Protein AF-W8W0Z2-F1 (afdb_monomer_lite)

Sequence (766 aa):
MKSFAATLAGVVLSKKKNWEPKTQVFIPDWHNGEYGDMIVQKWQVEPFTKRGYLKEKMNIDMSTSEKSPGSRGLVTWARLWKNYNGETAQGKYIVPYAIQNTVPSEHWQQIHDELDDFTLAMGCVEFVYDPEFSYDVGVHITGENSGGDGCWSYVGVCSGCTNGEPNIQSGWQALRLPNWCVTSGGIHHEFLHAIGYMHEQDRPDYLDWIEDRSDAGSIDPSVWIDTGHPFEPASNVMYSGFTLKNGRSYSPHPLLTTTDAEQGYELYCDAKRDTHPMEPKSMCLHGDHVDVIRPVFQHKFCDGFRDCLNGEDEDGRLAHCGSPDLTELGCCAVLNMGFGGATCTADGLVNGKDRYLCENGWGAELRWTTNYGWYHSVDVGGSSYYSHSNPAHDSTCIGDFGELSSDYAWTGYDLELTCKAGEGSTVTPMPCANHDCAEEYFCENSDDGESFECICRDGNICGTTAEPPTEPPTEPPTEPPTEPPTEPPTEPPTEPPTEPPTTTLPDTTQTTPWSTTTSAPLTCICDPACSDGFTCVEGTCIDINECNEGSHNCHNFEICVNTNGNFRCEPNEEILNGDCVEGGFRAQWKGRKNTKYVYKGDDSVVLASKFKVKNSPVNPRTDKYQGFITWTKDVCGADFLKKMRSGEVGVSLVDTEDIYDLNFVYFKNDGRYTMGGFSFELTAVVDKDLPWTFKNGVATKNMGSDDVQIVLTGIDKVNFLNAKGMDWCLLTAANAIMPAGEYPDFMTMCVIEGKKFWQAPAAPNA

Radius of gyration: 32.28 Å; chains: 1; bounding box: 120×74×76 Å

Secondary structure (DSSP, 8-state):
--------------------PPP-------SSSTTTTEEEEGGGHHHHHHBT--TTTSEEETTS-SSPP---SS-SS---GGGSS-B-TTSPEEEEEEE-TTS-GGGHHHHHHHHHHHHHHHSSEEEEE-TT--SSS-EEEE--SS--S--BEESS--TT--TT-TTPPTTPEEEE--TTT-SHHHHHHHHHHHHT---GGGSTTHHHHBPPPTTPPPB-GGG----S----TT-TTPPTTPPBTT-------SS--HHHHHHHHHHHHGGGTTTSPPPPEEEEEEE-TTSPEEEEETTTTTSSS-SSTT-TTTTTSSEE--PPPB-TTSSBSEEEETTT--EEEEEEEETTEEEEEEESSS-SEEEEETTTEEEEESSTT-S-EEEE--TT---SSSS-TT-SSSSS--EES---EEEPPPTT---EE-GGGG----TTEEEEE-TTSS-EEEEEPTTS------PPP-S---S----------------PPP-PPP--------------------PPPPPP--SSPPPTTEEEETTEEEEP-HHHHT-----TTEEEEEETTEEEEEE-HHHHHTHHHHHT---EE--S--EEEEEE-SSEEEEEEEEESTT-SS-TTTS-EEEEEEEEHHHHHHHHHHHHHHTSSEEEEE-SSS-EEEEEEEEE--GGG-EEEEEEEE----SS-SSEEEETTEEEE-TTEEEEEEEEE-GGG--PPTTTHHHHHHTT-EEEEEE-----TTHHHHHHHT----SPPPPTT-

Foldseek 3Di:
DDDDDDDDDDDDDDDPDDDDFDDDDDDPDQQLFPANQEEAELCLLVLVLQLQDDSVRHNYPPVHDNDDFDDFDPARRAAAQQRFDFADPLQAREAEEEEDVQPPPVLVVLLVVLQVVLCQQLQRHHYHYDNPCPGLEHEYEHEHQDSPSHWHAYQETDQQDESPPPPDDHGYYYTYQYPLLSASLSSVQRVLSHRHDDALCSGPCVVVWFPDDPRTGDHDPLSDDCLVDDRDCQASRYDPDTATPVRDHGDHFRHHASSSSSSSSSVNPPVPCVSGPHADWFWALFADSRGHIDIGHLVCQLQQGQSDRLSCSAQPNFKDNFDADADPLREFQWKFWRAFGWIWGFDDADPQATKTATPNGAAGIWHQDQQFGTFGHNYDVDPDGQKTFHNVPNDRYCDDRSGHFPPGHIDHDRTRMGHHHYPPGDIGTFQNRPDPADPQFGWDADPVSNHIDTHGDPPDDDDPDDDDDPDDDPDDDDDDDPDDDDDDDDDDDDDDDDDDDDDDDDDDDDDDDDDDDDDDDDDFDAPVDDDAQFDGDNNDTDGDQCQVVVVDPADPQWHWDGDRRGIDTHGDVCCQVPVLVVVVQDWAKDFQQQKDWPADDLFKTKIWGKAFCPPAQDQVQPAKKKKKKKFFCVFFNPQVQVCVVVCLKPKDKDWPDSFKAWADWDWDDDPRQTMTITMMIGRDRDLRFPPWDDDPNDIHHDSGIGIIMMMIGNLNVGDGDPPLGDQQGRSRMMMIMDHDDDDDSCSGVSVSVPDGDDDRDDRNVD

pLDDT: mean 75.87, std 18.69, range [23.53, 98.56]

InterPro domains:
  IPR001506 Peptidase M12A [PF01400] (94-211)
  IPR006026 Peptidase, metallopeptidase [SM00235] (85-235)
  IPR018097 EGF-like calcium-binding, conserved site [PS01187] (543-569)
  IPR024079 Metallopeptidase, catalytic domain superfamily [G3DSA:3.40.390.10] (36-271)
  IPR049883 NOTCH1, EGF-like calcium-binding domain [PF07645] (543-570)

Organism: Oikopleura dioica (NCBI:txid34765)

Structure (mmCIF, N/CA/C/O backbone):
data_AF-W8W0Z2-F1
#
_entry.id   AF-W8W0Z2-F1
#
loop_
_atom_site.group_PDB
_atom_site.id
_atom_site.type_symbol
_atom_site.label_atom_id
_atom_site.label_alt_id
_atom_site.label_comp_id
_atom_site.label_asym_id
_atom_site.label_entity_id
_atom_site.label_seq_id
_atom_site.pdbx_PDB_ins_code
_atom_site.Cartn_x
_atom_site.Cartn_y
_atom_site.Cartn_z
_atom_site.occupancy
_atom_site.B_iso_or_equiv
_atom_site.auth_seq_id
_atom_site.auth_comp_id
_atom_site.auth_asym_id
_atom_site.auth_atom_id
_atom_site.pdbx_PDB_model_num
ATOM 1 N N . MET A 1 1 ? -74.096 -19.224 17.889 1.00 31.59 1 MET A N 1
ATOM 2 C CA . MET A 1 1 ? -73.820 -20.678 17.949 1.00 31.59 1 MET A CA 1
ATOM 3 C C . MET A 1 1 ? -72.333 -20.847 17.677 1.00 31.59 1 MET A C 1
ATOM 5 O O . MET A 1 1 ? -71.894 -20.429 16.624 1.00 31.59 1 MET A O 1
ATOM 9 N N . LYS A 1 2 ? -71.537 -21.055 18.731 1.00 25.94 2 LYS A N 1
ATOM 10 C CA . LYS A 1 2 ? -70.753 -22.285 18.963 1.00 25.94 2 LYS A CA 1
ATOM 11 C C . LYS A 1 2 ? -69.685 -22.590 17.884 1.00 25.94 2 LYS A C 1
ATOM 13 O O . LYS A 1 2 ? -70.019 -23.180 16.872 1.00 25.94 2 LYS A O 1
ATOM 18 N N . SER A 1 3 ? -68.427 -22.302 18.248 1.00 24.44 3 SER A N 1
ATOM 19 C CA . SER A 1 3 ? -67.358 -23.302 18.477 1.00 24.44 3 SER A CA 1
ATOM 20 C C . SER A 1 3 ? -66.565 -23.935 17.307 1.00 24.44 3 SER A C 1
ATOM 22 O O . SER A 1 3 ? -67.144 -24.643 16.497 1.00 24.44 3 SER A O 1
ATOM 24 N N . PHE A 1 4 ? -65.221 -23.828 17.453 1.00 24.73 4 PHE A N 1
ATOM 25 C CA . PHE A 1 4 ? -64.090 -24.709 17.033 1.00 24.73 4 PHE A CA 1
ATOM 26 C C . PHE A 1 4 ? -63.477 -24.474 15.630 1.00 24.73 4 PHE A C 1
ATOM 28 O O . PHE A 1 4 ? -64.180 -24.595 14.639 1.00 24.73 4 PHE A O 1
ATOM 35 N N . ALA A 1 5 ? -62.231 -23.964 15.522 1.00 25.33 5 ALA A N 1
ATOM 36 C CA . ALA A 1 5 ? -60.899 -24.639 15.595 1.00 25.33 5 ALA A CA 1
ATOM 37 C C . ALA A 1 5 ? -60.374 -24.927 14.162 1.00 25.33 5 ALA A C 1
ATOM 39 O O . ALA A 1 5 ? -61.188 -25.260 13.317 1.00 25.33 5 ALA A O 1
ATOM 40 N N . ALA A 1 6 ? -59.101 -24.886 13.755 1.00 25.94 6 ALA A N 1
ATOM 41 C CA . ALA A 1 6 ? -57.802 -24.418 14.240 1.00 25.94 6 ALA A CA 1
ATOM 42 C C . ALA A 1 6 ? -56.812 -24.563 13.040 1.00 25.94 6 ALA A C 1
ATOM 44 O O . ALA A 1 6 ? -57.033 -25.434 12.205 1.00 25.94 6 ALA A O 1
ATOM 45 N N . THR A 1 7 ? -55.745 -23.753 13.011 1.00 30.97 7 THR A N 1
ATOM 46 C CA . THR A 1 7 ? -54.388 -24.032 12.464 1.00 30.97 7 THR A CA 1
ATOM 47 C C . THR A 1 7 ? -54.153 -24.293 10.954 1.00 30.97 7 THR A C 1
ATOM 49 O O . THR A 1 7 ? -54.863 -25.048 10.305 1.00 30.97 7 THR A O 1
ATOM 52 N N . LEU A 1 8 ? -53.020 -23.742 10.479 1.00 25.69 8 LEU A N 1
ATOM 53 C CA . LEU A 1 8 ? -52.299 -23.931 9.203 1.00 25.69 8 LEU A CA 1
ATOM 54 C C . LEU A 1 8 ? -52.835 -23.217 7.950 1.00 25.69 8 LEU A C 1
ATOM 56 O O . LEU A 1 8 ? -53.654 -23.756 7.216 1.00 25.69 8 LEU A O 1
ATOM 60 N N . ALA A 1 9 ? -52.263 -22.039 7.677 1.00 26.48 9 ALA A N 1
ATOM 61 C CA . ALA A 1 9 ? -51.647 -21.676 6.389 1.00 26.48 9 ALA A CA 1
ATOM 62 C C . ALA A 1 9 ? -51.169 -20.212 6.458 1.00 26.48 9 ALA A C 1
ATOM 64 O O . ALA A 1 9 ? -51.802 -19.302 5.926 1.00 26.48 9 ALA A O 1
ATOM 65 N N . GLY A 1 10 ? -50.073 -19.988 7.183 1.00 32.16 10 GLY A N 1
ATOM 66 C CA . GLY A 1 10 ? -49.136 -18.923 6.836 1.00 32.16 10 GLY A CA 1
ATOM 67 C C . GLY A 1 10 ? -48.155 -19.470 5.799 1.00 32.16 10 GLY A C 1
ATOM 68 O O . GLY A 1 10 ? -47.980 -20.684 5.722 1.00 32.16 10 GLY A O 1
ATOM 69 N N . VAL A 1 11 ? -47.510 -18.563 5.068 1.00 29.06 11 VAL A N 1
ATOM 70 C CA . VAL A 1 11 ? -46.530 -18.767 3.986 1.00 29.06 11 VAL A CA 1
ATOM 71 C C . VAL A 1 11 ? -47.128 -18.694 2.570 1.00 29.06 11 VAL A C 1
ATOM 73 O O . VAL A 1 11 ? -48.097 -19.358 2.216 1.00 29.06 11 VAL A O 1
ATOM 76 N N . VAL A 1 12 ? -46.458 -17.859 1.769 1.00 27.52 12 VAL A N 1
ATOM 77 C CA . VAL A 1 12 ? -46.649 -17.515 0.352 1.00 27.52 12 VAL A CA 1
ATOM 78 C C . VAL A 1 12 ? -47.734 -16.472 0.057 1.00 27.52 12 VAL A C 1
ATOM 80 O O . VAL A 1 12 ? -48.886 -16.799 -0.209 1.00 27.52 12 VAL A O 1
ATOM 83 N N . LEU A 1 13 ? -47.326 -15.194 0.056 1.00 28.20 13 LEU A N 1
ATOM 84 C CA . LEU A 1 13 ? -47.495 -14.224 -1.047 1.00 28.20 13 LEU A CA 1
ATOM 85 C C . LEU A 1 13 ? -47.205 -12.796 -0.532 1.00 28.20 13 LEU A C 1
ATOM 87 O O . LEU A 1 13 ? -48.129 -12.024 -0.278 1.00 28.20 13 LEU A O 1
ATOM 91 N N . SER A 1 14 ? -45.930 -12.406 -0.429 1.00 25.73 14 SER A N 1
ATOM 92 C CA . SER A 1 14 ? -45.564 -10.989 -0.549 1.00 25.73 14 SER A CA 1
ATOM 93 C C . SER A 1 14 ? -44.891 -10.798 -1.912 1.00 25.73 14 SER A C 1
ATOM 95 O O . SER A 1 14 ? -44.079 -11.601 -2.369 1.00 25.73 14 SER A O 1
ATOM 97 N N . LYS A 1 15 ? -45.396 -9.820 -2.657 1.00 28.70 15 LYS A N 1
ATOM 98 C CA . LYS A 1 15 ? -45.033 -9.551 -4.046 1.00 28.70 15 LYS A CA 1
ATOM 99 C C . LYS A 1 15 ? -43.615 -8.984 -4.092 1.00 28.70 15 LYS A C 1
ATOM 101 O O . LYS A 1 15 ? -43.360 -7.992 -3.417 1.00 28.70 15 LYS A O 1
ATOM 106 N N . LYS A 1 16 ? -42.761 -9.543 -4.960 1.00 24.58 16 LYS A N 1
ATOM 107 C CA . LYS A 1 16 ? -41.524 -8.900 -5.434 1.00 24.58 16 LYS A CA 1
ATOM 108 C C . LYS A 1 16 ? -41.842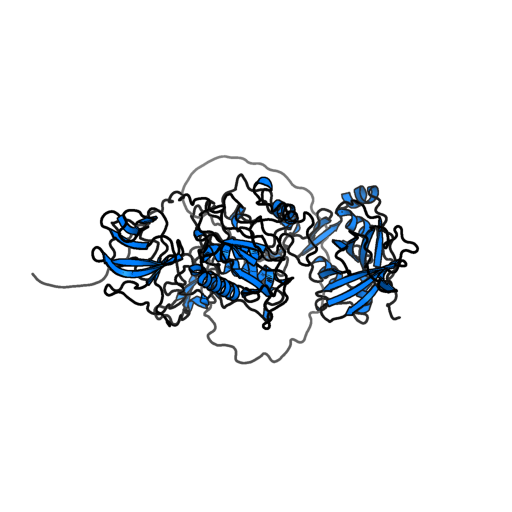 -7.452 -5.824 1.00 24.58 16 LYS A C 1
ATOM 110 O O . LYS A 1 16 ? -42.603 -7.216 -6.765 1.00 24.58 16 LYS A O 1
ATOM 115 N N . LYS A 1 17 ? -41.319 -6.499 -5.057 1.00 25.81 17 LYS A N 1
ATOM 116 C CA . LYS A 1 17 ? -41.370 -5.071 -5.362 1.00 25.81 17 LYS A CA 1
ATOM 117 C C . LYS A 1 17 ? -40.094 -4.780 -6.149 1.00 25.81 17 LYS A C 1
ATOM 119 O O . LYS A 1 17 ? -39.006 -5.006 -5.637 1.00 25.81 17 LYS A O 1
ATOM 124 N N . ASN A 1 18 ? -40.238 -4.386 -7.411 1.00 23.53 18 ASN A N 1
ATOM 125 C CA . ASN A 1 18 ? -39.102 -3.986 -8.235 1.00 23.53 18 ASN A CA 1
ATOM 126 C C . ASN A 1 18 ? -38.421 -2.774 -7.584 1.00 23.53 18 ASN A C 1
ATOM 128 O O . ASN A 1 18 ? -39.096 -1.799 -7.251 1.00 23.53 18 ASN A O 1
ATOM 132 N N . TRP A 1 19 ? -37.110 -2.881 -7.386 1.00 25.42 19 TRP A N 1
ATOM 133 C CA . TRP A 1 19 ? -36.227 -1.798 -6.971 1.00 25.42 19 TRP A CA 1
ATOM 134 C C . TRP A 1 19 ? -36.107 -0.788 -8.120 1.00 25.42 19 TRP A C 1
ATOM 136 O O . TRP A 1 19 ? -35.858 -1.177 -9.262 1.00 25.42 19 TRP A O 1
ATOM 146 N N . GLU A 1 20 ? -36.338 0.491 -7.829 1.00 24.97 20 GLU A N 1
ATOM 147 C CA . GLU A 1 20 ? -36.020 1.606 -8.725 1.00 24.97 20 GLU A CA 1
ATOM 148 C C . GLU A 1 20 ? -34.792 2.334 -8.150 1.00 24.97 20 GLU A C 1
ATOM 150 O O . GLU A 1 20 ? -34.759 2.577 -6.938 1.00 24.97 20 GLU A O 1
ATOM 155 N N . PRO A 1 21 ? -33.786 2.674 -8.977 1.00 23.83 21 PRO A N 1
ATOM 156 C CA . PRO A 1 21 ? -32.544 3.281 -8.512 1.00 23.83 21 PRO A CA 1
ATOM 157 C C . PRO A 1 21 ? -32.809 4.680 -7.944 1.00 23.83 21 PRO A C 1
ATOM 159 O O . PRO A 1 21 ? -33.433 5.525 -8.593 1.00 23.83 21 PRO A O 1
ATOM 162 N N . LYS A 1 22 ? -32.327 4.936 -6.723 1.00 27.72 22 LYS A N 1
ATOM 163 C CA . LYS A 1 22 ? -32.307 6.284 -6.144 1.00 27.72 22 LYS A CA 1
ATOM 164 C C . LYS A 1 22 ? -31.233 7.106 -6.862 1.00 27.72 22 LYS A C 1
ATOM 166 O O . LYS A 1 22 ? -30.109 6.653 -7.035 1.00 27.72 22 LYS A O 1
ATOM 171 N N . THR A 1 23 ? -31.587 8.316 -7.282 1.00 27.30 23 THR A N 1
ATOM 172 C CA . THR A 1 23 ? -30.660 9.300 -7.854 1.00 27.30 23 THR A CA 1
ATOM 173 C C . THR A 1 23 ? -29.540 9.639 -6.871 1.00 27.30 23 THR A C 1
ATOM 175 O O . THR A 1 23 ? -29.831 9.918 -5.708 1.00 27.30 23 THR A O 1
ATOM 178 N N . GLN A 1 24 ? -28.303 9.647 -7.379 1.00 31.16 24 GLN A N 1
ATOM 179 C CA . GLN A 1 24 ? -27.062 10.089 -6.731 1.00 31.16 24 GLN A CA 1
ATOM 180 C C . GLN A 1 24 ? -27.291 11.273 -5.779 1.00 31.16 24 GLN A C 1
ATOM 182 O O . GLN A 1 24 ? -27.749 12.344 -6.191 1.00 31.16 24 GLN A O 1
ATOM 187 N N . VAL A 1 25 ? -26.956 11.078 -4.504 1.00 29.98 25 VAL A N 1
ATOM 188 C CA . VAL A 1 25 ? -26.785 12.175 -3.551 1.00 29.98 25 VAL A CA 1
ATOM 189 C C . VAL A 1 25 ? -25.418 12.785 -3.842 1.00 29.98 25 VAL A C 1
ATOM 191 O O . VAL A 1 25 ? -24.407 12.092 -3.816 1.00 29.98 25 VAL A O 1
ATOM 194 N N . PHE A 1 26 ? -25.398 14.070 -4.189 1.00 28.92 26 PHE A N 1
ATOM 195 C CA . PHE A 1 26 ? -24.171 14.819 -4.435 1.00 28.92 26 PHE A CA 1
ATOM 196 C C . PHE A 1 26 ? -23.438 15.008 -3.102 1.00 28.92 26 PHE A C 1
ATOM 198 O O . PHE A 1 26 ? -23.884 15.784 -2.255 1.00 28.92 26 PHE A O 1
ATOM 205 N N . ILE A 1 27 ? -22.349 14.268 -2.912 1.00 37.09 27 ILE A N 1
ATOM 206 C CA . ILE A 1 27 ? -21.420 14.452 -1.799 1.00 37.09 27 ILE A CA 1
ATOM 207 C C . ILE A 1 27 ? -20.550 15.674 -2.160 1.00 37.09 27 ILE A C 1
ATOM 209 O O . ILE A 1 27 ? -20.026 15.711 -3.275 1.00 37.09 27 ILE A O 1
ATOM 213 N N . PRO A 1 28 ? -20.462 16.724 -1.316 1.00 35.34 28 PRO A N 1
ATOM 214 C CA . PRO A 1 28 ? -19.579 17.862 -1.580 1.00 35.34 28 PRO A CA 1
ATOM 215 C C . PRO A 1 28 ? -18.143 17.371 -1.792 1.00 35.34 28 PRO A C 1
ATOM 217 O O . PRO A 1 28 ? -17.737 16.436 -1.131 1.00 35.34 28 PRO A O 1
ATOM 220 N N . ASP A 1 29 ? -17.371 17.961 -2.698 1.00 43.34 29 ASP A N 1
ATOM 221 C CA . ASP A 1 29 ? -15.951 17.622 -2.862 1.00 43.34 29 ASP A CA 1
ATOM 222 C C . ASP A 1 29 ? -15.154 18.156 -1.653 1.00 43.34 29 ASP A C 1
ATOM 224 O O . ASP A 1 29 ? -15.000 19.370 -1.494 1.00 43.34 29 ASP A O 1
ATOM 228 N N . TRP A 1 30 ? -14.731 17.253 -0.760 1.00 49.88 30 TRP A N 1
ATOM 229 C CA . TRP A 1 30 ? -14.058 17.550 0.518 1.00 49.88 30 TRP A CA 1
ATOM 230 C C . TRP A 1 30 ? -12.551 17.768 0.371 1.00 49.88 30 TRP A C 1
ATOM 232 O O . TRP A 1 30 ? -11.910 18.267 1.295 1.00 49.88 30 TRP A O 1
ATOM 242 N N . HIS A 1 31 ? -12.001 17.430 -0.793 1.00 55.03 31 HIS A N 1
ATOM 243 C CA . HIS A 1 31 ? -10.565 17.326 -1.025 1.00 55.03 31 HIS A CA 1
ATOM 244 C C . HIS A 1 31 ? -10.006 18.567 -1.724 1.00 55.03 31 HIS A C 1
ATOM 246 O O . HIS A 1 31 ? -8.850 18.591 -2.111 1.00 55.03 31 HIS A O 1
ATOM 252 N N . ASN A 1 32 ? -10.797 19.642 -1.867 1.00 54.81 32 ASN A N 1
ATOM 253 C CA . ASN A 1 32 ? -10.376 20.878 -2.541 1.00 54.81 32 ASN A CA 1
ATOM 254 C C . ASN A 1 32 ? -9.933 20.625 -4.007 1.00 54.81 32 ASN A C 1
ATOM 256 O O . ASN A 1 32 ? -9.026 21.286 -4.523 1.00 54.81 32 ASN A O 1
ATOM 260 N N . GLY A 1 33 ? -10.592 19.669 -4.673 1.00 54.38 33 GLY A N 1
ATOM 261 C CA . GLY A 1 33 ? -10.256 19.137 -5.994 1.00 54.38 33 GLY A CA 1
ATOM 262 C C . GLY A 1 33 ? -9.925 17.641 -5.946 1.00 54.38 33 GLY A C 1
ATOM 263 O O . GLY A 1 33 ? -9.715 17.079 -4.884 1.00 54.38 33 GLY A O 1
ATOM 264 N N . GLU A 1 34 ? -9.822 17.001 -7.113 1.00 56.53 34 GLU A N 1
ATOM 265 C CA . GLU A 1 34 ? -9.723 15.532 -7.255 1.00 56.53 34 GLU A CA 1
ATOM 266 C C . GLU A 1 34 ? -8.513 14.863 -6.570 1.00 56.53 34 GLU A C 1
ATOM 268 O O . GLU A 1 34 ? -8.529 13.655 -6.406 1.00 56.53 34 GLU A O 1
ATOM 273 N N . TYR A 1 35 ? -7.483 15.617 -6.171 1.00 64.44 35 TYR A N 1
ATOM 274 C CA . TYR A 1 35 ? -6.295 15.101 -5.467 1.00 64.44 35 TYR A CA 1
ATOM 275 C C . TYR A 1 35 ? -5.789 16.069 -4.388 1.00 64.44 35 TYR A C 1
ATOM 277 O O . TYR A 1 35 ? -4.586 16.126 -4.117 1.00 64.44 35 TYR A O 1
ATOM 285 N N . GLY A 1 36 ? -6.634 16.972 -3.883 1.00 66.69 36 GLY A N 1
ATOM 286 C CA . GLY A 1 36 ? -6.123 18.062 -3.043 1.00 66.69 36 GLY A CA 1
ATOM 287 C C . GLY A 1 36 ? -5.736 17.634 -1.622 1.00 66.69 36 GLY A C 1
ATOM 288 O O . GLY A 1 36 ? -5.012 18.385 -0.966 1.00 66.69 36 GLY A O 1
ATOM 289 N N . ASP A 1 37 ? -6.115 16.423 -1.212 1.00 79.31 37 ASP A N 1
ATOM 290 C CA . ASP A 1 37 ? -5.669 15.697 -0.011 1.00 79.31 37 ASP A CA 1
ATOM 291 C C . ASP A 1 37 ? -4.290 15.015 -0.164 1.00 79.31 37 ASP A C 1
ATOM 293 O O . ASP A 1 37 ? -3.618 14.711 0.819 1.00 79.31 37 ASP A O 1
ATOM 297 N N . MET A 1 38 ? -3.804 14.827 -1.393 1.00 89.62 38 MET A N 1
ATOM 298 C CA . MET A 1 38 ? -2.513 14.201 -1.666 1.00 89.62 38 MET A CA 1
ATOM 299 C C . MET A 1 38 ? -1.462 15.228 -2.079 1.00 89.62 38 MET A C 1
ATOM 301 O O . MET A 1 38 ? -1.441 15.728 -3.208 1.00 89.62 38 MET A O 1
ATOM 305 N N . ILE A 1 39 ? -0.496 15.471 -1.193 1.00 91.19 39 ILE A N 1
ATOM 306 C CA . ILE A 1 39 ? 0.673 16.292 -1.511 1.00 91.19 39 ILE A CA 1
ATOM 307 C C . ILE A 1 39 ? 1.776 15.419 -2.107 1.00 91.19 39 ILE A C 1
ATOM 309 O O . ILE A 1 39 ? 2.332 14.528 -1.455 1.00 91.19 39 ILE A O 1
ATOM 313 N N . VAL A 1 40 ? 2.144 15.705 -3.356 1.00 90.19 40 VAL A N 1
ATOM 314 C CA . VAL A 1 40 ? 3.179 14.961 -4.082 1.00 90.19 40 VAL A CA 1
ATOM 315 C C . VAL A 1 40 ? 4.486 15.747 -4.171 1.00 90.19 40 VAL A C 1
ATOM 317 O O . VAL A 1 40 ? 4.523 16.955 -4.419 1.00 90.19 40 VAL A O 1
ATOM 320 N N . GLN A 1 41 ? 5.606 15.047 -4.007 1.00 90.31 41 GLN A N 1
ATOM 321 C CA . GLN A 1 41 ? 6.939 15.593 -4.253 1.00 90.31 41 GLN A CA 1
ATOM 322 C C . GLN A 1 41 ? 7.186 15.720 -5.759 1.00 90.31 41 GLN A C 1
ATOM 324 O O . GLN A 1 41 ? 6.667 14.946 -6.563 1.00 90.31 41 GLN A O 1
ATOM 329 N N . LYS A 1 42 ? 8.066 16.638 -6.173 1.00 88.50 42 LYS A N 1
ATOM 330 C CA . LYS A 1 42 ? 8.367 16.842 -7.601 1.00 88.50 42 LYS A CA 1
ATOM 331 C C . LYS A 1 42 ? 8.878 15.583 -8.303 1.00 88.50 42 LYS A C 1
ATOM 333 O O . LYS A 1 42 ? 8.543 15.375 -9.464 1.00 88.50 42 LYS A O 1
ATOM 338 N N . TRP A 1 43 ? 9.648 14.738 -7.618 1.00 84.19 43 TRP A N 1
ATOM 339 C CA . TRP A 1 43 ? 10.115 13.469 -8.185 1.00 84.19 43 TRP A CA 1
ATOM 340 C C . TRP A 1 43 ? 9.000 12.423 -8.358 1.00 84.19 43 TRP A C 1
ATOM 342 O O . TRP A 1 43 ? 9.146 11.522 -9.178 1.00 84.19 43 TRP A O 1
ATOM 352 N N . GLN A 1 44 ? 7.889 12.546 -7.624 1.00 87.56 44 GLN A N 1
ATOM 353 C CA . GLN A 1 44 ? 6.745 11.630 -7.700 1.00 87.56 44 GLN A CA 1
ATOM 354 C C . GLN A 1 44 ? 5.846 11.931 -8.908 1.00 87.56 44 GLN A C 1
ATOM 356 O O . GLN A 1 44 ? 5.126 11.053 -9.368 1.00 87.56 44 GLN A O 1
ATOM 361 N N . VAL A 1 45 ? 5.930 13.130 -9.495 1.00 87.44 45 VAL A N 1
ATOM 362 C CA . VAL A 1 45 ? 5.055 13.554 -10.603 1.00 87.44 45 VAL A CA 1
ATOM 363 C C . VAL A 1 45 ? 5.084 12.583 -11.786 1.00 87.44 45 VAL A C 1
ATOM 365 O O . VAL A 1 45 ? 4.031 12.231 -12.314 1.00 87.44 45 VAL A O 1
ATOM 368 N N . GLU A 1 46 ? 6.264 12.131 -12.218 1.00 83.62 46 GLU A N 1
ATOM 369 C CA . GLU A 1 46 ? 6.368 11.176 -13.329 1.00 83.62 46 GLU A CA 1
ATOM 370 C C . GLU A 1 46 ? 5.783 9.795 -12.966 1.00 83.62 46 GLU A C 1
ATOM 372 O O . GLU A 1 46 ? 4.917 9.329 -13.712 1.00 83.62 46 GLU A O 1
ATOM 377 N N . PRO A 1 47 ? 6.165 9.151 -11.840 1.00 80.00 47 PRO A N 1
ATOM 378 C CA . PRO A 1 47 ? 5.521 7.923 -11.375 1.00 80.00 47 PRO A CA 1
ATOM 379 C C . PRO A 1 47 ? 3.992 8.007 -11.297 1.00 80.00 47 PRO A C 1
ATOM 381 O O . PRO A 1 47 ? 3.319 7.070 -11.722 1.00 80.00 47 PRO A O 1
ATOM 384 N N . PHE A 1 48 ? 3.435 9.105 -10.787 1.00 82.81 48 PHE A N 1
ATOM 385 C CA . PHE A 1 48 ? 1.983 9.266 -10.683 1.00 82.81 48 PHE A CA 1
ATOM 386 C C . PHE A 1 48 ? 1.340 9.482 -12.055 1.00 82.81 48 PHE A C 1
ATOM 388 O O . PHE A 1 48 ? 0.317 8.876 -12.351 1.00 82.81 48 PHE A O 1
ATOM 395 N N . THR A 1 49 ? 1.973 10.254 -12.945 1.00 82.44 49 THR A N 1
ATOM 396 C CA . THR A 1 49 ? 1.460 10.442 -14.316 1.00 82.44 49 THR A CA 1
ATOM 397 C C . THR A 1 49 ? 1.378 9.113 -15.068 1.00 82.44 49 THR A C 1
ATOM 399 O O . THR A 1 49 ? 0.410 8.864 -15.779 1.00 82.44 49 THR A O 1
ATOM 402 N N . LYS A 1 50 ? 2.361 8.220 -14.875 1.00 76.38 50 LYS A N 1
ATOM 403 C CA . LYS A 1 50 ? 2.322 6.855 -15.429 1.00 76.38 50 LYS A CA 1
ATOM 404 C C . LYS A 1 50 ? 1.182 6.009 -14.853 1.00 76.38 50 LYS A C 1
ATOM 406 O O . LYS A 1 50 ? 0.774 5.053 -15.488 1.00 76.38 50 LYS A O 1
ATOM 411 N N . ARG A 1 51 ? 0.639 6.361 -13.688 1.00 73.25 51 ARG A N 1
ATOM 412 C CA . ARG A 1 51 ? -0.507 5.689 -13.051 1.00 73.25 51 ARG A CA 1
ATOM 413 C C . ARG A 1 51 ? -1.849 6.334 -13.403 1.00 73.25 51 ARG A C 1
ATOM 415 O O . ARG A 1 51 ? -2.827 6.102 -12.716 1.00 73.25 51 ARG A O 1
ATOM 422 N N . GLY A 1 52 ? -1.903 7.156 -14.450 1.00 74.12 52 GLY A N 1
ATOM 423 C CA . GLY A 1 52 ? -3.144 7.792 -14.896 1.00 74.12 52 GLY A CA 1
ATOM 424 C C . GLY A 1 52 ? -3.499 9.092 -14.178 1.00 74.12 52 GLY A C 1
ATOM 425 O O . GLY A 1 52 ? -4.482 9.729 -14.549 1.00 74.12 52 GLY A O 1
ATOM 426 N N . TYR A 1 53 ? -2.689 9.552 -13.221 1.00 78.56 53 TYR A N 1
ATOM 427 C CA . TYR A 1 53 ? -2.926 10.841 -12.578 1.00 78.56 53 TYR A CA 1
ATOM 428 C C . TYR A 1 53 ? -2.615 12.001 -13.526 1.00 78.56 53 TYR A C 1
ATOM 430 O O . TYR A 1 53 ? -1.554 12.063 -14.158 1.00 78.56 53 TYR A O 1
ATOM 438 N N . LEU A 1 54 ? -3.508 12.986 -13.577 1.00 79.88 54 LEU A N 1
ATOM 439 C CA . LEU A 1 54 ? -3.294 14.191 -14.372 1.00 79.88 54 LEU A CA 1
ATOM 440 C C . LEU A 1 54 ? -2.405 15.189 -13.630 1.00 79.88 54 LEU A C 1
ATOM 442 O O . LEU A 1 54 ? -2.773 15.727 -12.586 1.00 79.88 54 LEU A O 1
ATOM 446 N N . LYS A 1 55 ? -1.238 15.493 -14.206 1.00 83.31 55 LYS A N 1
ATOM 447 C CA . LYS A 1 55 ? -0.245 16.409 -13.624 1.00 83.31 55 LYS A CA 1
ATOM 448 C C . LYS A 1 55 ? -0.825 17.776 -13.250 1.00 83.31 55 LYS A C 1
ATOM 450 O O . LYS A 1 55 ? -0.416 18.363 -12.255 1.00 83.31 55 LYS A O 1
ATOM 455 N N . GLU A 1 56 ? -1.741 18.302 -14.053 1.00 82.31 56 GLU A N 1
ATOM 456 C CA . GLU A 1 56 ? -2.400 19.591 -13.833 1.00 82.31 56 GLU A CA 1
ATOM 457 C C . GLU A 1 56 ? -3.376 19.607 -12.649 1.00 82.31 56 GLU A C 1
ATOM 459 O O . GLU A 1 56 ? -3.748 20.693 -12.206 1.00 82.31 56 GLU A O 1
ATOM 464 N N . LYS A 1 57 ? -3.778 18.433 -12.150 1.00 78.56 57 LYS A N 1
ATOM 465 C CA . LYS A 1 57 ? -4.666 18.274 -10.994 1.00 78.56 57 LYS A CA 1
ATOM 466 C C . LYS A 1 57 ? -3.912 17.917 -9.705 1.00 78.56 57 LYS A C 1
ATOM 468 O O . LYS A 1 57 ? -4.482 18.035 -8.630 1.00 78.56 57 LYS A O 1
ATOM 473 N N . MET A 1 58 ? -2.648 17.492 -9.797 1.00 85.12 58 MET A N 1
ATOM 474 C CA . MET A 1 58 ? -1.829 17.117 -8.636 1.00 85.12 58 MET A CA 1
ATOM 475 C C . MET A 1 58 ? -1.488 18.321 -7.749 1.00 85.12 58 MET A C 1
ATOM 477 O O . MET A 1 58 ? -1.085 19.377 -8.251 1.00 85.12 58 MET A O 1
ATOM 481 N N . ASN A 1 59 ? -1.507 18.125 -6.428 1.00 88.12 59 ASN A N 1
ATOM 482 C CA . ASN A 1 59 ? -1.002 19.106 -5.473 1.00 88.12 59 ASN A CA 1
ATOM 483 C C . ASN A 1 59 ? 0.509 18.912 -5.243 1.00 88.12 59 ASN A C 1
ATOM 485 O O . ASN A 1 59 ? 0.950 18.126 -4.407 1.00 88.12 59 ASN A O 1
ATOM 489 N N . ILE A 1 60 ? 1.327 19.582 -6.058 1.00 89.75 60 ILE A N 1
ATOM 490 C CA . ILE A 1 60 ? 2.785 19.396 -6.061 1.00 89.75 60 ILE A CA 1
ATOM 491 C C . ILE A 1 60 ? 3.449 20.369 -5.081 1.00 89.75 60 ILE A C 1
ATOM 493 O O . ILE A 1 60 ? 3.435 21.583 -5.313 1.00 89.75 60 ILE A O 1
ATOM 497 N N . ASP A 1 61 ? 4.156 19.857 -4.067 1.00 90.12 61 ASP A N 1
ATOM 498 C CA . ASP A 1 61 ? 5.037 20.700 -3.251 1.00 90.12 61 ASP A CA 1
ATOM 499 C C . ASP A 1 61 ? 6.289 21.075 -4.061 1.00 90.12 61 ASP A C 1
ATOM 501 O O . ASP A 1 61 ? 7.288 20.347 -4.153 1.00 90.12 61 ASP A O 1
ATOM 505 N N . MET A 1 62 ? 6.247 22.273 -4.643 1.00 87.19 62 MET A N 1
ATOM 506 C CA . MET A 1 62 ? 7.311 22.819 -5.485 1.00 87.19 62 MET A CA 1
ATOM 507 C C . MET A 1 62 ? 8.632 23.068 -4.739 1.00 87.19 62 MET A C 1
ATOM 509 O O . MET A 1 62 ? 9.667 23.258 -5.395 1.00 87.19 62 MET A O 1
ATOM 513 N N . SER A 1 63 ? 8.629 23.047 -3.401 1.00 84.44 63 SER A N 1
ATOM 514 C CA . SER A 1 63 ? 9.831 23.196 -2.572 1.00 84.44 63 SER A CA 1
ATOM 515 C C . SER A 1 63 ? 10.712 21.938 -2.543 1.00 84.44 63 SER A C 1
ATOM 517 O O . SER A 1 63 ? 11.907 22.033 -2.257 1.00 84.44 63 SER A O 1
ATOM 519 N N . THR A 1 64 ? 10.154 20.780 -2.909 1.00 83.50 64 THR A N 1
ATOM 520 C CA . THR A 1 64 ? 10.818 19.466 -2.831 1.00 83.50 64 THR A CA 1
ATOM 521 C C . THR A 1 64 ? 11.889 19.272 -3.922 1.00 83.50 64 THR A C 1
ATOM 523 O O . THR A 1 64 ? 12.216 20.191 -4.673 1.00 83.50 64 THR A O 1
ATOM 526 N N . SER A 1 65 ? 12.515 18.099 -4.025 1.00 74.00 65 SER A N 1
ATOM 527 C CA . SER A 1 65 ? 13.514 17.801 -5.069 1.00 74.00 65 SER A CA 1
ATOM 528 C C . SER A 1 65 ? 12.858 17.189 -6.313 1.00 74.00 65 SER A C 1
ATOM 530 O O . SER A 1 65 ? 11.982 16.341 -6.189 1.00 74.00 65 SER A O 1
ATOM 532 N N . GLU A 1 66 ? 13.308 17.578 -7.515 1.00 71.50 66 GLU A N 1
ATOM 533 C CA . GLU A 1 66 ? 12.956 16.886 -8.776 1.00 71.50 66 GLU A CA 1
ATOM 534 C C . GLU A 1 66 ? 13.644 15.522 -8.901 1.00 71.50 66 GLU A C 1
ATOM 536 O O . GLU A 1 66 ? 13.186 14.653 -9.634 1.00 71.50 66 GLU A O 1
ATOM 541 N N . LYS A 1 67 ? 14.747 15.322 -8.174 1.00 60.34 67 LYS A N 1
ATOM 542 C CA . LYS A 1 67 ? 15.445 14.040 -8.120 1.00 60.34 67 LYS A CA 1
ATOM 543 C C . LYS A 1 67 ? 14.807 13.158 -7.064 1.00 60.34 67 LYS A C 1
ATOM 545 O O . LYS A 1 67 ? 14.739 13.592 -5.909 1.00 60.34 67 LYS A O 1
ATOM 550 N N . SER A 1 68 ? 14.422 11.945 -7.458 1.00 53.94 68 SER A N 1
ATOM 551 C CA . SER A 1 68 ? 14.091 10.874 -6.519 1.00 53.94 68 SER A CA 1
ATOM 552 C C . SER A 1 68 ? 15.340 10.585 -5.693 1.00 53.94 68 SER A C 1
ATOM 554 O O . SER A 1 68 ? 16.371 10.249 -6.276 1.00 53.94 68 SER A O 1
ATOM 556 N N . PRO A 1 69 ? 15.331 10.790 -4.369 1.00 48.12 69 PRO A N 1
ATOM 557 C CA . PRO A 1 69 ? 16.525 10.518 -3.592 1.00 48.12 69 PRO A CA 1
ATOM 558 C C . PRO A 1 69 ? 16.588 9.007 -3.306 1.00 48.12 69 PRO A C 1
ATOM 560 O O . PRO A 1 69 ? 15.574 8.393 -2.946 1.00 48.12 69 PRO A O 1
ATOM 563 N N . GLY A 1 70 ? 17.766 8.414 -3.528 1.00 44.56 70 GLY A N 1
ATOM 564 C CA . GLY A 1 70 ? 17.965 6.977 -3.717 1.00 44.56 70 GLY A CA 1
ATOM 565 C C . GLY A 1 70 ? 17.306 6.127 -2.636 1.00 44.56 70 GLY A C 1
ATOM 566 O O . GLY A 1 70 ? 17.752 6.096 -1.491 1.00 44.56 70 GLY A O 1
ATOM 567 N N . SER A 1 71 ? 16.223 5.435 -2.990 1.00 34.91 71 SER A N 1
ATOM 568 C CA . SER A 1 71 ? 15.523 4.515 -2.091 1.00 34.91 71 SER A CA 1
ATOM 569 C C . SER A 1 71 ? 15.511 3.124 -2.708 1.00 34.91 71 SER A C 1
ATOM 571 O O . SER A 1 71 ? 15.171 2.941 -3.872 1.00 34.91 71 SER A O 1
ATOM 573 N N . ARG A 1 72 ? 15.942 2.155 -1.902 1.00 39.09 72 ARG A N 1
ATOM 574 C CA . ARG A 1 72 ? 16.033 0.727 -2.199 1.00 39.09 72 ARG A CA 1
ATOM 575 C C . ARG A 1 72 ? 14.637 0.117 -2.007 1.00 39.09 72 ARG A C 1
ATOM 577 O O . ARG A 1 72 ? 14.088 0.230 -0.913 1.00 39.09 72 ARG A O 1
ATOM 584 N N . GLY A 1 73 ? 14.068 -0.514 -3.034 1.00 35.19 73 GLY A N 1
ATOM 585 C CA . GLY A 1 73 ? 12.809 -1.269 -2.935 1.00 35.19 73 GLY A CA 1
ATOM 586 C C . GLY A 1 73 ? 11.890 -1.113 -4.151 1.00 35.19 73 GLY A C 1
ATOM 587 O O . GLY A 1 73 ? 11.919 -0.090 -4.821 1.00 35.19 73 GLY A O 1
ATOM 588 N N . LEU A 1 74 ? 11.073 -2.139 -4.410 1.00 40.75 74 LEU A N 1
ATOM 589 C CA . LEU A 1 74 ? 10.157 -2.317 -5.553 1.00 40.75 74 LEU A CA 1
ATOM 590 C C . LEU A 1 74 ? 9.000 -1.293 -5.651 1.00 40.75 74 LEU A C 1
ATOM 592 O O . LEU A 1 74 ? 8.115 -1.454 -6.481 1.00 40.75 74 LEU A O 1
ATOM 596 N N . VAL A 1 75 ? 9.006 -0.221 -4.854 1.00 49.06 75 VAL A N 1
ATOM 597 C CA . VAL A 1 75 ? 7.947 0.800 -4.841 1.00 49.06 75 VAL A CA 1
ATOM 598 C C . VAL A 1 75 ? 8.505 2.088 -5.422 1.00 49.06 75 VAL A C 1
ATOM 600 O O . VAL A 1 75 ? 9.354 2.748 -4.828 1.00 49.06 75 VAL A O 1
ATOM 603 N N . THR A 1 76 ? 8.055 2.419 -6.630 1.00 62.00 76 THR A N 1
ATOM 604 C CA . THR A 1 76 ? 8.646 3.486 -7.456 1.00 62.00 76 THR A CA 1
ATOM 605 C C . THR A 1 76 ? 7.973 4.849 -7.292 1.00 62.00 76 THR A C 1
ATOM 607 O O . THR A 1 76 ? 8.486 5.836 -7.816 1.00 62.00 76 THR A O 1
ATOM 610 N N . TRP A 1 77 ? 6.842 4.928 -6.580 1.00 75.12 77 TRP A N 1
ATOM 611 C CA . TRP A 1 77 ? 6.064 6.164 -6.418 1.00 75.12 77 TRP A CA 1
ATOM 612 C C . TRP A 1 77 ? 6.139 6.778 -5.025 1.00 75.12 77 TRP A C 1
ATOM 614 O O . TRP A 1 77 ? 5.887 7.969 -4.896 1.00 75.12 77 TRP A O 1
ATOM 624 N N . ALA A 1 78 ? 6.490 6.012 -3.992 1.00 81.56 78 ALA A N 1
ATOM 625 C CA . ALA A 1 78 ? 6.504 6.476 -2.609 1.00 81.56 78 ALA A CA 1
ATOM 626 C C . ALA A 1 78 ? 7.721 5.941 -1.854 1.00 81.56 78 ALA A C 1
ATOM 628 O O . ALA A 1 78 ? 8.271 4.882 -2.160 1.00 81.56 78 ALA A O 1
ATOM 629 N N . ARG A 1 79 ? 8.140 6.689 -0.836 1.00 82.62 79 ARG A N 1
ATOM 630 C CA . ARG A 1 79 ? 9.169 6.255 0.109 1.00 82.62 79 ARG A CA 1
ATOM 631 C C . ARG A 1 79 ? 8.502 5.598 1.296 1.00 82.62 79 ARG A C 1
ATOM 633 O O . ARG A 1 79 ? 7.716 6.241 1.980 1.00 82.62 79 ARG A O 1
ATOM 640 N N . LEU A 1 80 ? 8.847 4.343 1.548 1.00 86.31 80 LEU A N 1
ATOM 641 C CA . LEU A 1 80 ? 8.234 3.573 2.622 1.00 86.31 80 LEU A CA 1
ATOM 642 C C . LEU A 1 80 ? 8.976 3.742 3.945 1.00 86.31 80 LEU A C 1
ATOM 644 O O . LEU A 1 80 ? 10.206 3.666 3.989 1.00 86.31 80 LEU A O 1
ATOM 648 N N . TRP A 1 81 ? 8.212 3.863 5.028 1.00 89.38 81 TRP A N 1
ATOM 649 C CA . TRP A 1 81 ? 8.713 4.000 6.400 1.00 89.38 81 TRP A CA 1
ATOM 650 C C . TRP A 1 81 ? 9.604 2.836 6.862 1.00 89.38 81 TRP A C 1
ATOM 652 O O . TRP A 1 81 ? 10.489 3.060 7.676 1.00 89.38 81 TRP A O 1
ATOM 662 N N . LYS A 1 82 ? 9.489 1.632 6.273 1.00 86.25 82 LYS A N 1
ATOM 663 C CA . LYS A 1 82 ? 10.362 0.476 6.583 1.00 86.25 82 LYS A CA 1
ATOM 664 C C . LYS A 1 82 ? 11.854 0.713 6.319 1.00 86.25 82 LYS A C 1
ATOM 666 O O . LYS A 1 82 ? 12.701 -0.027 6.807 1.00 86.25 82 LYS A O 1
ATOM 671 N N . ASN A 1 83 ? 12.175 1.744 5.539 1.00 82.38 83 ASN A N 1
ATOM 672 C CA . ASN A 1 83 ? 13.543 2.159 5.236 1.00 82.38 83 ASN A CA 1
ATOM 673 C C . ASN A 1 83 ? 14.069 3.259 6.182 1.00 82.38 83 ASN A C 1
ATOM 675 O O . ASN A 1 83 ? 15.181 3.752 5.981 1.00 82.38 83 ASN A O 1
ATOM 679 N N . TYR A 1 84 ? 13.284 3.659 7.187 1.00 84.19 84 TYR A N 1
ATOM 680 C CA . TYR A 1 84 ? 13.563 4.769 8.098 1.00 84.19 84 TYR A CA 1
ATOM 681 C C . TYR A 1 84 ? 13.369 4.339 9.553 1.00 84.19 84 TYR A C 1
ATOM 683 O O . TYR A 1 84 ? 12.708 3.345 9.827 1.00 84.19 84 TYR A O 1
ATOM 691 N N . ASN A 1 85 ? 13.965 5.090 10.484 1.00 86.19 85 ASN A N 1
ATOM 692 C CA . ASN A 1 85 ? 13.768 4.988 11.940 1.00 86.19 85 ASN A CA 1
ATOM 693 C C . ASN A 1 85 ? 14.101 3.638 12.614 1.00 86.19 85 ASN A C 1
ATOM 695 O O . ASN A 1 85 ? 14.164 3.576 13.839 1.00 86.19 85 ASN A O 1
ATOM 699 N N . GLY A 1 86 ? 14.407 2.589 11.848 1.00 87.62 86 GLY A N 1
ATOM 700 C CA . GLY A 1 86 ? 14.678 1.256 12.369 1.00 87.62 86 GLY A CA 1
ATOM 701 C C . GLY A 1 86 ? 13.395 0.523 12.753 1.00 87.62 86 GLY A C 1
ATOM 702 O O . GLY A 1 86 ? 12.368 0.644 12.089 1.00 87.62 86 GLY A O 1
ATOM 703 N N . GLU A 1 87 ? 13.477 -0.271 13.815 1.00 91.75 87 GLU A N 1
ATOM 704 C CA . GLU A 1 87 ? 12.380 -1.112 14.289 1.00 91.75 87 GLU A CA 1
ATOM 705 C C . GLU A 1 87 ? 12.205 -0.969 15.803 1.00 91.75 87 GLU A C 1
ATOM 707 O O . GLU A 1 87 ? 13.164 -0.656 16.519 1.00 91.75 87 GLU A O 1
ATOM 712 N N . THR A 1 88 ? 10.991 -1.219 16.300 1.00 91.12 88 THR A N 1
ATOM 713 C CA . THR A 1 88 ? 10.716 -1.274 17.740 1.00 91.12 88 THR A CA 1
ATOM 714 C C . THR A 1 88 ? 11.411 -2.466 18.391 1.00 91.12 88 THR A C 1
ATOM 716 O O . THR A 1 88 ? 11.962 -3.343 17.722 1.00 91.12 88 THR A O 1
ATOM 719 N N . ALA A 1 89 ? 11.391 -2.538 19.725 1.00 88.00 89 ALA A N 1
ATOM 720 C CA . ALA A 1 89 ? 11.966 -3.678 20.447 1.00 88.00 89 ALA A CA 1
ATOM 721 C C . ALA A 1 89 ? 11.304 -5.018 20.063 1.00 88.00 89 ALA A C 1
ATOM 723 O O . ALA A 1 89 ? 11.913 -6.077 20.218 1.00 88.00 89 ALA A O 1
ATOM 724 N N . GLN A 1 90 ? 10.070 -4.957 19.566 1.00 87.88 90 GLN A N 1
ATOM 725 C CA . GLN A 1 90 ? 9.266 -6.068 19.083 1.00 87.88 90 GLN A CA 1
ATOM 726 C C . GLN A 1 90 ? 9.557 -6.403 17.612 1.00 87.88 90 GLN A C 1
ATOM 728 O O . GLN A 1 90 ? 9.180 -7.478 17.164 1.00 87.88 90 GLN A O 1
ATOM 733 N N . GLY A 1 91 ? 10.279 -5.542 16.886 1.00 90.81 91 GLY A N 1
ATOM 734 C CA . GLY A 1 91 ? 10.613 -5.738 15.477 1.00 90.81 91 GLY A CA 1
ATOM 735 C C . GLY A 1 91 ? 9.597 -5.148 14.495 1.00 90.81 91 GLY A C 1
ATOM 736 O O . GLY A 1 91 ? 9.606 -5.554 13.331 1.00 90.81 91 GLY A O 1
ATOM 737 N N . LYS A 1 92 ? 8.740 -4.209 14.925 1.00 92.44 92 LYS A N 1
ATOM 738 C CA . LYS A 1 92 ? 7.817 -3.478 14.040 1.00 92.44 92 LYS A CA 1
ATOM 739 C C . LYS A 1 92 ? 8.496 -2.260 13.412 1.00 92.44 92 LYS A C 1
ATOM 741 O O . LYS A 1 92 ? 9.304 -1.605 14.066 1.00 92.44 92 LYS A O 1
ATOM 746 N N . TYR A 1 93 ? 8.171 -1.936 12.163 1.00 94.12 93 TYR A N 1
ATOM 747 C CA . TYR A 1 93 ? 8.637 -0.721 11.492 1.00 94.12 93 TYR A CA 1
ATOM 748 C C . TYR A 1 93 ? 8.007 0.526 12.113 1.00 94.12 93 TYR A C 1
ATOM 750 O O . TYR A 1 93 ? 6.804 0.553 12.354 1.00 94.12 93 TYR A O 1
ATOM 758 N N . ILE A 1 94 ? 8.815 1.560 12.344 1.00 95.50 94 ILE A N 1
ATOM 759 C CA . ILE A 1 94 ? 8.401 2.731 13.125 1.00 95.50 94 ILE A CA 1
ATOM 760 C C . ILE A 1 94 ? 7.916 3.868 12.221 1.00 95.50 94 ILE A C 1
ATOM 762 O O . ILE A 1 94 ? 8.680 4.388 11.399 1.00 95.50 94 ILE A O 1
ATOM 766 N N . VAL A 1 95 ? 6.687 4.327 12.461 1.00 97.56 95 VAL A N 1
ATOM 767 C CA . VAL A 1 95 ? 6.147 5.584 11.927 1.00 97.56 95 VAL A CA 1
ATOM 768 C C . VAL A 1 95 ? 5.924 6.552 13.091 1.00 97.56 95 VAL A C 1
ATOM 770 O O . VAL A 1 95 ? 4.903 6.482 13.772 1.00 97.56 95 VAL A O 1
ATOM 773 N N . PRO A 1 96 ? 6.883 7.438 13.396 1.00 98.06 96 PRO A N 1
ATOM 774 C CA . PRO A 1 96 ? 6.751 8.313 14.544 1.00 98.06 96 PRO A CA 1
ATOM 775 C C . PRO A 1 96 ? 5.848 9.498 14.204 1.00 98.06 96 PRO A C 1
ATOM 777 O O . PRO A 1 96 ? 5.932 10.052 13.103 1.00 98.06 96 PRO A O 1
ATOM 780 N N . TYR A 1 97 ? 5.005 9.902 15.151 1.00 98.56 97 TYR A N 1
ATOM 781 C CA . TYR A 1 97 ? 4.115 11.046 14.998 1.00 98.56 97 TYR A CA 1
ATOM 782 C C . TYR A 1 97 ? 4.111 11.958 16.226 1.00 98.56 97 TYR A C 1
ATOM 784 O O . TYR A 1 97 ? 4.339 11.531 17.356 1.00 98.56 97 TYR A O 1
ATOM 792 N N . ALA A 1 98 ? 3.830 13.237 15.998 1.00 98.00 98 ALA A N 1
ATOM 793 C CA . ALA A 1 98 ? 3.681 14.252 17.032 1.00 98.00 98 ALA A CA 1
ATOM 794 C C . ALA A 1 98 ? 2.489 15.150 16.695 1.00 98.00 98 ALA A C 1
ATOM 796 O O . ALA A 1 98 ? 2.208 15.392 15.521 1.00 98.00 98 ALA A O 1
ATOM 797 N N . ILE A 1 99 ? 1.807 15.667 17.718 1.00 96.75 99 ILE A N 1
ATOM 798 C CA . ILE A 1 99 ? 0.618 16.508 17.554 1.00 96.75 99 ILE A CA 1
ATOM 799 C C . ILE A 1 99 ? 0.969 17.950 17.917 1.00 96.75 99 ILE A C 1
ATOM 801 O O . ILE A 1 99 ? 1.448 18.236 19.017 1.00 96.75 99 ILE A O 1
ATOM 805 N N . GLN A 1 100 ? 0.729 18.877 16.992 1.00 93.62 100 GLN A N 1
ATOM 806 C CA . GLN A 1 100 ? 0.898 20.299 17.248 1.00 93.62 100 GLN A CA 1
ATOM 807 C C . GLN A 1 100 ? -0.287 20.840 18.065 1.00 93.62 100 GLN A C 1
ATOM 809 O O . GLN A 1 100 ? -1.436 20.466 17.855 1.00 93.62 100 GLN A O 1
ATOM 814 N N . ASN A 1 101 ? -0.039 21.835 18.922 1.00 89.94 101 ASN A N 1
ATOM 815 C CA . ASN A 1 101 ? -1.078 22.534 19.703 1.00 89.94 101 ASN A CA 1
ATOM 816 C C . ASN A 1 101 ? -2.132 23.287 18.861 1.00 89.94 101 ASN A C 1
ATOM 818 O O . ASN A 1 101 ? -3.001 23.956 19.419 1.00 89.94 101 ASN A O 1
ATOM 822 N N . THR A 1 102 ? -2.008 23.272 17.535 1.00 89.62 102 THR A N 1
ATOM 823 C CA . THR A 1 102 ? -3.017 23.793 16.610 1.00 89.62 102 THR A CA 1
ATOM 824 C C . THR A 1 102 ? -4.201 22.836 16.466 1.00 89.62 102 THR A C 1
ATOM 826 O O . THR A 1 102 ? -5.309 23.303 16.216 1.00 89.62 102 THR A O 1
ATOM 829 N N . VAL A 1 103 ? -3.991 21.536 16.709 1.00 89.75 103 VAL A N 1
ATOM 830 C CA . VAL A 1 103 ? -5.060 20.555 16.913 1.00 89.75 103 VAL A CA 1
ATOM 831 C C . VAL A 1 103 ? -5.609 20.729 18.335 1.00 89.75 103 VAL A C 1
ATOM 833 O O . VAL A 1 103 ? -4.829 20.649 19.294 1.00 89.75 103 VAL A O 1
ATOM 836 N N . PRO A 1 104 ? -6.921 20.953 18.516 1.00 86.62 104 PRO A N 1
ATOM 837 C CA . PRO A 1 104 ? -7.523 21.051 19.839 1.00 86.62 104 PRO A CA 1
ATOM 838 C C . PRO A 1 104 ? -7.307 19.781 20.663 1.00 86.62 104 PRO A C 1
ATOM 840 O O . PRO A 1 104 ? -7.415 18.665 20.157 1.00 86.62 104 PRO A O 1
ATOM 843 N N . SER A 1 105 ? -6.996 19.954 21.947 1.00 87.56 105 SER A N 1
ATOM 844 C CA . SER A 1 105 ? -6.602 18.858 22.843 1.00 87.56 105 SER A CA 1
ATOM 845 C C . SER A 1 105 ? -7.683 17.794 23.048 1.00 87.56 105 SER A C 1
ATOM 847 O O . SER A 1 105 ? -7.361 16.654 23.363 1.00 87.56 105 SER A O 1
ATOM 849 N N . GLU A 1 106 ? -8.955 18.156 22.872 1.00 83.31 106 GLU A N 1
ATOM 850 C CA . GLU A 1 106 ? -10.098 17.240 22.926 1.00 83.31 106 GLU A CA 1
ATOM 851 C C . GLU A 1 106 ? -10.031 16.131 21.869 1.00 83.31 106 GLU A C 1
ATOM 853 O O . GLU A 1 106 ? -10.576 15.056 22.091 1.00 83.31 106 GLU A O 1
ATOM 858 N N . HIS A 1 107 ? -9.313 16.359 20.768 1.00 86.38 107 HIS A N 1
ATOM 859 C CA . HIS A 1 107 ? -9.171 15.395 19.682 1.00 86.38 107 HIS A CA 1
ATOM 860 C C . HIS A 1 107 ? -7.923 14.510 19.796 1.00 86.38 107 HIS A C 1
ATOM 862 O O . HIS A 1 107 ? -7.786 13.541 19.056 1.00 86.38 107 HIS A O 1
ATOM 868 N N . TRP A 1 108 ? -6.991 14.819 20.703 1.00 89.94 108 TRP A N 1
ATOM 869 C CA . TRP A 1 108 ? -5.705 14.113 20.759 1.00 89.94 108 TRP A CA 1
ATOM 870 C C . TRP A 1 108 ? -5.874 12.642 21.121 1.00 89.94 108 TRP A C 1
ATOM 872 O O . TRP A 1 108 ? -5.209 11.796 20.536 1.00 89.94 108 TRP A O 1
ATOM 882 N N . GLN A 1 109 ? -6.781 12.337 22.055 1.00 86.12 109 GLN A N 1
ATOM 883 C CA . GLN A 1 109 ? -7.037 10.954 22.448 1.00 86.12 109 GLN A CA 1
ATOM 884 C C . GLN A 1 109 ? -7.591 10.140 21.278 1.00 86.12 109 GLN A C 1
ATOM 886 O O . GLN A 1 109 ? -7.102 9.048 21.037 1.00 86.12 109 GLN A O 1
ATOM 891 N N . GLN A 1 110 ? -8.515 10.710 20.502 1.00 86.38 110 GLN A N 1
ATOM 892 C CA . GLN A 1 110 ? -9.040 10.059 19.305 1.00 86.38 110 GLN A CA 1
ATOM 893 C C . GLN A 1 110 ? -7.919 9.755 18.303 1.00 86.38 110 GLN A C 1
ATOM 895 O O . GLN A 1 110 ? -7.812 8.633 17.842 1.00 86.38 110 GLN A O 1
ATOM 900 N N . ILE A 1 111 ? -7.022 10.707 18.023 1.00 92.19 111 ILE A N 1
ATOM 901 C CA . ILE A 1 111 ? -5.875 10.457 17.130 1.00 92.19 111 ILE A CA 1
ATOM 902 C C . ILE A 1 111 ? -5.006 9.297 17.638 1.00 92.19 111 ILE A C 1
ATOM 904 O O . ILE A 1 111 ? -4.559 8.482 16.838 1.00 92.19 111 ILE A O 1
ATOM 908 N N . HIS A 1 112 ? -4.755 9.219 18.948 1.00 92.62 112 HIS A N 1
ATOM 909 C CA . HIS A 1 112 ? -4.004 8.105 19.528 1.00 92.62 112 HIS A CA 1
ATOM 910 C C . HIS A 1 112 ? -4.736 6.770 19.350 1.00 92.62 112 HIS A C 1
ATOM 912 O O . HIS A 1 112 ? -4.126 5.819 18.871 1.00 92.62 112 HIS A O 1
ATOM 918 N N . ASP A 1 113 ? -6.027 6.725 19.681 1.00 88.31 113 ASP A N 1
ATOM 919 C CA . ASP A 1 113 ? -6.835 5.504 19.637 1.00 88.31 113 ASP A CA 1
ATOM 920 C C . ASP A 1 113 ? -6.941 4.943 18.204 1.00 88.31 113 ASP A C 1
ATOM 922 O O . ASP A 1 113 ? -6.757 3.746 17.996 1.00 88.31 113 ASP A O 1
ATOM 926 N N . GLU A 1 114 ? -7.147 5.803 17.199 1.00 91.12 114 GLU A N 1
ATOM 927 C CA . GLU A 1 114 ? -7.224 5.381 15.790 1.00 91.12 114 GLU A CA 1
ATOM 928 C C . GLU A 1 114 ? -5.862 4.899 15.254 1.00 91.12 114 GLU A C 1
ATOM 930 O O . GLU A 1 114 ? -5.772 3.904 14.541 1.00 91.12 114 GLU A O 1
ATOM 935 N N . LEU A 1 115 ? -4.752 5.548 15.629 1.00 95.38 115 LEU A N 1
ATOM 936 C CA . LEU A 1 115 ? -3.417 5.088 15.215 1.00 95.38 115 LEU A CA 1
ATOM 937 C C . LEU A 1 115 ? -2.984 3.792 15.915 1.00 95.38 115 LEU A C 1
ATOM 939 O O . LEU A 1 115 ? -2.179 3.031 15.360 1.00 95.38 115 LEU A O 1
ATOM 943 N N . ASP A 1 116 ? -3.522 3.523 17.104 1.00 92.75 116 ASP A N 1
ATOM 944 C CA . ASP A 1 116 ? -3.373 2.240 17.785 1.00 92.75 116 ASP A CA 1
ATOM 945 C C . ASP A 1 116 ? -4.177 1.136 17.062 1.00 92.75 116 ASP A C 1
ATOM 947 O O . ASP A 1 116 ? -3.623 0.054 16.843 1.00 92.75 116 ASP A O 1
ATOM 951 N N . ASP A 1 117 ? -5.411 1.409 16.602 1.00 89.31 117 ASP A N 1
ATOM 952 C CA . ASP A 1 117 ? -6.195 0.483 15.751 1.00 89.31 117 ASP A CA 1
ATOM 953 C C . ASP A 1 117 ? -5.465 0.182 14.434 1.00 89.31 117 ASP A C 1
ATOM 955 O O . ASP A 1 117 ? -5.258 -0.975 14.059 1.00 89.31 117 ASP A O 1
ATOM 959 N N . PHE A 1 118 ? -4.945 1.220 13.776 1.00 92.19 118 PHE A N 1
ATOM 960 C CA . PHE A 1 118 ? -4.163 1.071 12.550 1.00 92.19 118 PHE A CA 1
ATOM 961 C C . PHE A 1 118 ? -2.898 0.217 12.789 1.00 92.19 118 PHE A C 1
ATOM 963 O O . PHE A 1 118 ? -2.576 -0.696 12.021 1.00 92.19 118 PHE A O 1
ATOM 970 N N . THR A 1 119 ? -2.188 0.458 13.896 1.00 93.44 119 THR A N 1
ATOM 971 C CA . THR A 1 119 ? -1.022 -0.346 14.309 1.00 93.44 119 THR A CA 1
ATOM 972 C C . THR A 1 119 ? -1.379 -1.817 14.537 1.00 93.44 119 THR A C 1
ATOM 974 O O . THR A 1 119 ? -0.575 -2.709 14.228 1.00 93.44 119 THR A O 1
ATOM 977 N N . LEU A 1 120 ? -2.558 -2.082 15.101 1.00 92.25 120 LEU A N 1
ATOM 978 C CA . LEU A 1 120 ? -3.065 -3.429 15.329 1.00 92.25 120 LEU A CA 1
ATOM 979 C C . LEU A 1 120 ? -3.361 -4.126 13.991 1.00 92.25 120 LEU A C 1
ATOM 981 O O . LEU A 1 120 ? -2.807 -5.195 13.727 1.00 92.25 120 LEU A O 1
ATOM 985 N N . ALA A 1 121 ? -4.130 -3.480 13.112 1.00 91.25 121 ALA A N 1
ATOM 986 C CA . ALA A 1 121 ? -4.522 -4.013 11.806 1.00 91.25 121 ALA A CA 1
ATOM 987 C C . ALA A 1 121 ? -3.322 -4.313 10.884 1.00 91.25 121 ALA A C 1
ATOM 989 O O . ALA A 1 121 ? -3.290 -5.343 10.208 1.00 91.25 121 ALA A O 1
ATOM 990 N N . MET A 1 122 ? -2.301 -3.448 10.884 1.00 89.69 122 MET A N 1
ATOM 991 C CA . MET A 1 122 ? -1.126 -3.582 10.010 1.00 89.69 122 MET A CA 1
ATOM 992 C C . MET A 1 122 ? -0.113 -4.633 10.476 1.00 89.69 122 MET A C 1
ATOM 994 O O . MET A 1 122 ? 0.770 -5.003 9.703 1.00 89.69 122 MET A O 1
ATOM 998 N N . GLY A 1 123 ? -0.171 -5.096 11.730 1.00 89.25 123 GLY A N 1
ATOM 999 C CA . GLY A 1 123 ? 0.692 -6.151 12.281 1.00 89.25 123 GLY A CA 1
ATOM 1000 C C . GLY A 1 123 ? 2.178 -5.780 12.451 1.00 89.25 123 GLY A C 1
ATOM 1001 O O . GLY A 1 123 ? 2.703 -5.828 13.566 1.00 89.25 123 GLY A O 1
ATOM 1002 N N . CYS A 1 124 ? 2.879 -5.410 11.372 1.00 90.94 124 CYS A N 1
ATOM 1003 C CA . CYS A 1 124 ? 4.325 -5.151 11.351 1.00 90.94 124 CYS A CA 1
ATOM 1004 C C . CYS A 1 124 ? 4.723 -3.664 11.341 1.00 90.94 124 CYS A C 1
ATOM 1006 O O . CYS A 1 124 ? 5.919 -3.365 11.359 1.00 90.94 124 CYS A O 1
ATOM 1008 N N . VAL A 1 125 ? 3.761 -2.742 11.295 1.00 94.62 125 VAL A N 1
ATOM 1009 C CA . VAL A 1 125 ? 3.979 -1.287 11.356 1.00 94.62 125 VAL A CA 1
ATOM 1010 C C . VAL A 1 125 ? 3.445 -0.769 12.689 1.00 94.62 125 VAL A C 1
ATOM 1012 O O . VAL A 1 125 ? 2.427 -1.254 13.171 1.00 94.62 125 VAL A O 1
ATOM 1015 N N . GLU A 1 126 ? 4.151 0.176 13.304 1.00 95.88 126 GLU A N 1
ATOM 1016 C CA . GLU A 1 126 ? 3.779 0.772 14.587 1.00 95.88 126 GLU A CA 1
ATOM 1017 C C . GLU A 1 126 ? 3.857 2.297 14.513 1.00 95.88 126 GLU A C 1
ATOM 1019 O O . GLU A 1 126 ? 4.916 2.867 14.216 1.00 95.88 126 GLU A O 1
ATOM 1024 N N . PHE A 1 127 ? 2.727 2.950 14.794 1.00 97.50 127 PHE A N 1
ATOM 1025 C CA . PHE A 1 127 ? 2.648 4.397 14.932 1.00 97.50 127 PHE A CA 1
ATOM 1026 C C . PHE A 1 127 ? 3.082 4.799 16.342 1.00 97.50 127 PHE A C 1
ATOM 1028 O O . PHE A 1 127 ? 2.432 4.476 17.330 1.00 97.50 127 PHE A O 1
ATOM 1035 N N . VAL A 1 128 ? 4.203 5.512 16.453 1.00 97.25 128 VAL A N 1
ATOM 1036 C CA . VAL A 1 128 ? 4.824 5.822 17.751 1.00 97.25 128 VAL A CA 1
ATOM 1037 C C . VAL A 1 128 ? 4.656 7.299 18.081 1.00 97.25 128 VAL A C 1
ATOM 1039 O O . VAL A 1 128 ? 5.211 8.154 17.393 1.00 97.25 128 VAL A O 1
ATOM 1042 N N . TYR A 1 129 ? 3.952 7.610 19.169 1.00 97.88 129 TYR A N 1
ATOM 1043 C CA . TYR A 1 129 ? 3.844 8.988 19.641 1.00 97.88 129 TYR A CA 1
ATOM 1044 C C . TYR A 1 129 ? 5.183 9.490 20.206 1.00 97.88 129 TYR A C 1
ATOM 1046 O O . TYR A 1 129 ? 5.694 8.965 21.198 1.00 97.88 129 TYR A O 1
ATOM 1054 N N . ASP A 1 130 ? 5.746 10.525 19.585 1.00 97.31 130 ASP A N 1
ATOM 1055 C CA . ASP A 1 130 ? 7.063 11.085 19.897 1.00 97.31 130 ASP A CA 1
ATOM 1056 C C . ASP A 1 130 ? 7.016 12.627 19.976 1.00 97.31 130 ASP A C 1
ATOM 1058 O O . ASP A 1 130 ? 7.524 13.329 19.099 1.00 97.31 130 ASP A O 1
ATOM 1062 N N . PRO A 1 131 ? 6.423 13.193 21.046 1.00 95.88 131 PRO A N 1
ATOM 1063 C CA . PRO A 1 131 ? 6.297 14.645 21.214 1.00 95.88 131 PRO A CA 1
ATOM 1064 C C . PRO A 1 131 ? 7.638 15.363 21.436 1.00 95.88 131 PRO A C 1
ATOM 1066 O O . PRO A 1 131 ? 7.704 16.588 21.351 1.00 95.88 131 PRO A O 1
ATOM 1069 N N . GLU A 1 132 ? 8.703 14.615 21.737 1.00 96.31 132 GLU A N 1
ATOM 1070 C CA . GLU A 1 132 ? 10.056 15.139 21.957 1.00 96.31 132 GLU A CA 1
ATOM 1071 C C . GLU A 1 132 ? 10.929 15.079 20.693 1.00 96.31 132 GLU A C 1
ATOM 1073 O O . GLU A 1 132 ? 12.083 15.515 20.731 1.00 96.31 132 GLU A O 1
ATOM 1078 N N . PHE A 1 133 ? 10.387 14.574 19.578 1.00 95.00 133 PHE A N 1
ATOM 1079 C CA . PHE A 1 133 ? 11.065 14.479 18.284 1.00 95.00 133 PHE A CA 1
ATOM 1080 C C . PHE A 1 133 ? 12.421 13.756 18.368 1.00 95.00 133 PHE A C 1
ATOM 1082 O O . PHE A 1 133 ? 13.455 14.256 17.914 1.00 95.00 133 PHE A O 1
ATOM 1089 N N . SER A 1 134 ? 12.421 12.582 18.998 1.00 93.38 134 SER A N 1
ATOM 1090 C CA . SER A 1 134 ? 13.580 11.700 19.125 1.00 93.38 134 SER A CA 1
ATOM 1091 C C . SER A 1 134 ? 13.991 11.010 17.815 1.00 93.38 134 SER A C 1
ATOM 1093 O O . SER A 1 134 ? 15.140 10.568 17.719 1.00 93.38 134 SER A O 1
ATOM 1095 N N . TYR A 1 135 ? 13.112 10.958 16.806 1.00 91.69 135 TYR A N 1
ATOM 1096 C CA . TYR A 1 135 ? 13.409 10.413 15.472 1.00 91.69 135 TYR A CA 1
ATOM 1097 C C . TYR A 1 135 ? 13.810 11.483 14.440 1.00 91.69 135 TYR A C 1
ATOM 1099 O O . TYR A 1 135 ? 13.365 12.632 14.489 1.00 91.69 135 TYR A O 1
ATOM 1107 N N . ASP A 1 136 ? 14.631 11.085 13.458 1.00 85.88 136 ASP A N 1
ATOM 1108 C CA . ASP A 1 136 ? 15.139 11.975 12.398 1.00 85.88 136 ASP A CA 1
ATOM 1109 C C . ASP A 1 136 ? 14.046 12.402 11.401 1.00 85.88 136 ASP A C 1
ATOM 1111 O O . ASP A 1 136 ? 14.082 13.518 10.874 1.00 85.88 136 ASP A O 1
ATOM 1115 N N . VAL A 1 137 ? 13.082 11.514 11.137 1.00 92.81 137 VAL A N 1
ATOM 1116 C CA . VAL A 1 137 ? 11.931 11.749 10.256 1.00 92.81 137 VAL A CA 1
ATOM 1117 C C . VAL A 1 137 ? 10.662 11.217 10.914 1.00 92.81 137 VAL A C 1
ATOM 1119 O O . VAL A 1 137 ? 10.687 10.153 11.528 1.00 92.81 137 VAL A O 1
ATOM 1122 N N . GLY A 1 138 ? 9.551 11.927 10.750 1.00 96.19 138 GLY A N 1
ATOM 1123 C CA . GLY A 1 138 ? 8.254 11.575 11.326 1.00 96.19 138 GLY A CA 1
ATOM 1124 C C . GLY A 1 138 ? 7.130 12.453 10.791 1.00 96.19 138 GLY A C 1
ATOM 1125 O O . GLY A 1 138 ? 7.374 13.332 9.960 1.00 96.19 138 GLY A O 1
ATOM 1126 N N . VAL A 1 139 ? 5.912 12.213 11.267 1.00 98.44 139 VAL A N 1
ATOM 1127 C CA . VAL A 1 139 ? 4.695 12.944 10.895 1.00 98.44 139 VAL A CA 1
ATOM 1128 C C . VAL A 1 139 ? 4.347 13.960 11.983 1.00 98.44 139 VAL A C 1
ATOM 1130 O O . VAL A 1 139 ? 4.113 13.604 13.133 1.00 98.44 139 VAL A O 1
ATOM 1133 N N . HIS A 1 140 ? 4.315 15.246 11.647 1.00 97.62 140 HIS A N 1
ATOM 1134 C CA . HIS A 1 140 ? 3.915 16.305 12.568 1.00 97.62 140 HIS A CA 1
ATOM 1135 C C . HIS A 1 140 ? 2.527 16.815 12.178 1.00 97.62 140 HIS A C 1
ATOM 1137 O O . HIS A 1 140 ? 2.367 17.504 11.169 1.00 97.62 140 HIS A O 1
ATOM 1143 N N . ILE A 1 141 ? 1.535 16.441 12.982 1.00 96.94 141 ILE A N 1
ATOM 1144 C CA . ILE A 1 141 ? 0.122 16.693 12.722 1.00 96.94 141 ILE A CA 1
ATOM 1145 C C . ILE A 1 141 ? -0.204 18.145 13.074 1.00 96.94 141 ILE A C 1
ATOM 1147 O O . ILE A 1 141 ? 0.018 18.576 14.210 1.00 96.94 141 ILE A O 1
ATOM 1151 N N . THR A 1 142 ? -0.752 18.887 12.116 1.00 93.50 142 THR A N 1
ATOM 1152 C CA . THR A 1 142 ? -1.268 20.246 12.311 1.00 93.50 142 THR A CA 1
ATOM 1153 C C . THR A 1 142 ? -2.784 20.265 12.179 1.00 93.50 142 THR A C 1
ATOM 1155 O O . THR A 1 142 ? -3.372 19.406 11.531 1.00 93.50 142 THR A O 1
ATOM 1158 N N . GLY A 1 143 ? -3.435 21.238 12.811 1.00 86.31 143 GLY A N 1
ATOM 1159 C CA . GLY A 1 143 ? -4.879 21.417 12.715 1.00 86.31 143 GLY A CA 1
ATOM 1160 C C . GLY A 1 143 ? -5.273 22.881 12.636 1.00 86.31 143 GLY A C 1
ATOM 1161 O O . GLY A 1 143 ? -4.445 23.786 12.739 1.00 86.31 143 GLY A O 1
ATOM 1162 N N . GLU A 1 144 ? -6.563 23.125 12.457 1.00 79.75 144 GLU A N 1
ATOM 1163 C CA . GLU A 1 144 ? -7.142 24.454 12.590 1.00 79.75 144 GLU A CA 1
ATOM 1164 C C . GLU A 1 144 ? -8.644 24.395 12.883 1.00 79.75 144 GLU A C 1
ATOM 1166 O O . GLU A 1 144 ? -9.348 23.456 12.513 1.00 79.75 144 GLU A O 1
ATOM 1171 N N . ASN A 1 145 ? -9.138 25.468 13.507 1.00 68.06 145 ASN A N 1
ATOM 1172 C CA . ASN A 1 145 ? -10.564 25.660 13.773 1.00 68.06 145 ASN A CA 1
ATOM 1173 C C . ASN A 1 145 ? -11.322 26.244 12.563 1.00 68.06 145 ASN A C 1
ATOM 1175 O O . ASN A 1 145 ? -12.553 26.235 12.548 1.00 68.06 145 ASN A O 1
ATOM 1179 N N . SER A 1 146 ? -10.622 26.821 11.580 1.00 58.53 146 SER A N 1
ATOM 1180 C CA . SER A 1 146 ? -11.228 27.270 10.321 1.00 58.53 146 SER A CA 1
ATOM 1181 C C . SER A 1 146 ? -11.462 26.066 9.414 1.00 58.53 146 SER A C 1
ATOM 1183 O O . SER A 1 146 ? -10.589 25.223 9.283 1.00 58.53 146 SER A O 1
ATOM 1185 N N . GLY A 1 147 ? -12.608 25.988 8.736 1.00 55.19 147 GLY A N 1
ATOM 1186 C CA . GLY A 1 147 ? -12.824 25.004 7.665 1.00 55.19 147 GLY A CA 1
ATOM 1187 C C . GLY A 1 147 ? -12.041 25.345 6.388 1.00 55.19 147 GLY A C 1
ATOM 1188 O O . GLY A 1 147 ? -12.671 25.505 5.350 1.00 55.19 147 GLY A O 1
ATOM 1189 N N . GLY A 1 148 ? -10.726 25.591 6.493 1.00 61.19 148 GLY A N 1
ATOM 1190 C CA . GLY A 1 148 ? -9.826 26.020 5.413 1.00 61.19 148 GLY A CA 1
ATOM 1191 C C . GLY A 1 148 ? -9.494 24.920 4.395 1.00 61.19 148 GLY A C 1
ATOM 1192 O O . GLY A 1 148 ? -10.345 24.086 4.109 1.00 61.19 148 GLY A O 1
ATOM 1193 N N . ASP A 1 149 ? -8.285 24.954 3.809 1.00 64.75 149 ASP A N 1
ATOM 1194 C CA . ASP A 1 149 ? -7.890 24.306 2.531 1.00 64.75 149 ASP A CA 1
ATOM 1195 C C . ASP A 1 149 ? -7.860 22.754 2.482 1.00 64.75 149 ASP A C 1
ATOM 1197 O O . ASP A 1 149 ? -7.034 22.199 1.763 1.00 64.75 149 ASP A O 1
ATOM 1201 N N . GLY A 1 150 ? -8.727 22.058 3.220 1.00 77.12 150 GLY A N 1
ATOM 1202 C CA . GLY A 1 150 ? -8.813 20.592 3.244 1.00 77.12 150 GLY A CA 1
ATOM 1203 C C . GLY A 1 150 ? -7.880 19.926 4.261 1.00 77.12 150 GLY A C 1
ATOM 1204 O O . GLY A 1 150 ? -6.930 20.553 4.754 1.00 77.12 150 GLY A O 1
ATOM 1205 N N . CYS A 1 151 ? -8.174 18.662 4.575 1.00 86.31 151 CYS A N 1
ATOM 1206 C CA . CYS A 1 151 ? -7.189 17.726 5.116 1.00 86.31 151 CYS A CA 1
ATOM 1207 C C . CYS A 1 151 ? -6.287 17.228 3.987 1.00 86.31 151 CYS A C 1
ATOM 1209 O O . CYS A 1 151 ? -6.701 17.231 2.828 1.00 86.31 151 CYS A O 1
ATOM 1211 N N . TRP A 1 152 ? -5.035 16.927 4.327 1.00 92.19 152 TRP A N 1
ATOM 1212 C CA . TRP A 1 152 ? -4.079 16.374 3.377 1.00 92.19 152 TRP A CA 1
ATOM 1213 C C . TRP A 1 152 ? -2.863 15.758 4.067 1.00 92.19 152 TRP A C 1
ATOM 1215 O O . TRP A 1 152 ? -2.484 16.121 5.193 1.00 92.19 152 TRP A O 1
ATOM 1225 N N . SER A 1 153 ? -2.165 14.915 3.312 1.00 95.00 153 SER A N 1
ATOM 1226 C CA . SER A 1 153 ? -0.933 14.251 3.707 1.00 95.00 153 SER A CA 1
ATOM 1227 C C . SER A 1 153 ? 0.023 14.109 2.524 1.00 95.00 153 SER A C 1
ATOM 1229 O O . SER A 1 153 ? -0.358 14.172 1.355 1.00 95.00 153 SER A O 1
ATOM 1231 N N . TYR A 1 154 ? 1.310 13.930 2.815 1.00 94.50 154 TYR A N 1
ATOM 1232 C CA . TYR A 1 154 ? 2.264 13.536 1.779 1.00 94.50 154 TYR A CA 1
ATOM 1233 C C . TYR A 1 154 ? 2.122 12.055 1.468 1.00 94.50 154 TYR A C 1
ATOM 1235 O O . TYR A 1 154 ? 1.990 11.249 2.385 1.00 94.50 154 TYR A O 1
ATOM 1243 N N . VAL A 1 155 ? 2.283 11.681 0.197 1.00 92.06 155 VAL A N 1
ATOM 1244 C CA . VAL A 1 155 ? 2.309 10.260 -0.167 1.00 92.06 155 VAL A CA 1
ATOM 1245 C C . VAL A 1 155 ? 3.675 9.644 0.161 1.00 92.06 155 VAL A C 1
ATOM 1247 O O . VAL A 1 155 ? 4.658 9.835 -0.569 1.00 92.06 155 VAL A O 1
ATOM 1250 N N . GLY A 1 156 ? 3.739 8.891 1.261 1.00 91.50 156 GLY A N 1
ATOM 1251 C CA . GLY A 1 156 ? 4.970 8.309 1.804 1.00 91.50 156 GLY A CA 1
ATOM 1252 C C . GLY A 1 156 ? 5.871 9.314 2.541 1.00 91.50 156 GLY A C 1
ATOM 1253 O O . GLY A 1 156 ? 5.489 10.443 2.851 1.00 91.50 156 GLY A O 1
ATOM 1254 N N . VAL A 1 157 ? 7.119 8.906 2.804 1.00 90.44 157 VAL A N 1
ATOM 1255 C CA . VAL A 1 157 ? 8.094 9.711 3.562 1.00 90.44 157 VAL A CA 1
ATOM 1256 C C . VAL A 1 157 ? 8.566 10.937 2.771 1.00 90.44 157 VAL A C 1
ATOM 1258 O O . VAL A 1 157 ? 9.192 10.821 1.707 1.00 90.44 157 VAL A O 1
ATOM 1261 N N . CYS A 1 158 ? 8.381 12.119 3.360 1.00 89.38 158 CYS A N 1
ATOM 1262 C CA . CYS A 1 158 ? 8.870 13.403 2.860 1.00 89.38 158 CYS A CA 1
ATOM 1263 C C . CYS A 1 158 ? 9.666 14.155 3.941 1.00 89.38 158 CYS A C 1
ATOM 1265 O O . CYS A 1 158 ? 9.168 15.042 4.628 1.00 89.38 158 CYS A O 1
ATOM 1267 N N . SER A 1 159 ? 10.944 13.801 4.096 1.00 88.31 159 SER A N 1
ATOM 1268 C CA . SER A 1 159 ? 11.828 14.385 5.115 1.00 88.31 159 SER A CA 1
ATOM 1269 C C . SER A 1 159 ? 11.890 15.919 5.039 1.00 88.31 159 SER A C 1
ATOM 1271 O O . SER A 1 159 ? 12.508 16.475 4.128 1.00 88.31 159 SER A O 1
ATOM 1273 N N . GLY A 1 160 ? 11.341 16.594 6.051 1.00 87.88 160 GLY A N 1
ATOM 1274 C CA . GLY A 1 160 ? 11.373 18.052 6.204 1.00 87.88 160 GLY A CA 1
ATOM 1275 C C . GLY A 1 160 ? 10.388 18.822 5.321 1.00 87.88 160 GLY A C 1
ATOM 1276 O O . GLY A 1 160 ? 10.550 20.034 5.169 1.00 87.88 160 GLY A O 1
ATOM 1277 N N . CYS A 1 161 ? 9.412 18.149 4.713 1.00 91.62 161 CYS A N 1
ATOM 1278 C CA . CYS A 1 161 ? 8.439 18.781 3.828 1.00 91.62 161 CYS A CA 1
ATOM 1279 C C . CYS A 1 161 ? 7.265 19.349 4.624 1.00 91.62 161 CYS A C 1
ATOM 1281 O O . CYS A 1 161 ? 6.634 18.648 5.411 1.00 91.62 161 CYS A O 1
ATOM 1283 N N . THR A 1 162 ? 6.953 20.627 4.425 1.00 92.25 162 THR A N 1
ATOM 1284 C CA . THR A 1 162 ? 5.966 21.319 5.267 1.00 92.25 162 THR A CA 1
ATOM 1285 C C . THR A 1 162 ? 4.731 21.775 4.513 1.00 92.25 162 THR A C 1
ATOM 1287 O O . THR A 1 162 ? 3.737 22.088 5.150 1.00 92.25 162 THR A O 1
ATOM 1290 N N . ASN A 1 163 ? 4.778 21.857 3.180 1.00 90.19 163 ASN A N 1
ATOM 1291 C CA . ASN A 1 163 ? 3.717 22.448 2.359 1.00 90.19 163 ASN A CA 1
ATOM 1292 C C . ASN A 1 163 ? 3.288 23.856 2.835 1.00 90.19 163 ASN A C 1
ATOM 1294 O O . ASN A 1 163 ? 2.134 24.253 2.734 1.00 90.19 163 ASN A O 1
ATOM 1298 N N . GLY A 1 164 ? 4.220 24.618 3.418 1.00 87.94 164 GLY A N 1
ATOM 1299 C CA . GLY A 1 164 ? 3.925 25.937 3.983 1.00 87.94 164 GLY A CA 1
ATOM 1300 C C . GLY A 1 164 ? 3.344 25.933 5.402 1.00 87.94 164 GLY A C 1
ATOM 1301 O O . GLY A 1 164 ? 3.199 27.018 5.970 1.00 87.94 164 GLY A O 1
ATOM 1302 N N . GLU A 1 165 ? 3.101 24.767 6.009 1.00 89.69 165 GLU A N 1
ATOM 1303 C CA . GLU A 1 165 ? 2.662 24.676 7.403 1.00 89.69 165 GLU A CA 1
ATOM 1304 C C . GLU A 1 165 ? 3.719 25.262 8.356 1.00 89.69 165 GLU A C 1
ATOM 1306 O O . GLU A 1 165 ? 4.921 24.964 8.246 1.00 89.69 165 GLU A O 1
ATOM 1311 N N . PRO A 1 166 ? 3.312 26.133 9.295 1.00 90.25 166 PRO A N 1
ATOM 1312 C CA . PRO A 1 166 ? 4.234 26.781 10.209 1.00 90.25 166 PRO A CA 1
ATOM 1313 C C . PRO A 1 166 ? 4.620 25.867 11.379 1.00 90.25 166 PRO A C 1
ATOM 1315 O O . PRO A 1 166 ? 3.824 25.100 11.911 1.00 90.25 166 PRO A O 1
ATOM 1318 N N . ASN A 1 167 ? 5.844 26.055 11.879 1.00 91.75 167 ASN A N 1
ATOM 1319 C CA . ASN A 1 167 ? 6.377 25.372 13.065 1.00 91.75 167 ASN A CA 1
ATOM 1320 C C . ASN A 1 167 ? 6.398 23.834 12.961 1.00 91.75 167 ASN A C 1
ATOM 1322 O O . ASN A 1 167 ? 6.231 23.145 13.967 1.00 91.75 167 ASN A O 1
ATOM 1326 N N . ILE A 1 168 ? 6.632 23.301 11.761 1.00 94.56 168 ILE A N 1
ATOM 1327 C CA . ILE A 1 168 ? 6.937 21.882 11.574 1.00 94.56 168 ILE A CA 1
ATOM 1328 C C . ILE A 1 168 ? 8.356 21.592 12.068 1.00 94.56 168 ILE A C 1
ATOM 1330 O O . ILE A 1 168 ? 9.273 22.387 11.841 1.00 94.56 168 ILE A O 1
ATOM 1334 N N . GLN A 1 169 ? 8.541 20.466 12.760 1.00 93.25 169 GLN A N 1
ATOM 1335 C CA . GLN A 1 169 ? 9.845 20.051 13.251 1.00 93.25 169 GLN A CA 1
ATOM 1336 C C . GLN A 1 169 ? 10.794 19.793 12.075 1.00 93.25 169 GLN A C 1
ATOM 1338 O O . GLN A 1 169 ? 10.429 19.198 11.064 1.00 93.25 169 GLN A O 1
ATOM 1343 N N . SER A 1 170 ? 12.047 20.221 12.217 1.00 90.62 170 SER A N 1
ATOM 1344 C CA . SER A 1 170 ? 13.070 19.977 11.199 1.00 90.62 170 SER A CA 1
ATOM 1345 C C . SER A 1 170 ? 13.245 18.475 10.944 1.00 90.62 170 SER A C 1
ATOM 1347 O O . SER A 1 170 ? 13.486 17.726 11.883 1.00 90.62 170 SER A O 1
ATOM 1349 N N . GLY A 1 171 ? 13.184 18.060 9.675 1.00 88.31 171 GLY A N 1
ATOM 1350 C CA . GLY A 1 171 ? 13.282 16.652 9.258 1.00 88.31 171 GLY A CA 1
ATOM 1351 C C . GLY A 1 171 ? 11.937 15.920 9.185 1.00 88.31 171 GLY A C 1
ATOM 1352 O O . GLY A 1 171 ? 11.829 14.913 8.493 1.00 88.31 171 GLY A O 1
ATOM 1353 N N . TRP A 1 172 ? 10.886 16.468 9.793 1.00 96.00 172 TRP A N 1
ATOM 1354 C CA . TRP A 1 172 ? 9.556 15.864 9.830 1.00 96.00 172 TRP A CA 1
ATOM 1355 C C . TRP A 1 172 ? 8.660 16.404 8.714 1.00 96.00 172 TRP A C 1
ATOM 1357 O O . TRP A 1 172 ? 8.888 17.507 8.210 1.00 96.00 172 TRP A O 1
ATOM 1367 N N . GLN A 1 173 ? 7.664 15.614 8.316 1.00 96.50 173 GLN A N 1
ATOM 1368 C CA . GLN A 1 173 ? 6.663 16.005 7.329 1.00 96.50 173 GLN A CA 1
ATOM 1369 C C . GLN A 1 173 ? 5.404 16.533 8.008 1.00 96.50 173 GLN A C 1
ATOM 1371 O O . GLN A 1 173 ? 5.016 16.037 9.064 1.00 96.50 173 GLN A O 1
ATOM 1376 N N . ALA A 1 174 ? 4.765 17.529 7.407 1.00 96.12 174 ALA A N 1
ATOM 1377 C CA . ALA A 1 174 ? 3.443 17.967 7.835 1.00 96.12 174 ALA A CA 1
ATOM 1378 C C . ALA A 1 174 ? 2.361 16.966 7.400 1.00 96.12 174 ALA A C 1
ATOM 1380 O O . ALA A 1 174 ? 2.450 16.390 6.316 1.00 96.12 174 ALA A O 1
ATOM 1381 N N . LEU A 1 175 ? 1.336 16.813 8.232 1.00 96.19 175 LEU A N 1
ATOM 1382 C CA . LEU A 1 175 ? 0.054 16.195 7.891 1.00 96.19 175 LEU A CA 1
ATOM 1383 C C . LEU A 1 175 ? -1.026 17.087 8.500 1.00 96.19 175 LEU A C 1
ATOM 1385 O O . LEU A 1 175 ? -0.935 17.426 9.681 1.00 96.19 175 LEU A O 1
ATOM 1389 N N . ARG A 1 176 ? -2.008 17.516 7.707 1.00 92.19 176 ARG A N 1
ATOM 1390 C CA . ARG A 1 176 ? -2.997 18.502 8.151 1.00 92.19 176 ARG A CA 1
ATOM 1391 C C . ARG A 1 176 ? -4.349 17.845 8.415 1.00 92.19 176 ARG A C 1
ATOM 1393 O O . ARG A 1 176 ? -4.987 17.334 7.503 1.00 92.19 176 ARG A O 1
ATOM 1400 N N . LEU A 1 177 ? -4.808 17.946 9.659 1.00 90.12 177 LEU A N 1
ATOM 1401 C CA . LEU A 1 177 ? -6.109 17.493 10.147 1.00 90.12 177 LEU A CA 1
ATOM 1402 C C . LEU A 1 177 ? -6.855 18.667 10.811 1.00 90.12 177 LEU A C 1
ATOM 1404 O O . LEU A 1 177 ? -6.760 18.858 12.028 1.00 90.12 177 LEU A O 1
ATOM 1408 N N . PRO A 1 178 ? -7.586 19.501 10.046 1.00 84.38 178 PRO A N 1
ATOM 1409 C CA . PRO A 1 178 ? -8.478 20.500 10.637 1.00 84.38 178 PRO A CA 1
ATOM 1410 C C . PRO A 1 178 ? -9.586 19.813 11.449 1.00 84.38 178 PRO A C 1
ATOM 1412 O O . PRO A 1 178 ? -9.914 18.664 11.173 1.00 84.38 178 PRO A O 1
ATOM 1415 N N . ASN A 1 179 ? -10.213 20.506 12.411 1.00 80.00 179 ASN A N 1
ATOM 1416 C CA . ASN A 1 179 ? -11.129 19.870 13.383 1.00 80.00 179 ASN A CA 1
ATOM 1417 C C . ASN A 1 179 ? -12.233 19.018 12.747 1.00 80.00 179 ASN A C 1
ATOM 1419 O O . ASN A 1 179 ? -12.645 18.011 13.306 1.00 80.00 179 ASN A O 1
ATOM 1423 N N . TRP A 1 180 ? -12.730 19.433 11.582 1.00 75.00 180 TRP A N 1
ATOM 1424 C CA . TRP A 1 180 ? -13.784 18.715 10.872 1.00 75.00 180 TRP A CA 1
ATOM 1425 C C . TRP A 1 180 ? -13.288 17.437 10.169 1.00 75.00 180 TRP A C 1
ATOM 1427 O O . TRP A 1 180 ? -14.111 16.571 9.894 1.00 75.00 180 TRP A O 1
ATOM 1437 N N . CYS A 1 181 ? -11.979 17.304 9.916 1.00 78.62 181 CYS A N 1
ATOM 1438 C CA . CYS A 1 181 ? -11.333 16.087 9.412 1.00 78.62 181 CYS A CA 1
ATOM 1439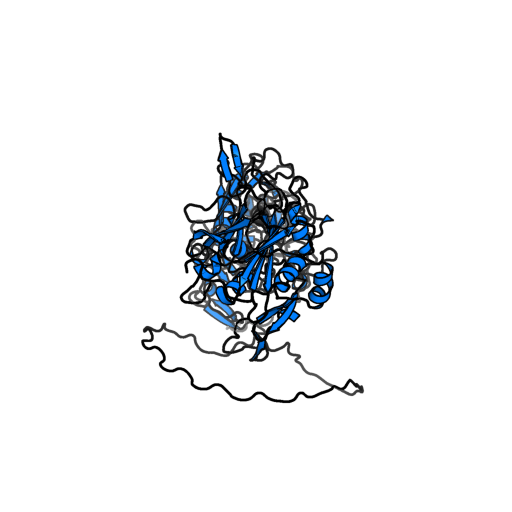 C C . CYS A 1 181 ? -10.856 15.153 10.530 1.00 78.62 181 CYS A C 1
ATOM 1441 O O . CYS A 1 181 ? -10.474 14.025 10.233 1.00 78.62 181 CYS A O 1
ATOM 1443 N N . VAL A 1 182 ? -10.879 15.575 11.804 1.00 81.12 182 VAL A N 1
ATOM 1444 C CA . VAL A 1 182 ? -10.517 14.701 12.934 1.00 81.12 182 VAL A CA 1
ATOM 1445 C C . VAL A 1 182 ? -11.678 13.756 13.264 1.00 81.12 182 VAL A C 1
ATOM 1447 O O . VAL A 1 182 ? -12.313 13.826 14.311 1.00 81.12 182 VAL A O 1
ATOM 1450 N N . THR A 1 183 ? -11.981 12.901 12.296 1.00 78.06 183 THR A N 1
ATOM 1451 C CA . THR A 1 183 ? -12.884 11.752 12.385 1.00 78.06 183 THR A CA 1
ATOM 1452 C C . THR A 1 183 ? -12.037 10.491 12.245 1.00 78.06 183 THR A C 1
ATOM 1454 O O . THR A 1 183 ? -10.943 10.568 11.688 1.00 78.06 183 THR A O 1
ATOM 1457 N N . SER A 1 184 ? -12.524 9.337 12.700 1.00 80.44 184 SER A N 1
ATOM 1458 C CA . SER A 1 184 ? -11.807 8.060 12.560 1.00 80.44 184 SER A CA 1
ATOM 1459 C C . SER A 1 184 ? -11.375 7.805 11.110 1.00 80.44 184 SER A C 1
ATOM 1461 O O . SER A 1 184 ? -10.202 7.564 10.831 1.00 80.44 184 SER A O 1
ATOM 1463 N N . GLY A 1 185 ? -12.291 8.017 10.162 1.00 80.12 185 GLY A N 1
ATOM 1464 C CA . GLY A 1 185 ? -12.019 7.858 8.736 1.00 80.12 185 GLY A CA 1
ATOM 1465 C C . GLY A 1 185 ? -11.048 8.897 8.192 1.00 80.12 185 GLY A C 1
ATOM 1466 O O . GLY A 1 185 ? -10.157 8.540 7.439 1.00 80.12 185 GLY A O 1
ATOM 1467 N N . GLY A 1 186 ? -11.161 10.161 8.607 1.00 83.75 186 GLY A N 1
ATOM 1468 C CA . GLY A 1 186 ? -10.220 11.203 8.186 1.00 83.75 186 GLY A CA 1
ATOM 1469 C C . GLY A 1 186 ? -8.801 10.975 8.714 1.00 83.75 186 GLY A C 1
ATOM 1470 O O . GLY A 1 186 ? -7.835 11.203 7.994 1.00 83.75 186 GLY A O 1
ATOM 1471 N N . ILE A 1 187 ? -8.654 10.470 9.944 1.00 90.06 187 ILE A N 1
ATOM 1472 C CA . ILE A 1 187 ? -7.343 10.107 10.498 1.00 90.06 187 ILE A CA 1
ATOM 1473 C C . ILE A 1 187 ? -6.743 8.950 9.690 1.00 90.06 187 ILE A C 1
ATOM 1475 O O . ILE A 1 187 ? -5.615 9.072 9.213 1.00 90.06 187 ILE A O 1
ATOM 1479 N N . HIS A 1 188 ? -7.489 7.860 9.488 1.00 91.75 188 HIS A N 1
ATOM 1480 C CA . HIS A 1 188 ? -7.010 6.715 8.711 1.00 91.75 188 HIS A CA 1
ATOM 1481 C C . HIS A 1 188 ? -6.657 7.087 7.267 1.00 91.75 188 HIS A C 1
ATOM 1483 O O . HIS A 1 188 ? -5.580 6.714 6.806 1.00 91.75 188 HIS A O 1
ATOM 1489 N N . HIS A 1 189 ? -7.482 7.893 6.601 1.00 90.94 189 HIS A N 1
ATOM 1490 C CA . HIS A 1 189 ? -7.292 8.319 5.214 1.00 90.94 189 HIS A CA 1
ATOM 1491 C C . HIS A 1 189 ? -5.956 9.045 5.019 1.00 90.94 189 HIS A C 1
ATOM 1493 O O . HIS A 1 189 ? -5.118 8.656 4.200 1.00 90.94 189 HIS A O 1
ATOM 1499 N N . GLU A 1 190 ? -5.695 10.059 5.846 1.00 93.75 190 GLU A N 1
ATOM 1500 C CA . GLU A 1 190 ? -4.466 10.846 5.736 1.00 93.75 190 GLU A CA 1
ATOM 1501 C C . GLU A 1 190 ? -3.218 10.049 6.130 1.00 93.75 190 GLU A C 1
ATOM 1503 O O . GLU A 1 190 ? -2.116 10.263 5.603 1.00 93.75 190 GLU A O 1
ATOM 1508 N N . PHE A 1 191 ? -3.371 9.091 7.044 1.00 95.69 191 PHE A N 1
ATOM 1509 C CA . PHE A 1 191 ? -2.285 8.196 7.419 1.00 95.69 191 PHE A CA 1
ATOM 1510 C C . PHE A 1 191 ? -2.033 7.088 6.388 1.00 95.69 191 PHE A C 1
ATOM 1512 O O . PHE A 1 191 ? -0.871 6.723 6.199 1.00 95.69 191 PHE A O 1
ATOM 1519 N N . LEU A 1 192 ? -3.051 6.629 5.650 1.00 93.81 192 LEU A N 1
ATOM 1520 C CA . LEU A 1 192 ? -2.892 5.755 4.482 1.00 93.81 192 LEU A CA 1
ATOM 1521 C C . LEU A 1 192 ? -2.027 6.448 3.422 1.00 93.81 192 LEU A C 1
ATOM 1523 O O . LEU A 1 192 ? -1.027 5.884 2.961 1.00 93.81 192 LEU A O 1
ATOM 1527 N N . HIS A 1 193 ? -2.311 7.716 3.110 1.00 93.50 193 HIS A N 1
ATOM 1528 C CA . HIS A 1 193 ? -1.431 8.522 2.261 1.00 93.50 193 HIS A CA 1
ATOM 1529 C C . HIS A 1 193 ? -0.020 8.638 2.849 1.00 93.50 193 HIS A C 1
ATOM 1531 O O . HIS A 1 193 ? 0.958 8.360 2.148 1.00 93.50 193 HIS A O 1
ATOM 1537 N N . ALA A 1 194 ? 0.109 8.926 4.151 1.00 95.19 194 ALA A N 1
ATOM 1538 C CA . ALA A 1 194 ? 1.412 9.033 4.813 1.00 95.19 194 ALA A CA 1
ATOM 1539 C C . ALA A 1 194 ? 2.263 7.761 4.674 1.00 95.19 194 ALA A C 1
ATOM 1541 O O . ALA A 1 194 ? 3.491 7.860 4.600 1.00 95.19 194 ALA A O 1
ATOM 1542 N N . ILE A 1 195 ? 1.649 6.574 4.611 1.00 92.19 195 ILE A N 1
ATOM 1543 C CA . ILE A 1 195 ? 2.349 5.297 4.395 1.00 92.19 195 ILE A CA 1
ATOM 1544 C C . ILE A 1 195 ? 2.477 4.892 2.916 1.00 92.19 195 ILE A C 1
ATOM 1546 O O . ILE A 1 195 ? 3.145 3.906 2.610 1.00 92.19 195 ILE A O 1
ATOM 1550 N N . GLY A 1 196 ? 1.941 5.687 1.987 1.00 88.75 196 GLY A N 1
ATOM 1551 C CA . GLY A 1 196 ? 2.203 5.569 0.550 1.00 88.75 196 GLY A CA 1
ATOM 1552 C C . GLY A 1 196 ? 1.005 5.182 -0.316 1.00 88.75 196 GLY A C 1
ATOM 1553 O O . GLY A 1 196 ? 1.217 4.865 -1.492 1.00 88.75 196 GLY A O 1
ATOM 1554 N N . TYR A 1 197 ? -0.214 5.203 0.230 1.00 87.81 197 TYR A N 1
ATOM 1555 C CA . TYR A 1 197 ? -1.419 4.880 -0.530 1.00 87.81 197 TYR A CA 1
ATOM 1556 C C . TYR A 1 197 ? -1.765 5.975 -1.525 1.00 87.81 197 TYR A C 1
ATOM 1558 O O . TYR A 1 197 ? -1.576 7.171 -1.289 1.00 87.81 197 TYR A O 1
ATOM 1566 N N . MET A 1 198 ? -2.305 5.498 -2.633 1.00 83.06 198 MET A N 1
ATOM 1567 C CA . MET A 1 198 ? -2.994 6.257 -3.661 1.00 83.06 198 MET A CA 1
ATOM 1568 C C . MET A 1 198 ? -4.495 6.015 -3.498 1.00 83.06 198 MET A C 1
ATOM 1570 O O . MET A 1 198 ? -4.887 5.090 -2.786 1.00 83.06 198 MET A O 1
ATOM 1574 N N . HIS A 1 199 ? -5.328 6.824 -4.144 1.00 85.44 199 HIS A N 1
ATOM 1575 C CA . HIS A 1 199 ? -6.770 6.617 -4.077 1.00 85.44 199 HIS A CA 1
ATOM 1576 C C . HIS A 1 199 ? -7.229 5.381 -4.857 1.00 85.44 199 HIS A C 1
ATOM 1578 O O . HIS A 1 199 ? -6.700 5.069 -5.928 1.00 85.44 199 HIS A O 1
ATOM 1584 N N . GLU A 1 200 ? -8.260 4.708 -4.346 1.00 86.44 200 GLU A N 1
ATOM 1585 C CA . GLU A 1 200 ? -8.748 3.430 -4.885 1.00 86.44 200 GLU A CA 1
ATOM 1586 C C . GLU A 1 200 ? -9.328 3.588 -6.308 1.00 86.44 200 GLU A C 1
ATOM 1588 O O . GLU A 1 200 ? -9.108 2.739 -7.173 1.00 86.44 200 GLU A O 1
ATOM 1593 N N . GLN A 1 201 ? -9.987 4.717 -6.616 1.00 79.88 201 GLN A N 1
ATOM 1594 C CA . GLN A 1 201 ? -10.536 4.999 -7.956 1.00 79.88 201 GLN A CA 1
ATOM 1595 C C . GLN A 1 201 ? -9.478 5.146 -9.062 1.00 79.88 201 GLN A C 1
ATOM 1597 O O . GLN A 1 201 ? -9.823 5.153 -10.247 1.00 79.88 201 GLN A O 1
ATOM 1602 N N . ASP A 1 202 ? -8.208 5.324 -8.696 1.00 77.31 202 ASP A N 1
ATOM 1603 C CA . ASP A 1 202 ? -7.100 5.519 -9.634 1.00 77.31 202 ASP A CA 1
ATOM 1604 C C . ASP A 1 202 ? -6.322 4.225 -9.904 1.00 77.31 202 ASP A C 1
ATOM 1606 O O . ASP A 1 202 ? -5.311 4.236 -10.612 1.00 77.31 202 ASP A O 1
ATOM 1610 N N . ARG A 1 203 ? -6.799 3.089 -9.383 1.00 76.94 203 ARG A N 1
ATOM 1611 C CA . ARG A 1 203 ? -6.261 1.779 -9.746 1.00 76.94 203 ARG A CA 1
ATOM 1612 C C . ARG A 1 203 ? -6.373 1.534 -11.256 1.00 76.94 203 ARG A C 1
ATOM 1614 O O . ARG A 1 203 ? -7.376 1.894 -11.861 1.00 76.94 203 ARG A O 1
ATOM 1621 N N . PRO A 1 204 ? -5.407 0.867 -11.897 1.00 70.94 204 PRO A N 1
ATOM 1622 C CA . PRO A 1 204 ? -5.455 0.598 -13.338 1.00 70.94 204 PRO A CA 1
ATOM 1623 C C . PRO A 1 204 ? -6.652 -0.237 -13.794 1.00 70.94 204 PRO A C 1
ATOM 1625 O O . PRO A 1 204 ? -7.095 -0.094 -14.932 1.00 70.94 204 PRO A O 1
ATOM 1628 N N . ASP A 1 205 ? -7.162 -1.103 -12.922 1.00 75.94 205 ASP A N 1
ATOM 1629 C CA . ASP A 1 205 ? -8.334 -1.935 -13.166 1.00 75.94 205 ASP A CA 1
ATOM 1630 C C . ASP A 1 205 ? -9.651 -1.207 -12.855 1.00 75.94 205 ASP A C 1
ATOM 1632 O O . ASP A 1 205 ? -10.711 -1.816 -12.974 1.00 75.94 205 ASP A O 1
ATOM 1636 N N . TYR A 1 206 ? -9.642 0.099 -12.521 1.00 77.50 206 TYR A N 1
ATOM 1637 C CA . TYR A 1 206 ? -10.869 0.850 -12.206 1.00 77.50 206 TYR A CA 1
ATOM 1638 C C . TYR A 1 206 ? -11.924 0.706 -13.307 1.00 77.50 206 TYR A C 1
ATOM 1640 O O . TYR A 1 206 ? -13.124 0.659 -13.027 1.00 77.50 206 TYR A O 1
ATOM 1648 N N . LEU A 1 207 ? -11.481 0.614 -14.568 1.00 78.19 207 LEU A N 1
ATOM 1649 C CA . LEU A 1 207 ? -12.356 0.476 -15.725 1.00 78.19 207 LEU A CA 1
ATOM 1650 C C . LEU A 1 207 ? -13.163 -0.811 -15.714 1.00 78.19 207 LEU A C 1
ATOM 1652 O O . LEU A 1 207 ? -14.101 -0.881 -16.495 1.00 78.19 207 LEU A O 1
ATOM 1656 N N . ASP A 1 208 ? -12.866 -1.798 -14.876 1.00 84.00 208 ASP A N 1
ATOM 1657 C CA . ASP A 1 208 ? -13.693 -2.993 -14.713 1.00 84.00 208 ASP A CA 1
ATOM 1658 C C . ASP A 1 208 ? -14.859 -2.764 -13.739 1.00 84.00 208 ASP A C 1
ATOM 1660 O O . ASP A 1 208 ? -15.892 -3.429 -13.854 1.00 84.00 208 ASP A O 1
ATOM 1664 N N . TRP A 1 209 ? -14.764 -1.742 -12.880 1.00 85.56 209 TRP A N 1
ATOM 1665 C CA . TRP A 1 209 ? -15.635 -1.552 -11.716 1.00 85.56 209 TRP A CA 1
ATOM 1666 C C . TRP A 1 209 ? -16.466 -0.262 -11.759 1.00 85.56 209 TRP A C 1
ATOM 1668 O O . TRP A 1 209 ? -17.667 -0.297 -11.472 1.00 85.56 209 TRP A O 1
ATOM 1678 N N . ILE A 1 210 ? -15.872 0.863 -12.166 1.00 83.81 210 ILE A N 1
ATOM 1679 C CA . ILE A 1 210 ? -16.541 2.170 -12.287 1.00 83.81 210 ILE A CA 1
ATOM 1680 C C . ILE A 1 210 ? -16.717 2.583 -13.756 1.00 83.81 210 ILE A C 1
ATOM 1682 O O . ILE A 1 210 ? -16.039 2.092 -14.662 1.00 83.81 210 ILE A O 1
ATOM 1686 N N . GLU A 1 211 ? -17.694 3.454 -14.014 1.00 83.44 211 GLU A N 1
ATOM 1687 C CA . GLU A 1 211 ? -17.893 4.064 -15.330 1.00 83.44 211 GLU A CA 1
ATOM 1688 C C . GLU A 1 211 ? -16.668 4.892 -15.744 1.00 83.44 211 GLU A C 1
ATOM 1690 O O . GLU A 1 211 ? -16.001 5.506 -14.910 1.00 83.44 211 GLU A O 1
ATOM 1695 N N . ASP A 1 212 ? -16.375 4.899 -17.049 1.00 73.25 212 ASP A N 1
ATOM 1696 C CA . ASP A 1 212 ? -15.193 5.569 -17.589 1.00 73.25 212 ASP A CA 1
ATOM 1697 C C . ASP A 1 212 ? -15.191 7.067 -17.256 1.00 73.25 212 ASP A C 1
ATOM 1699 O O . ASP A 1 212 ? -16.184 7.783 -17.439 1.00 73.25 212 ASP A O 1
ATOM 1703 N N . ARG A 1 213 ? -14.040 7.534 -16.779 1.00 69.19 213 ARG A N 1
ATOM 1704 C CA . ARG A 1 213 ? -13.808 8.910 -16.365 1.00 69.19 213 ARG A CA 1
ATOM 1705 C C . ARG A 1 213 ? -13.254 9.672 -17.555 1.00 69.19 213 ARG A C 1
ATOM 1707 O O . ARG A 1 213 ? -12.165 9.386 -18.041 1.00 69.19 213 ARG A O 1
ATOM 1714 N N . SER A 1 214 ? -13.976 10.696 -18.011 1.00 65.38 214 SER A N 1
ATOM 1715 C CA . SER A 1 214 ? -13.526 11.547 -19.129 1.00 65.38 214 SER A CA 1
ATOM 1716 C C . SER A 1 214 ? -12.214 12.298 -18.862 1.00 65.38 214 SER A C 1
ATOM 1718 O O . SER A 1 214 ? -11.680 12.964 -19.749 1.00 65.38 214 SER A O 1
ATOM 1720 N N . ASP A 1 215 ? -11.743 12.237 -17.625 1.00 62.88 215 ASP A N 1
ATOM 1721 C CA . ASP A 1 215 ? -10.676 13.022 -17.047 1.00 62.88 215 ASP A CA 1
ATOM 1722 C C . ASP A 1 215 ? -9.643 12.176 -16.286 1.00 62.88 215 ASP A C 1
ATOM 1724 O O . ASP A 1 215 ? -8.853 12.737 -15.529 1.00 62.88 215 ASP A O 1
ATOM 1728 N N . ALA A 1 216 ? -9.607 10.864 -16.537 1.00 64.56 216 ALA A N 1
ATOM 1729 C CA . ALA A 1 216 ? -8.488 10.003 -16.172 1.00 64.56 216 ALA A CA 1
ATOM 1730 C C . ALA A 1 216 ? -7.395 10.035 -17.257 1.00 64.56 216 ALA A C 1
ATOM 1732 O O . ALA A 1 216 ? -7.669 10.080 -18.462 1.00 64.56 216 ALA A O 1
ATOM 1733 N N . GLY A 1 217 ? -6.131 10.032 -16.832 1.00 64.62 217 GLY A N 1
ATOM 1734 C CA . GLY A 1 217 ? -4.980 9.890 -17.719 1.00 64.62 217 GLY A CA 1
ATOM 1735 C C . GLY A 1 217 ? -4.776 8.445 -18.181 1.00 64.62 217 GLY A C 1
ATOM 1736 O O . GLY A 1 217 ? -5.370 7.505 -17.663 1.00 64.62 217 GLY A O 1
ATOM 1737 N N . SER A 1 218 ? -3.895 8.249 -19.163 1.00 68.81 218 SER A N 1
ATOM 1738 C CA . SER A 1 218 ? -3.492 6.900 -19.574 1.00 68.81 218 SER A CA 1
ATOM 1739 C C . SER A 1 218 ? -2.657 6.233 -18.484 1.00 68.81 218 SER A C 1
ATOM 1741 O O . SER A 1 218 ? -1.697 6.825 -17.994 1.00 68.81 218 SER A O 1
ATOM 1743 N N . ILE A 1 219 ? -3.003 4.994 -18.151 1.00 65.12 219 ILE A N 1
ATOM 1744 C CA . ILE A 1 219 ? -2.295 4.204 -17.149 1.00 65.12 219 ILE A CA 1
ATOM 1745 C C . ILE A 1 219 ? -1.324 3.253 -17.850 1.00 65.12 219 ILE A C 1
ATOM 1747 O O . ILE A 1 219 ? -1.681 2.584 -18.818 1.00 65.12 219 ILE A O 1
ATOM 1751 N N . ASP A 1 220 ? -0.091 3.217 -17.363 1.00 65.12 220 ASP A N 1
ATOM 1752 C CA . ASP A 1 220 ? 0.935 2.240 -17.697 1.00 65.12 220 ASP A CA 1
ATOM 1753 C C . ASP A 1 220 ? 0.803 1.052 -16.724 1.00 65.12 220 ASP A C 1
ATOM 1755 O O . ASP A 1 220 ? 1.101 1.197 -15.536 1.00 65.12 220 ASP A O 1
ATOM 1759 N N . PRO A 1 221 ? 0.359 -0.132 -17.181 1.00 60.75 221 PRO A N 1
ATOM 1760 C CA . PRO A 1 221 ? 0.179 -1.286 -16.301 1.00 60.75 221 PRO A CA 1
ATOM 1761 C C . PRO A 1 221 ? 1.475 -1.730 -15.608 1.00 60.75 221 PRO A C 1
ATOM 1763 O O . PRO A 1 221 ? 1.423 -2.302 -14.525 1.00 60.75 221 PRO A O 1
ATOM 1766 N N . SER A 1 222 ? 2.649 -1.425 -16.181 1.00 58.78 222 SER A N 1
ATOM 1767 C CA . SER A 1 222 ? 3.947 -1.855 -15.638 1.00 58.78 222 SER A CA 1
ATOM 1768 C C . SER A 1 222 ? 4.348 -1.147 -14.341 1.00 58.78 222 SER A C 1
ATOM 1770 O O . SER A 1 222 ? 5.271 -1.586 -13.653 1.00 58.78 222 SER A O 1
ATOM 1772 N N . VAL A 1 223 ? 3.675 -0.043 -14.003 1.00 54.50 223 VAL A N 1
ATOM 1773 C CA . VAL A 1 223 ? 3.919 0.695 -12.761 1.00 54.50 223 VAL A CA 1
ATOM 1774 C C . VAL A 1 223 ? 2.909 0.349 -11.663 1.00 54.50 223 VAL A C 1
ATOM 1776 O O . VAL A 1 223 ? 3.033 0.842 -10.541 1.00 54.50 223 VAL A O 1
ATOM 1779 N N . TRP A 1 224 ? 1.930 -0.510 -11.933 1.00 61.41 224 TRP A N 1
ATOM 1780 C CA . TRP A 1 224 ? 1.025 -1.010 -10.905 1.00 61.41 224 TRP A CA 1
ATOM 1781 C C . TRP A 1 224 ? 1.701 -2.082 -10.051 1.00 61.41 224 TRP A C 1
ATOM 1783 O O . TRP A 1 224 ? 2.396 -2.954 -10.566 1.00 61.41 224 TRP A O 1
ATOM 1793 N N . ILE A 1 225 ? 1.492 -2.012 -8.738 1.00 63.66 225 ILE A N 1
ATOM 1794 C CA . ILE A 1 225 ? 1.705 -3.157 -7.857 1.00 63.66 225 ILE A CA 1
ATOM 1795 C C . ILE A 1 225 ? 0.334 -3.752 -7.603 1.00 63.66 225 ILE A C 1
ATOM 1797 O O . ILE A 1 225 ? -0.461 -3.168 -6.869 1.00 63.66 225 ILE A O 1
ATOM 1801 N N . ASP A 1 226 ? 0.079 -4.887 -8.240 1.00 67.50 226 ASP A N 1
ATOM 1802 C CA . ASP A 1 226 ? -1.068 -5.712 -7.909 1.00 67.50 226 ASP A CA 1
ATOM 1803 C C . ASP A 1 226 ? -0.810 -6.358 -6.544 1.00 67.50 226 ASP A C 1
ATOM 1805 O O . ASP A 1 226 ? 0.118 -7.151 -6.372 1.00 67.50 226 ASP A O 1
ATOM 1809 N N . THR A 1 227 ? -1.593 -5.940 -5.556 1.00 67.69 227 THR A N 1
ATOM 1810 C CA . THR A 1 227 ? -1.573 -6.486 -4.197 1.00 67.69 227 THR A CA 1
ATOM 1811 C C . THR A 1 227 ? -2.390 -7.779 -4.098 1.00 67.69 227 THR A C 1
ATOM 1813 O O . THR A 1 227 ? -2.414 -8.395 -3.041 1.00 67.69 227 THR A O 1
ATOM 1816 N N . GLY A 1 228 ? -3.040 -8.216 -5.185 1.00 71.19 228 GLY A N 1
ATOM 1817 C CA . GLY A 1 228 ? -3.885 -9.408 -5.238 1.00 71.19 228 GLY A CA 1
ATOM 1818 C C . GLY A 1 228 ? -5.314 -9.180 -4.737 1.00 71.19 228 GLY A C 1
ATOM 1819 O O . GLY A 1 228 ? -6.069 -10.143 -4.609 1.00 71.19 228 GLY A O 1
ATOM 1820 N N . HIS A 1 229 ? -5.700 -7.929 -4.455 1.00 79.75 229 HIS A N 1
ATOM 1821 C CA . HIS A 1 229 ? -7.001 -7.589 -3.875 1.00 79.75 229 HIS A CA 1
ATOM 1822 C C . HIS A 1 229 ? -7.952 -6.943 -4.902 1.00 79.75 229 HIS A C 1
ATOM 1824 O O . HIS A 1 229 ? -7.558 -6.000 -5.599 1.00 79.75 229 HIS A O 1
ATOM 1830 N N . PRO A 1 230 ? -9.229 -7.371 -4.984 1.00 83.50 230 PRO A N 1
ATOM 1831 C CA . PRO A 1 230 ? -10.224 -6.741 -5.856 1.00 83.50 230 PRO A CA 1
ATOM 1832 C C . PRO A 1 230 ? -10.519 -5.294 -5.447 1.00 83.50 230 PRO A C 1
ATOM 1834 O O . PRO A 1 230 ? -10.483 -4.977 -4.258 1.00 83.50 230 PRO A O 1
ATOM 1837 N N . PHE A 1 231 ? -10.891 -4.454 -6.415 1.00 87.19 231 PHE A N 1
ATOM 1838 C CA . PHE A 1 231 ? -11.316 -3.063 -6.201 1.00 87.19 231 PHE A CA 1
ATOM 1839 C C . PHE A 1 231 ? -12.359 -2.944 -5.093 1.00 87.19 231 PHE A C 1
ATOM 1841 O O . PHE A 1 231 ? -13.389 -3.611 -5.178 1.00 87.19 231 PHE A O 1
ATOM 1848 N N . GLU A 1 232 ? -12.120 -2.112 -4.080 1.00 90.88 232 GLU A N 1
ATOM 1849 C CA . GLU A 1 232 ? -12.997 -1.963 -2.913 1.00 90.88 232 GLU A CA 1
ATOM 1850 C C . GLU A 1 232 ? -13.716 -0.601 -2.902 1.00 90.88 232 GLU A C 1
ATOM 1852 O O . GLU A 1 232 ? -13.151 0.398 -2.465 1.00 90.88 232 GLU A O 1
ATOM 1857 N N . PRO A 1 233 ? -15.006 -0.527 -3.285 1.00 88.25 233 PRO A N 1
ATOM 1858 C CA . PRO A 1 233 ? -15.760 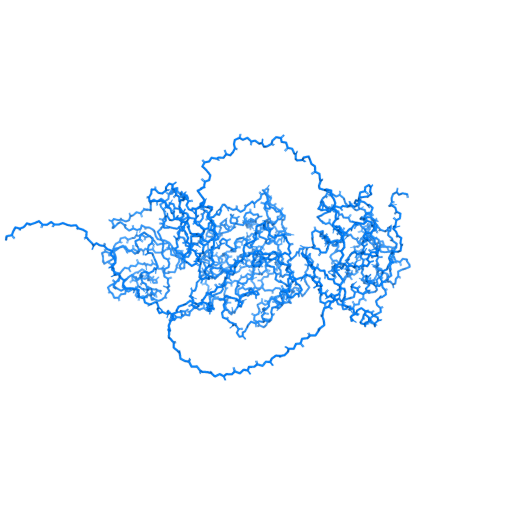0.730 -3.232 1.00 88.25 233 PRO A CA 1
ATOM 1859 C C . PRO A 1 233 ? -15.845 1.345 -1.826 1.00 88.25 233 PRO A C 1
ATOM 1861 O O . PRO A 1 233 ? -16.062 2.545 -1.692 1.00 88.25 233 PRO A O 1
ATOM 1864 N N . ALA A 1 234 ? -15.717 0.517 -0.789 1.00 88.25 234 ALA A N 1
ATOM 1865 C CA . ALA A 1 234 ? -15.733 0.936 0.605 1.00 88.25 234 ALA A CA 1
ATOM 1866 C C . ALA A 1 234 ? -14.343 1.317 1.146 1.00 88.25 234 ALA A C 1
ATOM 1868 O O . ALA A 1 234 ? -14.275 1.748 2.291 1.00 88.25 234 ALA A O 1
ATOM 1869 N N . SER A 1 235 ? -13.259 1.202 0.364 1.00 91.25 235 SER A N 1
ATOM 1870 C CA . SER A 1 235 ? -11.914 1.584 0.814 1.00 91.25 235 SER A CA 1
ATOM 1871 C C . SER A 1 235 ? -11.928 2.994 1.404 1.00 91.25 235 SER A C 1
ATOM 1873 O O . SER A 1 235 ? -12.589 3.905 0.889 1.00 91.25 235 SER A O 1
ATOM 1875 N N . ASN A 1 236 ? -11.180 3.191 2.484 1.00 89.25 236 ASN A N 1
ATOM 1876 C CA . ASN A 1 236 ? -11.097 4.473 3.163 1.00 89.25 236 ASN A CA 1
ATOM 1877 C C . ASN A 1 236 ? -10.423 5.548 2.283 1.00 89.25 236 ASN A C 1
ATOM 1879 O O . ASN A 1 236 ? -10.664 6.737 2.481 1.00 89.25 236 ASN A O 1
ATOM 1883 N N . VAL A 1 237 ? -9.657 5.142 1.259 1.00 88.12 237 VAL A N 1
ATOM 1884 C CA . VAL A 1 237 ? -9.076 6.022 0.223 1.00 88.12 237 VAL A CA 1
ATOM 1885 C C . VAL A 1 237 ? -9.878 6.039 -1.086 1.00 88.12 237 VAL A C 1
ATOM 1887 O O . VAL A 1 237 ? -9.404 6.571 -2.092 1.00 88.12 237 VAL A O 1
ATOM 1890 N N . MET A 1 238 ? -11.097 5.490 -1.107 1.00 85.75 238 MET A N 1
ATOM 1891 C CA . MET A 1 238 ? -12.017 5.642 -2.233 1.00 85.75 238 MET A CA 1
ATOM 1892 C C . MET A 1 238 ? -12.699 7.010 -2.181 1.00 85.75 238 MET A C 1
ATOM 1894 O O . MET A 1 238 ? -13.300 7.399 -1.181 1.00 85.75 238 MET A O 1
ATOM 1898 N N . TYR A 1 239 ? -12.692 7.737 -3.290 1.00 77.69 239 TYR A N 1
ATOM 1899 C CA . TYR A 1 239 ? -13.461 8.972 -3.397 1.00 77.69 239 TYR A CA 1
ATOM 1900 C C . TYR A 1 239 ? -14.938 8.713 -3.659 1.00 77.69 239 TYR A C 1
ATOM 1902 O O . TYR A 1 239 ? -15.343 7.803 -4.387 1.00 77.69 239 TYR A O 1
ATOM 1910 N N . SER A 1 240 ? -15.771 9.596 -3.123 1.00 70.81 240 SER A N 1
ATOM 1911 C CA . SER A 1 240 ? -17.191 9.642 -3.445 1.00 70.81 240 SER A CA 1
ATOM 1912 C C . SER A 1 240 ? -17.459 10.234 -4.831 1.00 70.81 240 SER A C 1
ATOM 1914 O O . SER A 1 240 ? -16.740 11.121 -5.281 1.00 70.81 240 SER A O 1
ATOM 1916 N N . GLY A 1 241 ? -18.579 9.850 -5.448 1.00 69.81 241 GLY A N 1
ATOM 1917 C CA . GLY A 1 241 ? -19.100 10.524 -6.644 1.00 69.81 241 GLY A CA 1
ATOM 1918 C C . GLY A 1 241 ? -18.855 9.789 -7.961 1.00 69.81 241 GLY A C 1
ATOM 1919 O O . GLY A 1 241 ? -19.346 10.244 -8.994 1.00 69.81 241 GLY A O 1
ATOM 1920 N N . PHE A 1 242 ? -18.184 8.636 -7.932 1.00 76.94 242 PHE A N 1
ATOM 1921 C CA . PHE A 1 242 ? -18.101 7.751 -9.089 1.00 76.94 242 PHE A CA 1
ATOM 1922 C C . PHE A 1 242 ? -19.347 6.870 -9.202 1.00 76.94 242 PHE A C 1
ATOM 1924 O O . PHE A 1 242 ? -20.074 6.637 -8.233 1.00 76.94 242 PHE A O 1
ATOM 1931 N N . THR A 1 243 ? -19.625 6.406 -10.416 1.00 83.12 243 THR A N 1
ATOM 1932 C CA . THR A 1 243 ? -20.736 5.491 -10.694 1.00 83.12 243 THR A CA 1
ATOM 1933 C C . THR A 1 243 ? -20.168 4.093 -10.878 1.00 83.12 243 THR A C 1
ATOM 1935 O O . THR A 1 243 ? -19.347 3.884 -11.768 1.00 83.12 243 THR A O 1
ATOM 1938 N N . LEU A 1 244 ? -20.603 3.123 -10.070 1.00 84.31 244 LEU A N 1
ATOM 1939 C CA . LEU A 1 244 ? -20.268 1.716 -10.303 1.00 84.31 244 LEU A CA 1
ATOM 1940 C C . LEU A 1 244 ? -20.962 1.223 -11.578 1.00 84.31 244 LEU A C 1
ATOM 1942 O O . LEU A 1 244 ? -22.126 1.549 -11.824 1.00 84.31 244 LEU A O 1
ATOM 1946 N N . LYS A 1 245 ? -20.301 0.368 -12.362 1.00 85.75 245 LYS A N 1
ATOM 1947 C CA . LYS A 1 245 ? -20.863 -0.184 -13.611 1.00 85.75 245 LYS A CA 1
ATOM 1948 C C . LYS A 1 245 ? -22.149 -0.981 -13.420 1.00 85.75 245 LYS A C 1
ATOM 1950 O O . LYS A 1 245 ? -22.966 -1.076 -14.335 1.00 85.75 245 LYS A O 1
ATOM 1955 N N . ASN A 1 246 ? -22.330 -1.576 -12.245 1.00 81.38 246 ASN A N 1
ATOM 1956 C CA . ASN A 1 246 ? -23.550 -2.300 -11.897 1.00 81.38 246 ASN A CA 1
ATOM 1957 C C . ASN A 1 246 ? -24.711 -1.365 -11.489 1.00 81.38 246 ASN A C 1
ATOM 1959 O O . ASN A 1 246 ? -25.813 -1.843 -11.218 1.00 81.38 246 ASN A O 1
ATOM 1963 N N . GLY A 1 247 ? -24.481 -0.046 -11.450 1.00 81.25 247 GLY A N 1
ATOM 1964 C CA . GLY A 1 247 ? -25.460 0.977 -11.089 1.00 81.25 247 GLY A CA 1
ATOM 1965 C C . GLY A 1 247 ? -25.784 1.057 -9.594 1.00 81.25 247 GLY A C 1
ATOM 1966 O O . GLY A 1 247 ? -26.714 1.778 -9.224 1.00 81.25 247 GLY A O 1
ATOM 1967 N N . ARG A 1 248 ? -25.072 0.314 -8.734 1.00 77.88 248 ARG A N 1
ATOM 1968 C CA . ARG A 1 248 ? -25.215 0.417 -7.276 1.00 77.88 248 ARG A CA 1
ATOM 1969 C C . ARG A 1 248 ? -24.488 1.665 -6.769 1.00 77.88 248 ARG A C 1
ATOM 1971 O O . ARG A 1 248 ? -23.485 2.094 -7.333 1.00 77.88 248 ARG A O 1
ATOM 1978 N N . SER A 1 249 ? -25.008 2.242 -5.692 1.00 78.75 249 SER A N 1
ATOM 1979 C CA . SER A 1 249 ? -24.321 3.297 -4.944 1.00 78.75 249 SER A CA 1
ATOM 1980 C C . SER A 1 249 ? -23.410 2.678 -3.890 1.00 78.75 249 SER A C 1
ATOM 1982 O O . SER A 1 249 ? -23.706 1.588 -3.399 1.00 78.75 249 SER A O 1
ATOM 1984 N N . TYR A 1 250 ? -22.357 3.401 -3.523 1.00 80.25 250 TYR A N 1
ATOM 1985 C CA . TYR A 1 250 ? -21.425 3.057 -2.453 1.00 80.25 250 TYR A CA 1
ATOM 1986 C C . TYR A 1 250 ? -21.094 4.309 -1.631 1.00 80.25 250 TYR A C 1
ATOM 1988 O O . TYR A 1 250 ? -21.352 5.434 -2.078 1.00 80.25 250 TYR A O 1
ATOM 1996 N N . SER A 1 251 ? -20.494 4.090 -0.465 1.00 73.75 251 SER A N 1
ATOM 1997 C CA . SER A 1 251 ? -19.883 5.122 0.371 1.00 73.75 251 SER A CA 1
ATOM 1998 C C . SER A 1 251 ? -18.535 4.604 0.881 1.00 73.75 251 SER A C 1
ATOM 2000 O O . SER A 1 251 ? -18.460 3.420 1.211 1.00 73.75 251 SER A O 1
ATOM 2002 N N . PRO A 1 252 ? -17.495 5.451 0.967 1.00 78.06 252 PRO A N 1
ATOM 2003 C CA . PRO A 1 252 ? -16.247 5.081 1.636 1.00 78.06 252 PRO A CA 1
ATOM 2004 C C . PRO A 1 252 ? -16.507 4.730 3.103 1.00 78.06 252 PRO A C 1
ATOM 2006 O O . PRO A 1 252 ? -17.350 5.364 3.751 1.00 78.06 252 PRO A O 1
ATOM 2009 N N . HIS A 1 253 ? -15.800 3.728 3.620 1.00 81.00 253 HIS A N 1
ATOM 2010 C CA . HIS A 1 253 ? -15.978 3.255 4.986 1.00 81.00 253 HIS A CA 1
ATOM 2011 C C . HIS A 1 253 ? -15.398 4.266 5.995 1.00 81.00 253 HIS A C 1
ATOM 2013 O O . HIS A 1 253 ? -14.329 4.838 5.755 1.00 81.00 253 HIS A O 1
ATOM 2019 N N . PRO A 1 254 ? -16.069 4.508 7.139 1.00 73.81 254 PRO A N 1
ATOM 2020 C CA . PRO A 1 254 ? -15.608 5.464 8.146 1.00 73.81 254 PRO A CA 1
ATOM 2021 C C . PRO A 1 254 ? -14.403 4.979 8.963 1.00 73.81 254 PRO A C 1
ATOM 2023 O O . PRO A 1 254 ? -13.880 5.759 9.751 1.00 73.81 254 PRO A O 1
ATOM 2026 N N . LEU A 1 255 ? -13.961 3.731 8.794 1.00 82.94 255 LEU A N 1
ATOM 2027 C CA . LEU A 1 255 ? -12.763 3.157 9.414 1.00 82.94 255 LEU A CA 1
ATOM 2028 C C . LEU A 1 255 ? -11.847 2.540 8.355 1.00 82.94 255 LEU A C 1
ATOM 2030 O O . LEU A 1 255 ? -12.290 2.269 7.239 1.00 82.94 255 LEU A O 1
ATOM 2034 N N . LEU A 1 256 ? -10.603 2.254 8.743 1.00 88.88 256 LEU A N 1
ATOM 2035 C CA . LEU A 1 256 ? -9.686 1.425 7.968 1.00 88.88 256 LEU A CA 1
ATOM 2036 C C . LEU A 1 256 ? -10.327 0.057 7.692 1.00 88.88 256 LEU A C 1
ATOM 2038 O O . LEU A 1 256 ? -10.616 -0.684 8.640 1.00 88.88 256 LEU A O 1
ATOM 2042 N N . THR A 1 257 ? -10.537 -0.272 6.414 1.00 91.94 257 THR A N 1
ATOM 2043 C CA . THR A 1 257 ? -11.096 -1.572 6.028 1.00 91.94 257 THR A CA 1
ATOM 2044 C C . THR A 1 257 ? -10.048 -2.674 6.184 1.00 91.94 257 THR A C 1
ATOM 2046 O O . THR A 1 257 ? -8.834 -2.440 6.228 1.00 91.94 257 THR A O 1
ATOM 2049 N N . THR A 1 258 ? -10.505 -3.924 6.250 1.00 93.19 258 THR A N 1
ATOM 2050 C CA . THR A 1 258 ? -9.585 -5.070 6.298 1.00 93.19 258 THR A CA 1
ATOM 2051 C C . THR A 1 258 ? -8.792 -5.193 4.999 1.00 93.19 258 THR A C 1
ATOM 2053 O O . THR A 1 258 ? -7.593 -5.463 5.043 1.00 93.19 258 THR A O 1
ATOM 2056 N N . THR A 1 259 ? -9.425 -4.940 3.849 1.00 91.38 259 THR A N 1
ATOM 2057 C CA . THR A 1 259 ? -8.741 -4.934 2.552 1.00 91.38 259 THR A CA 1
ATOM 2058 C C . THR A 1 259 ? -7.720 -3.799 2.463 1.00 91.38 259 THR A C 1
ATOM 2060 O O . THR A 1 259 ? -6.604 -4.057 2.014 1.00 91.38 259 THR A O 1
ATOM 2063 N N . ASP A 1 260 ? -8.015 -2.593 2.962 1.00 92.62 260 ASP A N 1
ATOM 2064 C CA . ASP A 1 260 ? -7.014 -1.528 3.074 1.00 92.62 260 ASP A CA 1
ATOM 2065 C C . ASP A 1 260 ? -5.803 -2.026 3.868 1.00 92.62 260 ASP A C 1
ATOM 2067 O O . ASP A 1 260 ? -4.686 -1.977 3.360 1.00 92.62 260 ASP A O 1
ATOM 2071 N N . ALA A 1 261 ? -5.999 -2.584 5.066 1.00 92.75 261 ALA A N 1
ATOM 2072 C CA . ALA A 1 261 ? -4.896 -3.087 5.888 1.00 92.75 261 ALA A CA 1
ATOM 2073 C C . ALA A 1 261 ? -4.081 -4.205 5.204 1.00 92.75 261 ALA A C 1
ATOM 2075 O O . ALA A 1 261 ? -2.854 -4.225 5.315 1.00 92.75 261 ALA A O 1
ATOM 2076 N N . GLU A 1 262 ? -4.727 -5.125 4.480 1.00 88.88 262 GLU A N 1
ATOM 2077 C CA . GLU A 1 262 ? -4.044 -6.196 3.737 1.00 88.88 262 GLU A CA 1
ATOM 2078 C C . GLU A 1 262 ? -3.139 -5.648 2.626 1.00 88.88 262 GLU A C 1
ATOM 2080 O O . GLU A 1 262 ? -1.977 -6.049 2.526 1.00 88.88 262 GLU A O 1
ATOM 2085 N N . GLN A 1 263 ? -3.613 -4.667 1.853 1.00 86.31 263 GLN A N 1
ATOM 2086 C CA . GLN A 1 263 ? -2.802 -4.031 0.809 1.00 86.31 263 GLN A CA 1
ATOM 2087 C C . GLN A 1 263 ? -1.535 -3.378 1.389 1.00 86.31 263 GLN A C 1
ATOM 2089 O O . GLN A 1 263 ? -0.445 -3.440 0.810 1.00 86.31 263 GLN A O 1
ATOM 2094 N N . GLY A 1 264 ? -1.651 -2.790 2.576 1.00 85.88 264 GLY A N 1
ATOM 2095 C CA . GLY A 1 264 ? -0.550 -2.131 3.277 1.00 85.88 264 GLY A CA 1
ATOM 2096 C C . GLY A 1 264 ? 0.405 -3.139 3.884 1.00 85.88 264 GLY A C 1
ATOM 2097 O O . GLY A 1 264 ? 1.622 -2.931 3.896 1.00 85.88 264 GLY A O 1
ATOM 2098 N N . TYR A 1 265 ? -0.140 -4.266 4.329 1.00 87.19 265 TYR A N 1
ATOM 2099 C CA . TYR A 1 265 ? 0.629 -5.410 4.767 1.00 87.19 265 TYR A CA 1
ATOM 2100 C C . TYR A 1 265 ? 1.490 -5.979 3.636 1.00 87.19 265 TYR A C 1
ATOM 2102 O O . TYR A 1 265 ? 2.669 -6.240 3.864 1.00 87.19 265 TYR A O 1
ATOM 2110 N N . GLU A 1 266 ? 0.979 -6.100 2.410 1.00 82.25 266 GLU A N 1
ATOM 2111 C CA . GLU A 1 266 ? 1.803 -6.501 1.255 1.00 82.25 266 GLU A CA 1
ATOM 2112 C C . GLU A 1 266 ? 2.921 -5.484 0.977 1.00 82.25 266 GLU A C 1
ATOM 2114 O O . GLU A 1 266 ? 4.079 -5.835 0.728 1.00 82.25 266 GLU A O 1
ATOM 2119 N N . LEU A 1 267 ? 2.612 -4.192 1.111 1.00 80.00 267 LEU A N 1
ATOM 2120 C CA . LEU A 1 267 ? 3.568 -3.112 0.881 1.00 80.00 267 LEU A CA 1
ATOM 2121 C C . LEU A 1 267 ? 4.719 -3.101 1.910 1.00 80.00 267 LEU A C 1
ATOM 2123 O O . LEU A 1 267 ? 5.879 -2.802 1.574 1.00 80.00 267 LEU A O 1
ATOM 2127 N N . TYR A 1 268 ? 4.427 -3.434 3.169 1.00 85.00 268 TYR A N 1
ATOM 2128 C CA . TYR A 1 268 ? 5.366 -3.312 4.288 1.00 85.00 268 TYR A CA 1
ATOM 2129 C C . TYR A 1 268 ? 5.930 -4.638 4.799 1.00 85.00 268 TYR A C 1
ATOM 2131 O O . TYR A 1 268 ? 7.129 -4.711 5.078 1.00 85.00 268 TYR A O 1
ATOM 2139 N N . CYS A 1 269 ? 5.098 -5.665 4.915 1.00 82.19 269 CYS A N 1
ATOM 2140 C CA . CYS A 1 269 ? 5.278 -6.773 5.848 1.00 82.19 269 CYS A CA 1
ATOM 2141 C C . CYS A 1 269 ? 5.665 -8.113 5.214 1.00 82.19 269 CYS A C 1
ATOM 2143 O O . CYS A 1 269 ? 5.865 -9.065 5.966 1.00 82.19 269 CYS A O 1
ATOM 2145 N N . ASP A 1 270 ? 5.860 -8.202 3.892 1.00 73.50 270 ASP A N 1
ATOM 2146 C CA . ASP A 1 270 ? 6.269 -9.443 3.201 1.00 73.50 270 ASP A CA 1
ATOM 2147 C C . ASP A 1 270 ? 7.461 -10.146 3.894 1.00 73.50 270 ASP A C 1
ATOM 2149 O O . ASP A 1 270 ? 7.393 -11.312 4.277 1.00 73.50 270 ASP A O 1
ATOM 2153 N N . ALA A 1 271 ? 8.519 -9.394 4.221 1.00 71.75 271 ALA A N 1
ATOM 2154 C CA . ALA A 1 271 ? 9.707 -9.923 4.904 1.00 71.75 271 ALA A CA 1
ATOM 2155 C C . ALA A 1 271 ? 9.500 -10.284 6.393 1.00 71.75 271 ALA A C 1
ATOM 2157 O O . ALA A 1 271 ? 10.398 -10.852 7.017 1.00 71.75 271 ALA A O 1
ATOM 2158 N N . LYS A 1 272 ? 8.357 -9.920 6.988 1.00 80.94 272 LYS A N 1
ATOM 2159 C CA . LYS A 1 272 ? 8.037 -10.112 8.413 1.00 80.94 272 LYS A CA 1
ATOM 2160 C C . LYS A 1 272 ? 6.810 -10.995 8.642 1.00 80.94 272 LYS A C 1
ATOM 2162 O O . LYS A 1 272 ? 6.455 -11.195 9.807 1.00 80.94 272 LYS A O 1
ATOM 2167 N N . ARG A 1 273 ? 6.226 -11.569 7.584 1.00 78.62 273 ARG A N 1
ATOM 2168 C CA . ARG A 1 273 ? 4.944 -12.287 7.609 1.00 78.62 273 ARG A CA 1
ATOM 2169 C C . ARG A 1 273 ? 4.844 -13.373 8.684 1.00 78.62 273 ARG A C 1
ATOM 2171 O O . ARG A 1 273 ? 3.865 -13.419 9.419 1.00 78.62 273 ARG A O 1
ATOM 2178 N N . ASP A 1 274 ? 5.906 -14.156 8.866 1.00 80.25 274 ASP A N 1
ATOM 2179 C CA . ASP A 1 274 ? 5.948 -15.235 9.868 1.00 80.25 274 ASP A CA 1
ATOM 2180 C C . ASP A 1 274 ? 6.066 -14.739 11.320 1.00 80.25 274 ASP A C 1
ATOM 2182 O O . ASP A 1 274 ? 5.744 -15.455 12.266 1.00 80.25 274 ASP A O 1
ATOM 2186 N N . THR A 1 275 ? 6.587 -13.526 11.513 1.00 84.50 275 THR A N 1
ATOM 2187 C CA . THR A 1 275 ? 6.898 -12.971 12.845 1.00 84.50 275 THR A CA 1
ATOM 2188 C C . THR A 1 275 ? 5.864 -11.968 13.334 1.00 84.50 275 THR A C 1
ATOM 2190 O O . THR A 1 275 ? 5.725 -11.782 14.539 1.00 84.50 275 THR A O 1
ATOM 2193 N N . HIS A 1 276 ? 5.159 -11.327 12.404 1.00 88.50 276 HIS A N 1
ATOM 2194 C CA . HIS A 1 276 ? 4.182 -10.275 12.658 1.00 88.50 276 HIS A CA 1
ATOM 2195 C C . HIS A 1 276 ? 2.939 -10.525 11.797 1.00 88.50 276 HIS A C 1
ATOM 2197 O O . HIS A 1 276 ? 2.669 -9.728 10.894 1.00 88.50 276 HIS A O 1
ATOM 2203 N N . PRO A 1 277 ? 2.225 -11.650 11.996 1.00 88.00 277 PRO A N 1
ATOM 2204 C CA . PRO A 1 277 ? 0.993 -11.908 11.263 1.00 88.00 277 PRO A CA 1
ATOM 2205 C C . PRO A 1 277 ? -0.026 -10.800 11.547 1.00 88.00 277 PRO A C 1
ATOM 2207 O O . PRO A 1 277 ? 0.012 -10.168 12.603 1.00 88.00 277 PRO A O 1
ATOM 2210 N N . MET A 1 278 ? -0.924 -10.568 10.594 1.00 90.06 278 MET A N 1
ATOM 2211 C CA . MET A 1 278 ? -2.091 -9.718 10.825 1.00 90.06 278 MET A CA 1
ATOM 2212 C C . MET A 1 278 ? -2.998 -10.337 11.894 1.00 90.06 278 MET A C 1
ATOM 2214 O O . MET A 1 278 ? -2.921 -11.541 12.165 1.00 90.06 278 MET A O 1
ATOM 2218 N N . GLU A 1 279 ? -3.888 -9.523 12.457 1.00 90.12 279 GLU A N 1
ATOM 2219 C CA . GLU A 1 279 ? -4.932 -10.014 13.353 1.00 90.12 279 GLU A CA 1
ATOM 2220 C C . GLU A 1 279 ? -5.803 -11.094 12.685 1.00 90.12 279 GLU A C 1
ATOM 2222 O O . GLU A 1 279 ? -5.930 -11.115 11.454 1.00 90.12 279 GLU A O 1
ATOM 2227 N N . PRO A 1 280 ? -6.415 -12.002 13.471 1.00 89.81 280 PRO A N 1
ATOM 2228 C CA . PRO A 1 280 ? -7.331 -13.004 12.946 1.00 89.81 280 PRO A CA 1
ATOM 2229 C C . PRO A 1 280 ? -8.439 -12.372 12.103 1.00 89.81 280 PRO A C 1
ATOM 2231 O O . PRO A 1 280 ? -9.053 -11.375 12.492 1.00 89.81 280 PRO A O 1
ATOM 2234 N N . LYS A 1 281 ? -8.703 -12.987 10.952 1.00 89.31 281 LYS A N 1
ATOM 2235 C CA . LYS A 1 281 ? -9.717 -12.558 9.989 1.00 89.31 281 LYS A CA 1
ATOM 2236 C C . LYS A 1 281 ? -10.766 -13.641 9.801 1.00 89.31 281 LYS A C 1
ATOM 2238 O O . LYS A 1 281 ? -10.497 -14.827 9.990 1.00 89.31 281 LYS A O 1
ATOM 2243 N N . SER A 1 282 ? -11.929 -13.197 9.373 1.00 88.62 282 SER A N 1
ATOM 2244 C CA . SER A 1 282 ? -13.054 -13.991 8.898 1.00 88.62 282 SER A CA 1
ATOM 2245 C C . SER A 1 282 ? -13.474 -13.473 7.524 1.00 88.62 282 SER A C 1
ATOM 2247 O O . SER A 1 282 ? -12.931 -12.477 7.050 1.00 88.62 282 SER A O 1
ATOM 2249 N N . MET A 1 283 ? -14.439 -14.127 6.881 1.00 86.50 283 MET A N 1
ATOM 2250 C CA . MET A 1 283 ? -15.035 -13.635 5.639 1.00 86.50 283 MET A CA 1
ATOM 2251 C C . MET A 1 283 ? -16.451 -13.131 5.904 1.00 86.50 283 MET A C 1
ATOM 2253 O O . MET A 1 283 ? -17.207 -13.752 6.654 1.00 86.50 283 MET A O 1
ATOM 2257 N N . CYS A 1 284 ? -16.828 -12.030 5.259 1.00 86.69 284 CYS A N 1
ATOM 2258 C CA . CYS A 1 284 ? -18.222 -11.618 5.192 1.00 86.69 284 CYS A CA 1
ATOM 2259 C C . CYS A 1 284 ? -19.064 -12.716 4.526 1.00 86.69 284 CYS A C 1
ATOM 2261 O O . CYS A 1 284 ? -18.596 -13.462 3.667 1.00 86.69 284 CYS A O 1
ATOM 2263 N N . LEU A 1 285 ? -20.339 -12.826 4.898 1.00 81.19 285 LEU A N 1
ATOM 2264 C CA . LEU A 1 285 ? -21.197 -13.886 4.351 1.00 81.19 285 LEU A CA 1
ATOM 2265 C C . LEU A 1 285 ? -21.683 -13.564 2.931 1.00 81.19 285 LEU A C 1
ATOM 2267 O O . LEU A 1 285 ? -21.902 -14.463 2.110 1.00 81.19 285 LEU A O 1
ATOM 2271 N N . HIS A 1 286 ? -21.802 -12.273 2.622 1.00 81.88 286 HIS A N 1
ATOM 2272 C CA . HIS A 1 286 ? -22.282 -11.762 1.345 1.00 81.88 286 HIS A CA 1
ATOM 2273 C C . HIS A 1 286 ? -21.252 -10.855 0.675 1.00 81.88 286 HIS A C 1
ATOM 2275 O O . HIS A 1 286 ? -20.347 -10.327 1.318 1.00 81.88 286 HIS A O 1
ATOM 2281 N N . GLY A 1 287 ? -21.410 -10.705 -0.641 1.00 82.19 287 GLY A N 1
ATOM 2282 C CA . GLY A 1 287 ? -20.603 -9.786 -1.429 1.00 82.19 287 GLY A CA 1
ATOM 2283 C C . GLY A 1 287 ? -20.953 -8.327 -1.144 1.00 82.19 287 GLY A C 1
ATOM 2284 O O . GLY A 1 287 ? -22.080 -8.004 -0.761 1.00 82.19 287 GLY A O 1
ATOM 2285 N N . ASP A 1 288 ? -19.973 -7.462 -1.358 1.00 86.38 288 ASP A N 1
ATOM 2286 C CA . ASP A 1 288 ? -20.069 -6.017 -1.211 1.00 86.38 288 ASP A CA 1
ATOM 2287 C C . ASP A 1 288 ? -20.829 -5.341 -2.379 1.00 86.38 288 ASP A C 1
ATOM 2289 O O . ASP A 1 288 ? -21.592 -5.952 -3.138 1.00 86.38 288 ASP A O 1
ATOM 2293 N N . HIS A 1 289 ? -20.621 -4.032 -2.551 1.00 84.19 289 HIS A N 1
ATOM 2294 C CA . HIS A 1 289 ? -21.237 -3.250 -3.621 1.00 84.19 289 HIS A CA 1
ATOM 2295 C C . HIS A 1 289 ? -20.859 -3.712 -5.036 1.00 84.19 289 HIS A C 1
ATOM 2297 O O . HIS A 1 289 ? -21.588 -3.381 -5.973 1.00 84.19 289 HIS A O 1
ATOM 2303 N N . VAL A 1 290 ? -19.776 -4.474 -5.204 1.00 84.56 290 VAL A N 1
ATOM 2304 C CA . VAL A 1 290 ? -19.328 -5.078 -6.469 1.00 84.56 290 VAL A CA 1
ATOM 2305 C C . VAL A 1 290 ? -19.393 -6.611 -6.438 1.00 84.56 290 VAL A C 1
ATOM 2307 O O . VAL A 1 290 ? -18.796 -7.274 -7.281 1.00 84.56 290 VAL A O 1
ATOM 2310 N N . ASP A 1 291 ? -20.187 -7.163 -5.513 1.00 82.69 291 ASP A N 1
ATOM 2311 C CA . ASP A 1 291 ? -20.418 -8.598 -5.323 1.00 82.69 291 ASP A CA 1
ATOM 2312 C C . ASP A 1 291 ? -19.143 -9.391 -4.944 1.00 82.69 291 ASP A C 1
ATOM 2314 O O . ASP A 1 291 ? -19.101 -10.613 -5.097 1.00 82.69 291 ASP A O 1
ATOM 2318 N N . VAL A 1 292 ? -18.127 -8.714 -4.391 1.00 84.56 292 VAL A N 1
ATOM 2319 C CA . VAL A 1 292 ? -16.897 -9.329 -3.867 1.00 84.56 292 VAL A CA 1
ATOM 2320 C C . VAL A 1 292 ? -17.069 -9.637 -2.383 1.00 84.56 292 VAL A C 1
ATOM 2322 O O . VAL A 1 292 ? -17.470 -8.775 -1.604 1.00 84.56 292 VAL A O 1
ATOM 2325 N N . ILE A 1 293 ? -16.760 -10.867 -1.975 1.00 84.56 293 ILE A N 1
ATOM 2326 C CA . ILE A 1 293 ? -16.785 -11.265 -0.564 1.00 84.56 293 ILE A CA 1
ATOM 2327 C C . ILE A 1 293 ? -15.522 -10.728 0.111 1.00 84.56 293 ILE A C 1
ATOM 2329 O O . ILE A 1 293 ? -14.413 -11.081 -0.287 1.00 84.56 293 ILE A O 1
ATOM 2333 N N . ARG A 1 294 ? -15.689 -9.875 1.124 1.00 87.38 294 ARG A N 1
ATOM 2334 C CA . ARG A 1 294 ? -14.570 -9.211 1.799 1.00 87.38 294 ARG A CA 1
ATOM 2335 C C . ARG A 1 294 ? -14.102 -9.977 3.035 1.00 87.38 294 ARG A C 1
ATOM 2337 O O . ARG A 1 294 ? -14.939 -10.552 3.735 1.00 87.38 294 ARG A O 1
ATOM 2344 N N . PRO A 1 295 ? -12.791 -9.983 3.319 1.00 89.69 295 PRO A N 1
ATOM 2345 C CA . PRO A 1 295 ? -12.308 -10.341 4.639 1.00 89.69 295 PRO A CA 1
ATOM 2346 C C . PRO A 1 295 ? -12.694 -9.256 5.651 1.00 89.69 295 PRO A C 1
ATOM 2348 O O . PRO A 1 295 ? -12.821 -8.085 5.302 1.00 89.69 295 PRO A O 1
ATOM 2351 N N . VAL A 1 296 ? -12.844 -9.653 6.910 1.00 91.19 296 VAL A N 1
ATOM 2352 C CA . VAL A 1 296 ? -13.142 -8.773 8.045 1.00 91.19 296 VAL A CA 1
ATOM 2353 C C . VAL A 1 296 ? -12.321 -9.208 9.259 1.00 91.19 296 VAL A C 1
ATOM 2355 O O . VAL A 1 296 ? -12.215 -10.403 9.550 1.00 91.19 296 VAL A O 1
ATOM 2358 N N . PHE A 1 297 ? -11.695 -8.268 9.963 1.00 92.12 297 PHE A N 1
ATOM 2359 C CA . PHE A 1 297 ? -10.956 -8.572 11.187 1.00 92.12 297 PHE A CA 1
ATOM 2360 C C . PHE A 1 297 ? -11.885 -8.946 12.341 1.00 92.12 297 PHE A C 1
ATOM 2362 O O . PHE A 1 297 ? -12.843 -8.244 12.643 1.00 92.12 297 PHE A O 1
ATOM 2369 N N . GLN A 1 298 ? -11.530 -9.996 13.083 1.00 88.94 298 GLN A N 1
ATOM 2370 C CA . GLN A 1 298 ? -12.332 -10.444 14.225 1.00 88.94 298 GLN A CA 1
ATOM 2371 C C . GLN A 1 298 ? -12.341 -9.445 15.392 1.00 88.94 298 GLN A C 1
ATOM 2373 O O . GLN A 1 298 ? -13.259 -9.484 16.203 1.00 88.94 298 GLN A O 1
ATOM 2378 N N . HIS A 1 299 ? -11.337 -8.564 15.504 1.00 86.88 299 HIS A N 1
ATOM 2379 C CA . HIS A 1 299 ? -11.323 -7.524 16.542 1.00 86.88 299 HIS A CA 1
ATOM 2380 C C . HIS A 1 299 ? -12.286 -6.367 16.251 1.00 86.88 299 HIS A C 1
ATOM 2382 O O . HIS A 1 299 ? -12.582 -5.615 17.175 1.00 86.88 299 HIS A O 1
ATOM 2388 N N . LYS A 1 300 ? -12.769 -6.246 15.007 1.00 86.56 300 LYS A N 1
ATOM 2389 C CA . LYS A 1 300 ? -13.775 -5.255 14.614 1.00 86.56 300 LYS A CA 1
ATOM 2390 C C . LYS A 1 300 ? -15.207 -5.785 14.712 1.00 86.56 300 LYS A C 1
ATOM 2392 O O . LYS A 1 300 ? -16.160 -5.030 14.654 1.00 86.56 300 LYS A O 1
ATOM 2397 N N . PHE A 1 301 ? -15.381 -7.081 14.972 1.00 85.69 301 PHE A N 1
ATOM 2398 C CA . PHE A 1 301 ? -16.699 -7.623 15.283 1.00 85.69 301 PHE A CA 1
ATOM 2399 C C . PHE A 1 301 ? -17.322 -6.916 16.480 1.00 85.69 301 PHE A C 1
ATOM 2401 O O . PHE A 1 301 ? -16.732 -6.892 17.567 1.00 85.69 301 PHE A O 1
ATOM 2408 N N . CYS A 1 302 ? -18.565 -6.474 16.308 1.00 77.44 302 CYS A N 1
ATOM 2409 C CA . CYS A 1 302 ? -19.354 -5.849 17.357 1.00 77.44 302 CYS A CA 1
ATOM 2410 C C . CYS A 1 302 ? -18.753 -4.531 17.869 1.00 77.44 302 CYS A C 1
ATOM 2412 O O . CYS A 1 302 ? -18.977 -4.159 19.032 1.00 77.44 302 CYS A O 1
ATOM 2414 N N . ASP A 1 303 ? -17.964 -3.846 17.037 1.00 75.19 303 ASP A N 1
ATOM 2415 C CA . ASP A 1 303 ? -17.425 -2.518 17.330 1.00 75.19 303 ASP A CA 1
ATOM 2416 C C . ASP A 1 303 ? -18.450 -1.402 17.030 1.00 75.19 303 ASP A C 1
ATOM 2418 O O . ASP A 1 303 ? -18.293 -0.246 17.449 1.00 75.19 303 ASP A O 1
ATOM 2422 N N . GLY A 1 304 ? -19.573 -1.778 16.409 1.00 70.69 304 GLY A N 1
ATOM 2423 C CA . GLY A 1 304 ? -20.657 -0.892 16.026 1.00 70.69 304 GLY A CA 1
ATOM 2424 C C . GLY A 1 304 ? -20.400 -0.163 14.707 1.00 70.69 304 GLY A C 1
ATOM 2425 O O . GLY A 1 304 ? -21.069 0.836 14.437 1.00 70.69 304 GLY A O 1
ATOM 2426 N N . PHE A 1 305 ? -19.485 -0.632 13.875 1.00 76.00 305 PHE A N 1
ATOM 2427 C CA . PHE A 1 305 ? -19.376 -0.267 12.468 1.00 76.00 305 PHE A CA 1
ATOM 2428 C C . PHE A 1 305 ? -19.711 -1.489 11.616 1.00 76.00 305 PHE A C 1
ATOM 2430 O O . PHE A 1 305 ? -19.729 -2.605 12.102 1.00 76.00 305 PHE A O 1
ATOM 2437 N N . ARG A 1 306 ? -20.120 -1.273 10.364 1.00 79.44 306 ARG A N 1
ATOM 2438 C CA . ARG A 1 306 ? -20.450 -2.379 9.459 1.00 79.44 306 ARG A CA 1
ATOM 2439 C C . ARG A 1 306 ? -19.298 -2.580 8.499 1.00 79.44 306 ARG A C 1
ATOM 2441 O O . ARG A 1 306 ? -19.318 -2.030 7.397 1.00 79.44 306 ARG A O 1
ATOM 2448 N N . ASP A 1 307 ? -18.332 -3.388 8.905 1.00 85.50 307 ASP A N 1
ATOM 2449 C CA . ASP A 1 307 ? -17.241 -3.782 8.019 1.00 85.50 307 ASP A CA 1
ATOM 2450 C C . ASP A 1 307 ? -17.744 -4.719 6.915 1.00 85.50 307 ASP A C 1
ATOM 2452 O O . ASP A 1 307 ? -17.228 -4.718 5.794 1.00 85.50 307 ASP A O 1
ATOM 2456 N N . CYS A 1 308 ? -18.792 -5.499 7.201 1.00 85.56 308 CYS A N 1
ATOM 2457 C CA . CYS A 1 308 ? -19.529 -6.226 6.179 1.00 85.56 308 CYS A CA 1
ATOM 2458 C C . CYS A 1 308 ? -20.737 -5.415 5.701 1.00 85.56 308 CYS A C 1
ATOM 2460 O O . CYS A 1 308 ? -21.496 -4.864 6.494 1.00 85.56 308 CYS A O 1
ATOM 2462 N N . LEU A 1 309 ? -20.981 -5.395 4.385 1.00 82.25 309 LEU A N 1
ATOM 2463 C CA . LEU A 1 309 ? -22.007 -4.538 3.772 1.00 82.25 309 LEU A CA 1
ATOM 2464 C C . LEU A 1 309 ? -23.405 -4.667 4.412 1.00 82.25 309 LEU A C 1
ATOM 2466 O O . LEU A 1 309 ? -24.125 -3.670 4.516 1.00 82.25 309 LEU A O 1
ATOM 2470 N N . ASN A 1 310 ? -23.819 -5.869 4.832 1.00 77.62 310 ASN A N 1
ATOM 2471 C CA . ASN A 1 310 ? -25.131 -6.057 5.458 1.00 77.62 310 ASN A CA 1
ATOM 2472 C C . ASN A 1 310 ? -25.064 -6.103 6.992 1.00 77.62 310 ASN A C 1
ATOM 2474 O O . ASN A 1 310 ? -26.052 -6.511 7.602 1.00 77.62 310 ASN A O 1
ATOM 2478 N N . GLY A 1 311 ? -23.946 -5.714 7.609 1.00 77.06 311 GLY A N 1
ATOM 2479 C CA . GLY A 1 311 ? -23.746 -5.736 9.059 1.00 77.06 311 GLY A CA 1
ATOM 2480 C C . GLY A 1 311 ? -23.686 -7.141 9.658 1.00 77.06 311 GLY A C 1
ATOM 2481 O O . GLY A 1 311 ? -24.098 -7.328 10.800 1.00 77.06 311 GLY A O 1
ATOM 2482 N N . GLU A 1 312 ? -23.244 -8.144 8.888 1.00 83.31 312 GLU A N 1
ATOM 2483 C CA . GLU A 1 312 ? -23.056 -9.529 9.354 1.00 83.31 312 GLU A CA 1
ATOM 2484 C C . GLU A 1 312 ? -22.188 -9.641 10.624 1.00 83.31 312 GLU A C 1
ATOM 2486 O O . GLU A 1 312 ? -22.341 -10.568 11.422 1.00 83.31 312 GLU A O 1
ATOM 2491 N N . ASP A 1 313 ? -21.245 -8.718 10.760 1.00 84.69 313 ASP A N 1
ATOM 2492 C CA . ASP A 1 313 ? -20.296 -8.528 11.854 1.00 84.69 313 ASP A CA 1
ATOM 2493 C C . ASP A 1 313 ? -20.935 -7.964 13.133 1.00 84.69 313 ASP A C 1
ATOM 2495 O O . ASP A 1 313 ? -20.392 -8.154 14.219 1.00 84.69 313 ASP A O 1
ATOM 2499 N N . GLU A 1 314 ? -22.131 -7.382 13.021 1.00 77.50 314 GLU A N 1
ATOM 2500 C CA . GLU A 1 314 ? -22.818 -6.655 14.097 1.00 77.50 314 GLU A CA 1
ATOM 2501 C C . GLU A 1 314 ? -24.149 -7.292 14.528 1.00 77.50 314 GLU A C 1
ATOM 2503 O O . GLU A 1 314 ? -24.697 -6.978 15.588 1.00 77.50 314 GLU A O 1
ATOM 2508 N N . ASP A 1 315 ? -24.720 -8.174 13.706 1.00 73.69 315 ASP A N 1
ATOM 2509 C CA . ASP A 1 315 ? -26.108 -8.627 13.863 1.00 73.69 315 ASP A CA 1
ATOM 2510 C C . ASP A 1 315 ? -26.276 -10.051 14.409 1.00 73.69 315 ASP A C 1
ATOM 2512 O O . ASP A 1 315 ? -27.393 -10.574 14.469 1.00 73.69 315 ASP A O 1
ATOM 2516 N N . GLY A 1 316 ? -25.184 -10.683 14.843 1.00 75.62 316 GLY A N 1
ATOM 2517 C CA . GLY A 1 316 ? -25.215 -12.049 15.363 1.00 75.62 316 GLY A CA 1
ATOM 2518 C C . GLY A 1 316 ? -24.896 -13.133 14.337 1.00 75.62 316 GLY A C 1
ATOM 2519 O O . GLY A 1 316 ? -24.873 -14.305 14.716 1.00 75.62 316 GLY A O 1
ATOM 2520 N N . ARG A 1 317 ? -24.657 -12.795 13.060 1.00 82.69 317 ARG A N 1
ATOM 2521 C CA . ARG A 1 317 ? -24.301 -13.792 12.035 1.00 82.69 317 ARG A CA 1
ATOM 2522 C C . ARG A 1 317 ? -22.826 -14.199 12.077 1.00 82.69 317 ARG A C 1
ATOM 2524 O O . ARG A 1 317 ? -22.539 -15.394 11.989 1.00 82.69 317 ARG A O 1
ATOM 2531 N N . LEU A 1 318 ? -21.899 -13.257 12.240 1.00 85.19 318 LEU A N 1
ATOM 2532 C CA . LEU A 1 318 ? -20.469 -13.555 12.404 1.00 85.19 318 LEU A CA 1
ATOM 2533 C C . LEU A 1 318 ? -20.045 -13.566 13.869 1.00 85.19 318 LEU A C 1
ATOM 2535 O O . LEU A 1 318 ? -19.213 -14.382 14.253 1.00 85.19 318 LEU A O 1
ATOM 2539 N N . ALA A 1 319 ? -20.640 -12.741 14.723 1.00 85.62 319 ALA A N 1
ATOM 2540 C CA . ALA A 1 319 ? -20.274 -12.712 16.131 1.00 85.62 319 ALA A CA 1
ATOM 2541 C C . ALA A 1 319 ? -21.466 -12.438 17.037 1.00 85.62 319 ALA A C 1
ATOM 2543 O O . ALA A 1 319 ? -22.346 -11.642 16.729 1.00 85.62 319 ALA A O 1
ATOM 2544 N N . HIS A 1 320 ? -21.472 -13.083 18.200 1.00 82.31 320 HIS A N 1
ATOM 2545 C CA . HIS A 1 320 ? -22.375 -12.730 19.278 1.00 82.31 320 HIS A CA 1
ATOM 2546 C C . HIS A 1 320 ? -21.810 -11.529 20.049 1.00 82.31 320 HIS A C 1
ATOM 2548 O O . HIS A 1 320 ? -20.864 -11.674 20.827 1.00 82.31 320 HIS A O 1
ATOM 2554 N N . CYS A 1 321 ? -22.427 -10.361 19.863 1.00 73.69 321 CYS A N 1
ATOM 2555 C CA . CYS A 1 321 ? -21.980 -9.069 20.399 1.00 73.69 321 CYS A CA 1
ATOM 2556 C C . CYS A 1 321 ? -22.220 -8.846 21.901 1.00 73.69 321 CYS A C 1
ATOM 2558 O O . CYS A 1 321 ? -21.991 -7.759 22.429 1.00 73.69 321 CYS A O 1
ATOM 2560 N N . GLY A 1 322 ? -22.684 -9.869 22.623 1.00 65.88 322 GLY A N 1
ATOM 2561 C CA . GLY A 1 322 ? -23.236 -9.693 23.963 1.00 65.88 322 GLY A CA 1
ATOM 2562 C C . GLY A 1 322 ? -24.548 -8.899 23.935 1.00 65.88 322 GLY A C 1
ATOM 2563 O O . GLY A 1 322 ? -25.008 -8.431 22.897 1.00 65.88 322 GLY A O 1
ATOM 2564 N N . SER A 1 323 ? -25.221 -8.793 25.081 1.00 65.44 323 SER A N 1
ATOM 2565 C CA . SER A 1 323 ? -26.442 -7.982 25.174 1.00 65.44 323 SER A CA 1
ATOM 2566 C C . SER A 1 323 ? -26.056 -6.521 25.412 1.00 65.44 323 SER A C 1
ATOM 2568 O O . SER A 1 323 ? -25.394 -6.255 26.417 1.00 65.44 323 SER A O 1
ATOM 2570 N N . PRO A 1 324 ? -26.449 -5.572 24.547 1.00 68.44 324 PRO A N 1
ATOM 2571 C CA . PRO A 1 324 ? -26.207 -4.164 24.811 1.00 68.44 324 PRO A CA 1
ATOM 2572 C C . PRO A 1 324 ? -27.092 -3.687 25.958 1.00 68.44 324 PRO A C 1
ATOM 2574 O O . PRO A 1 324 ? -28.118 -4.295 26.288 1.00 68.44 324 PRO A O 1
ATOM 2577 N N . ASP A 1 325 ? -26.709 -2.560 26.545 1.00 77.12 325 ASP A N 1
ATOM 2578 C CA . ASP A 1 325 ? -27.560 -1.896 27.516 1.00 77.12 325 ASP A CA 1
ATOM 2579 C C . ASP A 1 325 ? -28.841 -1.412 26.827 1.00 77.12 325 ASP A C 1
ATOM 2581 O O . ASP A 1 325 ? -28.809 -0.799 25.757 1.00 77.12 325 ASP A O 1
ATOM 2585 N N . LEU A 1 326 ? -29.984 -1.706 27.448 1.00 83.69 326 LEU A N 1
ATOM 2586 C CA . LEU A 1 326 ? -31.303 -1.357 26.932 1.00 83.69 326 LEU A CA 1
ATOM 2587 C C . LEU A 1 326 ? -31.925 -0.203 27.720 1.00 83.69 326 LEU A C 1
ATOM 2589 O O . LEU A 1 326 ? -31.826 -0.140 28.948 1.00 83.69 326 LEU A O 1
ATOM 2593 N N . THR A 1 327 ? -32.635 0.679 27.021 1.00 86.19 327 THR A N 1
ATOM 2594 C CA . THR A 1 327 ? -33.515 1.684 27.621 1.00 86.19 327 THR A CA 1
ATOM 2595 C C . THR A 1 327 ? -34.737 1.021 28.266 1.00 86.19 327 THR A C 1
ATOM 2597 O O . THR A 1 327 ? -35.021 -0.163 28.071 1.00 86.19 327 THR A O 1
ATOM 2600 N N . GLU A 1 328 ? -35.535 1.794 29.008 1.00 85.75 328 GLU A N 1
ATOM 2601 C CA . GLU A 1 328 ? -36.809 1.306 29.563 1.00 85.75 328 GLU A CA 1
ATOM 2602 C C . GLU A 1 328 ? -37.805 0.849 28.480 1.00 85.75 328 GLU A C 1
ATOM 2604 O O . GLU A 1 328 ? -38.700 0.050 28.765 1.00 85.75 328 GLU A O 1
ATOM 2609 N N . LEU A 1 329 ? -37.656 1.346 27.247 1.00 84.81 329 LEU A N 1
ATOM 2610 C CA . LEU A 1 329 ? -38.460 0.940 26.095 1.00 84.81 329 LEU A CA 1
ATOM 2611 C C . LEU A 1 329 ? -37.923 -0.322 25.402 1.00 84.81 329 LEU A C 1
ATOM 2613 O O . LEU A 1 329 ? -38.573 -0.823 24.486 1.00 84.81 329 LEU A O 1
ATOM 2617 N N . GLY A 1 330 ? -36.787 -0.858 25.861 1.00 80.75 330 GLY A N 1
ATOM 2618 C CA . GLY A 1 330 ? -36.121 -2.009 25.255 1.00 80.75 330 GLY A CA 1
ATOM 2619 C C . GLY A 1 330 ? -35.295 -1.658 24.017 1.00 80.75 330 GLY A C 1
ATOM 2620 O O . GLY A 1 330 ? -34.954 -2.562 23.262 1.00 80.75 330 GLY A O 1
ATOM 2621 N N . CYS A 1 331 ? -34.990 -0.376 23.802 1.00 81.94 331 CYS A N 1
ATOM 2622 C CA . CYS A 1 331 ? -34.151 0.088 22.699 1.00 81.94 331 CYS A CA 1
ATOM 2623 C C . CYS A 1 331 ? -32.684 0.148 23.120 1.00 81.94 331 CYS A C 1
ATOM 2625 O O . CYS A 1 331 ? -32.386 0.186 24.309 1.00 81.94 331 CYS A O 1
ATOM 2627 N N . CYS A 1 332 ? -31.763 0.216 22.165 1.00 80.44 332 CYS A N 1
ATOM 2628 C CA . CYS A 1 332 ? -30.347 0.437 22.448 1.00 80.44 332 CYS A CA 1
ATOM 2629 C C . CYS A 1 332 ? -30.136 1.709 23.273 1.00 80.44 332 CYS A C 1
ATOM 2631 O O . CYS A 1 332 ? -30.623 2.777 22.893 1.00 80.44 332 CYS A O 1
ATOM 2633 N N . ALA A 1 333 ? -29.424 1.594 24.395 1.00 86.06 333 ALA A N 1
ATOM 2634 C CA . ALA A 1 333 ? -29.083 2.732 25.244 1.00 86.06 333 ALA A CA 1
ATOM 2635 C C . ALA A 1 333 ? -27.980 3.597 24.626 1.00 86.06 333 ALA A C 1
ATOM 2637 O O . ALA A 1 333 ? -27.955 4.805 24.854 1.00 86.06 333 ALA A O 1
ATOM 2638 N N . VAL A 1 334 ? -27.097 2.996 23.828 1.00 83.00 334 VAL A N 1
ATOM 2639 C CA . VAL A 1 334 ? -26.030 3.691 23.108 1.00 83.00 334 VAL A CA 1
ATOM 2640 C C . VAL A 1 334 ? -26.027 3.220 21.658 1.00 83.00 334 VAL A C 1
ATOM 2642 O O . VAL A 1 334 ? -26.088 2.021 21.385 1.00 83.00 334 VAL A O 1
ATOM 2645 N N . LEU A 1 335 ? -25.984 4.178 20.738 1.00 80.12 335 LEU A N 1
ATOM 2646 C CA . LEU A 1 335 ? -25.918 3.960 19.300 1.00 80.12 335 LEU A CA 1
ATOM 2647 C C . LEU A 1 335 ? -24.596 4.506 18.760 1.00 80.12 335 LEU A C 1
ATOM 2649 O O . LEU A 1 335 ? -24.201 5.609 19.147 1.00 80.12 335 LEU A O 1
ATOM 2653 N N . ASN A 1 336 ? -23.969 3.789 17.833 1.00 73.50 336 ASN A N 1
ATOM 2654 C CA . ASN A 1 336 ? -22.905 4.347 17.002 1.00 73.50 336 ASN A CA 1
ATOM 2655 C C . ASN A 1 336 ? -23.508 4.818 15.673 1.00 73.50 336 ASN A C 1
ATOM 2657 O O . ASN A 1 336 ? -24.459 4.226 15.154 1.00 73.50 336 ASN A O 1
ATOM 2661 N N . MET A 1 337 ? -22.987 5.929 15.155 1.00 73.12 337 MET A N 1
ATOM 2662 C CA . MET A 1 337 ? -23.384 6.507 13.878 1.00 73.12 337 MET A CA 1
ATOM 2663 C C . MET A 1 337 ? -22.197 6.475 12.917 1.00 73.12 337 MET A C 1
ATOM 2665 O O . MET A 1 337 ? -21.240 7.227 13.091 1.00 73.12 337 MET A O 1
ATOM 2669 N N . GLY A 1 338 ? -22.285 5.637 11.882 1.00 58.31 338 GLY A N 1
ATOM 2670 C CA . GLY A 1 338 ? -21.255 5.503 10.851 1.00 58.31 338 GLY A CA 1
ATOM 2671 C C . GLY A 1 338 ? -21.021 6.814 10.096 1.00 58.31 338 GLY A C 1
ATOM 2672 O O . GLY A 1 338 ? -19.881 7.218 9.885 1.00 58.31 338 GLY A O 1
ATOM 2673 N N . PHE A 1 339 ? -22.084 7.562 9.776 1.00 49.81 339 PHE A N 1
ATOM 2674 C CA . PHE A 1 339 ? -21.940 8.891 9.176 1.00 49.81 339 PHE A CA 1
ATOM 2675 C C . PHE A 1 339 ? -21.583 9.950 10.231 1.00 49.81 339 PHE A C 1
ATOM 2677 O O . PHE A 1 339 ? -22.403 10.308 11.076 1.00 49.81 339 PHE A O 1
ATOM 2684 N N . GLY A 1 340 ? -20.365 10.491 10.153 1.00 54.47 340 GLY A N 1
ATOM 2685 C CA . GLY A 1 340 ? -19.880 11.543 11.050 1.00 54.47 340 GLY A CA 1
ATOM 2686 C C . GLY A 1 340 ? -19.339 11.047 12.395 1.00 54.47 340 GLY A C 1
ATOM 2687 O O . GLY A 1 340 ? -18.969 11.893 13.203 1.00 54.47 340 GLY A O 1
ATOM 2688 N N . GLY A 1 341 ? -19.290 9.728 12.630 1.00 61.78 341 GLY A N 1
ATOM 2689 C CA . GLY A 1 341 ? -18.599 9.102 13.768 1.00 61.78 341 GLY A CA 1
ATOM 2690 C C . GLY A 1 341 ? -19.213 9.370 15.145 1.00 61.78 341 GLY A C 1
ATOM 2691 O O . GLY A 1 341 ? -18.530 9.252 16.160 1.00 61.78 341 GLY A O 1
ATOM 2692 N N . ALA A 1 342 ? -20.483 9.776 15.210 1.00 74.06 342 ALA A N 1
ATOM 2693 C CA . ALA A 1 342 ? -21.089 10.177 16.474 1.00 74.06 342 ALA A CA 1
ATOM 2694 C C . ALA A 1 342 ? -21.433 8.967 17.358 1.00 74.06 342 ALA A C 1
ATOM 2696 O O . ALA A 1 342 ? -22.013 7.988 16.888 1.00 74.06 342 ALA A O 1
ATOM 2697 N N . THR A 1 343 ? -21.184 9.078 18.664 1.00 81.06 343 THR A N 1
ATOM 2698 C CA . THR A 1 343 ? -21.777 8.174 19.664 1.00 81.06 343 THR A CA 1
ATOM 2699 C C . THR A 1 343 ? -23.006 8.846 20.264 1.00 81.06 343 THR A C 1
ATOM 2701 O O . THR A 1 343 ? -22.910 9.925 20.850 1.00 81.06 343 THR A O 1
ATOM 2704 N N . CYS A 1 344 ? -24.170 8.218 20.129 1.00 85.50 344 CYS A N 1
ATOM 2705 C CA . CYS A 1 344 ? -25.451 8.765 20.551 1.00 85.50 344 CYS A CA 1
ATOM 2706 C C . CYS A 1 344 ? -26.011 7.990 21.747 1.00 85.50 344 CYS A C 1
ATOM 2708 O O . CYS A 1 344 ? -26.405 6.833 21.627 1.00 85.50 344 CYS A O 1
ATOM 2710 N N . THR A 1 345 ? -26.091 8.642 22.905 1.00 90.88 345 THR A N 1
ATOM 2711 C CA . THR A 1 345 ? -26.572 8.034 24.155 1.00 90.88 345 THR A CA 1
ATOM 2712 C C . THR A 1 345 ? -28.019 8.429 24.426 1.00 90.88 345 THR A C 1
ATOM 2714 O O . THR A 1 345 ? -28.381 9.602 24.304 1.00 90.88 345 THR A O 1
ATOM 2717 N N . ALA A 1 346 ? -28.853 7.461 24.803 1.00 90.31 346 ALA A N 1
ATOM 2718 C CA . ALA A 1 346 ? -30.245 7.689 25.159 1.00 90.31 346 ALA A CA 1
ATOM 2719 C C . ALA A 1 346 ? -30.355 8.631 26.373 1.00 90.31 346 ALA A C 1
ATOM 2721 O O . ALA A 1 346 ? -29.780 8.390 27.432 1.00 90.31 346 ALA A O 1
ATOM 2722 N N . ASP A 1 347 ? -31.139 9.697 26.227 1.00 93.62 347 ASP A N 1
ATOM 2723 C CA . ASP A 1 347 ? -31.357 10.747 27.222 1.00 93.62 347 ASP A CA 1
ATOM 2724 C C . ASP A 1 347 ? -32.851 11.105 27.309 1.00 93.62 347 ASP A C 1
ATOM 2726 O O . ASP A 1 347 ? -33.321 12.171 26.890 1.00 93.62 347 ASP A O 1
ATOM 2730 N N . GLY A 1 348 ? -33.636 10.187 27.868 1.00 91.62 348 GLY A N 1
ATOM 2731 C CA . GLY A 1 348 ? -35.071 10.367 28.084 1.00 91.62 348 GLY A CA 1
ATOM 2732 C C . GLY A 1 348 ? -35.909 10.250 26.808 1.00 91.62 348 GLY A C 1
ATOM 2733 O O . GLY A 1 348 ? -35.474 9.701 25.803 1.00 91.62 348 GLY A O 1
ATOM 2734 N N . LEU A 1 349 ? -37.148 10.751 26.860 1.00 92.25 349 LEU A N 1
ATOM 2735 C CA . LEU A 1 349 ? -38.150 10.520 25.816 1.00 92.25 349 LEU A CA 1
ATOM 2736 C C . LEU A 1 349 ? -38.609 11.811 25.136 1.00 92.25 349 LEU A C 1
ATOM 2738 O O . LEU A 1 349 ? -38.935 12.800 25.799 1.00 92.25 349 LEU A O 1
ATOM 2742 N N . VAL A 1 350 ? -38.765 11.762 23.813 1.00 89.94 350 VAL A N 1
ATOM 2743 C CA . VAL A 1 350 ? -39.444 12.788 23.011 1.00 89.94 350 VAL A CA 1
ATOM 2744 C C . VAL A 1 350 ? -40.540 12.120 22.189 1.00 89.94 350 VAL A C 1
ATOM 2746 O O . VAL A 1 350 ? -40.306 11.143 21.489 1.00 89.94 350 VAL A O 1
ATOM 2749 N N . ASN A 1 351 ? -41.769 12.640 22.284 1.00 89.94 351 ASN A N 1
ATOM 2750 C CA . ASN A 1 351 ? -42.948 12.086 21.601 1.00 89.94 351 ASN A CA 1
ATOM 2751 C C . ASN A 1 351 ? -43.193 10.586 21.875 1.00 89.94 351 ASN A C 1
ATOM 2753 O O . ASN A 1 351 ? -43.752 9.884 21.039 1.00 89.94 351 ASN A O 1
ATOM 2757 N N . GLY A 1 352 ? -42.810 10.106 23.063 1.00 88.19 352 GLY A N 1
ATOM 2758 C CA . GLY A 1 352 ? -42.999 8.710 23.470 1.00 88.19 352 GLY A CA 1
ATOM 2759 C C . GLY A 1 352 ? -41.970 7.729 22.902 1.00 88.19 352 GLY A C 1
ATOM 2760 O O . GLY A 1 352 ? -42.178 6.529 23.043 1.00 88.19 352 GLY A O 1
ATOM 2761 N N . LYS A 1 353 ? -40.888 8.226 22.290 1.00 89.69 353 LYS A N 1
ATOM 2762 C CA . LYS A 1 353 ? -39.736 7.435 21.838 1.00 89.69 353 LYS A CA 1
ATOM 2763 C C . LYS A 1 353 ? -38.456 7.920 22.499 1.00 89.69 353 LYS A C 1
ATOM 2765 O O . LYS A 1 353 ? -38.419 9.062 22.966 1.00 89.69 353 LYS A O 1
ATOM 2770 N N . ASP A 1 354 ? -37.432 7.074 22.515 1.00 91.19 354 ASP A N 1
ATOM 2771 C CA . ASP A 1 354 ? -36.116 7.450 23.024 1.00 91.19 354 ASP A CA 1
ATOM 2772 C C . ASP A 1 354 ? -35.542 8.635 22.237 1.00 91.19 354 ASP A C 1
ATOM 2774 O O . ASP A 1 354 ? -35.627 8.715 21.008 1.00 91.19 354 ASP A O 1
ATOM 2778 N N . ARG A 1 355 ? -35.013 9.606 22.979 1.00 92.69 355 ARG A N 1
ATOM 2779 C CA . ARG A 1 355 ? -34.193 10.696 22.458 1.00 92.69 355 ARG A CA 1
ATOM 2780 C C . ARG A 1 355 ? -32.744 10.332 22.710 1.00 92.69 355 ARG A C 1
ATOM 2782 O O . ARG A 1 355 ? -32.423 9.900 23.808 1.00 92.69 355 ARG A O 1
ATOM 2789 N N . TYR A 1 356 ? -31.877 10.624 21.756 1.00 92.19 356 TYR A N 1
ATOM 2790 C CA . TYR A 1 356 ? -30.447 10.405 21.874 1.00 92.19 356 TYR A CA 1
ATOM 2791 C C . TYR A 1 356 ? -29.688 11.726 21.773 1.00 92.19 356 TYR A C 1
ATOM 2793 O O . TYR A 1 356 ? -30.006 12.554 20.917 1.00 92.19 356 TYR A O 1
ATOM 2801 N N . LEU A 1 357 ? -28.696 11.920 22.640 1.00 92.44 357 LEU A N 1
ATOM 2802 C CA . LEU A 1 357 ? -27.720 13.004 22.543 1.00 92.44 357 LEU A CA 1
ATOM 2803 C C . LEU A 1 357 ? -26.429 12.457 21.953 1.00 92.44 357 LEU A C 1
ATOM 2805 O O . LEU A 1 357 ? -25.932 11.434 22.419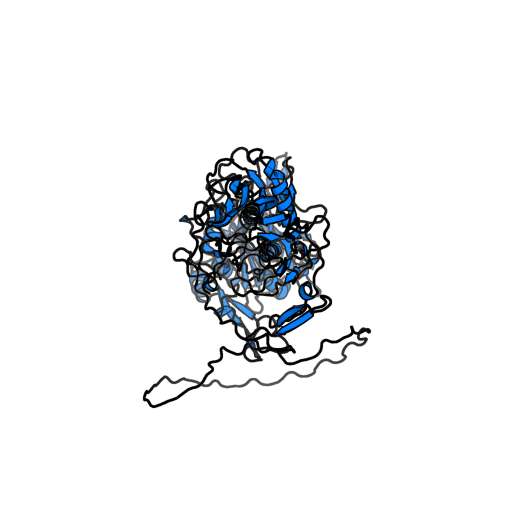 1.00 92.44 357 LEU A O 1
ATOM 2809 N N . CYS A 1 358 ? -25.924 13.132 20.929 1.00 87.00 358 CYS A N 1
ATOM 2810 C CA . CYS A 1 358 ? -24.794 12.669 20.137 1.00 87.00 358 CYS A CA 1
ATOM 2811 C C . CYS A 1 358 ? -23.539 13.488 20.448 1.00 87.00 358 CYS A C 1
ATOM 2813 O O . CYS A 1 358 ? -23.593 14.718 20.502 1.00 87.00 358 CYS A O 1
ATOM 2815 N N . GLU A 1 359 ? -22.423 12.792 20.653 1.00 80.62 359 GLU A N 1
ATOM 2816 C CA . GLU A 1 359 ? -21.096 13.356 20.912 1.00 80.62 359 GLU A CA 1
ATOM 2817 C C . GLU A 1 359 ? -20.103 12.888 19.839 1.00 80.62 359 GLU A C 1
ATOM 2819 O O . GLU A 1 359 ? -20.334 11.877 19.176 1.00 80.62 359 GLU A O 1
ATOM 2824 N N . ASN A 1 360 ? -18.997 13.622 19.674 1.00 67.88 360 ASN A N 1
ATOM 2825 C CA . ASN A 1 360 ? -17.882 13.296 18.767 1.00 67.88 360 ASN A CA 1
ATOM 2826 C C . ASN A 1 360 ? -18.246 13.160 17.280 1.00 67.88 360 ASN A C 1
ATOM 2828 O O . ASN A 1 360 ? -17.475 12.608 16.504 1.00 67.88 360 ASN A O 1
ATOM 2832 N N . GLY A 1 361 ? -19.387 13.713 16.864 1.00 65.62 361 GLY A N 1
ATOM 2833 C CA . GLY A 1 361 ? -19.783 13.703 15.466 1.00 65.62 361 GLY A CA 1
ATOM 2834 C C . GLY A 1 361 ? -20.697 14.847 15.065 1.00 65.62 361 GLY A C 1
ATOM 2835 O O . GLY A 1 361 ? -20.772 15.896 15.709 1.00 65.62 361 GLY A O 1
ATOM 2836 N N . TRP A 1 362 ? -21.346 14.669 13.922 1.00 62.03 362 TRP A N 1
ATOM 2837 C CA . TRP A 1 362 ? -22.114 15.722 13.277 1.00 62.03 362 TRP A CA 1
ATOM 2838 C C . TRP A 1 362 ? -23.508 15.773 13.872 1.00 62.03 362 TRP A C 1
ATOM 2840 O O . TRP A 1 362 ? -24.245 14.815 13.746 1.00 62.03 362 TRP A O 1
ATOM 2850 N N . GLY A 1 363 ? -23.893 16.902 14.462 1.00 74.88 363 GLY A N 1
ATOM 2851 C CA . GLY A 1 363 ? -25.210 17.041 15.082 1.00 74.88 363 GLY A CA 1
ATOM 2852 C C . GLY A 1 363 ? -25.219 16.603 16.540 1.00 74.88 363 GLY A C 1
ATOM 2853 O O . GLY A 1 363 ? -24.363 15.862 17.006 1.00 74.88 363 GLY A O 1
ATOM 2854 N N . ALA A 1 364 ? -26.177 17.141 17.284 1.00 85.25 364 ALA A N 1
ATOM 2855 C CA . ALA A 1 364 ? -26.182 17.044 18.740 1.00 85.25 364 ALA A CA 1
ATOM 2856 C C . ALA A 1 364 ? -27.311 16.162 19.282 1.00 85.25 364 ALA A C 1
ATOM 2858 O O . ALA A 1 364 ? -27.316 15.817 20.463 1.00 85.25 364 ALA A O 1
ATOM 2859 N N . GLU A 1 365 ? -28.314 15.837 18.462 1.00 91.50 365 GLU A N 1
ATOM 2860 C CA . GLU A 1 365 ? -29.502 15.134 18.943 1.00 91.50 365 GLU A CA 1
ATOM 2861 C C . GLU A 1 365 ? -30.204 14.347 17.841 1.00 91.50 365 GLU A C 1
ATOM 2863 O O . GLU A 1 365 ? -30.477 14.865 16.755 1.00 91.50 365 GLU A O 1
ATOM 2868 N N . LEU A 1 366 ? -30.613 13.130 18.181 1.00 90.44 366 LEU A N 1
ATOM 2869 C CA . LEU A 1 366 ? -31.477 12.298 17.365 1.00 90.44 366 LEU A CA 1
ATOM 2870 C C . LEU A 1 366 ? -32.788 12.022 18.116 1.00 90.44 366 LEU A C 1
ATOM 2872 O O . LEU A 1 366 ? -32.803 11.595 19.270 1.00 90.44 366 LEU A O 1
ATOM 2876 N N . ARG A 1 367 ? -33.921 12.337 17.484 1.00 91.75 367 ARG A N 1
ATOM 2877 C CA . ARG A 1 367 ? -35.247 12.279 18.126 1.00 91.75 367 ARG A CA 1
ATOM 2878 C C . ARG A 1 367 ? -36.352 12.012 17.117 1.00 91.75 367 ARG A C 1
ATOM 2880 O O . ARG A 1 367 ? -36.190 12.289 15.935 1.00 91.75 367 ARG A O 1
ATOM 2887 N N . TRP A 1 368 ? -37.520 11.578 17.575 1.00 91.38 368 TRP A N 1
ATOM 2888 C CA . TRP A 1 368 ? -38.674 11.407 16.692 1.00 91.38 368 TRP A CA 1
ATOM 2889 C C . TRP A 1 368 ? -39.582 12.642 16.635 1.00 91.38 368 TRP A C 1
ATOM 2891 O O . TRP A 1 368 ? -39.888 13.283 17.647 1.00 91.38 368 TRP A O 1
ATOM 2901 N N . THR A 1 369 ? -40.066 12.962 15.436 1.00 88.81 369 THR A N 1
ATOM 2902 C CA . THR A 1 369 ? -40.985 14.067 15.150 1.00 88.81 369 THR A CA 1
ATOM 2903 C C . THR A 1 369 ? -42.159 13.600 14.292 1.00 88.81 369 THR A C 1
ATOM 2905 O O . THR A 1 369 ? -42.016 12.773 13.399 1.00 88.81 369 THR A O 1
ATOM 2908 N N . THR A 1 370 ? -43.330 14.202 14.491 1.00 87.56 370 THR A N 1
ATOM 2909 C CA . THR A 1 370 ? -44.542 13.856 13.730 1.00 87.56 370 THR A CA 1
ATOM 2910 C C . THR A 1 370 ? -44.463 14.184 12.240 1.00 87.56 370 THR A C 1
ATOM 2912 O O . THR A 1 370 ? -45.146 13.549 11.443 1.00 87.56 370 THR A O 1
ATOM 2915 N N . ASN A 1 371 ? -43.667 15.185 11.857 1.00 86.25 371 ASN A N 1
ATOM 2916 C CA . ASN A 1 371 ? -43.598 15.660 10.473 1.00 86.25 371 ASN A CA 1
ATOM 2917 C C . ASN A 1 371 ? -42.499 14.979 9.654 1.00 86.25 371 ASN A C 1
ATOM 2919 O O . ASN A 1 371 ? -42.637 14.902 8.437 1.00 86.25 371 ASN A O 1
ATOM 2923 N N . TYR A 1 372 ? -41.436 14.496 10.305 1.00 85.38 372 TYR A N 1
ATOM 2924 C CA . TYR A 1 372 ? -40.249 13.960 9.633 1.00 85.38 372 TYR A CA 1
ATOM 2925 C C . TYR A 1 372 ? -39.804 12.584 10.162 1.00 85.38 372 TYR A C 1
ATOM 2927 O O . TYR A 1 372 ? -38.753 12.096 9.772 1.00 85.38 372 TYR A O 1
ATOM 2935 N N . GLY A 1 373 ? -40.570 11.952 11.058 1.00 88.31 373 GLY A N 1
ATOM 2936 C CA . GLY A 1 373 ? -40.160 10.706 11.708 1.00 88.31 373 GLY A CA 1
ATOM 2937 C C . GLY A 1 373 ? -38.930 10.922 12.590 1.00 88.31 373 GLY A C 1
ATOM 2938 O O . GLY A 1 373 ? -38.782 11.985 13.203 1.00 88.31 373 GLY A O 1
ATOM 2939 N N . TRP A 1 374 ? -38.039 9.931 12.637 1.00 88.00 374 TRP A N 1
ATOM 2940 C CA . TRP A 1 374 ? -36.697 10.084 13.201 1.00 88.00 374 TRP A CA 1
ATOM 2941 C C . TRP A 1 374 ? -35.940 11.222 12.518 1.00 88.00 374 TRP A C 1
ATOM 2943 O O . TRP A 1 374 ? -35.949 11.334 11.295 1.00 88.00 374 TRP A O 1
ATOM 2953 N N . TYR A 1 375 ? -35.337 12.084 13.326 1.00 88.44 375 TYR A N 1
ATOM 2954 C CA . TYR A 1 375 ? -34.865 13.407 12.951 1.00 88.44 375 TYR A CA 1
ATOM 2955 C C . TYR A 1 375 ? -33.522 13.677 13.628 1.00 88.44 375 TYR A C 1
ATOM 2957 O O . TYR A 1 375 ? -33.448 13.721 14.861 1.00 88.44 375 TYR A O 1
ATOM 2965 N N . HIS A 1 376 ? -32.485 13.874 12.818 1.00 88.81 376 HIS A N 1
ATOM 2966 C CA . HIS A 1 376 ? -31.124 14.133 13.267 1.00 88.81 376 HIS A CA 1
ATOM 2967 C C . HIS A 1 376 ? -30.807 15.629 13.181 1.00 88.81 376 HIS A C 1
ATOM 2969 O O . HIS A 1 376 ? -30.671 16.209 12.099 1.00 88.81 376 HIS A O 1
ATOM 2975 N N . SER A 1 377 ? -30.765 16.258 14.350 1.00 87.19 377 SER A N 1
ATOM 2976 C CA . SER A 1 377 ? -30.740 17.701 14.544 1.00 87.19 377 SER A CA 1
ATOM 2977 C C . SER A 1 377 ? -29.318 18.227 14.705 1.00 87.19 377 SER A C 1
ATOM 2979 O O . SER A 1 377 ? -28.508 17.644 15.423 1.00 87.19 377 SER A O 1
ATOM 2981 N N . VAL A 1 378 ? -29.047 19.389 14.102 1.00 84.00 378 VAL A N 1
ATOM 2982 C CA . VAL A 1 378 ? -27.754 20.084 14.249 1.00 84.00 378 VAL A CA 1
ATOM 2983 C C . VAL A 1 378 ? -27.509 20.464 15.712 1.00 84.00 378 VAL A C 1
ATOM 2985 O O . VAL A 1 378 ? -26.436 20.214 16.244 1.00 84.00 378 VAL A O 1
ATOM 2988 N N . ASP A 1 379 ? -28.539 20.994 16.373 1.00 86.69 379 ASP A N 1
ATOM 2989 C CA . ASP A 1 379 ? -28.507 21.413 17.775 1.00 86.69 379 ASP A CA 1
ATOM 2990 C C . ASP A 1 379 ? -29.601 20.700 18.577 1.00 86.69 379 ASP A C 1
ATOM 2992 O O . ASP A 1 379 ? -30.674 20.389 18.041 1.00 86.69 379 ASP A O 1
ATOM 2996 N N . VAL A 1 380 ? -29.391 20.525 19.882 1.00 89.19 380 VAL A N 1
ATOM 2997 C CA . VAL A 1 380 ? -30.402 19.962 20.789 1.00 89.19 380 VAL A CA 1
ATOM 2998 C C . VAL A 1 380 ? -31.663 20.836 20.791 1.00 89.19 380 VAL A C 1
ATOM 3000 O O . VAL A 1 380 ? -31.619 22.037 21.065 1.00 89.19 380 VAL A O 1
ATOM 3003 N N . GLY A 1 381 ? -32.810 20.243 20.462 1.00 84.75 381 GLY A N 1
ATOM 3004 C CA . GLY A 1 381 ? -34.101 20.920 20.316 1.00 84.75 381 GLY A CA 1
ATOM 3005 C C . GLY A 1 381 ? -34.226 21.827 19.082 1.00 84.75 381 GLY A C 1
ATOM 3006 O O . GLY A 1 381 ? -35.259 22.480 18.913 1.00 84.75 381 GLY A O 1
ATOM 3007 N N . GLY A 1 382 ? -33.205 21.885 18.220 1.00 83.94 382 GLY A N 1
ATOM 3008 C CA . GLY A 1 382 ? -33.153 22.751 17.041 1.00 83.94 382 GLY A CA 1
ATOM 3009 C C . GLY A 1 382 ? -34.082 22.315 15.902 1.00 83.94 382 GLY A C 1
ATOM 3010 O O . GLY A 1 382 ? -34.521 21.170 15.830 1.00 83.94 382 GLY A O 1
ATOM 3011 N N . SER A 1 383 ? -34.398 23.233 14.986 1.00 83.19 383 SER A N 1
ATOM 3012 C CA . SER A 1 383 ? -35.237 22.966 13.801 1.00 83.19 383 SER A CA 1
ATOM 3013 C C . SER A 1 383 ? -34.443 22.741 12.510 1.00 83.19 383 SER A C 1
ATOM 3015 O O . SER A 1 383 ? -35.044 22.619 11.447 1.00 83.19 383 SER A O 1
ATOM 3017 N N . SER A 1 384 ? -33.113 22.737 12.591 1.00 84.19 384 SER A N 1
ATOM 3018 C CA . SER A 1 384 ? -32.212 22.396 11.485 1.00 84.19 384 SER A CA 1
ATOM 3019 C C . SER A 1 384 ? -31.844 20.919 11.578 1.00 84.19 384 SER A C 1
ATOM 3021 O O . SER A 1 384 ? -31.742 20.396 12.688 1.00 84.19 384 SER A O 1
ATOM 3023 N N . TYR A 1 385 ? -31.654 20.249 10.446 1.00 84.19 385 TYR A N 1
ATOM 3024 C CA . TYR A 1 385 ? -31.304 18.831 10.406 1.00 84.19 385 TYR A CA 1
ATOM 3025 C C . TYR A 1 385 ? -30.214 18.537 9.390 1.00 84.19 385 TYR A C 1
ATOM 3027 O O . TYR A 1 385 ? -30.095 19.231 8.380 1.00 84.19 385 TYR A O 1
ATOM 3035 N N . TYR A 1 386 ? -29.481 17.463 9.661 1.00 79.75 386 TYR A N 1
ATOM 3036 C CA . TYR A 1 386 ? -28.621 16.797 8.687 1.00 79.75 386 TYR A CA 1
ATOM 3037 C C . TYR A 1 386 ? -29.389 15.721 7.924 1.00 79.75 386 TYR A C 1
ATOM 3039 O O . TYR A 1 386 ? -29.236 15.579 6.713 1.00 79.75 386 TYR A O 1
ATOM 3047 N N . SER A 1 387 ? -30.258 14.990 8.623 1.00 82.75 387 SER A N 1
ATOM 3048 C CA . SER A 1 387 ? -31.069 13.948 8.010 1.00 82.75 387 SER A CA 1
ATOM 3049 C C . SER A 1 387 ? -32.375 13.720 8.759 1.00 82.75 387 SER A C 1
ATOM 3051 O O . SER A 1 387 ? -32.490 14.008 9.955 1.00 82.75 387 SER A O 1
ATOM 3053 N N . HIS A 1 388 ? -33.374 13.210 8.052 1.00 86.19 388 HIS A N 1
ATOM 3054 C CA . HIS A 1 388 ? -34.604 12.720 8.654 1.00 86.19 388 HIS A CA 1
ATOM 3055 C C . HIS A 1 388 ? -35.182 11.539 7.877 1.00 86.19 388 HIS A C 1
ATOM 3057 O O . HIS A 1 388 ? -34.951 11.377 6.683 1.00 86.19 388 HIS A O 1
ATOM 3063 N N . SER A 1 389 ? -35.975 10.723 8.552 1.00 81.19 389 SER A N 1
ATOM 3064 C CA . SER A 1 389 ? -36.627 9.549 7.972 1.00 81.19 389 SER A CA 1
ATOM 3065 C C . SER A 1 389 ? -38.013 9.895 7.409 1.00 81.19 389 SER A C 1
ATOM 3067 O O . SER A 1 389 ? -38.372 11.061 7.194 1.00 81.19 389 SER A O 1
ATOM 3069 N N . ASN A 1 390 ? -38.813 8.865 7.142 1.00 79.94 390 ASN A N 1
ATOM 3070 C CA . ASN A 1 390 ? -40.225 8.999 6.822 1.00 79.94 390 ASN A CA 1
ATOM 3071 C C . ASN A 1 390 ? -41.083 8.820 8.095 1.00 79.94 390 ASN A C 1
ATOM 3073 O O . ASN A 1 390 ? -40.958 7.790 8.756 1.00 79.94 390 ASN A O 1
ATOM 3077 N N . PRO A 1 391 ? -42.032 9.730 8.401 1.00 82.00 391 PRO A N 1
ATOM 3078 C CA . PRO A 1 391 ? -42.973 9.579 9.520 1.00 82.00 391 PRO A CA 1
ATOM 3079 C C . PRO A 1 391 ? -43.783 8.277 9.524 1.00 82.00 391 PRO A C 1
ATOM 3081 O O . PRO A 1 391 ? -44.340 7.912 10.555 1.00 82.00 391 PRO A O 1
ATOM 3084 N N . ALA A 1 392 ? -43.896 7.599 8.377 1.00 75.38 392 ALA A N 1
ATOM 3085 C CA . ALA A 1 392 ? -44.552 6.300 8.267 1.00 75.38 392 ALA A CA 1
ATOM 3086 C C . ALA A 1 392 ? -43.804 5.175 9.011 1.00 75.38 392 ALA A C 1
ATOM 3088 O O . ALA A 1 392 ? -44.431 4.176 9.361 1.00 75.38 392 ALA A O 1
ATOM 3089 N N . HIS A 1 393 ? -42.501 5.339 9.269 1.00 70.31 393 HIS A N 1
ATOM 3090 C CA . HIS A 1 393 ? -41.704 4.434 10.096 1.00 70.31 393 HIS A CA 1
ATOM 3091 C C . HIS A 1 393 ? -41.761 4.901 11.557 1.00 70.31 393 HIS A C 1
ATOM 3093 O O . HIS A 1 393 ? -40.936 5.679 12.035 1.00 70.31 393 HIS A O 1
ATOM 3099 N N . ASP A 1 394 ? -42.805 4.446 12.252 1.00 74.50 394 ASP A N 1
ATOM 3100 C CA . ASP A 1 394 ? -43.156 4.823 13.629 1.00 74.50 394 ASP A CA 1
ATOM 3101 C C . ASP A 1 394 ? -42.824 3.708 14.645 1.00 74.50 394 ASP A C 1
ATOM 3103 O O . ASP A 1 394 ? -43.538 3.500 15.627 1.00 74.50 394 ASP A O 1
ATOM 3107 N N . SER A 1 395 ? -41.744 2.959 14.410 1.00 74.31 395 SER A N 1
ATOM 3108 C CA . SER A 1 395 ? -41.246 1.923 15.328 1.00 74.31 395 SER A CA 1
ATOM 3109 C C . SER A 1 395 ? -40.913 2.507 16.707 1.00 74.31 395 SER A C 1
ATOM 3111 O O . SER A 1 395 ? -40.579 3.688 16.825 1.00 74.31 395 SER A O 1
ATOM 3113 N N . THR A 1 396 ? -41.051 1.710 17.772 1.00 80.75 396 THR A N 1
ATOM 3114 C CA . THR A 1 396 ? -40.741 2.150 19.147 1.00 80.75 396 THR A CA 1
ATOM 3115 C C . THR A 1 396 ? -39.275 2.564 19.273 1.00 80.75 396 THR A C 1
ATOM 3117 O O . THR A 1 396 ? -38.999 3.633 19.814 1.00 80.75 396 THR A O 1
ATOM 3120 N N . CYS A 1 397 ? -38.377 1.758 18.705 1.00 75.81 397 CYS A N 1
ATOM 3121 C CA . CYS A 1 397 ? -36.938 1.984 18.664 1.00 75.81 397 CYS A CA 1
ATOM 3122 C C . CYS A 1 397 ? -36.495 2.516 17.296 1.00 75.81 397 CYS A C 1
ATOM 3124 O O . CYS A 1 397 ? -37.203 2.348 16.293 1.00 75.81 397 CYS A O 1
ATOM 3126 N N . ILE A 1 398 ? -35.349 3.200 17.264 1.00 72.50 398 ILE A N 1
ATOM 3127 C CA . ILE A 1 398 ? -34.669 3.524 16.011 1.00 72.50 398 ILE A CA 1
ATOM 3128 C C . ILE A 1 398 ? -33.802 2.327 15.613 1.00 72.50 398 ILE A C 1
ATOM 3130 O O . ILE A 1 398 ? -32.761 2.094 16.214 1.00 72.50 398 ILE A O 1
ATOM 3134 N N . GLY A 1 399 ? -34.297 1.555 14.642 1.00 58.56 399 GLY A N 1
ATOM 3135 C CA . GLY A 1 399 ? -33.826 0.210 14.321 1.00 58.56 399 GLY A CA 1
ATOM 3136 C C . GLY A 1 399 ? -34.121 -0.791 15.435 1.00 58.56 399 GLY A C 1
ATOM 3137 O O . GLY A 1 399 ? -33.864 -0.538 16.610 1.00 58.56 399 GLY A O 1
ATOM 3138 N N . ASP A 1 400 ? -34.695 -1.931 15.070 1.00 45.44 400 ASP A N 1
ATOM 3139 C CA . ASP A 1 400 ? -34.639 -3.110 15.930 1.00 45.44 400 ASP A CA 1
ATOM 3140 C C . ASP A 1 400 ? -33.313 -3.837 15.640 1.00 45.44 400 ASP A C 1
ATOM 3142 O O . ASP A 1 400 ? -32.741 -3.687 14.562 1.00 45.44 400 ASP A O 1
ATOM 3146 N N . PHE A 1 401 ? -32.789 -4.564 16.626 1.00 49.25 401 PHE A N 1
ATOM 3147 C CA . PHE A 1 401 ? -31.542 -5.337 16.569 1.00 49.25 401 PHE A CA 1
ATOM 3148 C C . PHE A 1 401 ? -31.316 -6.033 15.213 1.00 49.25 401 PHE A C 1
ATOM 3150 O O . PHE A 1 401 ? -31.955 -7.043 14.932 1.00 49.25 401 PHE A O 1
ATOM 3157 N N . GLY A 1 402 ? -30.413 -5.488 14.387 1.00 45.16 402 GLY A N 1
ATOM 3158 C CA . GLY A 1 402 ? -30.069 -6.025 13.061 1.00 45.16 402 GLY A CA 1
ATOM 3159 C C . GLY A 1 402 ? -30.812 -5.421 11.854 1.00 45.16 402 GLY A C 1
ATOM 3160 O O . GLY A 1 402 ? -30.498 -5.773 10.723 1.00 45.16 402 GLY A O 1
ATOM 3161 N N . GLU A 1 403 ? -31.749 -4.481 12.030 1.00 49.31 403 GLU A N 1
ATOM 3162 C CA . GLU A 1 403 ? -32.525 -3.856 10.934 1.00 49.31 403 GLU A CA 1
ATOM 3163 C C . GLU A 1 403 ? -32.322 -2.326 10.865 1.00 49.31 403 GLU A C 1
ATOM 3165 O O . GLU A 1 403 ? -33.262 -1.533 10.966 1.00 49.31 403 GLU A O 1
ATOM 3170 N N . LEU A 1 404 ? -31.072 -1.871 10.728 1.00 53.47 404 LEU A N 1
ATOM 3171 C CA . LEU A 1 404 ? -30.724 -0.456 10.938 1.00 53.47 404 LEU A CA 1
ATOM 3172 C C . LEU A 1 404 ? -30.529 0.415 9.678 1.00 53.47 404 LEU A C 1
ATOM 3174 O O . LEU A 1 404 ? -30.301 1.615 9.821 1.00 53.47 404 LEU A O 1
ATOM 3178 N N . SER A 1 405 ? -30.668 -0.096 8.449 1.00 43.56 405 SER A N 1
ATOM 3179 C CA . SER A 1 405 ? -30.535 0.757 7.239 1.00 43.56 405 SER A CA 1
ATOM 3180 C C . SER A 1 405 ? -31.542 0.513 6.120 1.00 43.56 405 SER A C 1
ATOM 3182 O O . SER A 1 405 ? -31.892 1.455 5.406 1.00 43.56 405 SER A O 1
ATOM 3184 N N . SER A 1 406 ? -32.073 -0.698 5.963 1.00 44.06 406 SER A N 1
ATOM 3185 C CA . SER A 1 406 ? -32.940 -1.014 4.819 1.00 44.06 406 SER A CA 1
ATOM 3186 C C . SER A 1 406 ? -34.337 -0.378 4.899 1.00 44.06 406 SER A C 1
ATOM 3188 O O . SER A 1 406 ? -34.970 -0.177 3.857 1.00 44.06 406 SER A O 1
ATOM 3190 N N . ASP A 1 407 ? -34.791 0.024 6.092 1.00 48.53 407 ASP A N 1
ATOM 3191 C CA . ASP A 1 407 ? -36.189 0.409 6.310 1.00 48.53 407 ASP A CA 1
ATOM 3192 C C . ASP A 1 407 ? -36.465 1.921 6.368 1.00 48.53 407 ASP A C 1
ATOM 3194 O O . ASP A 1 407 ? -37.508 2.361 5.887 1.00 48.53 407 ASP A O 1
ATOM 3198 N N . TYR A 1 408 ? -35.570 2.767 6.892 1.00 56.59 408 TYR A N 1
ATOM 3199 C CA . TYR A 1 408 ? -35.950 4.159 7.218 1.00 56.59 408 TYR A CA 1
ATOM 3200 C C . TYR A 1 408 ? -35.919 5.152 6.048 1.00 56.59 408 TYR A C 1
ATOM 3202 O O . TYR A 1 408 ? -36.497 6.237 6.171 1.00 56.59 408 TYR A O 1
ATOM 3210 N N . ALA A 1 409 ? -35.299 4.782 4.917 1.00 62.53 409 ALA A N 1
ATOM 3211 C CA . ALA A 1 409 ? -35.181 5.597 3.703 1.00 62.53 409 ALA A CA 1
ATOM 3212 C C . ALA A 1 409 ? -34.894 7.084 4.005 1.00 62.53 409 ALA A C 1
ATOM 3214 O O . ALA A 1 409 ? -35.702 7.962 3.684 1.00 62.53 409 ALA A O 1
ATOM 3215 N N . TRP A 1 410 ? -33.750 7.342 4.643 1.00 70.69 410 TRP A N 1
ATOM 3216 C CA . TRP A 1 410 ? -33.320 8.672 5.066 1.00 70.69 410 TRP A CA 1
ATOM 3217 C C . TRP A 1 410 ? -33.346 9.701 3.925 1.00 70.69 410 TRP A C 1
ATOM 3219 O O . TRP A 1 410 ? -33.050 9.412 2.764 1.00 70.69 410 TRP A O 1
ATOM 3229 N N . THR A 1 411 ? -33.741 10.922 4.271 1.00 74.19 411 THR A N 1
ATOM 3230 C CA . THR A 1 411 ? -33.724 12.116 3.427 1.00 74.19 411 THR A CA 1
ATOM 3231 C C . THR A 1 411 ? -32.662 13.062 3.974 1.00 74.19 411 THR A C 1
ATOM 3233 O O . THR A 1 411 ? -32.774 13.525 5.109 1.00 74.19 411 THR A O 1
ATOM 3236 N N . GLY A 1 412 ? -31.650 13.365 3.160 1.00 72.56 412 GLY A N 1
ATOM 3237 C CA . GLY A 1 412 ? -30.421 14.027 3.602 1.00 72.56 412 GLY A CA 1
ATOM 3238 C C . GLY A 1 412 ? -29.263 13.035 3.558 1.00 72.56 412 GLY A C 1
ATOM 3239 O O . GLY A 1 412 ? -29.110 12.342 2.554 1.00 72.56 412 GLY A O 1
ATOM 3240 N N . TYR A 1 413 ? -28.479 12.964 4.633 1.00 63.53 413 TYR A N 1
ATOM 3241 C CA . TYR A 1 413 ? -27.420 11.961 4.788 1.00 63.53 413 TYR A CA 1
ATOM 3242 C C . TYR A 1 413 ? -27.991 10.607 5.215 1.00 63.53 413 TYR A C 1
ATOM 3244 O O . TYR A 1 413 ? -28.900 10.558 6.047 1.00 63.53 413 TYR A O 1
ATOM 3252 N N . ASP A 1 414 ? -27.474 9.516 4.655 1.00 65.06 414 ASP A N 1
ATOM 3253 C CA . ASP A 1 414 ? -27.844 8.182 5.119 1.00 65.06 414 ASP A CA 1
ATOM 3254 C C . ASP A 1 414 ? -27.231 7.964 6.506 1.00 65.06 414 ASP A C 1
ATOM 3256 O O . ASP A 1 414 ? -26.020 8.104 6.677 1.00 65.06 414 ASP A O 1
ATOM 3260 N N . LEU A 1 415 ? -28.074 7.733 7.515 1.00 65.81 415 LEU A N 1
ATOM 3261 C CA . LEU A 1 415 ? -27.594 7.523 8.876 1.00 65.81 415 LEU A CA 1
ATOM 3262 C C . LEU A 1 415 ? -27.428 6.032 9.087 1.00 65.81 415 LEU A C 1
ATOM 3264 O O . LEU A 1 415 ? -28.396 5.304 9.322 1.00 65.81 415 LEU A O 1
ATOM 3268 N N . GLU A 1 416 ? -26.181 5.602 8.997 1.00 66.62 416 GLU A N 1
ATOM 3269 C CA . GLU A 1 416 ? -25.798 4.256 9.354 1.00 66.62 416 GLU A CA 1
ATOM 3270 C C . GLU A 1 416 ? -25.744 4.144 10.875 1.00 66.62 416 GLU A C 1
ATOM 3272 O O . GLU A 1 416 ? -24.839 4.680 11.502 1.00 66.62 416 GLU A O 1
ATOM 3277 N N . LEU A 1 417 ? -26.763 3.534 11.479 1.00 72.19 417 LEU A N 1
ATOM 3278 C CA . LEU A 1 417 ? -26.844 3.366 12.927 1.00 72.19 417 LEU A CA 1
ATOM 3279 C C . LEU A 1 417 ? -26.573 1.911 13.306 1.00 72.19 417 LEU A C 1
ATOM 3281 O O . LEU A 1 417 ? -26.923 0.993 12.562 1.00 72.19 417 LEU A O 1
ATOM 3285 N N . THR A 1 418 ? -25.974 1.709 14.469 1.00 69.19 418 THR A N 1
ATOM 3286 C CA . THR A 1 418 ? -25.702 0.396 15.070 1.00 69.19 418 THR A CA 1
ATOM 3287 C C . THR A 1 418 ? -25.841 0.501 16.586 1.00 69.19 418 THR A C 1
ATOM 3289 O O . THR A 1 418 ? -25.796 1.589 17.166 1.00 69.19 418 THR A O 1
ATOM 3292 N N . CYS A 1 419 ? -26.067 -0.631 17.242 1.00 73.06 419 CYS A N 1
ATOM 3293 C CA . CYS A 1 419 ? -26.203 -0.695 18.689 1.00 73.06 419 CYS A CA 1
ATOM 3294 C C . CYS A 1 419 ? -24.838 -0.962 19.320 1.00 73.06 419 CYS A C 1
ATOM 3296 O O . CYS A 1 419 ? -24.213 -1.963 18.989 1.00 73.06 419 CYS A O 1
ATOM 3298 N N . LYS A 1 420 ? -24.391 -0.124 20.257 1.00 73.94 420 LYS A N 1
ATOM 3299 C CA . LYS A 1 420 ? -23.114 -0.366 20.936 1.00 73.94 420 LYS A CA 1
ATOM 3300 C C . LYS A 1 420 ? -23.271 -1.457 22.000 1.00 73.94 420 LYS A C 1
ATOM 3302 O O . LYS A 1 420 ? -24.154 -1.361 22.857 1.00 73.94 420 LYS A O 1
ATOM 3307 N N . ALA A 1 421 ? -22.398 -2.464 21.978 1.00 67.25 421 ALA A N 1
ATOM 3308 C CA . ALA A 1 421 ? -22.333 -3.493 23.015 1.00 67.25 421 ALA A CA 1
ATOM 3309 C C . ALA A 1 421 ? -22.031 -2.890 24.407 1.00 67.25 421 ALA A C 1
ATOM 3311 O O . ALA A 1 421 ? -21.337 -1.879 24.529 1.00 67.25 421 ALA A O 1
ATOM 3312 N N . GLY A 1 422 ? -22.549 -3.508 25.476 1.00 64.12 422 GLY A N 1
ATOM 3313 C CA . GLY A 1 422 ? -22.302 -3.051 26.851 1.00 64.12 422 GLY A CA 1
ATOM 3314 C C . GLY A 1 422 ? -20.829 -3.214 27.252 1.00 64.12 422 GLY A C 1
ATOM 3315 O O . GLY A 1 422 ? -20.170 -4.163 26.815 1.00 64.12 422 GLY A O 1
ATOM 3316 N N . GLU A 1 423 ? -20.296 -2.323 28.096 1.00 59.56 423 GLU A N 1
ATOM 3317 C CA . GLU A 1 423 ? -18.893 -2.390 28.538 1.00 59.56 423 GLU A CA 1
ATOM 3318 C C . GLU A 1 423 ? -18.557 -3.750 29.185 1.00 59.56 423 GLU A C 1
ATOM 3320 O O . GLU A 1 423 ? -19.173 -4.167 30.167 1.00 59.56 423 GLU A O 1
ATOM 3325 N N . GLY A 1 424 ? -17.546 -4.442 28.646 1.00 57.56 424 GLY A N 1
ATOM 3326 C CA . GLY A 1 424 ? -17.107 -5.758 29.129 1.00 57.56 424 GLY A CA 1
ATOM 3327 C C . GLY A 1 424 ? -17.863 -6.956 28.541 1.00 57.56 424 GLY A C 1
ATOM 3328 O O . GLY A 1 424 ? -17.674 -8.078 29.017 1.00 57.56 424 GLY A O 1
ATOM 3329 N N . SER A 1 425 ? -18.696 -6.739 27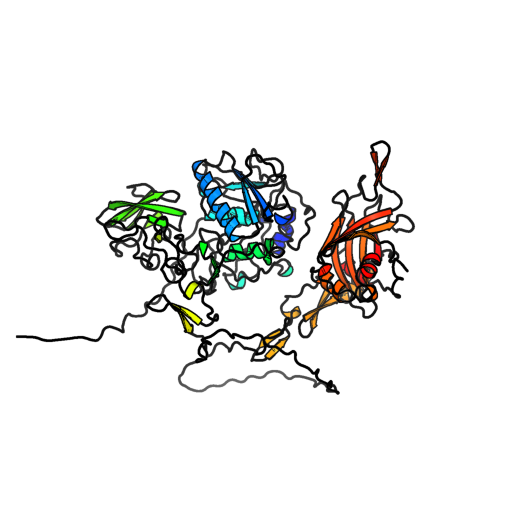.519 1.00 61.25 425 SER A N 1
ATOM 3330 C CA . SER A 1 425 ? -19.301 -7.815 26.726 1.00 61.25 425 SER A CA 1
ATOM 3331 C C . SER A 1 425 ? -18.219 -8.630 26.015 1.00 61.25 425 SER A C 1
ATOM 3333 O O . SER A 1 425 ? -17.321 -8.079 25.384 1.00 61.25 425 SER A O 1
ATOM 3335 N N . THR A 1 426 ? -18.278 -9.956 26.131 1.00 68.00 426 THR A N 1
ATOM 3336 C CA . THR A 1 426 ? -17.364 -10.854 25.417 1.00 68.00 426 THR A CA 1
ATOM 3337 C C . THR A 1 426 ? -17.897 -11.120 24.017 1.00 68.00 426 THR A C 1
ATOM 3339 O O . THR A 1 426 ? -18.882 -11.849 23.875 1.00 68.00 426 THR A O 1
ATOM 3342 N N . VAL A 1 427 ? -17.229 -10.569 23.003 1.00 78.81 427 VAL A N 1
ATOM 3343 C CA . VAL A 1 427 ? -17.481 -10.908 21.598 1.00 78.81 427 VAL A CA 1
ATOM 3344 C C . VAL A 1 427 ? -17.106 -12.371 21.385 1.00 78.81 427 VAL A C 1
ATOM 3346 O O . VAL A 1 427 ? -15.972 -12.778 21.643 1.00 78.81 427 VAL A O 1
ATOM 3349 N N . THR A 1 428 ? -18.083 -13.182 20.984 1.00 84.31 428 THR A N 1
ATOM 3350 C CA . THR A 1 428 ? -17.869 -14.610 20.717 1.00 84.31 428 THR A CA 1
ATOM 3351 C C . THR A 1 428 ? -18.106 -14.868 19.233 1.00 84.31 428 THR A C 1
ATOM 3353 O O . THR A 1 428 ? -19.247 -14.712 18.795 1.00 84.31 428 THR A O 1
ATOM 3356 N N . PRO A 1 429 ? -17.078 -15.248 18.452 1.00 86.81 429 PRO A N 1
ATOM 3357 C CA . PRO A 1 429 ? -17.262 -15.592 17.047 1.00 86.81 429 PRO A CA 1
ATOM 3358 C C . PRO A 1 429 ? -18.263 -16.743 16.895 1.00 86.81 429 PRO A C 1
ATOM 3360 O O . PRO A 1 429 ? -18.170 -17.752 17.598 1.00 86.81 429 PRO A O 1
ATOM 3363 N N . MET A 1 430 ? -19.214 -16.587 15.981 1.00 87.38 430 MET A N 1
ATOM 3364 C CA . MET A 1 430 ? -20.157 -17.636 15.599 1.00 87.38 430 MET A CA 1
ATOM 3365 C C . MET A 1 430 ? -19.443 -18.715 14.771 1.00 87.38 430 MET A C 1
ATOM 3367 O O . MET A 1 430 ? -18.373 -18.448 14.215 1.00 87.38 430 MET A O 1
ATOM 3371 N N . PRO A 1 431 ? -20.013 -19.925 14.625 1.00 87.00 431 PRO A N 1
ATOM 3372 C CA . PRO A 1 431 ? -19.443 -20.964 13.767 1.00 87.00 431 PRO A CA 1
ATOM 3373 C C . PRO A 1 431 ? -19.119 -20.460 12.353 1.00 87.00 431 PRO A C 1
ATOM 3375 O O . PRO A 1 431 ? -18.043 -20.755 11.832 1.00 87.00 431 PRO A O 1
ATOM 3378 N N . CYS A 1 432 ? -19.984 -19.613 11.783 1.00 85.94 432 CYS A N 1
ATOM 3379 C CA . CYS A 1 432 ? -19.735 -18.990 10.489 1.00 85.94 432 CYS A CA 1
ATOM 3380 C C . CYS A 1 432 ? -18.595 -17.965 10.443 1.00 85.94 432 CYS A C 1
ATOM 3382 O O . CYS A 1 432 ? -18.174 -17.629 9.349 1.00 85.94 432 CYS A O 1
ATOM 3384 N N . ALA A 1 433 ? -18.045 -17.482 11.559 1.00 84.12 433 ALA A N 1
ATOM 3385 C CA . ALA A 1 433 ? -16.847 -16.636 11.517 1.00 84.12 433 ALA A CA 1
ATOM 3386 C C . ALA A 1 433 ? -15.582 -17.417 11.153 1.00 84.12 433 ALA A C 1
ATOM 3388 O O . ALA A 1 433 ? -14.659 -16.864 10.563 1.00 84.12 433 ALA A O 1
ATOM 3389 N N . ASN A 1 434 ? -15.524 -18.699 11.506 1.00 79.38 434 ASN A N 1
ATOM 3390 C CA . ASN A 1 434 ? -14.370 -19.562 11.243 1.00 79.38 434 ASN A CA 1
ATOM 3391 C C . ASN A 1 434 ? -14.738 -20.677 10.255 1.00 79.38 434 ASN A C 1
ATOM 3393 O O . ASN A 1 434 ? -14.261 -21.806 10.377 1.00 79.38 434 ASN A O 1
ATOM 3397 N N . HIS A 1 435 ? -15.650 -20.381 9.328 1.00 74.38 435 HIS A N 1
ATOM 3398 C CA . HIS A 1 435 ? -16.131 -21.350 8.355 1.00 74.38 435 HIS A CA 1
ATOM 3399 C C . HIS A 1 435 ? -15.063 -21.699 7.313 1.00 74.38 435 HIS A C 1
ATOM 3401 O O . HIS A 1 435 ? -14.210 -20.883 6.980 1.00 74.38 435 HIS A O 1
ATOM 3407 N N . ASP A 1 436 ? -15.165 -22.905 6.759 1.00 69.56 436 ASP A N 1
ATOM 3408 C CA . ASP A 1 436 ? -14.313 -23.406 5.669 1.00 69.56 436 ASP A CA 1
ATOM 3409 C C . ASP A 1 436 ? -15.177 -23.723 4.434 1.00 69.56 436 ASP A C 1
ATOM 3411 O O . ASP A 1 436 ? -15.055 -24.761 3.785 1.00 69.56 436 ASP A O 1
ATOM 3415 N N . CYS A 1 437 ? -16.171 -22.864 4.173 1.00 70.25 437 CYS A N 1
ATOM 3416 C CA . CYS A 1 437 ? -17.014 -23.017 2.988 1.00 70.25 437 CYS A CA 1
ATOM 3417 C C . CYS A 1 437 ? -16.246 -22.530 1.761 1.00 70.25 437 CYS A C 1
ATOM 3419 O O . CYS A 1 437 ? -15.734 -21.414 1.766 1.00 70.25 437 CYS A O 1
ATOM 3421 N N . ALA A 1 438 ? -16.241 -23.331 0.695 1.00 68.88 438 ALA A N 1
ATOM 3422 C CA . ALA A 1 438 ? -15.770 -22.877 -0.609 1.00 68.88 438 ALA A CA 1
ATOM 3423 C C . ALA A 1 438 ? -16.590 -21.665 -1.093 1.00 68.88 438 ALA A C 1
ATOM 3425 O O . ALA A 1 438 ? -17.756 -21.508 -0.715 1.00 68.88 438 ALA A O 1
ATOM 3426 N N . GLU A 1 439 ? -15.990 -20.821 -1.935 1.00 64.88 439 GLU A N 1
ATOM 3427 C CA . GLU A 1 439 ? -16.558 -19.536 -2.374 1.00 64.88 439 GLU A CA 1
ATOM 3428 C C . GLU A 1 439 ? -17.952 -19.669 -3.011 1.00 64.88 439 GLU A C 1
ATOM 3430 O O . GLU A 1 439 ? -18.785 -18.764 -2.904 1.00 64.88 439 GLU A O 1
ATOM 3435 N N . GLU A 1 440 ? -18.260 -20.813 -3.633 1.00 68.31 440 GLU A N 1
ATOM 3436 C CA . GLU A 1 440 ? -19.566 -21.067 -4.239 1.00 68.31 440 GLU A CA 1
ATOM 3437 C C . GLU A 1 440 ? -20.708 -21.325 -3.236 1.00 68.31 440 GLU A C 1
ATOM 3439 O O . GLU A 1 440 ? -21.878 -21.351 -3.643 1.00 68.31 440 GLU A O 1
ATOM 3444 N N . TYR A 1 441 ? -20.391 -21.452 -1.945 1.00 73.94 441 TYR A N 1
ATOM 3445 C CA . TYR A 1 441 ? -21.347 -21.599 -0.850 1.00 73.94 441 TYR A CA 1
ATOM 3446 C C . TYR A 1 441 ? -21.379 -20.336 0.035 1.00 73.94 441 TYR A C 1
ATOM 3448 O O . TYR A 1 441 ? -20.407 -19.586 0.141 1.00 73.94 441 TYR A O 1
ATOM 3456 N N . PHE A 1 442 ? -22.513 -20.073 0.678 1.00 75.50 442 PHE A N 1
ATOM 3457 C CA . PHE A 1 442 ? -22.607 -19.160 1.814 1.00 75.50 442 PHE A CA 1
ATOM 3458 C C . PHE A 1 442 ? -22.716 -19.972 3.103 1.00 75.50 442 PHE A C 1
ATOM 3460 O O . PHE A 1 442 ? -23.281 -21.065 3.105 1.00 75.50 442 PHE A O 1
ATOM 3467 N N . CYS A 1 443 ? -22.152 -19.455 4.189 1.00 83.69 443 CYS A N 1
ATOM 3468 C CA . CYS A 1 443 ? -22.271 -20.085 5.494 1.00 83.69 443 CYS A CA 1
ATOM 3469 C C . CYS A 1 443 ? -23.582 -19.662 6.167 1.00 83.69 443 CYS A C 1
ATOM 3471 O O . CYS A 1 443 ? -23.881 -18.468 6.237 1.00 83.69 443 CYS A O 1
ATOM 3473 N N . GLU A 1 444 ? -24.344 -20.626 6.677 1.00 86.19 444 GLU A N 1
ATOM 3474 C CA . GLU A 1 444 ? -25.513 -20.392 7.528 1.00 86.19 444 GLU A CA 1
ATOM 3475 C C . GLU A 1 444 ? -25.302 -21.066 8.890 1.00 86.19 444 GLU A C 1
ATOM 3477 O O . GLU A 1 444 ? -24.995 -22.257 8.958 1.00 86.19 444 GLU A O 1
ATOM 3482 N N . ASN A 1 445 ? -25.440 -20.310 9.985 1.00 83.81 445 ASN A N 1
ATOM 3483 C CA . ASN A 1 445 ? -25.373 -20.881 11.332 1.00 83.81 445 ASN A CA 1
ATOM 3484 C C . ASN A 1 445 ? -26.626 -21.721 11.609 1.00 83.81 445 ASN A C 1
ATOM 3486 O O . ASN A 1 445 ? -27.728 -21.362 11.192 1.00 83.81 445 ASN A O 1
ATOM 3490 N N . SER A 1 446 ? -26.480 -22.800 12.375 1.00 85.12 446 SER A N 1
ATOM 3491 C CA . SER A 1 446 ? -27.625 -23.564 12.869 1.00 85.12 446 SER A CA 1
ATOM 3492 C C . SER A 1 446 ? -28.482 -22.741 13.839 1.00 85.12 446 SER A C 1
ATOM 3494 O O . SER A 1 446 ? -27.987 -21.844 14.519 1.00 85.12 446 SER A O 1
ATOM 3496 N N . ASP A 1 447 ? -29.767 -23.094 13.961 1.00 80.50 447 ASP A N 1
ATOM 3497 C CA . ASP A 1 447 ? -30.724 -22.428 14.867 1.00 80.50 447 ASP A CA 1
ATOM 3498 C C . ASP A 1 447 ? -30.258 -22.379 16.338 1.00 80.50 447 ASP A C 1
ATOM 3500 O O . ASP A 1 447 ? -30.700 -21.524 17.107 1.00 80.50 447 ASP A O 1
ATOM 3504 N N . ASP A 1 448 ? -29.410 -23.324 16.758 1.00 78.94 448 ASP A N 1
ATOM 3505 C CA . ASP A 1 448 ? -28.834 -23.384 18.106 1.00 78.94 448 ASP A CA 1
ATOM 3506 C C . ASP A 1 448 ? -27.526 -22.587 18.260 1.00 78.94 448 ASP A C 1
ATOM 3508 O O . ASP A 1 448 ? -27.068 -22.415 19.387 1.00 78.94 448 ASP A O 1
ATOM 3512 N N . GLY A 1 449 ? -26.956 -22.073 17.164 1.00 79.25 449 GLY A N 1
ATOM 3513 C CA . GLY A 1 449 ? -25.721 -21.285 17.143 1.00 79.25 449 GLY A CA 1
ATOM 3514 C C . GLY A 1 449 ? -24.435 -22.087 17.364 1.00 79.25 449 GLY A C 1
ATOM 3515 O O . GLY A 1 449 ? -23.373 -21.488 17.498 1.00 79.25 449 GLY A O 1
ATOM 3516 N N . GLU A 1 450 ? -24.506 -23.422 17.403 1.00 83.06 450 GLU A N 1
ATOM 3517 C CA . GLU A 1 450 ? -23.369 -24.292 17.751 1.00 83.06 450 GLU A CA 1
ATOM 3518 C C . GLU A 1 450 ? -22.667 -24.904 16.522 1.00 83.06 450 GLU A C 1
ATOM 3520 O O . GLU A 1 450 ? -21.582 -25.474 16.638 1.00 83.06 450 GLU A O 1
ATOM 3525 N N . SER A 1 451 ? -23.268 -24.811 15.330 1.00 85.62 451 SER A N 1
ATOM 3526 C CA . SER A 1 451 ? -22.722 -25.359 14.081 1.00 85.62 451 SER A CA 1
ATOM 3527 C C . SER A 1 451 ? -23.057 -24.482 12.868 1.00 85.62 451 SER A C 1
ATOM 3529 O O . SER A 1 451 ? -23.743 -23.470 12.999 1.00 85.62 451 SER A O 1
ATOM 3531 N N . PHE A 1 452 ? -22.562 -24.856 11.685 1.00 88.19 452 PHE A N 1
ATOM 3532 C CA . PHE A 1 452 ? -22.908 -24.197 10.427 1.00 88.19 452 PHE A CA 1
ATOM 3533 C C . PHE A 1 452 ? -23.138 -25.195 9.287 1.00 88.19 452 PHE A C 1
ATOM 3535 O O . PHE A 1 452 ? -22.653 -26.329 9.328 1.00 88.19 452 PHE A O 1
ATOM 3542 N N . GLU A 1 453 ? -23.846 -24.746 8.253 1.00 87.62 453 GLU A N 1
ATOM 3543 C CA . GLU A 1 453 ? -24.031 -25.435 6.977 1.00 87.62 453 GLU A CA 1
ATOM 3544 C C . GLU A 1 453 ? -23.538 -24.542 5.824 1.00 87.62 453 GLU A C 1
ATOM 3546 O O . GLU A 1 453 ? -23.751 -23.331 5.823 1.00 87.62 453 GLU A O 1
ATOM 3551 N N . CYS A 1 454 ? -22.862 -25.136 4.836 1.00 85.00 454 CYS A N 1
ATOM 3552 C CA . CYS A 1 454 ? -22.480 -24.443 3.606 1.00 85.00 454 CYS A CA 1
ATOM 3553 C C . CYS A 1 454 ? -23.588 -24.619 2.568 1.00 85.00 454 CYS A C 1
ATOM 3555 O O . CYS A 1 454 ? -23.806 -25.719 2.053 1.00 85.00 454 CYS A O 1
ATOM 3557 N N . ILE A 1 455 ? -24.273 -23.532 2.236 1.00 81.19 455 ILE A N 1
ATOM 3558 C CA . ILE A 1 455 ? -25.432 -23.544 1.350 1.00 81.19 455 ILE A CA 1
ATOM 3559 C C . ILE A 1 455 ? -25.047 -22.977 -0.002 1.00 81.19 455 ILE A C 1
ATOM 3561 O O . ILE A 1 455 ? -24.399 -21.943 -0.112 1.00 81.19 455 ILE A O 1
ATOM 3565 N N . CYS A 1 456 ? -25.449 -23.674 -1.057 1.00 78.19 456 CYS A N 1
ATOM 3566 C CA . CYS A 1 456 ? -25.140 -23.268 -2.416 1.00 78.19 456 CYS A CA 1
ATOM 3567 C C . CYS A 1 456 ? -25.673 -21.867 -2.724 1.00 78.19 456 CYS A C 1
ATOM 3569 O O . CYS A 1 456 ? -26.864 -21.605 -2.530 1.00 78.19 456 CYS A O 1
ATOM 3571 N N . ARG A 1 457 ? -24.824 -20.989 -3.265 1.00 71.12 457 ARG A N 1
ATOM 3572 C CA . ARG A 1 457 ? -25.270 -19.680 -3.753 1.00 71.12 457 ARG A CA 1
ATOM 3573 C C . ARG A 1 457 ? -26.151 -19.850 -4.993 1.00 71.12 457 ARG A C 1
ATOM 3575 O O . ARG A 1 457 ? -25.858 -20.648 -5.887 1.00 71.12 457 ARG A O 1
ATOM 3582 N N . ASP A 1 458 ? -27.227 -19.071 -5.065 1.00 58.19 458 ASP A N 1
ATOM 3583 C CA . ASP A 1 458 ? -28.147 -19.085 -6.203 1.00 58.19 458 ASP A CA 1
ATOM 3584 C C . ASP A 1 458 ? -27.407 -18.772 -7.516 1.00 58.19 458 ASP A C 1
ATOM 3586 O O . ASP A 1 458 ? -26.822 -17.705 -7.680 1.00 58.19 458 ASP A O 1
ATOM 3590 N N . GLY A 1 459 ? -27.467 -19.700 -8.475 1.00 57.38 459 GLY A N 1
ATOM 3591 C CA . GLY A 1 459 ? -26.793 -19.579 -9.775 1.00 57.38 459 GLY A CA 1
ATOM 3592 C C . GLY A 1 459 ? -25.486 -20.368 -9.899 1.00 57.38 459 GLY A C 1
ATOM 3593 O O . GLY A 1 459 ? -25.035 -20.573 -11.026 1.00 57.38 459 GLY A O 1
ATOM 3594 N N . ASN A 1 460 ? -24.945 -20.888 -8.791 1.00 55.66 460 ASN A N 1
ATOM 3595 C CA . ASN A 1 460 ? -23.785 -21.778 -8.798 1.00 55.66 460 ASN A CA 1
ATOM 3596 C C . ASN A 1 460 ? -24.200 -23.252 -8.953 1.00 55.66 460 ASN A C 1
ATOM 3598 O O . ASN A 1 460 ? -25.274 -23.675 -8.519 1.00 55.66 460 ASN A O 1
ATOM 3602 N N . ILE A 1 461 ? -23.347 -24.060 -9.593 1.00 65.62 461 ILE A N 1
ATOM 3603 C CA . ILE A 1 461 ? -23.530 -25.516 -9.676 1.00 65.62 461 ILE A CA 1
ATOM 3604 C C . ILE A 1 461 ? -22.800 -26.143 -8.490 1.00 65.62 461 ILE A C 1
ATOM 3606 O O . ILE A 1 461 ? -21.638 -26.521 -8.597 1.00 65.62 461 ILE A O 1
ATOM 3610 N N . CYS A 1 462 ? -23.483 -26.260 -7.358 1.00 59.97 462 CYS A N 1
ATOM 3611 C CA . CYS A 1 462 ? -22.913 -26.906 -6.182 1.00 59.97 462 CYS A CA 1
ATOM 3612 C C . CYS A 1 462 ? -23.073 -28.426 -6.272 1.00 59.97 462 CYS A C 1
ATOM 3614 O O . CYS A 1 462 ? -24.165 -28.944 -6.531 1.00 59.97 462 CYS A O 1
ATOM 3616 N N . GLY A 1 463 ? -21.968 -29.152 -6.106 1.00 53.19 463 GLY A N 1
ATOM 3617 C CA . GLY A 1 463 ? -21.954 -30.610 -6.173 1.00 53.19 463 GLY A CA 1
ATOM 3618 C C . GLY A 1 463 ? -22.790 -31.229 -5.052 1.00 53.19 463 GLY A C 1
ATOM 3619 O O . GLY A 1 463 ? -22.635 -30.894 -3.883 1.00 53.19 463 GLY A O 1
ATOM 3620 N N . THR A 1 464 ? -23.677 -32.170 -5.381 1.00 38.53 464 THR A N 1
ATOM 3621 C CA . THR A 1 464 ? -24.400 -32.932 -4.358 1.00 38.53 464 THR A CA 1
ATOM 3622 C C . THR A 1 464 ? -23.441 -33.868 -3.618 1.00 38.53 464 THR A C 1
ATOM 3624 O O . THR A 1 464 ? -23.058 -34.905 -4.159 1.00 38.53 464 THR A O 1
ATOM 3627 N N . THR A 1 465 ? -23.132 -33.499 -2.372 1.00 35.06 465 THR A N 1
ATOM 3628 C CA . THR A 1 465 ? -22.714 -34.339 -1.233 1.00 35.06 465 THR A CA 1
ATOM 3629 C C . THR A 1 465 ? -21.483 -35.241 -1.408 1.00 35.06 465 THR A C 1
ATOM 3631 O O . THR A 1 465 ? -21.573 -36.335 -1.964 1.00 35.06 465 THR A O 1
ATOM 3634 N N . ALA A 1 466 ? -20.394 -34.871 -0.731 1.00 30.83 466 ALA A N 1
ATOM 3635 C CA . ALA A 1 466 ? -19.643 -35.805 0.106 1.00 30.83 466 ALA A CA 1
ATOM 3636 C C . ALA A 1 466 ? -19.684 -35.253 1.543 1.00 30.83 466 ALA A C 1
ATOM 3638 O O . ALA A 1 466 ? -19.363 -34.089 1.753 1.00 30.83 466 ALA A O 1
ATOM 3639 N N . GLU A 1 467 ? -20.164 -36.045 2.504 1.00 32.59 467 GLU A N 1
ATOM 3640 C CA . GLU A 1 467 ? -20.198 -35.661 3.924 1.00 32.59 467 GLU A CA 1
ATOM 3641 C C . GLU A 1 467 ? -18.782 -35.304 4.429 1.00 32.59 467 GLU A C 1
ATOM 3643 O O . GLU A 1 467 ? -17.817 -35.968 4.031 1.00 32.59 467 GLU A O 1
ATOM 3648 N N . PRO A 1 468 ? -18.633 -34.296 5.312 1.00 38.22 468 PRO A N 1
ATOM 3649 C CA . PRO A 1 468 ? -17.337 -33.938 5.883 1.00 38.22 468 PRO A CA 1
ATOM 3650 C C . PRO A 1 468 ? -16.774 -35.092 6.738 1.00 38.22 468 PRO A C 1
ATOM 3652 O O . PRO A 1 468 ? -17.529 -35.768 7.449 1.00 38.22 468 PRO A O 1
ATOM 3655 N N . PRO A 1 469 ? -15.450 -35.345 6.707 1.00 33.06 469 PRO A N 1
ATOM 3656 C CA . PRO A 1 469 ? -14.844 -36.421 7.478 1.00 33.06 469 PRO A CA 1
ATOM 3657 C C . PRO A 1 469 ? -14.917 -36.086 8.969 1.00 33.06 469 PRO A C 1
ATOM 3659 O O . PRO A 1 469 ? -14.410 -35.066 9.422 1.00 33.06 469 PRO A O 1
ATOM 3662 N N . THR A 1 470 ? -15.553 -36.959 9.746 1.00 34.91 470 THR A N 1
ATOM 3663 C CA . THR A 1 470 ? -15.886 -36.681 11.149 1.00 34.91 470 THR A CA 1
ATOM 3664 C C . THR A 1 470 ? -14.746 -36.934 12.145 1.00 34.91 470 THR A C 1
ATOM 3666 O O . THR A 1 470 ? -14.970 -36.749 13.333 1.00 34.91 470 THR A O 1
ATOM 3669 N N . GLU A 1 471 ? -13.525 -37.317 11.745 1.00 36.72 471 GLU A N 1
ATOM 3670 C CA . GLU A 1 471 ? -12.406 -37.473 12.699 1.00 36.72 471 GLU A CA 1
ATOM 3671 C C . GLU A 1 471 ? -11.018 -37.195 12.075 1.00 36.72 471 GLU A C 1
ATOM 3673 O O . GLU A 1 471 ? -10.766 -37.597 10.935 1.00 36.72 471 GLU A O 1
ATOM 3678 N N . PRO A 1 472 ? -10.083 -36.557 12.816 1.00 34.78 472 PRO A N 1
ATOM 3679 C CA . PRO A 1 472 ? -8.706 -36.358 12.367 1.00 34.78 472 PRO A CA 1
ATOM 3680 C C . PRO A 1 472 ? -7.907 -37.681 12.379 1.00 34.78 472 PRO A C 1
ATOM 3682 O O . PRO A 1 472 ? -8.031 -38.471 13.323 1.00 34.78 472 PRO A O 1
ATOM 3685 N N . PRO A 1 473 ? -7.033 -37.940 11.384 1.00 35.34 473 PRO A N 1
ATOM 3686 C CA . PRO A 1 473 ? -6.256 -39.173 11.318 1.00 35.34 473 PRO A CA 1
ATOM 3687 C C . PRO A 1 473 ? -5.215 -39.218 12.442 1.00 35.34 473 PRO A C 1
ATOM 3689 O O . PRO A 1 473 ? -4.382 -38.327 12.589 1.00 35.34 473 PRO A O 1
ATOM 3692 N N . THR A 1 474 ? -5.262 -40.280 13.245 1.00 36.22 474 THR A N 1
ATOM 3693 C CA . THR A 1 474 ? -4.468 -40.410 14.477 1.00 36.22 474 THR A CA 1
ATOM 3694 C C . THR A 1 474 ? -3.083 -41.048 14.282 1.00 36.22 474 THR A C 1
ATOM 3696 O O . THR A 1 474 ? -2.412 -41.308 15.275 1.00 36.22 474 THR A O 1
ATOM 3699 N N . GLU A 1 475 ? -2.591 -41.289 13.059 1.00 39.91 475 GLU A N 1
ATOM 3700 C CA . GLU A 1 475 ? -1.241 -41.855 12.865 1.00 39.91 475 GLU A CA 1
ATOM 3701 C C . GLU A 1 475 ? -0.480 -41.265 11.658 1.00 39.91 475 GLU A C 1
ATOM 3703 O O . GLU A 1 475 ? -1.059 -41.107 10.582 1.00 39.91 475 GLU A O 1
ATOM 3708 N N . PRO A 1 476 ? 0.829 -40.959 11.803 1.00 37.12 476 PRO A N 1
ATOM 3709 C CA . PRO A 1 476 ? 1.668 -40.486 10.705 1.00 37.12 476 PRO A CA 1
ATOM 3710 C C . PRO A 1 476 ? 2.083 -41.636 9.761 1.00 37.12 476 PRO A C 1
ATOM 3712 O O . PRO A 1 476 ? 2.402 -42.735 10.229 1.00 37.12 476 PRO A O 1
ATOM 3715 N N . PRO A 1 477 ? 2.167 -41.404 8.435 1.00 38.47 477 PRO A N 1
ATOM 3716 C CA . PRO A 1 477 ? 2.573 -42.426 7.474 1.00 38.47 477 PRO A CA 1
ATOM 3717 C C . PRO A 1 477 ? 4.059 -42.764 7.647 1.00 38.47 477 PRO A C 1
ATOM 3719 O O . PRO A 1 477 ? 4.919 -41.884 7.671 1.00 38.47 477 PRO A O 1
ATOM 3722 N N . THR A 1 478 ? 4.365 -44.055 7.793 1.00 38.50 478 THR A N 1
ATOM 3723 C CA . THR A 1 478 ? 5.693 -44.525 8.219 1.00 38.50 478 THR A CA 1
ATOM 3724 C C . THR A 1 478 ? 6.615 -45.004 7.088 1.00 38.50 478 THR A C 1
ATOM 3726 O O . THR A 1 478 ? 7.693 -45.496 7.401 1.00 38.50 478 THR A O 1
ATOM 3729 N N . GLU A 1 479 ? 6.298 -44.856 5.794 1.00 40.47 479 GLU A N 1
ATOM 3730 C CA . GLU A 1 479 ? 7.230 -45.290 4.730 1.00 40.47 479 GLU A CA 1
ATOM 3731 C C . GLU A 1 479 ? 7.273 -44.367 3.492 1.00 40.47 479 GLU A C 1
ATOM 3733 O O . GLU A 1 479 ? 6.223 -43.953 2.999 1.00 40.47 479 GLU A O 1
ATOM 3738 N N . PRO A 1 480 ? 8.476 -44.055 2.957 1.00 41.28 480 PRO A N 1
ATOM 3739 C CA . PRO A 1 480 ? 8.641 -43.318 1.705 1.00 41.28 480 PRO A CA 1
ATOM 3740 C C . PRO A 1 480 ? 8.486 -44.233 0.470 1.00 41.28 480 PRO A C 1
ATOM 3742 O O . PRO A 1 480 ? 8.866 -45.408 0.514 1.00 41.28 480 PRO A O 1
ATOM 3745 N N . PRO A 1 481 ? 7.999 -43.709 -0.673 1.00 39.38 481 PRO A N 1
ATOM 3746 C CA . PRO A 1 481 ? 7.836 -44.492 -1.890 1.00 39.38 481 PRO A CA 1
ATOM 3747 C C . PRO A 1 481 ? 9.200 -44.843 -2.492 1.00 39.38 481 PRO A C 1
ATOM 3749 O O . PRO A 1 481 ? 10.051 -43.989 -2.744 1.00 39.38 481 PRO A O 1
ATOM 3752 N N . THR A 1 482 ? 9.395 -46.137 -2.724 1.00 38.66 482 THR A N 1
ATOM 3753 C CA . THR A 1 482 ? 10.605 -46.711 -3.308 1.00 38.66 482 THR A CA 1
ATOM 3754 C C . THR A 1 482 ? 10.286 -47.123 -4.743 1.00 38.66 482 THR A C 1
ATOM 3756 O O . THR A 1 482 ? 9.834 -48.240 -4.932 1.00 38.66 482 THR A O 1
ATOM 3759 N N . GLU A 1 483 ? 10.434 -46.218 -5.721 1.00 39.88 483 GLU A N 1
ATOM 3760 C CA . GLU A 1 483 ? 10.880 -46.493 -7.110 1.00 39.88 483 GLU A CA 1
ATOM 3761 C C . GLU A 1 483 ? 10.649 -45.288 -8.058 1.00 39.88 483 GLU A C 1
ATOM 3763 O O . GLU A 1 483 ? 9.571 -44.694 -8.045 1.00 39.88 483 GLU A O 1
ATOM 3768 N N . PRO A 1 484 ? 11.632 -44.914 -8.907 1.00 42.03 484 PRO A N 1
ATOM 3769 C CA . PRO A 1 484 ? 11.460 -43.906 -9.955 1.00 42.03 484 PRO A CA 1
ATOM 3770 C C . PRO A 1 484 ? 10.958 -44.519 -11.284 1.00 42.03 484 PRO A C 1
ATOM 3772 O O . PRO A 1 484 ? 11.326 -45.649 -11.618 1.00 42.03 484 PRO A O 1
ATOM 3775 N N . PRO A 1 485 ? 10.185 -43.777 -12.103 1.00 41.16 485 PRO A N 1
ATOM 3776 C CA . PRO A 1 485 ? 9.718 -44.263 -13.395 1.00 41.16 485 PRO A CA 1
ATOM 3777 C C . PRO A 1 485 ? 10.862 -44.290 -14.415 1.00 41.16 485 PRO A C 1
ATOM 3779 O O . PRO A 1 485 ? 11.655 -43.356 -14.544 1.00 41.16 485 PRO A O 1
ATOM 3782 N N . THR A 1 486 ? 10.936 -45.401 -15.142 1.00 35.94 486 THR A N 1
ATOM 3783 C CA . THR A 1 486 ? 11.925 -45.655 -16.187 1.00 35.94 486 THR A CA 1
ATOM 3784 C C . THR A 1 486 ? 11.237 -45.495 -17.545 1.00 35.94 486 THR A C 1
ATOM 3786 O O . THR A 1 486 ? 10.257 -46.186 -17.792 1.00 35.94 486 THR A O 1
ATOM 3789 N N . GLU A 1 487 ? 11.797 -44.615 -18.385 1.00 38.56 487 GLU A N 1
ATOM 3790 C CA . GLU A 1 487 ? 11.636 -44.446 -19.851 1.00 38.56 487 GLU A CA 1
ATOM 3791 C C . GLU A 1 487 ? 11.008 -43.118 -20.349 1.00 38.56 487 GLU A C 1
ATOM 3793 O O . GLU A 1 487 ? 9.894 -42.767 -19.963 1.00 38.56 487 GLU A O 1
ATOM 3798 N N . PRO A 1 488 ? 11.700 -42.379 -21.250 1.00 40.38 488 PRO A N 1
ATOM 3799 C CA . PRO A 1 488 ? 11.148 -41.237 -21.982 1.00 40.38 488 PRO A CA 1
ATOM 3800 C C . PRO A 1 488 ? 10.547 -41.648 -23.348 1.00 40.38 488 PRO A C 1
ATOM 3802 O O . PRO A 1 488 ? 11.047 -42.582 -23.984 1.00 40.38 488 PRO A O 1
ATOM 3805 N N . PRO A 1 489 ? 9.531 -40.930 -23.867 1.00 41.78 489 PRO A N 1
ATOM 3806 C CA . PRO A 1 489 ? 8.957 -41.214 -25.176 1.00 41.78 489 PRO A CA 1
ATOM 3807 C C . PRO A 1 489 ? 9.887 -40.748 -26.301 1.00 41.78 489 PRO A C 1
ATOM 3809 O O . PRO A 1 489 ? 10.477 -39.667 -26.268 1.00 41.78 489 PRO A O 1
ATOM 3812 N N . THR A 1 490 ? 10.004 -41.602 -27.312 1.00 35.31 490 THR A N 1
ATOM 3813 C CA . THR A 1 490 ? 10.783 -41.378 -28.528 1.00 35.31 490 THR A CA 1
ATOM 3814 C C . THR A 1 490 ? 9.807 -41.050 -29.659 1.00 35.31 490 THR A C 1
ATOM 3816 O O . THR A 1 490 ? 8.906 -41.845 -29.897 1.00 35.31 490 THR A O 1
ATOM 3819 N N . GLU A 1 491 ? 10.033 -39.912 -30.328 1.00 37.28 491 GLU A N 1
ATOM 3820 C CA . GLU A 1 491 ? 9.568 -39.475 -31.669 1.00 37.28 491 GLU A CA 1
ATOM 3821 C C . GLU A 1 491 ? 8.748 -38.160 -31.713 1.00 37.28 491 GLU A C 1
ATOM 3823 O O . GLU A 1 491 ? 7.737 -38.033 -31.024 1.00 37.28 491 GLU A O 1
ATOM 3828 N N . PRO A 1 492 ? 9.151 -37.177 -32.553 1.00 39.62 492 PRO A N 1
ATOM 3829 C CA . PRO A 1 492 ? 8.363 -35.982 -32.856 1.00 39.62 492 PRO A CA 1
ATOM 3830 C C . PRO A 1 492 ? 7.480 -36.172 -34.112 1.00 39.62 492 PRO A C 1
ATOM 3832 O O . PRO A 1 492 ? 7.915 -36.823 -35.068 1.00 39.62 492 PRO A O 1
ATOM 3835 N N . PRO A 1 493 ? 6.283 -35.555 -34.193 1.00 42.38 493 PRO A N 1
ATOM 3836 C CA . PRO A 1 493 ? 5.501 -35.555 -35.419 1.00 42.38 493 PRO A CA 1
ATOM 3837 C C . PRO A 1 493 ? 6.069 -34.557 -36.431 1.00 42.38 493 PRO A C 1
ATOM 3839 O O . PRO A 1 493 ? 6.457 -33.434 -36.112 1.00 42.38 493 PRO A O 1
ATOM 3842 N N . THR A 1 494 ? 6.113 -35.018 -37.676 1.00 34.50 494 THR A N 1
ATOM 3843 C CA . THR A 1 494 ? 6.548 -34.283 -38.861 1.00 34.50 494 THR A CA 1
ATOM 3844 C C . THR A 1 494 ? 5.303 -33.830 -39.632 1.00 34.50 494 THR A C 1
ATOM 3846 O O . THR A 1 494 ? 4.368 -34.612 -39.766 1.00 34.50 494 THR A O 1
ATOM 3849 N N . GLU A 1 495 ? 5.368 -32.611 -40.178 1.00 38.34 495 GLU A N 1
ATOM 3850 C CA . GLU A 1 495 ? 4.494 -31.962 -41.183 1.00 38.34 495 GLU A CA 1
ATOM 3851 C C . GLU A 1 495 ? 3.430 -30.946 -40.693 1.00 38.34 495 GLU A C 1
ATOM 3853 O O . GLU A 1 495 ? 2.629 -31.253 -39.811 1.00 38.34 495 GLU A O 1
ATOM 3858 N N . PRO A 1 496 ? 3.377 -29.736 -41.302 1.00 43.16 496 PRO A N 1
ATOM 3859 C CA . PRO A 1 496 ? 2.319 -28.749 -41.087 1.00 43.16 496 PRO A CA 1
ATOM 3860 C C . PRO A 1 496 ? 1.261 -28.799 -42.210 1.00 43.16 496 PRO A C 1
ATOM 3862 O O . PRO A 1 496 ? 1.618 -29.055 -43.364 1.00 43.16 496 PRO A O 1
ATOM 3865 N N . PRO A 1 497 ? -0.014 -28.448 -41.962 1.00 43.53 497 PRO A N 1
ATOM 3866 C CA . PRO A 1 497 ? -0.932 -28.105 -43.033 1.00 43.53 497 PRO A CA 1
ATOM 3867 C C . PRO A 1 497 ? -1.008 -26.593 -43.266 1.00 43.53 497 PRO A C 1
ATOM 3869 O O . PRO A 1 497 ? -0.976 -25.763 -42.361 1.00 43.53 497 PRO A O 1
ATOM 3872 N N . THR A 1 498 ? -1.101 -26.290 -44.552 1.00 32.97 498 THR A N 1
ATOM 3873 C CA . THR A 1 498 ? -1.118 -24.994 -45.218 1.00 32.97 498 THR A CA 1
ATOM 3874 C C . THR A 1 498 ? -2.562 -24.575 -45.544 1.00 32.97 498 THR A C 1
ATOM 3876 O O . THR A 1 498 ? -3.356 -25.414 -45.955 1.00 32.97 498 THR A O 1
ATOM 3879 N N . GLU A 1 499 ? -2.819 -23.265 -45.435 1.00 38.06 499 GLU A N 1
ATOM 3880 C CA . GLU A 1 499 ? -3.890 -22.435 -46.039 1.00 38.06 499 GLU A CA 1
ATOM 3881 C C . GLU A 1 499 ? -5.367 -22.478 -45.538 1.00 38.06 499 GLU A C 1
ATOM 3883 O O . GLU A 1 499 ? -5.917 -23.546 -45.276 1.00 38.06 499 GLU A O 1
ATOM 3888 N N . PRO A 1 500 ? -6.048 -21.300 -45.460 1.00 51.38 500 PRO A N 1
ATOM 3889 C CA . PRO A 1 500 ? -7.443 -21.146 -45.021 1.00 51.38 500 PRO A CA 1
ATOM 3890 C C . PRO A 1 500 ? -8.433 -20.946 -46.194 1.00 51.38 500 PRO A C 1
ATOM 3892 O O . PRO A 1 500 ? -8.018 -20.602 -47.303 1.00 51.38 500 PRO A O 1
ATOM 3895 N N . PRO A 1 501 ? -9.761 -21.034 -45.956 1.00 39.59 501 PRO A N 1
ATOM 3896 C CA . PRO A 1 501 ? -10.658 -20.126 -46.679 1.00 39.59 501 PRO A CA 1
ATOM 3897 C C . PRO A 1 501 ? -11.839 -19.548 -45.866 1.00 39.59 501 PRO A C 1
ATOM 3899 O O . PRO A 1 501 ? -12.666 -20.247 -45.291 1.00 39.59 501 PRO A O 1
ATOM 3902 N N . THR A 1 502 ? -11.885 -18.217 -45.908 1.00 27.84 502 THR A N 1
ATOM 3903 C CA . THR A 1 502 ? -12.984 -17.264 -46.167 1.00 27.84 502 THR A CA 1
ATOM 3904 C C . THR A 1 502 ? -14.459 -17.728 -46.210 1.00 27.84 502 THR A C 1
ATOM 3906 O O . THR A 1 502 ? -14.880 -18.490 -47.075 1.00 27.84 502 THR A O 1
ATOM 3909 N N . THR A 1 503 ? -15.242 -17.089 -45.329 1.00 38.16 503 THR A N 1
ATOM 3910 C CA . THR A 1 503 ? -16.559 -16.417 -45.470 1.00 38.16 503 THR A CA 1
ATOM 3911 C C . THR A 1 503 ? -17.533 -16.817 -46.592 1.00 38.16 503 THR A C 1
ATOM 3913 O O . THR A 1 503 ? -17.238 -16.629 -47.765 1.00 38.16 503 THR A O 1
ATOM 3916 N N . THR A 1 504 ? -18.784 -17.148 -46.233 1.00 25.94 504 THR A N 1
ATOM 3917 C CA . THR A 1 504 ? -20.016 -16.665 -46.910 1.00 25.94 504 THR A CA 1
ATOM 3918 C C . THR A 1 504 ? -21.276 -16.919 -46.059 1.00 25.94 504 THR A C 1
ATOM 3920 O O . THR A 1 504 ? -21.490 -18.016 -45.557 1.00 25.94 504 THR A O 1
ATOM 3923 N N . LEU A 1 505 ? -22.125 -15.891 -45.932 1.00 37.62 505 LEU A N 1
ATOM 3924 C CA . LEU A 1 505 ? -23.533 -15.964 -45.500 1.00 37.62 505 LEU A CA 1
ATOM 3925 C C . LEU A 1 505 ? -24.428 -16.373 -46.686 1.00 37.62 505 LEU A C 1
ATOM 3927 O O . LEU A 1 505 ? -24.108 -16.025 -47.828 1.00 37.62 505 LEU A O 1
ATOM 3931 N N . PRO A 1 506 ? -25.583 -17.020 -46.430 1.00 34.97 506 PRO A N 1
ATOM 3932 C CA . PRO A 1 506 ? -26.838 -16.343 -46.771 1.00 34.97 506 PRO A CA 1
ATOM 3933 C C . PRO A 1 506 ? -28.009 -16.558 -45.789 1.00 34.97 506 PRO A C 1
ATOM 3935 O O . PRO A 1 506 ? -28.110 -17.550 -45.074 1.00 34.97 506 PRO A O 1
ATOM 3938 N N . ASP A 1 507 ? -28.908 -15.578 -45.841 1.00 29.39 507 ASP A N 1
ATOM 3939 C CA . ASP A 1 507 ? -30.186 -15.390 -45.147 1.00 29.39 507 ASP A CA 1
ATOM 3940 C C . ASP A 1 507 ? -31.360 -16.044 -45.914 1.00 29.39 507 ASP A C 1
ATOM 3942 O O . ASP A 1 507 ? -31.397 -15.933 -47.140 1.00 29.39 507 ASP A O 1
ATOM 3946 N N . THR A 1 508 ? -32.313 -16.707 -45.229 1.00 29.73 508 THR A N 1
ATOM 3947 C CA . THR A 1 508 ? -33.783 -16.457 -45.324 1.00 29.73 508 THR A CA 1
ATOM 3948 C C . THR A 1 508 ? -34.650 -17.402 -44.455 1.00 29.73 508 THR A C 1
ATOM 3950 O O . THR A 1 508 ? -34.764 -18.597 -44.706 1.00 29.73 508 THR A O 1
ATOM 3953 N N . THR A 1 509 ? -35.318 -16.800 -43.459 1.00 29.41 509 THR A N 1
ATOM 3954 C CA . THR A 1 509 ? -36.716 -16.966 -42.961 1.00 29.41 509 THR A CA 1
ATOM 3955 C C . THR A 1 509 ? -37.484 -18.310 -43.058 1.00 29.41 509 THR A C 1
ATOM 3957 O O . THR A 1 509 ? -37.892 -18.685 -44.153 1.00 29.41 509 THR A O 1
ATOM 3960 N N . GLN A 1 510 ? -37.930 -18.881 -41.914 1.00 28.05 510 GLN A N 1
ATOM 3961 C CA . GLN A 1 510 ? -39.345 -18.861 -41.432 1.00 28.05 510 GLN A CA 1
ATOM 3962 C C . GLN A 1 510 ? -39.630 -19.665 -40.120 1.00 28.05 510 GLN A C 1
ATOM 3964 O O . GLN A 1 510 ? -39.327 -20.846 -40.017 1.00 28.05 510 GLN A O 1
ATOM 3969 N N . THR A 1 511 ? -40.352 -18.991 -39.199 1.00 28.05 511 THR A N 1
ATOM 3970 C CA . THR A 1 511 ? -41.422 -19.418 -38.241 1.00 28.05 511 THR A CA 1
ATOM 3971 C C . THR A 1 511 ? -41.194 -20.311 -36.990 1.00 28.05 511 THR A C 1
ATOM 3973 O O . THR A 1 511 ? -41.220 -21.527 -37.103 1.00 28.05 511 THR A O 1
ATOM 3976 N N . THR A 1 512 ? -41.253 -19.649 -35.804 1.00 28.89 512 THR A N 1
ATOM 3977 C CA . THR A 1 512 ? -41.979 -19.941 -34.509 1.00 28.89 512 THR A CA 1
ATOM 3978 C C . THR A 1 512 ? -41.739 -21.260 -33.723 1.00 28.89 512 THR A C 1
ATOM 3980 O O . THR A 1 512 ? -41.402 -22.250 -34.352 1.00 28.89 512 THR A O 1
ATOM 3983 N N . PRO A 1 513 ? -42.157 -21.416 -32.433 1.00 43.91 513 PRO A N 1
ATOM 3984 C CA . PRO A 1 513 ? -42.191 -20.522 -31.251 1.00 43.91 513 PRO A CA 1
ATOM 3985 C C . PRO A 1 513 ? -41.659 -21.175 -29.919 1.00 43.91 513 PRO A C 1
ATOM 3987 O O . PRO A 1 513 ? -41.971 -22.323 -29.640 1.00 43.91 513 PRO A O 1
ATOM 3990 N N . TRP A 1 514 ? -41.008 -20.376 -29.048 1.00 29.22 514 TRP A N 1
ATOM 3991 C CA . TRP A 1 514 ? -40.858 -20.504 -27.567 1.00 29.22 514 TRP A CA 1
ATOM 3992 C C . TRP A 1 514 ? -40.049 -21.680 -26.964 1.00 29.22 514 TRP A C 1
ATOM 3994 O O . TRP A 1 514 ? -40.509 -22.813 -26.966 1.00 29.22 514 TRP A O 1
ATOM 4004 N N . SER A 1 515 ? -38.904 -21.378 -26.327 1.00 28.38 515 SER A N 1
ATOM 4005 C CA . SER A 1 515 ? -38.627 -21.546 -24.879 1.00 28.38 515 SER A CA 1
ATOM 4006 C C . SER A 1 515 ? -37.132 -21.360 -24.560 1.00 28.38 515 SER A C 1
ATOM 4008 O O . SER A 1 515 ? -36.282 -21.889 -25.259 1.00 28.38 515 SER A O 1
ATOM 4010 N N . THR A 1 516 ? -36.894 -20.576 -23.506 1.00 33.34 516 THR A N 1
ATOM 4011 C CA . THR A 1 516 ? -35.836 -20.591 -22.473 1.00 33.34 516 THR A CA 1
ATOM 4012 C C . THR A 1 516 ? -34.411 -21.110 -22.743 1.00 33.34 516 THR A C 1
ATOM 4014 O O . THR A 1 516 ? -34.202 -22.212 -23.234 1.00 33.34 516 THR A O 1
ATOM 4017 N N . THR A 1 517 ? -33.473 -20.339 -22.169 1.00 30.58 517 THR A N 1
ATOM 4018 C CA . THR A 1 517 ? -32.100 -20.684 -21.753 1.00 30.58 517 THR A CA 1
ATOM 4019 C C . THR A 1 517 ? -31.004 -20.383 -22.772 1.00 30.58 517 THR A C 1
ATOM 4021 O O . THR A 1 517 ? -30.681 -21.198 -23.628 1.00 30.58 517 THR A O 1
ATOM 4024 N N . THR A 1 518 ? -30.364 -19.224 -22.596 1.00 27.95 518 THR A N 1
ATOM 4025 C CA . THR A 1 518 ? -28.979 -19.011 -23.027 1.00 27.95 518 THR A CA 1
ATOM 4026 C C . THR A 1 518 ? -28.124 -18.983 -21.766 1.00 27.95 518 THR A C 1
ATOM 4028 O O . THR A 1 518 ? -28.214 -18.062 -20.960 1.00 27.95 518 THR A O 1
ATOM 4031 N N . SER A 1 519 ? -27.368 -20.056 -21.590 1.00 39.53 519 SER A N 1
ATOM 4032 C CA . SER A 1 519 ? -26.268 -20.234 -20.650 1.00 39.53 519 SER A CA 1
ATOM 4033 C C . SER A 1 519 ? -25.200 -19.146 -20.808 1.00 39.53 519 SER A C 1
ATOM 4035 O O . SER A 1 519 ? -24.713 -18.938 -21.921 1.00 39.53 519 SER A O 1
ATOM 4037 N N . ALA A 1 520 ? -24.802 -18.517 -19.701 1.00 33.09 520 ALA A N 1
ATOM 4038 C CA . ALA A 1 520 ? -23.441 -18.005 -19.525 1.00 33.09 520 ALA A CA 1
ATOM 4039 C C . ALA A 1 520 ? -22.521 -19.182 -19.107 1.00 33.09 520 ALA A C 1
ATOM 4041 O O . ALA A 1 520 ? -23.038 -20.190 -18.616 1.00 33.09 520 ALA A O 1
ATOM 4042 N N . PRO A 1 521 ? -21.215 -19.132 -19.419 1.00 37.47 521 PRO A N 1
ATOM 4043 C CA . PRO A 1 521 ? -20.414 -20.316 -19.723 1.00 37.47 521 PRO A CA 1
ATOM 4044 C C . PRO A 1 521 ? -19.850 -21.026 -18.486 1.00 37.47 521 PRO A C 1
ATOM 4046 O O . PRO A 1 521 ? -19.645 -20.428 -17.437 1.00 37.47 521 PRO A O 1
ATOM 4049 N N . LEU A 1 522 ? -19.593 -22.323 -18.663 1.00 36.62 522 LEU A N 1
ATOM 4050 C CA . LEU A 1 522 ? -18.922 -23.229 -17.731 1.00 36.62 522 LEU A CA 1
ATOM 4051 C C . LEU A 1 522 ? -17.553 -22.662 -17.316 1.00 36.62 522 LEU A C 1
ATOM 4053 O O . LEU A 1 522 ? -16.667 -22.553 -18.165 1.00 36.62 522 LEU A O 1
ATOM 4057 N N . THR A 1 523 ? -17.354 -22.348 -16.033 1.00 44.56 523 THR A N 1
ATOM 4058 C CA . THR A 1 523 ? -16.001 -22.225 -15.484 1.00 44.56 523 THR A CA 1
ATOM 4059 C C . THR A 1 523 ? -15.408 -23.614 -15.342 1.00 44.56 523 THR A C 1
ATOM 4061 O O . THR A 1 523 ? -16.063 -24.613 -15.040 1.00 44.56 523 THR A O 1
ATOM 4064 N N . CYS A 1 524 ? -14.149 -23.682 -15.701 1.00 44.06 524 CYS A N 1
ATOM 4065 C CA . CYS A 1 524 ? -13.435 -24.899 -15.942 1.00 44.06 524 CYS A CA 1
ATOM 4066 C C . CYS A 1 524 ? -12.616 -25.261 -14.695 1.00 44.06 524 CYS A C 1
ATOM 4068 O O . CYS A 1 524 ? -11.818 -24.444 -14.249 1.00 44.06 524 CYS A O 1
ATOM 4070 N N . ILE A 1 525 ? -12.769 -26.482 -14.174 1.00 55.88 525 ILE A N 1
ATOM 4071 C CA . ILE A 1 525 ? -11.996 -26.984 -13.028 1.00 55.88 525 ILE A CA 1
ATOM 4072 C C . ILE A 1 525 ? -11.044 -28.087 -13.509 1.00 55.88 525 ILE A C 1
ATOM 4074 O O . ILE A 1 525 ? -11.481 -29.052 -14.137 1.00 55.88 525 ILE A O 1
ATOM 4078 N N . CYS A 1 526 ? -9.753 -27.936 -13.213 1.00 68.38 526 CYS A N 1
ATOM 4079 C CA . CYS A 1 526 ? -8.676 -28.869 -13.544 1.00 68.38 526 CYS A CA 1
ATOM 4080 C C . CYS A 1 526 ? -8.242 -29.548 -12.243 1.00 68.38 526 CYS A C 1
ATOM 4082 O O . CYS A 1 526 ? -7.881 -28.859 -11.292 1.00 68.38 526 CYS A O 1
ATOM 4084 N N . ASP A 1 527 ? -8.276 -30.880 -12.201 1.00 64.38 527 ASP A N 1
ATOM 4085 C CA . ASP A 1 527 ? -7.752 -31.685 -11.093 1.00 64.38 527 ASP A CA 1
ATOM 4086 C C . ASP A 1 527 ? -6.729 -32.693 -11.656 1.00 64.38 527 ASP A C 1
ATOM 4088 O O . ASP A 1 527 ? -7.109 -33.554 -12.463 1.00 64.38 527 ASP A O 1
ATOM 4092 N N . PRO A 1 528 ? -5.430 -32.584 -11.307 1.00 66.69 528 PRO A N 1
ATOM 4093 C CA . PRO A 1 528 ? -4.839 -31.662 -10.326 1.00 66.69 528 PRO A CA 1
ATOM 4094 C C . PRO A 1 528 ? -4.795 -30.200 -10.796 1.00 66.69 528 PRO A C 1
ATOM 4096 O O . PRO A 1 528 ? -4.826 -29.922 -11.997 1.00 66.69 528 PRO A O 1
ATOM 4099 N N . ALA A 1 529 ? -4.684 -29.282 -9.829 1.00 73.00 529 ALA A N 1
ATOM 4100 C CA . ALA A 1 529 ? -4.535 -27.850 -10.077 1.00 73.00 529 ALA A CA 1
ATOM 4101 C C . ALA A 1 529 ? -3.376 -27.565 -11.046 1.00 73.00 529 ALA A C 1
ATOM 4103 O O . ALA A 1 529 ? -2.315 -28.199 -10.983 1.00 73.00 529 ALA A O 1
ATOM 4104 N N . CYS A 1 530 ? -3.590 -26.609 -11.951 1.00 78.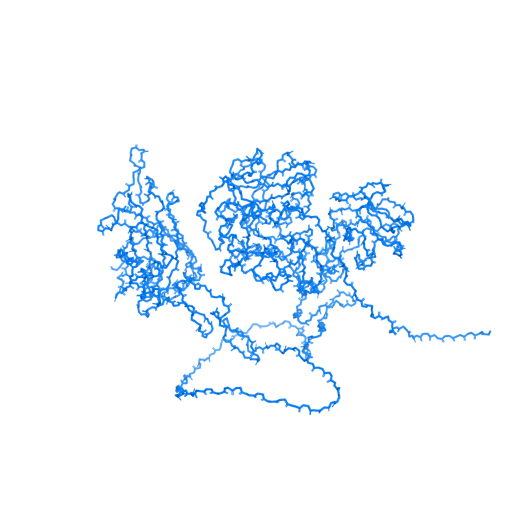00 530 CYS A N 1
ATOM 4105 C CA . CYS A 1 530 ? -2.571 -26.201 -12.907 1.00 78.00 530 CYS A CA 1
ATOM 4106 C C . CYS A 1 530 ? -1.354 -25.617 -12.179 1.00 78.00 530 CYS A C 1
ATOM 4108 O O . CYS A 1 530 ? -1.489 -24.938 -11.167 1.00 78.00 530 CYS A O 1
ATOM 4110 N N . SER A 1 531 ? -0.155 -25.918 -12.680 1.00 76.19 531 SER A N 1
ATOM 4111 C CA . SER A 1 531 ? 1.085 -25.319 -12.169 1.00 76.19 531 SER A CA 1
ATOM 4112 C C . SER A 1 531 ? 1.184 -23.842 -12.570 1.00 76.19 531 SER A C 1
ATOM 4114 O O . SER A 1 531 ? 0.546 -23.439 -13.540 1.00 76.19 531 SER A O 1
ATOM 4116 N N . ASP A 1 532 ? 2.015 -23.062 -11.872 1.00 72.31 532 ASP A N 1
ATOM 4117 C CA . ASP A 1 532 ? 2.273 -21.651 -12.196 1.00 72.31 532 ASP A CA 1
ATOM 4118 C C . ASP A 1 532 ? 2.575 -21.450 -13.694 1.00 72.31 532 ASP A C 1
ATOM 4120 O O . ASP A 1 532 ? 3.324 -22.227 -14.296 1.00 72.31 532 ASP A O 1
ATOM 4124 N N . GLY A 1 533 ? 1.976 -20.410 -14.286 1.00 67.56 533 GLY A N 1
ATOM 4125 C CA . GLY A 1 533 ? 2.056 -20.115 -15.724 1.00 67.56 533 GLY A CA 1
ATOM 4126 C C . GLY A 1 533 ? 1.005 -20.823 -16.590 1.00 67.56 533 GLY A C 1
ATOM 4127 O O . GLY A 1 533 ? 1.074 -20.757 -17.813 1.00 67.56 533 GLY A O 1
ATOM 4128 N N . PHE A 1 534 ? 0.022 -21.500 -15.988 1.00 77.38 534 PHE A N 1
ATOM 4129 C CA . PHE A 1 534 ? -1.087 -22.138 -16.702 1.00 77.38 534 PHE A CA 1
ATOM 4130 C C . PHE A 1 534 ? -2.441 -21.726 -16.117 1.00 77.38 534 PHE A C 1
ATOM 4132 O O . PHE A 1 534 ? -2.627 -21.693 -14.904 1.00 77.38 534 PHE A O 1
ATOM 4139 N N . THR A 1 535 ? -3.409 -21.474 -16.994 1.00 82.31 535 THR A N 1
ATOM 4140 C CA . THR A 1 535 ? -4.807 -21.205 -16.660 1.00 82.31 535 THR A CA 1
ATOM 4141 C C . THR A 1 535 ? -5.684 -22.390 -17.041 1.00 82.31 535 THR A C 1
ATOM 4143 O O . THR A 1 535 ? -5.379 -23.170 -17.944 1.00 82.31 535 THR A O 1
ATOM 4146 N N . CYS A 1 536 ? -6.786 -22.563 -16.330 1.00 79.88 536 CYS A N 1
ATOM 4147 C CA . CYS A 1 536 ? -7.650 -23.717 -16.484 1.00 79.88 536 CYS A CA 1
ATOM 4148 C C . CYS A 1 536 ? -8.829 -23.379 -17.414 1.00 79.88 536 CYS A C 1
ATOM 4150 O O . CYS A 1 536 ? -9.699 -22.580 -17.066 1.00 79.88 536 CYS A O 1
ATOM 4152 N N . VAL A 1 537 ? -8.869 -24.004 -18.599 1.00 82.69 537 VAL A N 1
ATOM 4153 C CA . VAL A 1 537 ? -9.942 -23.851 -19.605 1.00 82.69 537 VAL A CA 1
ATOM 4154 C C . VAL A 1 537 ? -10.473 -25.231 -20.040 1.00 82.69 537 VAL A C 1
ATOM 4156 O O . VAL A 1 537 ? -9.718 -26.125 -20.400 1.00 82.69 537 VAL A O 1
ATOM 4159 N N . GLU A 1 538 ? -11.791 -25.428 -19.956 1.00 78.50 538 GLU A N 1
ATOM 4160 C CA . GLU A 1 538 ? -12.534 -26.704 -20.079 1.00 78.50 538 GLU A CA 1
ATOM 4161 C C . GLU A 1 538 ? -11.853 -28.013 -19.563 1.00 78.50 538 GLU A C 1
ATOM 4163 O O . GLU A 1 538 ? -11.597 -28.951 -20.313 1.00 78.50 538 GLU A O 1
ATOM 4168 N N . GLY A 1 539 ? -11.575 -28.129 -18.266 1.00 74.94 539 GLY A N 1
ATOM 4169 C CA . GLY A 1 539 ? -10.836 -29.202 -17.596 1.00 74.94 539 GLY A CA 1
ATOM 4170 C C . GLY A 1 539 ? -9.354 -29.334 -17.962 1.00 74.94 539 GLY A C 1
ATOM 4171 O O . GLY A 1 539 ? -8.731 -30.316 -17.562 1.00 74.94 539 GLY A O 1
ATOM 4172 N N . THR A 1 540 ? -8.788 -28.406 -18.741 1.00 74.62 540 THR A N 1
ATOM 4173 C CA . THR A 1 540 ? -7.431 -28.523 -19.293 1.00 74.62 540 THR A CA 1
ATOM 4174 C C . THR A 1 540 ? -6.567 -27.325 -18.911 1.00 74.62 540 THR A C 1
ATOM 4176 O O . THR A 1 540 ? -6.967 -26.178 -19.087 1.00 74.62 540 THR A O 1
ATOM 4179 N N . CYS A 1 541 ? -5.349 -27.588 -18.433 1.00 83.06 541 CYS A N 1
ATOM 4180 C CA . CYS A 1 541 ? -4.357 -26.542 -18.199 1.00 83.06 541 CYS A CA 1
ATOM 4181 C C . CYS A 1 541 ? -3.822 -26.032 -19.536 1.00 83.06 541 CYS A C 1
ATOM 4183 O O . CYS A 1 541 ? -3.105 -26.743 -20.246 1.00 83.06 541 CYS A O 1
ATOM 4185 N N . ILE A 1 542 ? -4.199 -24.805 -19.873 1.00 83.25 542 ILE A N 1
ATOM 4186 C CA . ILE A 1 542 ? -3.708 -24.067 -21.027 1.00 83.25 542 ILE A CA 1
ATOM 4187 C C . ILE A 1 542 ? -2.665 -23.073 -20.536 1.00 83.25 542 ILE A C 1
ATOM 4189 O O . ILE A 1 542 ? -2.813 -22.453 -19.493 1.00 83.25 542 ILE A O 1
ATOM 4193 N N . ASP A 1 543 ? -1.586 -22.958 -21.289 1.00 86.31 543 ASP A N 1
ATOM 4194 C CA . ASP A 1 543 ? -0.531 -21.980 -21.064 1.00 86.31 543 ASP A CA 1
ATOM 4195 C C . ASP A 1 543 ? -1.084 -20.547 -20.990 1.00 86.31 543 ASP A C 1
ATOM 4197 O O . ASP A 1 543 ? -1.829 -20.133 -21.887 1.00 86.31 543 ASP A O 1
ATOM 4201 N N . ILE A 1 544 ? -0.723 -19.806 -19.939 1.00 82.75 544 ILE A N 1
ATOM 4202 C CA . ILE A 1 544 ? -0.987 -18.366 -19.866 1.00 82.75 544 ILE A CA 1
ATOM 4203 C C . ILE A 1 544 ? -0.062 -17.710 -20.877 1.00 82.75 544 ILE A C 1
ATOM 4205 O O . ILE A 1 544 ? 1.132 -17.975 -20.881 1.00 82.75 544 ILE A O 1
ATOM 4209 N N . ASN A 1 545 ? -0.601 -16.865 -21.753 1.00 79.94 545 ASN A N 1
ATOM 4210 C CA . ASN A 1 545 ? 0.242 -16.137 -22.689 1.00 79.94 545 ASN A CA 1
ATOM 4211 C C . ASN A 1 545 ? 0.525 -14.747 -22.138 1.00 79.94 545 ASN A C 1
ATOM 4213 O O . ASN A 1 545 ? -0.130 -13.779 -22.536 1.00 79.94 545 ASN A O 1
ATOM 4217 N N . GLU A 1 546 ? 1.527 -14.638 -21.263 1.00 82.06 546 GLU A N 1
ATOM 4218 C CA . GLU A 1 546 ? 1.838 -13.384 -20.565 1.00 82.06 546 GLU A CA 1
ATOM 4219 C C . GLU A 1 546 ? 2.227 -12.263 -21.544 1.00 82.06 546 GLU A C 1
ATOM 4221 O O . GLU A 1 546 ? 2.076 -11.078 -21.250 1.00 82.06 546 GLU A O 1
ATOM 4226 N N . CYS A 1 547 ? 2.675 -12.626 -22.752 1.00 77.56 547 CYS A N 1
ATOM 4227 C CA . CYS A 1 547 ? 2.967 -11.687 -23.834 1.00 77.56 547 CYS A CA 1
ATOM 4228 C C . CYS A 1 547 ? 1.724 -11.060 -24.463 1.00 77.56 547 CYS A C 1
ATOM 4230 O O . CYS A 1 547 ? 1.748 -9.886 -24.826 1.00 77.56 547 CYS A O 1
ATOM 4232 N N . ASN A 1 548 ? 0.652 -11.836 -24.617 1.00 80.31 548 ASN A N 1
ATOM 4233 C CA . ASN A 1 548 ? -0.613 -11.332 -25.145 1.00 80.31 548 ASN A CA 1
ATOM 4234 C C . ASN A 1 548 ? -1.460 -10.667 -24.055 1.00 80.31 548 ASN A C 1
ATOM 4236 O O . ASN A 1 548 ? -2.221 -9.753 -24.363 1.00 80.31 548 ASN A O 1
ATOM 4240 N N . GLU A 1 549 ? -1.335 -11.134 -22.813 1.00 74.69 549 GLU A N 1
ATOM 4241 C CA . GLU A 1 549 ? -2.053 -10.603 -21.649 1.00 74.69 549 GLU A CA 1
ATOM 4242 C C . GLU A 1 549 ? -1.386 -9.352 -21.063 1.00 74.69 549 GLU A C 1
ATOM 4244 O O . GLU A 1 549 ? -2.031 -8.589 -20.352 1.00 74.69 549 GLU A O 1
ATOM 4249 N N . GLY A 1 550 ? -0.113 -9.101 -21.390 1.00 69.69 550 GLY A N 1
ATOM 4250 C CA . GLY A 1 550 ? 0.629 -7.932 -20.914 1.00 69.69 550 GLY A CA 1
ATOM 4251 C C . GLY A 1 550 ? 1.139 -8.055 -19.474 1.00 69.69 550 GLY A C 1
ATOM 4252 O O . GLY A 1 550 ? 1.624 -7.072 -18.924 1.00 69.69 550 GLY A O 1
ATOM 4253 N N . SER A 1 551 ? 1.081 -9.247 -18.876 1.00 66.75 551 SER A N 1
ATOM 4254 C CA . SER A 1 551 ? 1.544 -9.555 -17.512 1.00 66.75 551 SER A CA 1
ATOM 4255 C C . SER A 1 551 ? 3.059 -9.821 -17.410 1.00 66.75 551 SER A C 1
ATOM 4257 O O . SER A 1 551 ? 3.570 -10.219 -16.363 1.00 66.75 551 SER A O 1
ATOM 4259 N N . HIS A 1 552 ? 3.815 -9.592 -18.490 1.00 75.56 552 HIS A N 1
ATOM 4260 C CA . HIS A 1 552 ? 5.261 -9.796 -18.544 1.00 75.56 552 HIS A CA 1
ATOM 4261 C C . HIS A 1 552 ? 6.072 -8.607 -18.000 1.00 75.56 552 HIS A C 1
ATOM 4263 O O . HIS A 1 552 ? 5.720 -7.446 -18.180 1.00 75.56 552 HIS A O 1
ATOM 4269 N N . ASN A 1 553 ? 7.276 -8.864 -17.485 1.00 65.81 553 ASN A N 1
ATOM 4270 C CA . ASN A 1 553 ? 8.210 -7.822 -17.024 1.00 65.81 553 ASN A CA 1
ATOM 4271 C C . ASN A 1 553 ? 9.327 -7.476 -18.033 1.00 65.81 553 ASN A C 1
ATOM 4273 O O . ASN A 1 553 ? 10.412 -7.035 -17.646 1.00 65.81 553 ASN A O 1
ATOM 4277 N N . CYS A 1 554 ? 9.106 -7.723 -19.326 1.00 74.50 554 CYS A N 1
ATOM 4278 C CA . CYS A 1 554 ? 10.043 -7.325 -20.378 1.00 74.50 554 CYS A CA 1
ATOM 4279 C C . CYS A 1 554 ? 10.152 -5.801 -20.481 1.00 74.50 554 CYS A C 1
ATOM 4281 O O . CYS A 1 554 ? 9.137 -5.105 -20.491 1.00 74.50 554 CYS A O 1
ATOM 4283 N N . HIS A 1 555 ? 11.378 -5.285 -20.603 1.00 74.75 555 HIS A N 1
ATOM 4284 C CA . HIS A 1 555 ? 11.602 -3.858 -20.844 1.00 74.75 555 HIS A CA 1
ATOM 4285 C C . HIS A 1 555 ? 11.060 -3.444 -22.219 1.00 74.75 555 HIS A C 1
ATOM 4287 O O . HIS A 1 555 ? 10.944 -4.265 -23.125 1.00 74.75 555 HIS A O 1
ATOM 4293 N N . ASN A 1 556 ? 10.811 -2.148 -22.420 1.00 78.81 556 ASN A N 1
ATOM 4294 C CA . ASN A 1 556 ? 10.340 -1.590 -23.700 1.00 78.81 556 ASN A CA 1
ATOM 4295 C C . ASN A 1 556 ? 11.280 -1.859 -24.902 1.00 78.81 556 ASN A C 1
ATOM 4297 O O . ASN A 1 556 ? 10.862 -1.759 -26.054 1.00 78.81 556 ASN A O 1
ATOM 4301 N N . PHE A 1 557 ? 12.545 -2.201 -24.645 1.00 80.12 557 PHE A N 1
ATOM 4302 C CA . PHE A 1 557 ? 13.542 -2.592 -25.644 1.00 80.12 557 PHE A CA 1
ATOM 4303 C C . PHE A 1 557 ? 13.718 -4.115 -25.788 1.00 80.12 557 PHE A C 1
ATOM 4305 O O . PHE A 1 557 ? 14.613 -4.576 -26.501 1.00 80.12 557 PHE A O 1
ATOM 4312 N N . GLU A 1 558 ? 12.872 -4.905 -25.132 1.00 80.69 558 GLU A N 1
ATOM 4313 C CA . GLU A 1 558 ? 12.769 -6.355 -25.271 1.00 80.69 558 GLU A CA 1
ATOM 4314 C C . GLU A 1 558 ? 11.435 -6.737 -25.938 1.00 80.69 558 GLU A C 1
ATOM 4316 O O . GLU A 1 558 ? 10.450 -6.005 -25.895 1.00 80.69 558 GLU A O 1
ATOM 4321 N N . ILE A 1 559 ? 11.406 -7.906 -26.569 1.00 86.00 559 ILE A N 1
ATOM 4322 C CA . ILE A 1 559 ? 10.214 -8.545 -27.116 1.00 86.00 559 ILE A CA 1
ATOM 4323 C C . ILE A 1 559 ? 9.850 -9.700 -26.187 1.00 86.00 559 ILE A C 1
ATOM 4325 O O . ILE A 1 559 ? 10.671 -10.584 -25.926 1.00 86.00 559 ILE A O 1
ATOM 4329 N N . CYS A 1 560 ? 8.611 -9.707 -25.702 1.00 85.81 560 CYS A N 1
ATOM 4330 C CA . CYS A 1 560 ? 8.084 -10.841 -24.961 1.00 85.81 560 CYS A CA 1
ATOM 4331 C C . CYS A 1 560 ? 7.853 -12.025 -25.907 1.00 85.81 560 CYS A C 1
ATOM 4333 O O . CYS A 1 560 ? 7.197 -11.901 -26.943 1.00 85.81 560 CYS A O 1
ATOM 4335 N N . VAL A 1 561 ? 8.390 -13.187 -25.538 1.00 86.19 561 VAL A N 1
ATOM 4336 C CA . VAL A 1 561 ? 8.157 -14.458 -26.218 1.00 86.19 561 VAL A CA 1
ATOM 4337 C C . VAL A 1 561 ? 7.546 -15.442 -25.237 1.00 86.19 561 VAL A C 1
ATOM 4339 O O . VAL A 1 561 ? 8.205 -15.885 -24.293 1.00 86.19 561 VAL A O 1
ATOM 4342 N N . ASN A 1 562 ? 6.300 -15.813 -25.506 1.00 84.19 562 ASN A N 1
ATOM 4343 C CA . ASN A 1 562 ? 5.568 -16.738 -24.665 1.00 84.19 562 ASN A CA 1
ATOM 4344 C C . ASN A 1 562 ? 6.188 -18.141 -24.722 1.00 84.19 562 ASN A C 1
ATOM 4346 O O . ASN A 1 562 ? 6.663 -18.590 -25.778 1.00 84.19 562 ASN A O 1
ATOM 4350 N N . THR A 1 563 ? 6.205 -18.837 -23.593 1.00 79.94 563 THR A N 1
ATOM 4351 C CA . THR A 1 563 ? 6.652 -20.226 -23.477 1.00 79.94 563 THR A CA 1
ATOM 4352 C C . THR A 1 563 ? 5.669 -21.031 -22.654 1.00 79.94 563 THR A C 1
ATOM 4354 O O . THR A 1 563 ? 4.982 -20.510 -21.808 1.00 79.94 563 THR A O 1
ATOM 4357 N N . ASN A 1 564 ? 5.638 -22.341 -22.856 1.00 82.00 564 ASN A N 1
ATOM 4358 C CA . ASN A 1 564 ? 4.721 -23.177 -22.094 1.00 82.00 564 ASN A CA 1
ATOM 4359 C C . ASN A 1 564 ? 5.047 -23.140 -20.581 1.00 82.00 564 ASN A C 1
ATOM 4361 O O . ASN A 1 564 ? 6.073 -23.699 -20.172 1.00 82.00 564 ASN A O 1
ATOM 4365 N N . GLY A 1 565 ? 4.179 -22.512 -19.792 1.00 72.81 565 GLY A N 1
ATOM 4366 C CA . GLY A 1 565 ? 4.246 -22.279 -18.353 1.00 72.81 565 GLY A CA 1
ATOM 4367 C C . GLY A 1 565 ? 5.024 -21.038 -17.918 1.00 72.81 565 GLY A C 1
ATOM 4368 O O . GLY A 1 565 ? 5.414 -20.977 -16.750 1.00 72.81 565 GLY A O 1
ATOM 4369 N N . ASN A 1 566 ? 5.400 -20.137 -18.835 1.00 73.94 566 ASN A N 1
ATOM 4370 C CA . ASN A 1 566 ? 6.150 -18.912 -18.513 1.00 73.94 566 ASN A CA 1
ATOM 4371 C C . ASN A 1 566 ? 6.322 -17.995 -19.736 1.00 73.94 566 ASN A C 1
ATOM 4373 O O . ASN A 1 566 ? 6.224 -18.439 -20.869 1.00 73.94 566 ASN A O 1
ATOM 4377 N N . PHE A 1 567 ? 6.921 -16.821 -19.572 1.00 80.94 567 PHE A N 1
ATOM 4378 C CA . PHE A 1 567 ? 7.454 -16.038 -20.689 1.00 80.94 567 PHE A CA 1
ATOM 4379 C C . PHE A 1 567 ? 8.979 -15.900 -20.638 1.00 80.94 567 PHE A C 1
ATOM 4381 O O . PHE A 1 567 ? 9.663 -16.140 -19.638 1.00 80.94 567 PHE A O 1
ATOM 4388 N N . ARG A 1 568 ? 9.562 -15.480 -21.762 1.00 75.31 568 ARG A N 1
ATOM 4389 C CA . ARG A 1 568 ? 10.939 -14.983 -21.797 1.00 75.31 568 ARG A CA 1
ATOM 4390 C C . ARG A 1 568 ? 11.012 -13.700 -22.597 1.00 75.31 568 ARG A C 1
ATOM 4392 O O . ARG A 1 568 ? 10.385 -13.577 -23.639 1.00 75.31 568 ARG A O 1
ATOM 4399 N N . CYS A 1 569 ? 11.851 -12.782 -22.152 1.00 79.81 569 CYS A N 1
ATOM 4400 C CA . CYS A 1 569 ? 12.131 -11.574 -22.907 1.00 79.81 569 CYS A CA 1
ATOM 4401 C C . CYS A 1 569 ? 13.378 -11.792 -23.750 1.00 79.81 569 CYS A C 1
ATOM 4403 O O . CYS A 1 569 ? 14.443 -12.158 -23.232 1.00 79.81 569 CYS A O 1
ATOM 4405 N N . GLU A 1 570 ? 13.220 -11.604 -25.049 1.00 83.94 570 GLU A N 1
ATOM 4406 C CA . GLU A 1 570 ? 14.306 -11.602 -26.015 1.00 83.94 570 GLU A CA 1
ATOM 4407 C C . GLU A 1 570 ? 14.619 -10.155 -26.396 1.00 83.94 570 GLU A C 1
ATOM 4409 O O . GLU A 1 570 ? 13.742 -9.298 -26.335 1.00 83.94 570 GLU A O 1
ATOM 4414 N N . PRO A 1 571 ? 15.865 -9.824 -26.745 1.00 84.75 571 PRO A N 1
ATOM 4415 C CA . PRO A 1 571 ? 16.169 -8.471 -27.175 1.00 84.75 571 PRO A CA 1
ATOM 4416 C C . PRO A 1 571 ? 15.379 -8.104 -28.436 1.00 84.75 571 PRO A C 1
ATOM 4418 O O . PRO A 1 571 ? 15.178 -8.937 -29.322 1.00 84.75 571 PRO A O 1
ATOM 4421 N N . ASN A 1 572 ? 14.971 -6.839 -28.547 1.00 88.44 572 ASN A N 1
ATOM 4422 C CA . ASN A 1 572 ? 14.365 -6.358 -29.779 1.00 88.44 572 ASN A CA 1
ATOM 4423 C C . ASN A 1 572 ? 15.426 -6.291 -30.893 1.00 88.44 572 ASN A C 1
ATOM 4425 O O . ASN A 1 572 ? 16.319 -5.441 -30.878 1.00 88.44 572 ASN A O 1
ATOM 4429 N N . GLU A 1 573 ? 15.325 -7.198 -31.867 1.00 86.81 573 GLU A N 1
ATOM 4430 C CA . GLU A 1 573 ? 16.274 -7.325 -32.980 1.00 86.81 573 GLU A CA 1
ATOM 4431 C C . GLU A 1 573 ? 16.323 -6.087 -33.892 1.00 86.81 573 GLU A C 1
ATOM 4433 O O . GLU A 1 573 ? 17.357 -5.827 -34.512 1.00 86.81 573 GLU A O 1
ATOM 4438 N N . GLU A 1 574 ? 15.251 -5.291 -33.971 1.00 85.88 574 GLU A N 1
ATOM 4439 C CA . GLU A 1 574 ? 15.259 -4.036 -34.734 1.00 85.88 574 GLU A CA 1
ATOM 4440 C C . GLU A 1 574 ? 16.162 -3.000 -34.054 1.00 85.88 574 GLU A C 1
ATOM 4442 O O . GLU A 1 574 ? 17.027 -2.405 -34.702 1.00 85.88 574 GLU A O 1
ATOM 4447 N N . ILE A 1 575 ? 16.044 -2.870 -32.730 1.00 86.19 575 ILE A N 1
ATOM 4448 C CA . ILE A 1 575 ? 16.899 -1.998 -31.913 1.00 86.19 575 ILE A CA 1
ATOM 4449 C C . ILE A 1 575 ? 18.343 -2.522 -31.916 1.00 86.19 575 ILE A C 1
ATOM 4451 O O . ILE A 1 575 ? 19.287 -1.750 -32.095 1.00 86.19 575 ILE A O 1
ATOM 4455 N N . LEU A 1 576 ? 18.546 -3.840 -31.778 1.00 85.06 576 LEU A N 1
ATOM 4456 C CA . LEU A 1 576 ? 19.883 -4.444 -31.790 1.00 85.06 576 LEU A CA 1
ATOM 4457 C C . LEU A 1 576 ? 20.639 -4.225 -33.103 1.00 85.06 576 LEU A C 1
ATOM 4459 O O . LEU A 1 576 ? 21.838 -3.938 -33.077 1.00 85.06 576 LEU A O 1
ATOM 4463 N N . ASN A 1 577 ? 19.970 -4.393 -34.244 1.00 84.81 577 ASN A N 1
ATOM 4464 C CA . ASN A 1 577 ? 20.617 -4.307 -35.554 1.00 84.81 577 ASN A CA 1
ATOM 4465 C C . ASN A 1 577 ? 20.608 -2.883 -36.140 1.00 84.81 577 ASN A C 1
ATOM 4467 O O . ASN A 1 577 ? 21.382 -2.611 -37.061 1.00 84.81 577 ASN A O 1
ATOM 4471 N N . GLY A 1 578 ? 19.772 -1.989 -35.604 1.00 88.19 578 GLY A N 1
ATOM 4472 C CA . GLY A 1 578 ? 19.720 -0.565 -35.929 1.00 88.19 578 GLY A CA 1
ATOM 4473 C C . GLY A 1 578 ? 20.376 0.292 -34.847 1.00 88.19 578 GLY A C 1
ATOM 4474 O O . GLY A 1 578 ? 21.586 0.534 -34.878 1.00 88.19 578 GLY A O 1
ATOM 4475 N N . ASP A 1 579 ? 19.578 0.732 -33.877 1.00 84.88 579 ASP A N 1
ATOM 4476 C CA . ASP A 1 579 ? 19.941 1.758 -32.891 1.00 84.88 579 ASP A CA 1
ATOM 4477 C C . ASP A 1 579 ? 21.181 1.419 -32.053 1.00 84.88 579 ASP A C 1
ATOM 4479 O O . ASP A 1 579 ? 21.991 2.298 -31.756 1.00 84.88 579 ASP A O 1
ATOM 4483 N N . CYS A 1 580 ? 21.403 0.148 -31.704 1.00 86.44 580 CYS A N 1
ATOM 4484 C CA . CYS A 1 580 ? 22.624 -0.260 -31.004 1.00 86.44 580 CYS A CA 1
ATOM 4485 C C . CYS A 1 580 ? 23.883 -0.088 -31.870 1.00 86.44 580 CYS A C 1
ATOM 4487 O O . CYS A 1 580 ? 24.957 0.255 -31.357 1.00 86.44 580 CYS A O 1
ATOM 4489 N N . VAL A 1 581 ? 23.773 -0.335 -33.179 1.00 83.06 581 VAL A N 1
ATOM 4490 C CA . VAL A 1 581 ? 24.881 -0.204 -34.136 1.00 83.06 581 VAL A CA 1
ATOM 4491 C C . VAL A 1 581 ? 25.178 1.270 -34.400 1.00 83.06 581 VAL A C 1
ATOM 4493 O O . VAL A 1 581 ? 26.350 1.660 -34.413 1.00 83.06 581 VAL A O 1
ATOM 4496 N N . GLU A 1 582 ? 24.136 2.088 -34.561 1.00 78.12 582 GLU A N 1
ATOM 4497 C CA . GLU A 1 582 ? 24.257 3.535 -34.769 1.00 78.12 582 GLU A CA 1
ATOM 4498 C C . GLU A 1 582 ? 24.729 4.269 -33.507 1.00 78.12 582 GLU A C 1
ATOM 4500 O O . GLU A 1 582 ? 25.639 5.099 -33.578 1.00 78.12 582 GLU A O 1
ATOM 4505 N N . GLY A 1 583 ? 24.180 3.908 -32.342 1.00 76.25 583 GLY A N 1
ATOM 4506 C CA . GLY A 1 583 ? 24.517 4.490 -31.042 1.00 76.25 583 GLY A CA 1
ATOM 4507 C C . GLY A 1 583 ? 25.956 4.210 -30.605 1.00 76.25 583 GLY A C 1
ATOM 4508 O O . GLY A 1 583 ? 26.559 5.004 -29.882 1.00 76.25 583 GLY A O 1
ATOM 4509 N N . GLY A 1 584 ? 26.557 3.115 -31.084 1.00 79.81 584 GLY A N 1
ATOM 4510 C CA . GLY A 1 584 ? 27.997 2.885 -30.971 1.00 79.81 584 GLY A CA 1
ATOM 4511 C C . GLY A 1 584 ? 28.517 2.866 -29.529 1.00 79.81 584 GLY A C 1
ATOM 4512 O O . GLY A 1 584 ? 29.605 3.389 -29.263 1.00 79.81 584 GLY A O 1
ATOM 4513 N N . PHE A 1 585 ? 27.768 2.263 -28.600 1.00 88.69 585 PHE A N 1
ATOM 4514 C CA . PHE A 1 585 ? 28.098 2.218 -27.172 1.00 88.69 585 PHE A CA 1
ATOM 4515 C C . PHE A 1 585 ? 29.373 1.401 -26.911 1.00 88.69 585 PHE A C 1
ATOM 4517 O O . PHE A 1 585 ? 29.411 0.175 -27.034 1.00 88.69 585 PHE A O 1
ATOM 4524 N N . ARG A 1 586 ? 30.470 2.081 -26.557 1.00 83.62 586 ARG A N 1
ATOM 4525 C CA . ARG A 1 586 ? 31.802 1.467 -26.404 1.00 83.62 586 ARG A CA 1
ATOM 4526 C C . ARG A 1 586 ? 32.206 1.326 -24.942 1.00 83.62 586 ARG A C 1
ATOM 4528 O O . ARG A 1 586 ? 33.175 1.941 -24.493 1.00 83.62 586 ARG A O 1
ATOM 4535 N N . ALA A 1 587 ? 31.502 0.464 -24.215 1.00 92.12 587 ALA A N 1
ATOM 4536 C CA . ALA A 1 587 ? 31.901 0.086 -22.864 1.00 92.12 587 ALA A CA 1
ATOM 4537 C C . ALA A 1 587 ? 33.230 -0.675 -22.861 1.00 92.12 587 ALA A C 1
ATOM 4539 O O . ALA A 1 587 ? 33.421 -1.683 -23.553 1.00 92.12 587 ALA A O 1
ATOM 4540 N N . GLN A 1 588 ? 34.175 -0.204 -22.048 1.00 93.62 588 GLN A N 1
ATOM 4541 C CA . GLN A 1 588 ? 35.460 -0.863 -21.911 1.00 93.62 588 GLN A CA 1
ATOM 4542 C C . GLN A 1 588 ? 35.415 -1.903 -20.791 1.00 93.62 588 GLN A C 1
ATOM 4544 O O . GLN A 1 588 ? 35.618 -1.605 -19.614 1.00 93.62 588 GLN A O 1
ATOM 4549 N N . TRP A 1 589 ? 35.216 -3.155 -21.190 1.00 91.25 589 TRP A N 1
ATOM 4550 C CA . TRP A 1 589 ? 35.222 -4.306 -20.293 1.00 91.25 589 TRP A CA 1
ATOM 4551 C C . TRP A 1 589 ? 36.590 -4.548 -19.648 1.00 91.25 589 TRP A C 1
ATOM 4553 O O . TRP A 1 589 ? 37.627 -4.604 -20.319 1.00 91.25 589 TRP A O 1
ATOM 4563 N N . LYS A 1 590 ? 36.583 -4.764 -18.335 1.00 85.00 590 LYS A N 1
ATOM 4564 C CA . LYS A 1 590 ? 37.736 -5.168 -17.529 1.00 85.00 590 LYS A CA 1
ATOM 4565 C C . LYS A 1 590 ? 37.642 -6.654 -17.164 1.00 85.00 590 LYS A C 1
ATOM 4567 O O . LYS A 1 590 ? 36.662 -7.342 -17.436 1.00 85.00 590 LYS A O 1
ATOM 4572 N N . GLY A 1 591 ? 38.734 -7.181 -16.610 1.00 70.81 591 GLY A N 1
ATOM 4573 C CA . GLY A 1 591 ? 38.838 -8.589 -16.224 1.00 70.81 591 GLY A CA 1
ATOM 4574 C C . GLY A 1 591 ? 37.990 -8.952 -14.999 1.00 70.81 591 GLY A C 1
ATOM 4575 O O . GLY A 1 591 ? 37.773 -8.134 -14.115 1.00 70.81 591 GLY A O 1
ATOM 4576 N N . ARG A 1 592 ? 37.600 -10.226 -14.915 1.00 82.25 592 ARG A N 1
ATOM 4577 C CA . ARG A 1 592 ? 36.736 -10.840 -13.886 1.00 82.25 592 ARG A CA 1
ATOM 4578 C C . ARG A 1 592 ? 37.432 -11.140 -12.545 1.00 82.25 592 ARG A C 1
ATOM 4580 O O . ARG A 1 592 ? 37.202 -12.176 -11.941 1.00 82.25 592 ARG A O 1
ATOM 4587 N N . LYS A 1 593 ? 38.386 -10.300 -12.131 1.00 76.50 593 LYS A N 1
ATOM 4588 C CA . LYS A 1 593 ? 39.181 -10.476 -10.890 1.00 76.50 593 LYS A CA 1
ATOM 4589 C C . LYS A 1 593 ? 39.311 -9.173 -10.091 1.00 76.50 593 LYS A C 1
ATOM 4591 O O . LYS A 1 593 ? 40.307 -8.957 -9.403 1.00 76.50 593 LYS A O 1
ATOM 4596 N N . ASN A 1 594 ? 38.356 -8.262 -10.261 1.00 83.81 594 ASN A N 1
ATOM 4597 C CA . ASN A 1 594 ? 38.388 -6.924 -9.665 1.00 83.81 594 ASN A CA 1
ATOM 4598 C C . ASN A 1 594 ? 37.405 -6.761 -8.497 1.00 83.81 594 ASN A C 1
ATOM 4600 O O . ASN A 1 594 ? 37.334 -5.667 -7.940 1.00 83.81 594 ASN A O 1
ATOM 4604 N N . THR A 1 595 ? 36.695 -7.828 -8.131 1.00 90.81 595 THR A N 1
ATOM 4605 C CA . THR A 1 595 ? 35.670 -7.835 -7.087 1.00 90.81 595 THR A CA 1
ATOM 4606 C C . THR A 1 595 ? 36.193 -8.530 -5.834 1.00 90.81 595 THR A C 1
ATOM 4608 O O . THR A 1 595 ? 36.875 -9.552 -5.925 1.00 90.81 595 THR A O 1
ATOM 4611 N N . LYS A 1 596 ? 35.892 -7.976 -4.659 1.00 90.75 596 LYS A N 1
ATOM 4612 C CA . LYS A 1 596 ? 36.218 -8.560 -3.347 1.00 90.75 596 LYS A CA 1
ATOM 4613 C C . LYS A 1 596 ? 35.038 -8.412 -2.391 1.00 90.75 596 LYS A C 1
ATOM 4615 O O . LYS A 1 596 ? 34.270 -7.469 -2.537 1.00 90.75 596 LYS A O 1
ATOM 4620 N N . TYR A 1 597 ? 34.957 -9.260 -1.372 1.00 90.94 597 TYR A N 1
ATOM 4621 C CA . TYR A 1 597 ? 34.033 -9.025 -0.264 1.00 90.94 597 TYR A CA 1
ATOM 4622 C C . TYR A 1 597 ? 34.498 -7.842 0.592 1.00 90.94 597 TYR A C 1
ATOM 4624 O O . TYR A 1 597 ? 35.675 -7.731 0.948 1.00 90.94 597 TYR A O 1
ATOM 4632 N N . VAL A 1 598 ? 33.550 -6.970 0.909 1.00 86.38 598 VAL A N 1
ATOM 4633 C CA . VAL A 1 598 ? 33.605 -6.017 2.024 1.00 86.38 598 VAL A CA 1
ATOM 4634 C C . VAL A 1 598 ? 32.898 -6.634 3.228 1.00 86.38 598 VAL A C 1
ATOM 4636 O O . VAL A 1 598 ? 33.435 -6.605 4.331 1.00 86.38 598 VAL A O 1
ATOM 4639 N N . TYR A 1 599 ? 31.746 -7.259 2.982 1.00 85.44 599 TYR A N 1
ATOM 4640 C CA . TYR A 1 599 ? 30.956 -8.004 3.954 1.00 85.44 599 TYR A CA 1
ATOM 4641 C C . TYR A 1 599 ? 30.377 -9.263 3.295 1.00 85.44 599 TYR A C 1
ATOM 4643 O O . TYR A 1 599 ? 30.127 -9.276 2.087 1.00 85.44 599 TYR A O 1
ATOM 4651 N N . LYS A 1 600 ? 30.195 -10.323 4.084 1.00 87.12 600 LYS A N 1
ATOM 4652 C CA . LYS A 1 600 ? 29.626 -11.598 3.648 1.00 87.12 600 LYS A CA 1
ATOM 4653 C C . LYS A 1 600 ? 28.766 -12.166 4.780 1.00 87.12 600 LYS A C 1
ATOM 4655 O O . LYS A 1 600 ? 29.328 -12.579 5.794 1.00 87.12 600 LYS A O 1
ATOM 4660 N N . GLY A 1 601 ? 27.453 -12.152 4.590 1.00 78.94 601 GLY A N 1
ATOM 4661 C CA . GLY A 1 601 ? 26.456 -12.851 5.397 1.00 78.94 601 GLY A CA 1
ATOM 4662 C C . GLY A 1 601 ? 25.852 -14.029 4.629 1.00 78.94 601 GLY A C 1
ATOM 4663 O O . GLY A 1 601 ? 26.330 -14.370 3.541 1.00 78.94 601 GLY A O 1
ATOM 4664 N N . ASP A 1 602 ? 24.831 -14.649 5.220 1.00 77.19 602 ASP A N 1
ATOM 4665 C CA . ASP A 1 602 ? 24.136 -15.804 4.640 1.00 77.19 602 ASP A CA 1
ATOM 4666 C C . ASP A 1 602 ? 23.052 -15.371 3.633 1.00 77.19 602 ASP A C 1
ATOM 4668 O O . ASP A 1 602 ? 22.947 -15.965 2.564 1.00 77.19 602 ASP A O 1
ATOM 4672 N N . ASP A 1 603 ? 22.321 -14.291 3.927 1.00 80.50 603 ASP A N 1
ATOM 4673 C CA . ASP A 1 603 ? 21.258 -13.701 3.095 1.00 80.50 603 ASP A CA 1
ATOM 4674 C C . ASP A 1 603 ? 21.744 -12.533 2.214 1.00 80.50 603 ASP A C 1
ATOM 4676 O O . ASP A 1 603 ? 21.176 -12.232 1.160 1.00 80.50 603 ASP A O 1
ATOM 4680 N N . SER A 1 604 ? 22.814 -11.860 2.641 1.00 83.75 604 SER A N 1
ATOM 4681 C CA . SER A 1 604 ? 23.277 -10.607 2.058 1.00 83.75 604 SER A CA 1
ATOM 4682 C C . SER A 1 604 ? 24.800 -10.503 2.008 1.00 83.75 604 SER A C 1
ATOM 4684 O O . SER A 1 604 ? 25.537 -10.946 2.894 1.00 83.75 604 SER A O 1
ATOM 4686 N N . VAL A 1 605 ? 25.312 -9.881 0.947 1.00 86.69 605 VAL A N 1
ATOM 4687 C CA . VAL A 1 605 ? 26.745 -9.624 0.777 1.00 86.69 605 VAL A CA 1
ATOM 4688 C C . VAL A 1 605 ? 27.000 -8.190 0.334 1.00 86.69 605 VAL A C 1
ATOM 4690 O O . VAL A 1 605 ? 26.177 -7.573 -0.337 1.00 86.69 605 VAL A O 1
ATOM 4693 N N . VAL A 1 606 ? 28.192 -7.678 0.645 1.00 88.94 606 VAL A N 1
ATOM 4694 C CA . VAL A 1 606 ? 28.690 -6.417 0.083 1.00 88.94 606 VAL A CA 1
ATOM 4695 C C . VAL A 1 606 ? 29.975 -6.692 -0.681 1.00 88.94 606 VAL A C 1
ATOM 4697 O O . VAL A 1 606 ? 30.972 -7.153 -0.118 1.00 88.94 606 VAL A O 1
ATOM 4700 N N . LEU A 1 607 ? 29.959 -6.399 -1.976 1.00 92.25 607 LEU A N 1
ATOM 4701 C CA . LEU A 1 607 ? 31.066 -6.579 -2.904 1.00 92.25 607 LEU A CA 1
ATOM 4702 C C . LEU A 1 607 ? 31.670 -5.221 -3.256 1.00 92.25 607 LEU A C 1
ATOM 4704 O O . LEU A 1 607 ? 30.954 -4.328 -3.670 1.00 92.25 607 LEU A O 1
ATOM 4708 N N . ALA A 1 608 ? 32.987 -5.061 -3.182 1.00 92.12 608 ALA A N 1
ATOM 4709 C CA . ALA A 1 608 ? 33.663 -3.900 -3.759 1.00 92.12 608 ALA A CA 1
ATOM 4710 C C . ALA A 1 608 ? 34.217 -4.257 -5.139 1.00 92.12 608 ALA A C 1
ATOM 4712 O O . ALA A 1 608 ? 35.092 -5.128 -5.242 1.00 92.12 608 ALA A O 1
ATOM 4713 N N . SER A 1 609 ? 33.750 -3.564 -6.178 1.00 92.50 609 SER A N 1
ATOM 4714 C CA . SER A 1 609 ? 34.236 -3.699 -7.552 1.00 92.50 609 SER A CA 1
ATOM 4715 C C . SER A 1 609 ? 35.163 -2.544 -7.926 1.00 92.50 609 SER A C 1
ATOM 4717 O O . SER A 1 609 ? 34.820 -1.374 -7.787 1.00 92.50 609 SER A O 1
ATOM 4719 N N . LYS A 1 610 ? 36.370 -2.870 -8.403 1.00 91.31 610 LYS A N 1
ATOM 4720 C CA . LYS A 1 610 ? 37.400 -1.867 -8.717 1.00 91.31 610 LYS A CA 1
ATOM 4721 C C . LYS A 1 610 ? 37.312 -1.323 -10.140 1.00 91.31 610 LYS A C 1
ATOM 4723 O O . LYS A 1 610 ? 37.593 -2.049 -11.103 1.00 91.31 610 LYS A O 1
ATOM 4728 N N . PHE A 1 611 ? 37.133 -0.012 -10.261 1.00 92.12 611 PHE A N 1
ATOM 4729 C CA . PHE A 1 611 ? 37.214 0.766 -11.497 1.00 92.12 611 PHE A CA 1
ATOM 4730 C C . PHE A 1 611 ? 38.536 1.542 -11.549 1.00 92.12 611 PHE A C 1
ATOM 4732 O O . PHE A 1 611 ? 38.726 2.590 -10.941 1.00 92.12 611 PHE A O 1
ATOM 4739 N N . LYS A 1 612 ? 39.533 0.988 -12.246 1.00 90.69 612 LYS A N 1
ATOM 4740 C CA . LYS A 1 612 ? 40.893 1.559 -12.289 1.00 90.69 612 LYS A CA 1
ATOM 4741 C C . LYS A 1 612 ? 40.981 2.714 -13.279 1.00 90.69 612 LYS A C 1
ATOM 4743 O O . LYS A 1 612 ? 40.586 2.540 -14.425 1.00 90.69 612 LYS A O 1
ATOM 4748 N N . VAL A 1 613 ? 41.651 3.803 -12.894 1.00 92.25 613 VAL A N 1
ATOM 4749 C CA . VAL A 1 613 ? 41.963 4.933 -13.794 1.00 92.25 613 VAL A CA 1
ATOM 4750 C C . VAL A 1 613 ? 42.874 4.489 -14.940 1.00 92.25 613 VAL A C 1
ATOM 4752 O O . VAL A 1 613 ? 42.698 4.858 -16.101 1.00 92.25 613 VAL A O 1
ATOM 4755 N N . LYS A 1 614 ? 43.859 3.636 -14.635 1.00 88.00 614 LYS A N 1
ATOM 4756 C CA . LYS A 1 614 ? 44.799 3.137 -15.642 1.00 88.00 614 LYS A CA 1
ATOM 4757 C C . LYS A 1 614 ? 44.072 2.323 -16.718 1.00 88.00 614 LYS A C 1
ATOM 4759 O O . LYS A 1 614 ? 43.379 1.348 -16.419 1.00 88.00 614 LYS A O 1
ATOM 4764 N N . ASN A 1 615 ? 44.353 2.659 -17.977 1.00 85.25 615 ASN A N 1
ATOM 4765 C CA . ASN A 1 615 ? 43.774 2.041 -19.169 1.00 85.25 615 ASN A CA 1
ATOM 4766 C C . ASN A 1 615 ? 42.245 2.175 -19.249 1.00 85.25 615 ASN A C 1
ATOM 4768 O O . ASN A 1 615 ? 41.641 1.293 -19.846 1.00 85.25 615 ASN A O 1
ATOM 4772 N N . SER A 1 616 ? 41.626 3.179 -18.621 1.00 89.62 616 SER A N 1
ATOM 4773 C CA . SER A 1 616 ? 40.182 3.461 -18.679 1.00 89.62 616 SER A CA 1
ATOM 4774 C C . SER A 1 616 ? 39.855 4.543 -19.723 1.00 89.62 616 SER A C 1
ATOM 4776 O O . SER A 1 616 ? 40.698 5.419 -19.921 1.00 89.62 616 SER A O 1
ATOM 4778 N N . PRO A 1 617 ? 38.688 4.505 -20.403 1.00 91.31 617 PRO A N 1
ATOM 4779 C CA . PRO A 1 617 ? 38.239 5.572 -21.303 1.00 91.31 617 PRO A CA 1
ATOM 4780 C C . PRO A 1 617 ? 37.946 6.891 -20.580 1.00 91.31 617 PRO A C 1
ATOM 4782 O O . PRO A 1 617 ? 38.014 7.942 -21.206 1.00 91.31 617 PRO A O 1
ATOM 4785 N N . VAL A 1 618 ? 37.643 6.831 -19.283 1.00 92.88 618 VAL A N 1
ATOM 4786 C CA . VAL A 1 618 ? 37.405 7.986 -18.407 1.00 92.88 618 VAL A CA 1
ATOM 4787 C C . VAL A 1 618 ? 38.137 7.812 -17.091 1.00 92.88 618 VAL A C 1
ATOM 4789 O O . VAL A 1 618 ? 38.461 6.682 -16.705 1.00 92.88 618 VAL A O 1
ATOM 4792 N N . ASN A 1 619 ? 38.410 8.913 -16.400 1.00 93.75 619 ASN A N 1
ATOM 4793 C CA . ASN A 1 619 ? 38.969 8.855 -15.063 1.00 93.75 619 ASN A CA 1
ATOM 4794 C C . ASN A 1 619 ? 37.826 8.794 -14.033 1.00 93.75 619 ASN A C 1
ATOM 4796 O O . ASN A 1 619 ? 37.282 9.843 -13.701 1.00 93.75 619 ASN A O 1
ATOM 4800 N N . PRO A 1 620 ? 37.502 7.616 -13.458 1.00 91.44 620 PRO A N 1
ATOM 4801 C CA . PRO A 1 620 ? 36.385 7.468 -12.517 1.00 91.44 620 PRO A CA 1
ATOM 4802 C C . PRO A 1 620 ? 36.541 8.275 -11.217 1.00 91.44 620 PRO A C 1
ATOM 4804 O O . PRO A 1 620 ? 35.658 8.255 -10.378 1.00 91.44 620 PRO A O 1
ATOM 4807 N N . ARG A 1 621 ? 37.672 8.968 -11.010 1.00 90.25 621 ARG A N 1
ATOM 4808 C CA . ARG A 1 621 ? 37.918 9.813 -9.829 1.00 90.25 621 ARG A CA 1
ATOM 4809 C C . ARG A 1 621 ? 37.712 11.299 -10.083 1.00 90.25 621 ARG A C 1
ATOM 4811 O O . ARG A 1 621 ? 37.672 12.067 -9.119 1.00 90.25 621 ARG A O 1
ATOM 4818 N N . THR A 1 622 ? 37.684 11.711 -11.348 1.00 91.44 622 THR A N 1
ATOM 4819 C CA . THR A 1 622 ? 37.552 13.121 -11.752 1.00 91.44 622 THR A CA 1
ATOM 4820 C C . THR A 1 622 ? 36.393 13.362 -12.701 1.00 91.44 622 THR A C 1
ATOM 4822 O O . THR A 1 622 ? 35.921 14.491 -12.779 1.00 91.44 622 THR A O 1
ATOM 4825 N N . ASP A 1 623 ? 35.933 12.320 -13.388 1.00 92.69 623 ASP A N 1
ATOM 4826 C CA . ASP A 1 623 ? 34.944 12.403 -14.447 1.00 92.69 623 ASP A CA 1
ATOM 4827 C C . ASP A 1 623 ? 33.756 11.508 -14.083 1.00 92.69 623 ASP A C 1
ATOM 4829 O O . ASP A 1 623 ? 33.936 10.405 -13.559 1.00 92.69 623 ASP A O 1
ATOM 4833 N N . LYS A 1 624 ? 32.544 11.966 -14.406 1.00 93.50 624 LYS A N 1
ATOM 4834 C CA . LYS A 1 624 ? 31.349 11.120 -14.347 1.00 93.50 624 LYS A CA 1
ATOM 4835 C C . LYS A 1 624 ? 31.453 9.989 -15.366 1.00 93.50 624 LYS A C 1
ATOM 4837 O O . LYS A 1 624 ? 32.042 10.157 -16.442 1.00 93.50 624 LYS A O 1
ATOM 4842 N N . TYR A 1 625 ? 30.864 8.845 -15.042 1.00 94.25 625 TYR A N 1
ATOM 4843 C CA . TYR A 1 625 ? 30.936 7.666 -15.891 1.00 94.25 625 TYR A CA 1
ATOM 4844 C C . TYR A 1 625 ? 29.685 6.798 -15.794 1.00 94.25 625 TYR A C 1
ATOM 4846 O O . TYR A 1 625 ? 28.972 6.820 -14.795 1.00 94.25 625 TYR A O 1
ATOM 4854 N N . GLN A 1 626 ? 29.479 5.990 -16.831 1.00 94.00 626 GLN A N 1
ATOM 4855 C CA . GLN A 1 626 ? 28.511 4.903 -16.838 1.00 94.00 626 GLN A CA 1
ATOM 4856 C C . GLN A 1 626 ? 29.245 3.587 -16.567 1.00 94.00 626 GLN A C 1
ATOM 4858 O O . GLN A 1 626 ? 30.242 3.265 -17.233 1.00 94.00 626 GLN A O 1
ATOM 4863 N N . GLY A 1 627 ? 28.782 2.850 -15.565 1.00 93.75 627 GLY A N 1
ATOM 4864 C CA . GLY A 1 627 ? 29.346 1.578 -15.145 1.00 93.75 627 GLY A CA 1
ATOM 4865 C C . GLY A 1 627 ? 28.430 0.402 -15.462 1.00 93.75 627 GLY A C 1
ATOM 4866 O O . GLY A 1 627 ? 27.217 0.544 -15.563 1.00 93.75 627 GLY A O 1
ATOM 4867 N N . PHE A 1 628 ? 29.026 -0.780 -15.605 1.00 94.88 628 PHE A N 1
ATOM 4868 C CA . PHE A 1 628 ? 28.308 -2.041 -15.794 1.00 94.88 628 PHE A CA 1
ATOM 4869 C C . PHE A 1 628 ? 28.937 -3.112 -14.928 1.00 94.88 628 PHE A C 1
ATOM 4871 O O . PHE A 1 628 ? 30.168 -3.191 -14.854 1.00 94.88 628 PHE A O 1
ATOM 4878 N N . ILE A 1 629 ? 28.105 -3.972 -14.349 1.00 94.31 629 ILE A N 1
ATOM 4879 C CA . ILE A 1 629 ? 28.515 -5.177 -13.630 1.00 94.31 629 ILE A CA 1
ATOM 4880 C C . ILE A 1 629 ? 27.735 -6.354 -14.201 1.00 94.31 629 ILE A C 1
ATOM 4882 O O . ILE A 1 629 ? 26.524 -6.272 -14.354 1.00 94.31 629 ILE A O 1
ATOM 4886 N N . THR A 1 630 ? 28.418 -7.452 -14.527 1.00 93.56 630 THR A N 1
ATOM 4887 C CA . THR A 1 630 ? 27.779 -8.655 -15.083 1.00 93.56 630 THR A CA 1
ATOM 4888 C C . THR A 1 630 ? 28.378 -9.942 -14.536 1.00 93.56 630 THR A C 1
ATOM 4890 O O . THR A 1 630 ? 29.578 -10.025 -14.253 1.00 93.56 630 THR A O 1
ATOM 4893 N N . TRP A 1 631 ? 27.541 -10.971 -14.470 1.00 92.69 631 TRP A N 1
ATOM 4894 C CA . TRP A 1 631 ? 27.881 -12.341 -14.117 1.00 92.69 631 TRP A CA 1
ATOM 4895 C C . TRP A 1 631 ? 27.482 -13.294 -15.233 1.00 92.69 631 TRP A C 1
ATOM 4897 O O . TRP A 1 631 ? 26.480 -13.097 -15.916 1.00 92.69 631 TRP A O 1
ATOM 4907 N N . THR A 1 632 ? 28.268 -14.348 -15.426 1.00 90.06 632 THR A N 1
ATOM 4908 C CA . THR A 1 632 ? 28.068 -15.300 -16.520 1.00 90.06 632 THR A CA 1
ATOM 4909 C C . THR A 1 632 ? 27.482 -16.617 -16.011 1.00 90.06 632 THR A C 1
ATOM 4911 O O . THR A 1 632 ? 27.822 -17.094 -14.923 1.00 90.06 632 THR A O 1
ATOM 4914 N N . LYS A 1 633 ? 26.597 -17.225 -16.812 1.00 87.81 633 LYS A N 1
ATOM 4915 C CA . LYS A 1 633 ? 25.865 -18.457 -16.459 1.00 87.81 633 LYS A CA 1
ATOM 4916 C C . LYS A 1 633 ? 26.791 -19.638 -16.168 1.00 87.81 633 LYS A C 1
ATOM 4918 O O . LYS A 1 633 ? 26.470 -20.473 -15.331 1.00 87.81 633 LYS A O 1
ATOM 4923 N N . ASP A 1 634 ? 27.934 -19.711 -16.845 1.00 84.44 634 ASP A N 1
ATOM 4924 C CA . ASP A 1 634 ? 28.947 -20.761 -16.668 1.00 84.44 634 ASP A CA 1
ATOM 4925 C C . ASP A 1 634 ? 29.614 -20.747 -15.282 1.00 84.44 634 ASP A C 1
ATOM 4927 O O . ASP A 1 634 ? 30.200 -21.755 -14.888 1.00 84.44 634 ASP A O 1
ATOM 4931 N N . VAL A 1 635 ? 29.516 -19.635 -14.543 1.00 87.12 635 VAL A N 1
ATOM 4932 C CA . VAL A 1 635 ? 30.041 -19.515 -13.175 1.00 87.12 635 VAL A CA 1
ATOM 4933 C C . VAL A 1 635 ? 28.924 -19.459 -12.139 1.00 87.12 635 VAL A C 1
ATOM 4935 O O . VAL A 1 635 ? 28.997 -20.146 -11.126 1.00 87.12 635 VAL A O 1
ATOM 4938 N N . CYS A 1 636 ? 27.897 -18.648 -12.387 1.00 88.69 636 CYS A N 1
ATOM 4939 C CA . CYS A 1 636 ? 26.844 -18.377 -11.408 1.00 88.69 636 CYS A CA 1
ATOM 4940 C C . CYS A 1 636 ? 25.623 -19.289 -11.525 1.00 88.69 636 CYS A C 1
ATOM 4942 O O . CYS A 1 636 ? 24.801 -19.329 -10.617 1.00 88.69 636 CYS A O 1
ATOM 4944 N N . GLY A 1 637 ? 25.506 -20.041 -12.619 1.00 87.31 637 GLY A N 1
ATOM 4945 C CA . GLY A 1 637 ? 24.309 -20.815 -12.920 1.00 87.31 637 GLY A CA 1
ATOM 4946 C C . GLY A 1 637 ? 23.181 -19.952 -13.482 1.00 87.31 637 GLY A C 1
ATOM 4947 O O . GLY A 1 637 ? 23.265 -18.727 -13.538 1.00 87.31 637 GLY A O 1
ATOM 4948 N N . ALA A 1 638 ? 22.128 -20.613 -13.960 1.00 81.81 638 ALA A N 1
ATOM 4949 C CA . ALA A 1 638 ? 20.935 -19.925 -14.448 1.00 81.81 638 ALA A CA 1
ATOM 4950 C C . ALA A 1 638 ? 20.088 -19.365 -13.299 1.00 81.81 638 ALA A C 1
ATOM 4952 O O . ALA A 1 638 ? 19.465 -18.330 -13.485 1.00 81.81 638 ALA A O 1
ATOM 4953 N N . ASP A 1 639 ? 20.095 -20.027 -12.139 1.00 84.06 639 ASP A N 1
ATOM 4954 C CA . ASP A 1 639 ? 19.265 -19.664 -10.988 1.00 84.06 639 ASP A CA 1
ATOM 4955 C C . ASP A 1 639 ? 19.592 -18.257 -10.474 1.00 84.06 639 ASP A C 1
ATOM 4957 O O . ASP A 1 639 ? 18.723 -17.396 -10.468 1.00 84.06 639 ASP A O 1
ATOM 4961 N N . PHE A 1 640 ? 20.870 -17.972 -10.198 1.00 88.56 640 PHE A N 1
ATOM 4962 C CA . PHE A 1 640 ? 21.323 -16.632 -9.803 1.00 88.56 640 PHE A CA 1
ATOM 4963 C C . PHE A 1 640 ? 20.907 -15.549 -10.808 1.00 88.56 640 PHE A C 1
ATOM 4965 O O . PHE A 1 640 ? 20.424 -14.487 -10.431 1.00 88.56 640 PHE A O 1
ATOM 4972 N N . LEU A 1 641 ? 21.086 -15.813 -12.106 1.00 85.81 641 LEU A N 1
ATOM 4973 C CA . LEU A 1 641 ? 20.785 -14.828 -13.145 1.00 85.81 641 LEU A CA 1
ATOM 4974 C C . LEU A 1 641 ? 19.280 -14.588 -13.312 1.00 85.81 641 LEU A C 1
ATOM 4976 O O . LEU A 1 641 ? 18.882 -13.457 -13.575 1.00 85.81 641 LEU A O 1
ATOM 4980 N N . LYS A 1 642 ? 18.461 -15.634 -13.160 1.00 76.62 642 LYS A N 1
ATOM 4981 C CA . LYS A 1 642 ? 16.999 -15.524 -13.166 1.00 76.62 642 LYS A CA 1
ATOM 4982 C C . LYS A 1 642 ? 16.507 -14.756 -11.945 1.00 76.62 642 LYS A C 1
ATOM 4984 O O . LYS A 1 642 ? 15.717 -13.842 -12.114 1.00 76.62 642 LYS A O 1
ATOM 4989 N N . LYS A 1 643 ? 17.045 -15.057 -10.761 1.00 79.38 643 LYS A N 1
ATOM 4990 C CA . LYS A 1 643 ? 16.665 -14.392 -9.510 1.00 79.38 643 LYS A CA 1
ATOM 4991 C C . LYS A 1 643 ? 17.086 -12.928 -9.444 1.00 79.38 643 LYS A C 1
ATOM 4993 O O . LYS A 1 643 ? 16.369 -12.106 -8.892 1.00 79.38 643 LYS A O 1
ATOM 4998 N N . MET A 1 644 ? 18.204 -12.561 -10.076 1.00 80.44 644 MET A N 1
ATOM 4999 C CA . MET A 1 644 ? 18.528 -11.143 -10.287 1.00 80.44 644 MET A CA 1
ATOM 5000 C C . MET A 1 644 ? 17.515 -10.448 -11.201 1.00 80.44 644 MET A C 1
ATOM 5002 O O . MET A 1 644 ? 17.247 -9.268 -11.016 1.00 80.44 644 MET A O 1
ATOM 5006 N N . ARG A 1 645 ? 16.973 -11.155 -12.202 1.00 73.69 645 ARG A N 1
ATOM 5007 C CA . ARG A 1 645 ? 15.963 -10.604 -13.113 1.00 73.69 645 ARG A CA 1
ATOM 5008 C C . ARG A 1 645 ? 14.595 -10.481 -12.440 1.00 73.69 645 ARG A C 1
ATOM 5010 O O . ARG A 1 645 ? 13.943 -9.467 -12.638 1.00 73.69 645 ARG A O 1
ATOM 5017 N N . SER A 1 646 ? 14.165 -11.484 -11.674 1.00 61.75 646 SER A N 1
ATOM 5018 C CA . SER A 1 646 ? 12.887 -11.449 -10.946 1.00 61.75 646 SER A CA 1
ATOM 5019 C C . SER A 1 646 ? 12.902 -10.488 -9.755 1.00 61.75 646 SER A C 1
ATOM 5021 O O . SER A 1 646 ? 11.848 -10.169 -9.224 1.00 61.75 646 SER A O 1
ATOM 5023 N N . GLY A 1 647 ? 14.081 -10.018 -9.332 1.00 67.19 647 GLY A N 1
ATOM 5024 C CA . GLY A 1 647 ? 14.237 -9.162 -8.155 1.00 67.19 647 GLY A CA 1
ATOM 5025 C C . GLY A 1 647 ? 14.361 -9.936 -6.840 1.00 67.19 647 GLY A C 1
ATOM 5026 O O . GLY A 1 647 ? 14.632 -9.327 -5.809 1.00 67.19 647 GLY A O 1
ATOM 5027 N N . GLU A 1 648 ? 14.257 -11.271 -6.868 1.00 75.31 648 GLU A N 1
ATOM 5028 C CA . GLU A 1 648 ? 14.516 -12.138 -5.709 1.00 75.31 648 GLU A CA 1
ATOM 5029 C C . GLU A 1 648 ? 15.946 -11.984 -5.170 1.00 75.31 648 GLU A C 1
ATOM 5031 O O . GLU A 1 648 ? 16.164 -12.087 -3.963 1.00 75.31 648 GLU A O 1
ATOM 5036 N N . VAL A 1 649 ? 16.914 -11.723 -6.060 1.00 80.44 649 VAL A N 1
ATOM 5037 C CA . VAL A 1 649 ? 18.244 -11.225 -5.692 1.00 80.44 649 VAL A CA 1
ATOM 5038 C C . VAL A 1 649 ? 18.270 -9.719 -5.914 1.00 80.44 649 VAL A C 1
ATOM 5040 O O . VAL A 1 649 ? 18.386 -9.248 -7.049 1.00 80.44 649 VAL A O 1
ATOM 5043 N N . GLY A 1 650 ? 18.195 -8.967 -4.819 1.00 76.69 650 GLY A N 1
ATOM 5044 C CA . GLY A 1 650 ? 18.228 -7.510 -4.847 1.00 76.69 650 GLY A CA 1
ATOM 5045 C C . GLY A 1 650 ? 19.628 -6.974 -5.142 1.00 76.69 650 GLY A C 1
ATOM 5046 O O . GLY A 1 650 ? 20.631 -7.549 -4.719 1.00 76.69 650 GLY A O 1
ATOM 5047 N N . VAL A 1 651 ? 19.700 -5.843 -5.847 1.00 82.38 651 VAL A N 1
ATOM 5048 C CA . VAL A 1 651 ? 20.946 -5.123 -6.142 1.00 82.38 651 VAL A CA 1
ATOM 5049 C C . VAL A 1 651 ? 20.832 -3.694 -5.624 1.00 82.38 651 VAL A C 1
ATOM 5051 O O . VAL A 1 651 ? 19.855 -2.998 -5.888 1.00 82.38 651 VAL A O 1
ATOM 5054 N N . SER A 1 652 ? 21.844 -3.216 -4.905 1.00 79.75 652 SER A N 1
ATOM 5055 C CA . SER A 1 652 ? 21.961 -1.802 -4.531 1.00 79.75 652 SER A CA 1
ATOM 5056 C C . SER A 1 652 ? 23.414 -1.346 -4.566 1.00 79.75 652 SER A C 1
ATOM 5058 O O . SER A 1 652 ? 24.332 -2.151 -4.408 1.00 79.75 652 SER A O 1
ATOM 5060 N N . LEU A 1 653 ? 23.632 -0.048 -4.758 1.00 82.19 653 LEU A N 1
ATOM 5061 C CA . LEU A 1 653 ? 24.957 0.565 -4.739 1.00 82.19 653 LEU A CA 1
ATOM 5062 C C . LEU A 1 653 ? 25.113 1.433 -3.494 1.00 82.19 653 LEU A C 1
ATOM 5064 O O . LEU A 1 653 ? 24.150 2.037 -3.025 1.00 82.19 653 LEU A O 1
ATOM 5068 N N . VAL A 1 654 ? 26.317 1.448 -2.926 1.00 76.25 654 VAL A N 1
ATOM 5069 C CA . VAL A 1 654 ? 26.628 2.216 -1.716 1.00 76.25 654 VAL A CA 1
ATOM 5070 C C . VAL A 1 654 ? 27.989 2.886 -1.865 1.00 76.25 654 VAL A C 1
ATOM 5072 O O . VAL A 1 654 ? 28.970 2.249 -2.252 1.00 76.25 654 VAL A O 1
ATOM 5075 N N . ASP A 1 655 ? 28.057 4.162 -1.492 1.00 76.75 655 ASP A N 1
ATOM 5076 C CA . ASP A 1 655 ? 29.304 4.883 -1.238 1.00 76.75 655 ASP A CA 1
ATOM 5077 C C . ASP A 1 655 ? 29.187 5.693 0.067 1.00 76.75 655 ASP A C 1
ATOM 5079 O O . ASP A 1 655 ? 28.214 5.584 0.812 1.00 76.75 655 ASP A O 1
ATOM 5083 N N . THR A 1 656 ? 30.209 6.488 0.376 1.00 69.75 656 THR A N 1
ATOM 5084 C CA . THR A 1 656 ? 30.237 7.429 1.500 1.00 69.75 656 THR A CA 1
ATOM 5085 C C . THR A 1 656 ? 29.213 8.553 1.321 1.00 69.75 656 THR A C 1
ATOM 5087 O O . THR A 1 656 ? 28.745 9.111 2.310 1.00 69.75 656 THR A O 1
ATOM 5090 N N . GLU A 1 657 ? 28.887 8.888 0.073 1.00 69.69 657 GLU A N 1
ATOM 5091 C CA . GLU A 1 657 ? 27.866 9.858 -0.324 1.00 69.69 657 GLU A CA 1
ATOM 5092 C C . GLU A 1 657 ? 26.968 9.215 -1.395 1.00 69.69 657 GLU A C 1
ATOM 5094 O O . GLU A 1 657 ? 27.390 8.283 -2.080 1.00 69.69 657 GLU A O 1
ATOM 5099 N N . ASP A 1 658 ? 25.728 9.683 -1.536 1.00 73.62 658 ASP A N 1
ATOM 5100 C CA . ASP A 1 658 ? 24.777 9.145 -2.517 1.00 73.62 658 ASP A CA 1
ATOM 5101 C C . ASP A 1 658 ? 25.104 9.672 -3.926 1.00 73.62 658 ASP A C 1
ATOM 5103 O O . ASP A 1 658 ? 24.672 10.755 -4.325 1.00 73.62 658 ASP A O 1
ATOM 5107 N N . ILE A 1 659 ? 25.990 8.959 -4.628 1.00 79.12 659 ILE A N 1
ATOM 5108 C CA . ILE A 1 659 ? 26.584 9.392 -5.906 1.00 79.12 659 ILE A CA 1
ATOM 5109 C C . ILE A 1 659 ? 26.403 8.382 -7.045 1.00 79.12 659 ILE A C 1
ATOM 5111 O O . ILE A 1 659 ? 26.910 8.631 -8.139 1.00 79.12 659 ILE A O 1
ATOM 5115 N N . TYR A 1 660 ? 25.699 7.268 -6.820 1.00 81.69 660 TYR A N 1
ATOM 5116 C CA . TYR A 1 660 ? 25.450 6.239 -7.833 1.00 81.69 660 TYR A CA 1
ATOM 5117 C C . TYR A 1 660 ? 23.961 5.980 -8.034 1.00 81.69 660 TYR A C 1
ATOM 5119 O O . TYR A 1 660 ? 23.289 5.563 -7.096 1.00 81.69 660 TYR A O 1
ATOM 5127 N N . ASP A 1 661 ? 23.507 6.078 -9.280 1.00 79.19 661 ASP A N 1
ATOM 5128 C CA . ASP A 1 661 ? 22.146 5.707 -9.671 1.00 79.19 661 ASP A CA 1
ATOM 5129 C C . ASP A 1 661 ? 22.171 4.354 -10.387 1.00 79.19 661 ASP A C 1
ATOM 5131 O O . ASP A 1 661 ? 22.969 4.134 -11.303 1.00 79.19 661 ASP A O 1
ATOM 5135 N N . LEU A 1 662 ? 21.323 3.419 -9.951 1.00 82.19 662 LEU A N 1
ATOM 5136 C CA . LEU A 1 662 ? 21.129 2.139 -10.628 1.00 82.19 662 LEU A CA 1
ATOM 5137 C C . LEU A 1 662 ? 20.174 2.345 -11.811 1.00 82.19 662 LEU A C 1
ATOM 5139 O O . LEU A 1 662 ? 19.091 2.889 -11.632 1.00 82.19 662 LEU A O 1
ATOM 5143 N N . ASN A 1 663 ? 20.565 1.881 -12.998 1.00 81.44 663 ASN A N 1
ATOM 5144 C CA . ASN A 1 663 ? 19.746 1.996 -14.205 1.00 81.44 663 ASN A CA 1
ATOM 5145 C C . ASN A 1 663 ? 18.945 0.692 -14.392 1.00 81.44 663 ASN A C 1
ATOM 5147 O O . ASN A 1 663 ? 18.098 0.361 -13.572 1.00 81.44 663 ASN A O 1
ATOM 5151 N N . PHE A 1 664 ? 19.235 -0.099 -15.429 1.00 78.88 664 PHE A N 1
ATOM 5152 C CA . PHE A 1 664 ? 18.492 -1.329 -15.723 1.00 78.88 664 PHE A CA 1
ATOM 5153 C C . PHE A 1 664 ? 19.257 -2.594 -15.329 1.00 78.88 664 PHE A C 1
ATOM 5155 O O . PHE A 1 664 ? 20.477 -2.680 -15.520 1.00 78.88 664 PHE A O 1
ATOM 5162 N N . VAL A 1 665 ? 18.523 -3.601 -14.845 1.00 81.44 665 VAL A N 1
ATOM 5163 C CA . VAL A 1 665 ? 18.967 -5.000 -14.790 1.00 81.44 665 VAL A CA 1
ATOM 5164 C C . VAL A 1 665 ? 18.580 -5.669 -16.104 1.00 81.44 665 VAL A C 1
ATOM 5166 O O . VAL A 1 665 ? 17.441 -5.562 -16.554 1.00 81.44 665 VAL A O 1
ATOM 5169 N N . TYR A 1 666 ? 19.529 -6.362 -16.725 1.00 85.12 666 TYR A N 1
ATOM 5170 C CA . TYR A 1 666 ? 19.350 -6.987 -18.026 1.00 85.12 666 TYR A CA 1
ATOM 5171 C C . TYR A 1 666 ? 19.886 -8.417 -18.041 1.00 85.12 666 TYR A C 1
ATOM 5173 O O . TYR A 1 666 ? 20.942 -8.723 -17.472 1.00 85.12 666 TYR A O 1
ATOM 5181 N N . PHE A 1 667 ? 19.161 -9.292 -18.738 1.00 83.38 667 PHE A N 1
ATOM 5182 C CA . PHE A 1 667 ? 19.497 -10.700 -18.894 1.00 83.38 667 PHE A CA 1
ATOM 5183 C C . PHE A 1 667 ? 19.659 -11.054 -20.370 1.00 83.38 667 PHE A C 1
ATOM 5185 O O . PHE A 1 667 ? 18.701 -11.091 -21.133 1.00 83.38 667 PHE A O 1
ATOM 5192 N N . LYS A 1 668 ? 20.888 -11.404 -20.743 1.00 86.94 668 LYS A N 1
ATOM 5193 C CA . LYS A 1 668 ? 21.238 -11.889 -22.073 1.00 86.94 668 LYS A CA 1
ATOM 5194 C C . LYS A 1 668 ? 21.102 -13.400 -22.147 1.00 86.94 668 LYS A C 1
ATOM 5196 O O . LYS A 1 668 ? 21.816 -14.118 -21.437 1.00 86.94 668 LYS A O 1
ATOM 5201 N N . ASN A 1 669 ? 20.309 -13.896 -23.093 1.00 82.75 669 ASN A N 1
ATOM 5202 C CA . ASN A 1 669 ? 20.160 -15.325 -23.355 1.00 82.75 669 ASN A CA 1
ATOM 5203 C C . ASN A 1 669 ? 20.871 -15.768 -24.652 1.00 82.75 669 ASN A C 1
ATOM 5205 O O . ASN A 1 669 ? 20.264 -15.836 -25.710 1.00 82.75 669 ASN A O 1
ATOM 5209 N N . ASP A 1 670 ? 22.160 -16.123 -24.569 1.00 83.94 670 ASP A N 1
ATOM 5210 C CA . ASP A 1 670 ? 22.987 -16.525 -25.730 1.00 83.94 670 ASP A CA 1
ATOM 5211 C C . ASP A 1 670 ? 23.714 -17.859 -25.461 1.00 83.94 670 ASP A C 1
ATOM 5213 O O . ASP A 1 670 ? 24.943 -17.974 -25.523 1.00 83.94 670 ASP A O 1
ATOM 5217 N N . GLY A 1 671 ? 22.959 -18.885 -25.055 1.00 81.19 671 GLY A N 1
ATOM 5218 C CA . GLY A 1 671 ? 23.462 -20.246 -24.835 1.00 81.19 671 GLY A CA 1
ATOM 5219 C C . GLY A 1 671 ? 24.642 -20.326 -23.853 1.00 81.19 671 GLY A C 1
ATOM 5220 O O . GLY A 1 671 ? 24.474 -20.227 -22.638 1.00 81.19 671 GLY A O 1
ATOM 5221 N N . ARG A 1 672 ? 25.862 -20.544 -24.368 1.00 77.75 672 ARG A N 1
ATOM 5222 C CA . ARG A 1 672 ? 27.090 -20.585 -23.541 1.00 77.75 672 ARG A CA 1
ATOM 5223 C C . ARG A 1 672 ? 27.597 -19.204 -23.110 1.00 77.75 672 ARG A C 1
ATOM 5225 O O . ARG A 1 672 ? 28.491 -19.129 -22.274 1.00 77.75 672 ARG A O 1
ATOM 5232 N N . TYR A 1 673 ? 27.071 -18.136 -23.706 1.00 85.25 673 TYR A N 1
ATOM 5233 C CA . TYR A 1 673 ? 27.409 -16.743 -23.413 1.00 85.25 673 TYR A CA 1
ATOM 5234 C C . TYR A 1 673 ? 26.326 -16.028 -22.605 1.00 85.25 673 TYR A C 1
ATOM 5236 O O . TYR A 1 673 ? 26.430 -14.817 -22.419 1.00 85.25 673 TYR A O 1
ATOM 5244 N N . THR A 1 674 ? 25.312 -16.757 -22.129 1.00 86.88 674 THR A N 1
ATOM 5245 C CA . THR A 1 674 ? 24.282 -16.221 -21.236 1.00 86.88 674 THR A CA 1
ATOM 5246 C C . THR A 1 674 ? 24.923 -15.523 -20.040 1.00 86.88 674 THR A C 1
ATOM 5248 O O . THR A 1 674 ? 25.810 -16.074 -19.373 1.00 86.88 674 THR A O 1
ATOM 5251 N N . MET A 1 675 ? 24.468 -14.306 -19.772 1.00 89.56 675 MET A N 1
ATOM 5252 C CA . MET A 1 675 ? 24.945 -13.476 -18.675 1.00 89.56 675 MET A CA 1
ATOM 5253 C C . MET A 1 675 ? 23.832 -12.547 -18.208 1.00 89.56 675 MET A C 1
ATOM 5255 O O . MET A 1 675 ? 22.922 -12.235 -18.966 1.00 89.56 675 MET A O 1
ATOM 5259 N N . GLY A 1 676 ? 23.919 -12.103 -16.966 1.00 89.25 676 GLY A N 1
ATOM 5260 C CA . GLY A 1 676 ? 22.997 -11.134 -16.395 1.00 89.25 676 GLY A CA 1
ATOM 5261 C C . GLY A 1 676 ? 23.767 -10.106 -15.591 1.00 89.25 676 GLY A C 1
ATOM 5262 O O . GLY A 1 676 ? 24.871 -10.376 -15.107 1.00 89.25 676 GLY A O 1
ATOM 5263 N N . GLY A 1 677 ? 23.213 -8.915 -15.480 1.00 90.56 677 GLY A N 1
ATOM 5264 C CA . GLY A 1 677 ? 23.862 -7.837 -14.765 1.00 90.56 677 GLY A CA 1
ATOM 5265 C C . GLY A 1 677 ? 23.096 -6.544 -14.884 1.00 90.56 677 GLY A C 1
ATOM 5266 O O . GLY A 1 677 ? 21.947 -6.534 -15.305 1.00 90.56 677 GLY A O 1
ATOM 5267 N N . PHE A 1 678 ? 23.749 -5.457 -14.516 1.00 91.06 678 PHE A N 1
ATOM 5268 C CA . PHE A 1 678 ? 23.118 -4.155 -14.459 1.00 91.06 678 PHE A CA 1
ATOM 5269 C C . PHE A 1 678 ? 24.083 -3.051 -14.863 1.00 91.06 678 PHE A C 1
ATOM 5271 O O . PHE A 1 678 ? 25.312 -3.203 -14.823 1.00 91.06 678 PHE A O 1
ATOM 5278 N N . SER A 1 679 ? 23.498 -1.928 -15.244 1.00 92.56 679 SER A N 1
ATOM 5279 C CA . SER A 1 679 ? 24.186 -0.661 -15.482 1.00 92.56 679 SER A CA 1
ATOM 5280 C C . SER A 1 679 ? 23.913 0.326 -14.352 1.00 92.56 679 SER A C 1
ATOM 5282 O O . SER A 1 679 ? 22.872 0.247 -13.706 1.00 92.56 679 SER A O 1
ATOM 5284 N N . PHE A 1 680 ? 24.813 1.280 -14.163 1.00 91.62 680 PHE A N 1
ATOM 5285 C CA . PHE A 1 680 ? 24.653 2.377 -13.214 1.00 91.62 680 PHE A CA 1
ATOM 5286 C C . PHE A 1 680 ? 25.359 3.640 -13.717 1.00 91.62 680 PHE A C 1
ATOM 5288 O O . PHE A 1 680 ? 26.194 3.565 -14.629 1.00 91.62 680 PHE A O 1
ATOM 5295 N N . GLU A 1 681 ? 25.047 4.790 -13.134 1.00 89.94 681 GLU A N 1
ATOM 5296 C CA . GLU A 1 681 ? 25.686 6.075 -13.423 1.00 89.94 681 GLU A CA 1
ATOM 5297 C C . GLU A 1 681 ? 26.311 6.677 -12.159 1.00 89.94 681 GLU A C 1
ATOM 5299 O O . GLU A 1 681 ? 25.704 6.665 -11.095 1.00 89.94 681 GLU A O 1
ATOM 5304 N N . LEU A 1 682 ? 27.520 7.237 -12.281 1.00 88.25 682 LEU A N 1
ATOM 5305 C CA . LEU A 1 682 ? 28.082 8.131 -11.266 1.00 88.25 682 LEU A CA 1
ATOM 5306 C C . LEU A 1 682 ? 27.538 9.558 -11.470 1.00 88.25 682 LEU A C 1
ATOM 5308 O O . LEU A 1 682 ? 27.962 10.268 -12.389 1.00 88.25 682 LEU A O 1
ATOM 5312 N N . THR A 1 683 ? 26.663 10.011 -10.576 1.00 83.62 683 THR A N 1
ATOM 5313 C CA . THR A 1 683 ? 25.931 11.281 -10.704 1.00 83.62 683 THR A CA 1
ATOM 5314 C C . THR A 1 683 ? 26.730 12.504 -10.261 1.00 83.62 683 THR A C 1
ATOM 5316 O O . THR A 1 683 ? 26.461 13.619 -10.727 1.00 83.62 683 THR A O 1
ATOM 5319 N N . ALA A 1 684 ? 27.743 12.333 -9.408 1.00 83.19 684 ALA A N 1
ATOM 5320 C CA . ALA A 1 684 ? 28.602 13.407 -8.916 1.00 83.19 684 ALA A CA 1
ATOM 5321 C C . ALA A 1 684 ? 30.022 12.916 -8.603 1.00 83.19 684 ALA A C 1
ATOM 5323 O O . ALA A 1 684 ? 30.238 11.773 -8.226 1.00 83.19 684 ALA A O 1
ATOM 5324 N N . VAL A 1 685 ? 31.006 13.811 -8.735 1.00 86.12 685 VAL A N 1
ATOM 5325 C CA . VAL A 1 685 ? 32.394 13.549 -8.329 1.00 86.12 685 VAL A CA 1
ATOM 5326 C C . VAL A 1 685 ? 32.649 14.284 -7.021 1.00 86.12 685 VAL A C 1
ATOM 5328 O O . VAL A 1 685 ? 32.641 15.514 -6.999 1.00 86.12 685 VAL A O 1
ATOM 5331 N N . VAL A 1 686 ? 32.906 13.535 -5.951 1.00 85.12 686 VAL A N 1
ATOM 5332 C CA . VAL A 1 686 ? 33.039 14.077 -4.589 1.00 85.12 686 VAL A CA 1
ATOM 5333 C C . VAL A 1 686 ? 34.428 13.813 -4.001 1.00 85.12 686 VAL A C 1
ATOM 5335 O O . VAL A 1 686 ? 35.238 13.064 -4.564 1.00 85.12 686 VAL A O 1
ATOM 5338 N N . ASP A 1 687 ? 34.751 14.477 -2.889 1.00 80.31 687 ASP A N 1
ATOM 5339 C CA . ASP A 1 687 ? 36.055 14.349 -2.221 1.00 80.31 687 ASP A CA 1
ATOM 5340 C C . ASP A 1 687 ? 36.136 13.113 -1.309 1.00 80.31 687 ASP A C 1
ATOM 5342 O O . ASP A 1 687 ? 37.212 12.518 -1.168 1.00 80.31 687 ASP A O 1
ATOM 5346 N N . LYS A 1 688 ? 35.007 12.704 -0.713 1.00 80.38 688 LYS A N 1
ATOM 5347 C CA . LYS A 1 688 ? 34.865 11.483 0.091 1.00 80.38 688 LYS A CA 1
ATOM 5348 C C . LYS A 1 688 ? 34.223 10.383 -0.739 1.00 80.38 688 LYS A C 1
ATOM 5350 O O . LYS A 1 688 ? 33.015 10.221 -0.756 1.00 80.38 688 LYS A O 1
ATOM 5355 N N . ASP A 1 689 ? 35.063 9.633 -1.422 1.00 80.69 689 ASP A N 1
ATOM 5356 C CA . ASP A 1 689 ? 34.615 8.621 -2.370 1.00 80.69 689 ASP A CA 1
ATOM 5357 C C . ASP A 1 689 ? 35.561 7.418 -2.259 1.00 80.69 689 ASP A C 1
ATOM 5359 O O . ASP A 1 689 ? 36.797 7.569 -2.225 1.00 80.69 689 ASP A O 1
ATOM 5363 N N . LEU A 1 690 ? 34.987 6.230 -2.090 1.00 82.56 690 LEU A N 1
ATOM 5364 C CA . LEU A 1 690 ? 35.719 5.031 -1.716 1.00 82.56 690 LEU A CA 1
ATOM 5365 C C . LEU A 1 690 ? 36.656 4.540 -2.840 1.00 82.56 690 LEU A C 1
ATOM 5367 O O . LEU A 1 690 ? 36.278 4.466 -3.999 1.00 82.56 690 LEU A O 1
ATOM 5371 N N . PRO A 1 691 ? 37.904 4.145 -2.526 1.00 81.62 691 PRO A N 1
ATOM 5372 C CA . PRO A 1 691 ? 38.522 4.158 -1.211 1.00 81.62 691 PRO A CA 1
ATOM 5373 C C . PRO A 1 691 ? 39.186 5.516 -0.922 1.00 81.62 691 PRO A C 1
ATOM 5375 O O . PRO A 1 691 ? 39.995 6.017 -1.708 1.00 81.62 691 PRO A O 1
ATOM 5378 N N . TRP A 1 692 ? 38.947 6.068 0.266 1.00 82.25 692 TRP A N 1
ATOM 5379 C CA . TRP A 1 692 ? 39.591 7.293 0.743 1.00 82.25 692 TRP A CA 1
ATOM 5380 C C . TRP A 1 692 ? 40.264 7.084 2.107 1.00 82.25 692 TRP A C 1
ATOM 5382 O O . TRP A 1 692 ? 40.050 6.086 2.791 1.00 82.25 692 TRP A O 1
ATOM 5392 N N . THR A 1 693 ? 41.159 7.999 2.478 1.00 83.06 693 THR A N 1
ATOM 5393 C CA . THR A 1 693 ? 41.921 7.958 3.740 1.00 83.06 693 THR A CA 1
ATOM 5394 C C . THR A 1 693 ? 42.025 9.352 4.342 1.00 83.06 693 THR A C 1
ATOM 5396 O O . THR A 1 693 ? 41.985 10.333 3.609 1.00 83.06 693 THR A O 1
ATOM 5399 N N . PHE A 1 694 ? 42.231 9.474 5.652 1.00 82.94 694 PHE A N 1
ATOM 5400 C CA . PHE A 1 694 ? 42.581 10.763 6.253 1.00 82.94 694 PHE A CA 1
ATOM 5401 C C . PHE A 1 694 ? 44.090 11.007 6.183 1.00 82.94 694 PHE A C 1
ATOM 5403 O O . PHE A 1 694 ? 44.883 10.214 6.693 1.00 82.94 694 PHE A O 1
ATOM 5410 N N . LYS A 1 695 ? 44.496 12.140 5.601 1.00 79.00 695 LYS A N 1
ATOM 5411 C CA . LYS A 1 695 ? 45.874 12.646 5.672 1.00 79.00 695 LYS A CA 1
ATOM 5412 C C . LYS A 1 695 ? 45.849 14.045 6.272 1.00 79.00 695 LYS A C 1
ATOM 5414 O O . LYS A 1 695 ? 45.203 14.935 5.735 1.00 79.00 695 LYS A O 1
ATOM 5419 N N . ASN A 1 696 ? 46.542 14.235 7.395 1.00 80.69 696 ASN A N 1
ATOM 5420 C CA . ASN A 1 696 ? 46.599 15.512 8.123 1.00 80.69 696 ASN A CA 1
ATOM 5421 C C . ASN A 1 696 ? 45.212 16.115 8.441 1.00 80.69 696 ASN A C 1
ATOM 5423 O O . ASN A 1 696 ? 45.025 17.322 8.342 1.00 80.69 696 ASN A O 1
ATOM 5427 N N . GLY A 1 697 ? 44.231 15.274 8.789 1.00 76.88 697 GLY A N 1
ATOM 5428 C CA . GLY A 1 697 ? 42.862 15.709 9.102 1.00 76.88 697 GLY A CA 1
ATOM 5429 C C . GLY A 1 697 ? 41.976 16.003 7.886 1.00 76.88 697 GLY A C 1
ATOM 5430 O O . GLY A 1 697 ? 40.810 16.331 8.064 1.00 76.88 697 GLY A O 1
ATOM 5431 N N . VAL A 1 698 ? 42.490 15.844 6.662 1.00 76.75 698 VAL A N 1
ATOM 5432 C CA . VAL A 1 698 ? 41.738 16.055 5.418 1.00 76.75 698 VAL A CA 1
ATOM 5433 C C . VAL A 1 698 ? 41.451 14.710 4.755 1.00 76.75 698 VAL A C 1
ATOM 5435 O O . VAL A 1 698 ? 42.349 13.871 4.609 1.00 76.75 698 VAL A O 1
ATOM 5438 N N . ALA A 1 699 ? 40.197 14.492 4.358 1.00 76.25 699 ALA A N 1
ATOM 5439 C CA . ALA A 1 699 ? 39.814 13.336 3.557 1.00 76.25 699 ALA A CA 1
ATOM 5440 C C . ALA A 1 699 ? 40.539 13.399 2.204 1.00 76.25 699 ALA A C 1
ATOM 5442 O O . ALA A 1 699 ? 40.457 14.380 1.474 1.00 76.25 699 ALA A O 1
ATOM 5443 N N . THR A 1 700 ? 41.320 12.369 1.901 1.00 80.62 700 THR A N 1
ATOM 5444 C CA . THR A 1 700 ? 42.101 12.244 0.672 1.00 80.62 700 THR A CA 1
ATOM 5445 C C . THR A 1 700 ? 41.691 10.961 -0.032 1.00 80.62 700 THR A C 1
ATOM 5447 O O . THR A 1 700 ? 42.010 9.859 0.435 1.00 80.62 700 THR A O 1
ATOM 5450 N N . LYS A 1 701 ? 41.009 11.104 -1.168 1.00 84.56 701 LYS A N 1
ATOM 5451 C CA . LYS A 1 701 ? 40.607 9.978 -2.010 1.00 84.56 701 LYS A CA 1
ATOM 5452 C C . LYS A 1 701 ? 41.767 9.336 -2.773 1.00 84.56 701 LYS A C 1
ATOM 5454 O O . LYS A 1 701 ? 42.766 9.984 -3.101 1.00 84.56 701 LYS A O 1
ATOM 5459 N N . ASN A 1 702 ? 41.653 8.035 -3.041 1.00 84.19 702 ASN A N 1
ATOM 5460 C CA . ASN A 1 702 ? 42.620 7.304 -3.851 1.00 84.19 702 ASN A CA 1
ATOM 5461 C C . ASN A 1 702 ? 42.432 7.637 -5.337 1.00 84.19 702 ASN A C 1
ATOM 5463 O O . ASN A 1 702 ? 41.451 7.256 -5.958 1.00 84.19 702 ASN A O 1
ATOM 5467 N N . MET A 1 703 ? 43.424 8.290 -5.940 1.00 90.00 703 MET A N 1
ATOM 5468 C CA . MET A 1 703 ? 43.365 8.675 -7.356 1.00 90.00 703 MET A CA 1
ATOM 5469 C C . MET A 1 703 ? 43.694 7.537 -8.340 1.00 90.00 703 MET A C 1
ATOM 5471 O O . MET A 1 703 ? 43.740 7.766 -9.544 1.00 90.00 703 MET A O 1
ATOM 5475 N N . GLY A 1 704 ? 43.987 6.321 -7.866 1.00 88.50 704 GLY A N 1
ATOM 5476 C CA . GLY A 1 704 ? 44.363 5.184 -8.717 1.00 88.50 704 GLY A CA 1
ATOM 5477 C C . GLY A 1 704 ? 43.190 4.316 -9.181 1.00 88.50 704 GLY A C 1
ATOM 5478 O O . GLY A 1 704 ? 43.267 3.683 -10.243 1.00 88.50 704 GLY A O 1
ATOM 5479 N N . SER A 1 705 ? 42.116 4.266 -8.398 1.00 89.62 705 SER A N 1
ATOM 5480 C CA . SER A 1 705 ? 40.909 3.502 -8.700 1.00 89.62 705 SER A CA 1
ATOM 5481 C C . SER A 1 705 ? 39.756 3.949 -7.827 1.00 89.62 705 SER A C 1
ATOM 5483 O O . SER A 1 705 ? 39.974 4.420 -6.716 1.00 89.62 705 SER A O 1
ATOM 5485 N N . ASP A 1 706 ? 38.568 3.691 -8.334 1.00 89.94 706 ASP A N 1
ATOM 5486 C CA . ASP A 1 706 ? 37.304 3.797 -7.639 1.00 89.94 706 ASP A CA 1
ATOM 5487 C C . ASP A 1 706 ? 36.823 2.410 -7.177 1.00 89.94 706 ASP A C 1
ATOM 5489 O O . ASP A 1 706 ? 37.061 1.418 -7.880 1.00 89.94 706 ASP A O 1
ATOM 5493 N N . ASP A 1 707 ? 36.244 2.322 -5.978 1.00 89.94 707 ASP A N 1
ATOM 5494 C CA . ASP A 1 707 ? 35.758 1.082 -5.359 1.00 89.94 707 ASP A CA 1
ATOM 5495 C C . ASP A 1 707 ? 34.237 1.194 -5.137 1.00 89.94 707 ASP A C 1
ATOM 5497 O O . ASP A 1 707 ? 33.784 1.519 -4.042 1.00 89.94 707 ASP A O 1
ATOM 5501 N N . VAL A 1 708 ? 33.459 0.833 -6.161 1.00 90.69 708 VAL A N 1
ATOM 5502 C CA . VAL A 1 708 ? 31.989 0.795 -6.101 1.00 90.69 708 VAL A CA 1
ATOM 5503 C C . VAL A 1 708 ? 31.552 -0.361 -5.207 1.00 90.69 708 VAL A C 1
ATOM 5505 O O . VAL A 1 708 ? 31.888 -1.517 -5.504 1.00 90.69 708 VAL A O 1
ATOM 5508 N N . GLN A 1 709 ? 30.820 -0.079 -4.124 1.00 89.44 709 GLN A N 1
ATOM 5509 C CA . GLN A 1 709 ? 30.250 -1.132 -3.283 1.00 89.44 709 GLN A CA 1
ATOM 5510 C C . GLN A 1 709 ? 28.864 -1.532 -3.781 1.00 89.44 709 GLN A C 1
ATOM 5512 O O . GLN A 1 709 ? 27.990 -0.696 -3.975 1.00 89.44 709 GLN A O 1
ATOM 5517 N N . ILE A 1 710 ? 28.682 -2.830 -3.975 1.00 91.44 710 ILE A N 1
ATOM 5518 C CA . ILE A 1 710 ? 27.475 -3.466 -4.482 1.00 91.44 710 ILE A CA 1
ATOM 5519 C C . ILE A 1 710 ? 26.933 -4.325 -3.351 1.00 91.44 710 ILE A C 1
ATOM 5521 O O . ILE A 1 710 ? 27.597 -5.268 -2.916 1.00 91.44 710 ILE A O 1
ATOM 5525 N N . VAL A 1 711 ? 25.744 -3.995 -2.877 1.00 87.81 711 VAL A N 1
ATOM 5526 C CA . VAL A 1 711 ? 24.993 -4.803 -1.924 1.00 87.81 711 VAL A CA 1
ATOM 5527 C C . VAL A 1 711 ? 24.128 -5.762 -2.725 1.00 87.81 711 VAL A C 1
ATOM 5529 O O . VAL A 1 711 ? 23.393 -5.327 -3.612 1.00 87.81 711 VAL A O 1
ATOM 5532 N N . LEU A 1 712 ? 24.237 -7.052 -2.422 1.00 85.00 712 LEU A N 1
ATOM 5533 C CA . LEU A 1 712 ? 23.321 -8.067 -2.925 1.00 85.00 712 LEU A CA 1
ATOM 5534 C C . LEU A 1 712 ? 22.552 -8.669 -1.751 1.00 85.00 712 LEU A C 1
ATOM 5536 O O . LEU A 1 712 ? 23.174 -9.014 -0.746 1.00 85.00 712 LEU A O 1
ATOM 5540 N N . THR A 1 713 ? 21.236 -8.800 -1.883 1.00 84.19 713 THR A N 1
ATOM 5541 C CA . THR A 1 713 ? 20.332 -9.410 -0.888 1.00 84.19 713 THR A CA 1
ATOM 5542 C C . THR A 1 713 ? 19.600 -10.607 -1.496 1.00 84.19 713 THR A C 1
ATOM 5544 O O . THR A 1 713 ? 19.608 -10.766 -2.716 1.00 84.19 713 THR A O 1
ATOM 5547 N N . GLY A 1 714 ? 18.998 -11.467 -0.668 1.00 79.19 714 GLY A N 1
ATOM 5548 C CA . GLY A 1 714 ? 18.308 -12.680 -1.133 1.00 79.19 714 GLY A CA 1
ATOM 5549 C C . GLY A 1 714 ? 19.259 -13.736 -1.708 1.00 79.19 714 GLY A C 1
ATOM 5550 O O . GLY A 1 714 ? 18.879 -14.544 -2.555 1.00 79.19 714 GLY A O 1
ATOM 5551 N N . ILE A 1 715 ? 20.529 -13.702 -1.296 1.00 85.38 715 ILE A N 1
ATOM 5552 C CA . ILE A 1 715 ? 21.577 -14.605 -1.790 1.00 85.38 715 ILE A CA 1
ATOM 5553 C C . ILE A 1 715 ? 21.400 -16.030 -1.247 1.00 85.38 715 ILE A C 1
ATOM 5555 O O . ILE A 1 715 ? 21.761 -16.991 -1.930 1.00 85.38 715 ILE A O 1
ATOM 5559 N N . ASP A 1 716 ? 20.793 -16.171 -0.072 1.00 85.50 716 ASP A N 1
ATOM 5560 C CA . ASP A 1 716 ? 20.381 -17.433 0.550 1.00 85.50 716 ASP A CA 1
ATOM 5561 C C . ASP A 1 716 ? 19.374 -18.213 -0.308 1.00 85.50 716 ASP A C 1
ATOM 5563 O O . ASP A 1 716 ? 19.384 -19.445 -0.319 1.00 85.50 716 ASP A O 1
ATOM 5567 N N . LYS A 1 717 ? 18.562 -17.504 -1.102 1.00 83.75 717 LYS A N 1
ATOM 5568 C CA . LYS A 1 717 ? 17.571 -18.100 -2.008 1.00 83.75 717 LYS A CA 1
ATOM 5569 C C . LYS A 1 717 ? 18.207 -18.734 -3.249 1.00 83.75 717 LYS A C 1
ATOM 5571 O O . LYS A 1 717 ? 17.516 -19.413 -4.008 1.00 83.75 717 LYS A O 1
ATOM 5576 N N . VAL A 1 718 ? 19.497 -18.511 -3.514 1.00 86.19 718 VAL A N 1
ATOM 5577 C CA . VAL A 1 718 ? 20.150 -18.897 -4.774 1.00 86.19 718 VAL A CA 1
ATOM 5578 C C . VAL A 1 718 ? 20.791 -20.284 -4.701 1.00 86.19 718 VAL A C 1
ATOM 5580 O O . VAL A 1 718 ? 21.714 -20.549 -3.931 1.00 86.19 718 VAL A O 1
ATOM 5583 N N . ASN A 1 719 ? 20.411 -21.143 -5.642 1.00 88.81 719 ASN A N 1
ATOM 5584 C CA . ASN A 1 719 ? 21.039 -22.435 -5.887 1.00 88.81 719 ASN A CA 1
ATOM 5585 C C . ASN A 1 719 ? 22.285 -22.275 -6.776 1.00 88.81 719 ASN A C 1
ATOM 5587 O O . ASN A 1 719 ? 22.247 -22.453 -7.999 1.00 88.81 719 ASN A O 1
ATOM 5591 N N . PHE A 1 720 ? 23.417 -21.925 -6.161 1.00 87.69 720 PHE A N 1
ATOM 5592 C CA . PHE A 1 720 ? 24.696 -21.792 -6.865 1.00 87.69 720 PHE A CA 1
ATOM 5593 C C . PHE A 1 720 ? 25.244 -23.135 -7.383 1.00 87.69 720 PHE A C 1
ATOM 5595 O O . PHE A 1 720 ? 25.004 -24.200 -6.820 1.00 87.69 720 PHE A O 1
ATOM 5602 N N . LEU A 1 721 ? 26.071 -23.088 -8.435 1.00 81.62 721 LEU A N 1
ATOM 5603 C CA . LEU A 1 721 ? 26.715 -24.281 -9.001 1.00 81.62 721 LEU A CA 1
ATOM 5604 C C . LEU A 1 721 ? 27.671 -24.958 -7.986 1.00 81.62 721 LEU A C 1
ATOM 5606 O O . LEU A 1 721 ? 28.573 -24.323 -7.435 1.00 81.62 721 LEU A O 1
ATOM 5610 N N . ASN A 1 722 ? 27.511 -26.269 -7.771 1.00 65.88 722 ASN A N 1
ATOM 5611 C CA . ASN A 1 722 ? 28.209 -27.051 -6.734 1.00 65.88 722 ASN A CA 1
ATOM 5612 C C . ASN A 1 722 ? 29.762 -26.992 -6.767 1.00 65.88 722 ASN A C 1
ATOM 5614 O O . ASN A 1 722 ? 30.397 -26.667 -7.772 1.00 65.88 722 ASN A O 1
ATOM 5618 N N . ALA A 1 723 ? 30.374 -27.348 -5.623 1.00 54.12 723 ALA A N 1
ATOM 5619 C CA . ALA A 1 723 ? 31.806 -27.362 -5.242 1.00 54.12 723 ALA A CA 1
ATOM 5620 C C . ALA A 1 723 ? 32.578 -26.026 -5.295 1.00 54.12 723 ALA A C 1
ATOM 5622 O O . ALA A 1 723 ? 33.591 -25.888 -4.611 1.00 54.12 723 ALA A O 1
ATOM 5623 N N . LYS A 1 724 ? 32.118 -25.039 -6.070 1.00 61.56 724 LYS A N 1
ATOM 5624 C CA . LYS A 1 724 ? 32.732 -23.698 -6.171 1.00 61.56 724 LYS A CA 1
ATOM 5625 C C . LYS A 1 724 ? 31.757 -22.560 -5.810 1.00 61.56 724 LYS A C 1
ATOM 5627 O O . LYS A 1 724 ? 32.215 -21.474 -5.455 1.00 61.56 724 LYS A O 1
ATOM 5632 N N . GLY A 1 725 ? 30.452 -22.858 -5.828 1.00 77.06 725 GLY A N 1
ATOM 5633 C CA . GLY A 1 725 ? 29.377 -22.240 -5.050 1.00 77.06 725 GLY A CA 1
ATOM 5634 C C . GLY A 1 725 ? 29.177 -20.747 -5.277 1.00 77.06 725 GLY A C 1
ATOM 5635 O O . GLY A 1 725 ? 29.161 -20.254 -6.399 1.00 77.06 725 GLY A O 1
ATOM 5636 N N . MET A 1 726 ? 29.028 -20.024 -4.179 1.00 87.31 726 MET A N 1
ATOM 5637 C CA . MET A 1 726 ? 28.753 -18.591 -4.161 1.00 87.31 726 MET A CA 1
ATOM 5638 C C . MET A 1 726 ? 30.009 -17.743 -4.421 1.00 87.31 726 MET A C 1
ATOM 5640 O O . MET A 1 726 ? 29.990 -16.808 -5.217 1.00 87.31 726 MET A O 1
ATOM 5644 N N . ASP A 1 727 ? 31.143 -18.094 -3.808 1.00 88.12 727 ASP A N 1
ATOM 5645 C CA . ASP A 1 727 ? 32.354 -17.261 -3.848 1.00 88.12 727 ASP A CA 1
ATOM 5646 C C . ASP A 1 727 ? 32.952 -17.144 -5.246 1.00 88.12 727 ASP A C 1
ATOM 5648 O O . ASP A 1 727 ? 33.426 -16.076 -5.638 1.00 88.12 727 ASP A O 1
ATOM 5652 N N . TRP A 1 728 ? 32.931 -18.231 -6.020 1.00 87.50 728 TRP A N 1
ATOM 5653 C CA . TRP A 1 728 ? 33.411 -18.173 -7.394 1.00 87.50 728 TRP A CA 1
ATOM 5654 C C . TRP A 1 728 ? 32.509 -17.296 -8.259 1.00 87.50 728 TRP A C 1
ATOM 5656 O O . TRP A 1 728 ? 33.026 -16.498 -9.039 1.00 87.50 728 TRP A O 1
ATOM 5666 N N . CYS A 1 729 ? 31.190 -17.396 -8.084 1.00 90.94 729 CYS A N 1
ATOM 5667 C CA . CYS A 1 729 ? 30.231 -16.547 -8.776 1.00 90.94 729 CYS A CA 1
ATOM 5668 C C . CYS A 1 729 ? 30.462 -15.066 -8.447 1.00 90.94 729 CYS A C 1
ATOM 5670 O O . CYS A 1 729 ? 30.857 -14.285 -9.317 1.00 90.94 729 CYS A O 1
ATOM 5672 N N . LEU A 1 730 ? 30.305 -14.688 -7.179 1.00 92.31 730 LEU A N 1
ATOM 5673 C CA . LEU A 1 730 ? 30.240 -13.284 -6.777 1.00 92.31 730 LEU A CA 1
ATOM 5674 C C . LEU A 1 730 ? 31.565 -12.542 -6.997 1.00 92.31 730 LEU A C 1
ATOM 5676 O O . LEU A 1 730 ? 31.576 -11.398 -7.455 1.00 92.31 730 LEU A O 1
ATOM 5680 N N . LEU A 1 731 ? 32.702 -13.209 -6.775 1.00 91.12 731 LEU A N 1
ATOM 5681 C CA . LEU A 1 731 ? 34.026 -12.595 -6.923 1.00 91.12 731 LEU A CA 1
ATOM 5682 C C . LEU A 1 731 ? 34.559 -12.575 -8.361 1.00 91.12 731 LEU A C 1
ATOM 5684 O O . LEU A 1 731 ? 35.637 -12.025 -8.603 1.00 91.12 731 LEU A O 1
ATOM 5688 N N . THR A 1 732 ? 33.830 -13.153 -9.320 1.00 90.69 732 THR A N 1
ATOM 5689 C CA . THR A 1 732 ? 34.217 -13.125 -10.739 1.00 90.69 732 THR A CA 1
ATOM 5690 C C . THR A 1 732 ? 33.294 -12.296 -11.623 1.00 90.69 732 THR A C 1
ATOM 5692 O O . THR A 1 732 ? 33.324 -12.434 -12.849 1.00 90.69 732 THR A O 1
ATOM 5695 N N . ALA A 1 733 ? 32.551 -11.364 -11.017 1.00 92.00 733 ALA A N 1
ATOM 5696 C CA . ALA A 1 733 ? 31.828 -10.331 -11.747 1.00 92.00 733 ALA A CA 1
ATOM 5697 C C . ALA A 1 733 ? 32.764 -9.600 -12.731 1.00 92.00 733 ALA A C 1
ATOM 5699 O O . ALA A 1 733 ? 33.897 -9.228 -12.396 1.00 92.00 733 ALA A O 1
ATOM 5700 N N . ALA A 1 734 ? 32.303 -9.398 -13.962 1.00 92.12 734 ALA A N 1
ATOM 5701 C CA . ALA A 1 734 ? 32.969 -8.537 -14.926 1.00 92.12 734 ALA A CA 1
ATOM 5702 C C . ALA A 1 734 ? 32.430 -7.119 -14.781 1.00 92.12 734 ALA A C 1
ATOM 5704 O O . ALA A 1 734 ? 31.217 -6.929 -14.759 1.00 92.12 734 ALA A O 1
ATOM 5705 N N . ASN A 1 735 ? 33.321 -6.130 -14.757 1.00 93.31 735 ASN A N 1
ATOM 5706 C CA . ASN A 1 735 ? 32.933 -4.730 -14.800 1.00 93.31 735 ASN A CA 1
ATOM 5707 C C . ASN A 1 735 ? 33.339 -4.054 -16.113 1.00 93.31 735 ASN A C 1
ATOM 5709 O O . ASN A 1 735 ? 34.350 -4.416 -16.724 1.00 93.31 735 ASN A O 1
ATOM 5713 N N . ALA A 1 736 ? 32.565 -3.066 -16.549 1.00 94.38 736 ALA A N 1
ATOM 5714 C CA . ALA A 1 736 ? 32.890 -2.210 -17.686 1.00 94.38 736 ALA A CA 1
ATOM 5715 C C . ALA A 1 736 ? 32.581 -0.753 -17.375 1.00 94.38 736 ALA A C 1
ATOM 5717 O O . ALA A 1 736 ? 31.754 -0.462 -16.520 1.00 94.38 736 ALA A O 1
ATOM 5718 N N . ILE A 1 737 ? 33.262 0.150 -18.073 1.00 94.50 737 ILE A N 1
ATOM 5719 C CA . ILE A 1 737 ? 33.123 1.592 -17.882 1.00 94.50 737 ILE A CA 1
ATOM 5720 C C . ILE A 1 737 ? 33.099 2.310 -19.228 1.00 94.50 737 ILE A C 1
ATOM 5722 O O . ILE A 1 737 ? 33.824 1.923 -20.153 1.00 94.50 737 ILE A O 1
ATOM 5726 N N . MET A 1 738 ? 32.295 3.363 -19.326 1.00 94.56 738 MET A N 1
ATOM 5727 C CA . MET A 1 738 ? 32.273 4.298 -20.451 1.00 94.56 738 MET A CA 1
ATOM 5728 C C . MET A 1 738 ? 32.009 5.730 -19.968 1.00 94.56 738 MET A C 1
ATOM 5730 O O . MET A 1 738 ? 31.638 5.918 -18.809 1.00 94.56 738 MET A O 1
ATOM 5734 N N . PRO A 1 739 ? 32.246 6.748 -20.813 1.00 93.38 739 PRO A N 1
ATOM 5735 C CA . PRO A 1 739 ? 31.957 8.128 -20.445 1.00 93.38 739 PRO A CA 1
ATOM 5736 C C . PRO A 1 739 ? 30.496 8.335 -20.061 1.00 93.38 739 PRO A C 1
ATOM 5738 O O . PRO A 1 739 ? 29.623 7.695 -20.644 1.00 93.38 739 PRO A O 1
ATOM 5741 N N . ALA A 1 740 ? 30.238 9.237 -19.115 1.00 89.44 740 ALA A N 1
ATOM 5742 C CA . ALA A 1 740 ? 28.881 9.705 -18.858 1.00 89.44 740 ALA A CA 1
ATOM 5743 C C . ALA A 1 740 ? 28.323 10.455 -20.076 1.00 89.44 740 ALA A C 1
ATOM 5745 O O . ALA A 1 740 ? 29.074 11.044 -20.862 1.00 89.44 740 ALA A O 1
ATOM 5746 N N . GLY A 1 741 ? 27.006 10.425 -20.212 1.00 83.50 741 GLY A N 1
ATOM 5747 C CA . GLY A 1 741 ? 26.259 11.044 -21.294 1.00 83.50 741 GLY A CA 1
ATOM 5748 C C . GLY A 1 741 ? 24.775 10.746 -21.135 1.00 83.50 741 GLY A C 1
ATOM 5749 O O . GLY A 1 741 ? 24.396 9.899 -20.334 1.00 83.50 741 GLY A O 1
ATOM 5750 N N . GLU A 1 742 ? 23.948 11.440 -21.905 1.00 81.62 742 GLU A N 1
ATOM 5751 C CA . GLU A 1 742 ? 22.527 11.116 -22.014 1.00 81.62 742 GLU A CA 1
ATOM 5752 C C . GLU A 1 742 ? 22.393 9.924 -22.961 1.00 81.62 742 GLU A C 1
ATOM 5754 O O . GLU A 1 742 ? 22.576 10.052 -24.176 1.00 81.62 742 GLU A O 1
ATOM 5759 N N . TYR A 1 743 ? 22.163 8.746 -22.388 1.00 85.00 743 TYR A N 1
ATOM 5760 C CA . TYR A 1 743 ? 22.001 7.509 -23.136 1.00 85.00 743 TYR A CA 1
ATOM 5761 C C . TYR A 1 743 ? 20.540 7.064 -23.121 1.00 85.00 743 TYR A C 1
ATOM 5763 O O . TYR A 1 743 ? 19.860 7.256 -22.116 1.00 85.00 743 TYR A O 1
ATOM 5771 N N . PRO A 1 744 ? 20.057 6.457 -24.215 1.00 81.25 744 PRO A N 1
ATOM 5772 C CA . PRO A 1 744 ? 18.714 5.898 -24.255 1.00 81.25 744 PRO A CA 1
ATOM 5773 C C . PRO A 1 744 ? 18.609 4.646 -23.374 1.00 81.25 744 PRO A C 1
ATOM 5775 O O . PRO A 1 744 ? 19.606 3.953 -23.153 1.00 81.25 744 PRO A O 1
ATOM 5778 N N . ASP A 1 745 ? 17.390 4.307 -22.951 1.00 79.94 745 ASP A N 1
ATOM 5779 C CA . ASP A 1 745 ? 17.112 3.191 -22.032 1.00 79.94 745 ASP A CA 1
ATOM 5780 C C . ASP A 1 745 ? 17.664 1.843 -22.525 1.00 79.94 745 ASP A C 1
ATOM 5782 O O . ASP A 1 745 ? 18.185 1.035 -21.756 1.00 79.94 745 ASP A O 1
ATOM 5786 N N . PHE A 1 746 ? 17.663 1.630 -23.843 1.00 83.06 746 PHE A N 1
ATOM 5787 C CA . PHE A 1 746 ? 18.163 0.409 -24.476 1.00 83.06 746 PHE A CA 1
ATOM 5788 C C . PHE A 1 746 ? 19.695 0.258 -24.464 1.00 83.06 746 PHE A C 1
ATOM 5790 O O . PHE A 1 746 ? 20.223 -0.777 -24.881 1.00 83.06 746 PHE A O 1
ATOM 5797 N N . MET A 1 747 ? 20.446 1.261 -23.996 1.00 90.69 747 MET A N 1
ATOM 5798 C CA . MET A 1 747 ? 21.912 1.237 -23.976 1.00 90.69 747 MET A CA 1
ATOM 5799 C C . MET A 1 747 ? 22.455 0.031 -23.196 1.00 90.69 747 MET A C 1
ATOM 5801 O O . MET A 1 747 ? 23.408 -0.623 -23.639 1.00 90.69 747 MET A O 1
ATOM 5805 N N . THR A 1 748 ? 21.821 -0.312 -22.074 1.00 89.62 748 THR A N 1
ATOM 5806 C CA . THR A 1 748 ? 22.229 -1.439 -21.226 1.00 89.62 748 THR A CA 1
ATOM 5807 C C . THR A 1 748 ? 22.129 -2.766 -21.966 1.00 89.62 748 THR A C 1
ATOM 5809 O O . THR A 1 748 ? 23.086 -3.549 -21.940 1.00 89.62 748 THR A O 1
ATOM 5812 N N . MET A 1 749 ? 21.031 -2.976 -22.701 1.00 90.81 749 MET A N 1
ATOM 5813 C CA . MET A 1 749 ? 20.879 -4.114 -23.606 1.00 90.81 749 MET A CA 1
ATOM 5814 C C . MET A 1 749 ? 22.001 -4.122 -24.644 1.00 90.81 749 MET A C 1
ATOM 5816 O O . MET A 1 749 ? 22.722 -5.111 -24.741 1.00 90.81 749 MET A O 1
ATOM 5820 N N . CYS A 1 750 ? 22.219 -3.022 -25.372 1.00 91.31 750 CYS A N 1
ATOM 5821 C CA . CYS A 1 750 ? 23.225 -2.975 -26.437 1.00 91.31 750 CYS A CA 1
ATOM 5822 C C . CYS A 1 750 ? 24.639 -3.323 -25.946 1.00 91.31 750 CYS A C 1
ATOM 5824 O O . CYS A 1 750 ? 25.384 -4.053 -26.608 1.00 91.31 750 CYS A O 1
ATOM 5826 N N . VAL A 1 751 ? 25.031 -2.801 -24.779 1.00 93.19 751 VAL A N 1
ATOM 5827 C CA . VAL A 1 751 ? 26.366 -3.025 -24.208 1.00 93.19 751 VAL A CA 1
ATOM 5828 C C . VAL A 1 751 ? 26.558 -4.482 -23.784 1.00 93.19 751 VAL A C 1
ATOM 5830 O O . VAL A 1 751 ? 27.631 -5.057 -24.022 1.00 93.19 751 VAL A O 1
ATOM 5833 N N . ILE A 1 752 ? 25.545 -5.082 -23.156 1.00 92.19 752 ILE A N 1
ATOM 5834 C CA . ILE A 1 752 ? 25.606 -6.469 -22.681 1.00 92.19 752 ILE A CA 1
ATOM 5835 C C . ILE A 1 752 ? 25.467 -7.443 -23.859 1.00 92.19 752 ILE A C 1
ATOM 5837 O O . ILE A 1 752 ? 26.238 -8.405 -23.953 1.00 92.19 752 ILE A O 1
ATOM 5841 N N . GLU A 1 753 ? 24.590 -7.159 -24.823 1.00 90.81 753 GLU A N 1
ATOM 5842 C CA . GLU A 1 753 ? 24.437 -7.963 -26.036 1.00 90.81 753 GLU A CA 1
ATOM 5843 C C . GLU A 1 753 ? 25.672 -7.925 -26.936 1.00 90.81 753 GLU A C 1
ATOM 5845 O O . GLU A 1 753 ? 26.115 -8.959 -27.450 1.00 90.81 753 GLU A O 1
ATOM 5850 N N . GLY A 1 754 ? 26.354 -6.782 -27.004 1.00 89.81 754 GLY A N 1
ATOM 5851 C CA . GLY A 1 754 ? 27.647 -6.660 -27.674 1.00 89.81 754 GLY A CA 1
ATOM 5852 C C . GLY A 1 754 ? 28.781 -7.465 -27.017 1.00 89.81 754 GLY A C 1
ATOM 5853 O O . GLY A 1 754 ? 29.865 -7.603 -27.601 1.00 89.81 754 GLY A O 1
ATOM 5854 N N . LYS A 1 755 ? 28.581 -8.023 -25.812 1.00 91.12 755 LYS A N 1
ATOM 5855 C CA . LYS A 1 755 ? 29.619 -8.741 -25.066 1.00 91.12 755 LYS A CA 1
ATOM 5856 C C . LYS A 1 755 ? 29.487 -10.263 -25.162 1.00 91.12 755 LYS A C 1
ATOM 5858 O O . LYS A 1 755 ? 28.432 -10.852 -24.953 1.00 91.12 755 LYS A O 1
ATOM 5863 N N . LYS A 1 756 ? 30.629 -10.924 -25.404 1.00 89.88 756 LYS A N 1
ATOM 5864 C CA . LYS A 1 756 ? 30.814 -12.381 -25.274 1.00 89.88 756 LYS A CA 1
ATOM 5865 C C . LYS A 1 756 ? 32.025 -12.707 -24.398 1.00 89.88 756 LYS A C 1
ATOM 5867 O O . LYS A 1 756 ? 33.127 -12.190 -24.624 1.00 89.88 756 LYS A O 1
ATOM 5872 N N . PHE A 1 757 ? 31.836 -13.574 -23.403 1.00 86.62 757 PHE A N 1
ATOM 5873 C CA . PHE A 1 757 ? 32.906 -14.106 -22.552 1.00 86.62 757 PHE A CA 1
ATOM 5874 C C . PHE A 1 757 ? 33.241 -15.544 -22.969 1.00 86.62 757 PHE A C 1
ATOM 5876 O O . PHE A 1 757 ? 32.457 -16.458 -22.770 1.00 86.62 757 PHE A O 1
ATOM 5883 N N . TRP A 1 758 ? 34.415 -15.748 -23.571 1.00 78.69 758 TRP A N 1
ATOM 5884 C CA . TRP A 1 758 ? 34.761 -17.003 -24.262 1.00 78.69 758 TRP A CA 1
ATOM 5885 C C . TRP A 1 758 ? 35.256 -18.144 -23.365 1.00 78.69 758 TRP A C 1
ATOM 5887 O O . TRP A 1 758 ? 35.343 -19.279 -23.824 1.00 78.69 758 TRP A O 1
ATOM 5897 N N . GLN A 1 759 ? 35.638 -17.854 -22.122 1.00 76.38 759 GLN A N 1
ATOM 5898 C CA . GLN A 1 759 ? 36.209 -18.826 -21.184 1.00 76.38 759 GLN A CA 1
ATOM 5899 C C . GLN A 1 759 ? 35.746 -18.512 -19.766 1.00 76.38 759 GLN A C 1
ATOM 5901 O O . GLN A 1 759 ? 35.716 -17.337 -19.411 1.00 76.38 759 GLN A O 1
ATOM 5906 N N . ALA A 1 760 ? 35.465 -19.519 -18.941 1.00 76.50 760 ALA A N 1
ATOM 5907 C CA . ALA A 1 760 ? 35.238 -19.308 -17.514 1.00 76.50 760 ALA A CA 1
ATOM 5908 C C . ALA A 1 760 ? 36.507 -18.722 -16.853 1.00 76.50 760 ALA A C 1
ATOM 5910 O O . ALA A 1 760 ? 37.626 -19.126 -17.192 1.00 76.50 760 ALA A O 1
ATOM 5911 N N . PRO A 1 761 ? 36.383 -17.757 -15.927 1.00 79.00 761 PRO A N 1
ATOM 5912 C CA . PRO A 1 761 ? 37.521 -17.233 -15.189 1.00 79.00 761 PRO A CA 1
ATOM 5913 C C . PRO A 1 761 ? 38.066 -18.304 -14.236 1.00 79.00 761 PRO A C 1
ATOM 5915 O O . PRO A 1 761 ? 37.310 -19.070 -13.645 1.00 79.00 761 PRO A O 1
ATOM 5918 N N . ALA A 1 762 ? 39.387 -18.340 -14.041 1.00 75.19 762 ALA A N 1
ATOM 5919 C CA . ALA A 1 762 ? 39.977 -19.151 -12.976 1.00 75.19 762 ALA A CA 1
ATOM 5920 C C . ALA A 1 762 ? 39.381 -18.756 -11.614 1.00 75.19 762 ALA A C 1
ATOM 5922 O O . ALA A 1 762 ? 39.068 -17.580 -11.406 1.00 75.19 762 ALA A O 1
ATOM 5923 N N . ALA A 1 763 ? 39.247 -19.720 -10.699 1.00 70.69 763 ALA A N 1
ATOM 5924 C CA . ALA A 1 763 ? 38.712 -19.445 -9.372 1.00 70.69 763 ALA A CA 1
ATOM 5925 C C . ALA A 1 763 ? 39.547 -18.350 -8.668 1.00 70.69 763 ALA A C 1
ATOM 5927 O O . ALA A 1 763 ? 40.772 -18.347 -8.813 1.00 70.69 763 ALA A O 1
ATOM 5928 N N . PRO A 1 764 ? 38.915 -17.418 -7.927 1.00 65.88 764 PRO A N 1
ATOM 5929 C CA . PRO A 1 764 ? 39.593 -16.289 -7.287 1.00 65.88 764 PRO A CA 1
ATOM 5930 C C . PRO A 1 764 ? 40.757 -16.705 -6.379 1.00 65.88 764 PRO A C 1
ATOM 5932 O O . PRO A 1 764 ? 41.716 -15.951 -6.243 1.00 65.88 764 PRO A O 1
ATOM 5935 N N . ASN A 1 765 ? 40.680 -17.919 -5.823 1.00 60.22 765 ASN A N 1
ATOM 5936 C CA . ASN A 1 765 ? 41.616 -18.479 -4.848 1.00 60.22 765 ASN A CA 1
ATOM 5937 C C . ASN A 1 765 ? 42.418 -19.693 -5.378 1.00 60.22 765 ASN A C 1
ATOM 5939 O O . ASN A 1 765 ? 42.957 -20.443 -4.567 1.00 60.22 765 ASN A O 1
ATOM 5943 N N . ALA A 1 766 ? 42.451 -19.927 -6.700 1.00 51.44 766 ALA A N 1
ATOM 5944 C CA . ALA A 1 766 ? 43.180 -21.044 -7.326 1.00 51.44 766 ALA A CA 1
ATOM 5945 C C . ALA A 1 766 ? 44.568 -20.665 -7.854 1.00 51.44 766 ALA A C 1
ATOM 5947 O O . ALA A 1 766 ? 44.734 -19.520 -8.345 1.00 51.44 766 ALA A O 1
#